Protein AF-A0A518D8Y3-F1 (afdb_monomer)

Mean predicted aligned error: 17.32 Å

Secondary structure (DSSP, 8-state):
-PPPPTHHHHHHHHHHTTT---STTT-TT-PPEEEEEEEES--TTSS--HHHHHHT--GGGTTTS---HHHHHHHHTEEEEEEEE--EESSS-HHHHHHHHHHHT--TTTSTTSSS--S---GGGSHHHHHHHTT-EEEEEEETTSS-HHHHTTSSEEEEE---STTHHHHHHHHHHHHHHHHHHHT--S-EEEEEEEEEESSS----HHHHGGGT--SSPPPTT--SBTB----TTB-SS-SS--S-TTSHHHH-STTTTT--SHHHHHHHHHHHHHHHHHHHHHHHHHHHHHHHHTT--BTTB-GGG-SSEEEEEEES----TTBTT--SS-S-SHHHHEEEEEEEEEETTEEPP-EEE---EEGGGHHHHHHHHHTPPPPTT--S---HHHH-S-HHHHHH----S-EEEEE-SBTTB--EEEEEEEETTEEEEEEEEGGGTEEEEEETTT-TT--S--TT-GGGHHHHHHHHHHHHHHHHHHT-TTTT----BS-BTTTT-EEEES---SSSS---GGGGGS---------SS----SSSEE--SBSS-EEEEEEEEEEEE-EEEEE----SS-TTSSSSEEEEEE-TTS-EEEE---B---SSS-EEEEE-GGG-EEEEEEEEEE--TTB--EESEEEEE-S-BPPPPP--TTB---EEPPPEE--SGGGG---TTS-------S-SS-EEETTEEE------TT------TT---S-TTTTTS-----B-SS-EEEEEEES--TT-EEEEEEEEE---GGGTT-EEEEE-TTS-EEEEE---SSSPPTT--EEEEEEEEE-SSSEEEEEEEEES-S-BEEEEEEEE---TTTHHHHH-----TT----HHHHHHHHHHHS-STT----HHHHHTT--SSSSS--SHHHHHHHHHHHHTSTT--HHHHHHHH-S-----TT-HHHHHHHGGG----

Organism: NCBI:txid2528009

Sequence (941 aa):
MFAPTRLFQRAVAAVGLLTLGVWVGLAAGQKPNILYIIADDMSADAVSFAALQASLGNGASQAGSINTPTIDALANQGTTFVNAYNQGGWSGAVCVTSRTAIMTGRSMWNAPGSNQAGSAVDNANTLPGLFNAAGYDTARFGKSGNDYNNATNTFTTHSESDQRGETASQWFADQGIAYLNGKVQANDSDPYLLYLGLSSPHDPRNAPQSFLDLHGAKNGSPAPSAPLSGYDPLPSAYLGAAPFDNGHLNVRDENSVDGAGQNRDERTIRNEISKNHAVIEYMDSQIKRVIDTALEYEGLTPGVNDISDLQNTLIVFTSDHGMSIGRHGLVGKQNIYEHTLRVPYIVAGAVGGVPVNTGVSDKNIYLHDSLPTLLDLAGVATDPSVQAESFAAALSTDQATRDAFAGHEVVYGAYSPSPSNHIQRSVKMVDGAEAWKVIHYPQINRTQLFNLTSDPDETDDLSHDPQYTAVLNELAETMDEQQAQWNDPARGQLGRIGINMAYGKTATQSSGASAGMAVNGAGAVQSTLPGGIGGGTTLVRTDAAQTGVEDNPWWMVDLGSSQTIGEIALHNTLDNDAALRLSDIRVEILDPAMNPVYASGLLTINGSDDWLTIDLNNNAKVGQYVRVTRESAASVLALDEVQVFTPGWVAPPDPQAGEVNIQWRSAQNTAGLGDLTLAKSGNIVAAYTGGPSDVVVDGVSFVVNNLPNGSASEALQGASSGDAPYDGLLDSFTYGGGTQTSLEFTGLTAGKLYAVQAWFTDLREAVDGRTMTFASALGNSVDVVGNPAGPNPPDYLGQYAVGMFVATEETARVLLETNGFGNAHYNAALAFEPRLGDLSDVTGVTGRPDGAIDANDWRILRDNMFSDAAVGLSPIEAYLLGDLTLDGVIDIDDFSAFKAAYLSQAGATPEGFAALTSVPEPAGLAAIVVGCLAALVGYRR

InterPro domains:
  IPR000917 Sulfatase, N-terminal [PF00884] (32-380)
  IPR006585 Fucolectin tachylectin-4 pentraxin-1 [SM00607] (498-652)
  IPR008979 Galactose-binding-like domain superfamily [SSF49785] (499-648)
  IPR017850 Alkaline-phosphatase-like, core domain superfamily [G3DSA:3.40.720.10] (32-489)
  IPR017850 Alkaline-phosphatase-like, core domain superfamily [SSF53649] (30-488)
  IPR051849 Glycosaminoglycan-degrading sulfatase [PTHR46615] (24-481)

pLDDT: mean 71.2, std 23.92, range [25.08, 98.75]

Radius of gyration: 33.32 Å; Cα contacts (8 Å, |Δi|>4): 1938; chains: 1; bounding box: 64×81×107 Å

Nearest PDB structures (foldseek):
  4miv-assembly3_F  TM=6.285E-01  e=1.070E-20  Homo sapiens
  4gwj-assembly1_A  TM=8.974E-01  e=3.320E-12  Streptococcus mitis
  3lek-assembly1_A  TM=8.957E-01  e=5.767E-12  Streptococcus mitis
  1k12-assembly1_A  TM=7.841E-01  e=2.083E-07  Anguilla anguilla
  2eic-assembly1_A  TM=6.932E-01  e=1.111E-05  Fusarium graminearum

Foldseek 3Di:
DDDDDPVVVVVVVVVVVPPPCVVVPDQPDFFFAEAEAAEAAAFQCLEQQVVLVVLLPPPVLCNPVFDQPLVNQLQQFFEWESFEFAQADQALLLLAQLQQLLFQLAHSCCGAPHQRHDHDDDLCQTLLNLVVVVFAQEEEEAAPPSYDVSVQVSHPYYDYDNDDAACQLVVLLVVLLVVLVVCVVVVNPGHYHYHRYGHPPDPPLHHPPVLLQQQVAHRAFDDPPDDPPRFRFDGPQFDFAALAPLQPCPDCQCQVHGQCNPGSDRRSLSNVVSSRSSRSNVSSVSVLSSQQSVCVSVVHHPPVDDQNPAQRYKYKYKYSWHACSRRSRGGGLQDDASRTTGMIIGIFHYHRRHTFDHDYDNAHAYSSLNSVQSCVSSVGDRDPSNPHHHPVLCRHPDPVSNVPDRHDQKRKHFHNNHLVRGAKIKIWHDDDPWIKMKIAGLLVRDIFIDTCVVCSSSNDGCLQPPVCQVVQQVRVVVRLVVCVVNVPSCAQSRADRFHFLLAPFAKDKPAAAPPDEARGLNLQRHPSHGPPPDPDDDDRDNRKGKHAFFAWIKMKTFSVAWAWWFKKKFWDADDPPPQPAQWQKKKFFAAPVRDGPDIAGTAGDDDGGDMDMDGCLVPITIHGMIMIIRRDGRHMHITNYMTTGHNHHDRQHDCPDAAWAWQKDAKDWDPAPVVVDQDDPDDDPFDDDDDQDWDADPRDTFDFPDDDPDDDDDQDDPDDPPDVVCVVQSPWDFDDDFDKGKGKDAQDDALAKKKKKWFKFDLDPVQAAHWKWWAWSRGNIYIFGRDNDDDDDPGTGGIMMMIMTGTRDRMHMTMTTIDDDRGITTGDMDIDRDDPVSCCVVQVDDDDDPPDDDPVVVVSVCCRVPVDPSDDDAVVNVLVSDPPVPPSDSDPVRVVVVVVVQVVDDPRDPVNVCVRVVDDDDDDPDCVVPVVVVVVPDDDD

Solvent-accessible surface area (backbone atoms only — not comparable to full-atom values): 52010 Å² total; per-residue (Å²): 136,83,79,82,64,74,70,61,57,57,59,53,56,69,64,55,80,79,73,78,70,76,72,69,76,82,47,81,83,54,61,34,26,36,42,41,38,32,31,26,50,32,27,37,76,77,47,51,39,62,68,46,36,58,75,49,40,81,50,67,58,54,65,82,72,45,70,29,71,49,58,35,48,41,36,70,48,1,31,23,32,65,35,24,28,34,51,45,18,51,32,87,57,34,45,34,38,26,40,27,11,27,38,35,8,19,54,70,41,67,19,74,86,23,79,68,34,73,87,74,70,62,51,60,67,14,49,36,24,45,40,45,76,69,63,30,54,28,34,37,41,30,44,57,90,41,52,44,64,66,43,55,72,48,24,78,39,66,54,69,40,82,59,66,30,57,58,27,45,52,56,50,29,51,52,54,36,52,52,50,50,49,32,55,75,67,69,54,84,72,32,34,38,40,40,39,34,38,46,44,44,34,83,63,45,29,40,45,67,81,41,17,61,75,23,59,26,60,76,64,61,74,59,100,78,61,74,72,80,54,38,40,64,66,61,89,36,52,33,69,49,41,66,42,70,70,79,61,73,89,38,63,61,35,49,64,40,73,40,49,25,79,40,42,48,73,65,35,32,17,34,50,53,13,20,40,43,19,26,43,37,53,34,28,60,26,51,42,55,36,52,38,45,54,36,43,66,75,73,42,51,69,90,81,46,59,62,76,69,41,37,38,38,34,39,36,44,36,32,39,23,10,41,34,67,26,34,61,21,34,44,31,56,87,58,81,52,62,54,21,25,28,13,45,37,30,40,22,22,8,42,52,64,46,54,43,25,68,44,79,38,80,44,33,45,51,49,21,21,50,34,44,19,52,28,58,72,43,73,43,86,80,57,91,80,45,72,40,58,59,56,51,44,61,39,40,71,49,63,70,51,28,72,66,48,73,53,49,76,64,48,62,32,36,37,25,59,43,82,89,40,61,33,39,40,32,34,35,40,68,59,94,90,40,34,40,34,42,39,38,25,36,82,76,62,42,64,40,26,30,47,43,67,86,34,50,67,68,71,63,69,47,32,48,43,72,91,43,46,67,62,52,29,53,47,46,53,50,39,52,54,48,27,61,76,56,62,42,90,56,51,59,55,53,64,68,53,52,29,31,47,29,58,77,32,59,30,42,54,76,47,52,42,84,81,92,52,35,74,43,37,34,21,17,26,51,63,40,52,67,80,70,87,68,86,78,83,80,91,76,71,69,39,38,19,39,34,31,78,30,67,51,29,35,38,36,38,43,56,85,48,77,39,60,36,10,32,40,37,39,34,43,70,62,74,94,80,51,100,82,46,50,58,42,29,32,46,31,31,15,35,94,86,69,46,72,76,42,68,55,53,67,40,67,66,93,61,71,66,49,76,51,72,48,82,23,57,88,64,56,44,72,23,21,31,45,35,43,32,31,75,40,78,72,30,49,38,64,36,37,32,44,45,33,22,35,64,52,47,71,64,66,58,56,83,56,90,34,67,43,58,41,55,54,40,74,48,40,76,40,82,37,82,68,76,78,58,89,50,100,87,63,87,86,70,78,65,88,78,99,65,102,65,77,47,71,58,99,88,32,68,42,75,93,76,80,77,78,93,77,77,80,88,74,78,76,89,80,79,76,88,83,47,84,84,53,62,77,67,66,85,70,60,76,45,55,69,63,62,72,44,66,50,68,47,55,77,46,56,54,80,39,60,30,38,37,41,41,39,41,40,79,56,52,87,94,34,54,79,34,57,29,40,38,31,28,60,74,60,41,56,29,59,44,67,22,62,83,69,77,86,74,62,98,50,59,63,34,37,33,34,45,27,37,35,61,31,84,34,45,38,36,31,38,41,42,34,46,51,59,46,73,66,42,31,77,68,42,67,43,82,43,74,80,54,81,84,46,46,31,82,77,68,74,48,88,77,76,94,77,88,70,93,50,80,65,61,54,49,53,53,53,58,69,77,61,67,60,99,81,68,94,70,54,77,65,62,65,49,74,74,41,53,73,76,73,79,85,62,76,52,72,65,30,54,49,52,54,51,54,57,54,60,69,42,94,86,51,44,74,67,58,50,41,66,73,66,75,55,84,84,85,83,71,99,80,50,76,85,62,50,68,70,60,67,78,78,70,79,94,124

Structure (mmCIF, N/CA/C/O backbone):
data_AF-A0A518D8Y3-F1
#
_entry.id   AF-A0A518D8Y3-F1
#
loop_
_atom_site.group_PDB
_atom_site.id
_atom_site.type_symbol
_atom_site.label_atom_id
_atom_site.label_alt_id
_atom_site.label_comp_id
_atom_site.label_asym_id
_atom_site.label_entity_id
_atom_site.label_seq_id
_atom_site.pdbx_PDB_ins_code
_atom_site.Cartn_x
_atom_site.Cartn_y
_atom_site.Cartn_z
_atom_site.occupancy
_atom_site.B_iso_or_equiv
_atom_site.auth_seq_id
_atom_site.auth_comp_id
_atom_site.auth_asym_id
_atom_site.auth_atom_id
_atom_site.pdbx_PDB_model_num
ATOM 1 N N . MET A 1 1 ? 10.004 -30.744 -7.423 1.00 25.88 1 MET A N 1
ATOM 2 C CA . MET A 1 1 ? 8.875 -31.278 -6.633 1.00 25.88 1 MET A CA 1
ATOM 3 C C . MET A 1 1 ? 7.746 -30.310 -6.927 1.00 25.88 1 MET A C 1
ATOM 5 O O . MET A 1 1 ? 7.751 -29.223 -6.381 1.00 25.88 1 MET A O 1
ATOM 9 N N . PHE A 1 2 ? 6.967 -30.592 -7.970 1.00 25.08 2 PHE A N 1
ATOM 10 C CA . PHE A 1 2 ? 6.069 -29.601 -8.566 1.00 25.08 2 PHE A CA 1
ATOM 11 C C . PHE A 1 2 ? 4.774 -29.521 -7.755 1.00 25.08 2 PHE A C 1
ATOM 13 O O . PHE A 1 2 ? 4.167 -30.552 -7.460 1.00 25.08 2 PHE A O 1
ATOM 20 N N . ALA A 1 3 ? 4.422 -28.304 -7.343 1.00 29.12 3 ALA A N 1
ATOM 21 C CA . ALA A 1 3 ? 3.201 -27.980 -6.620 1.00 29.12 3 ALA A CA 1
ATOM 22 C C . ALA A 1 3 ? 1.959 -28.217 -7.510 1.00 29.12 3 ALA A C 1
ATOM 24 O O . ALA A 1 3 ? 2.055 -28.105 -8.734 1.00 29.12 3 ALA A O 1
ATOM 25 N N . PRO A 1 4 ? 0.801 -28.585 -6.933 1.00 27.94 4 PRO A N 1
ATOM 26 C CA . PRO A 1 4 ? -0.422 -28.808 -7.697 1.00 27.94 4 PRO A CA 1
ATOM 27 C C . PRO A 1 4 ? -0.954 -27.497 -8.303 1.00 27.94 4 PRO A C 1
ATOM 29 O O . PRO A 1 4 ? -0.844 -26.431 -7.709 1.00 27.94 4 PRO A O 1
ATOM 32 N N . THR A 1 5 ? -1.557 -27.593 -9.487 1.00 37.66 5 THR A N 1
ATOM 33 C CA . THR A 1 5 ? -2.106 -26.474 -10.272 1.00 37.66 5 THR A CA 1
ATOM 34 C C . THR A 1 5 ? -3.227 -25.710 -9.549 1.00 37.66 5 THR A C 1
ATOM 36 O O . THR A 1 5 ? -4.158 -26.324 -9.019 1.00 37.66 5 THR A O 1
ATOM 39 N N . ARG A 1 6 ? -3.170 -24.367 -9.625 1.00 40.09 6 ARG A N 1
ATOM 40 C CA . ARG A 1 6 ? -4.019 -23.338 -8.969 1.00 40.09 6 ARG A CA 1
ATOM 41 C C . ARG A 1 6 ? -5.550 -23.545 -9.083 1.00 40.09 6 ARG A C 1
ATOM 43 O O . ARG A 1 6 ? -6.310 -23.098 -8.226 1.00 40.09 6 ARG A O 1
ATOM 50 N N . LEU A 1 7 ? -6.026 -24.308 -10.072 1.00 31.91 7 LEU A N 1
ATOM 51 C CA . LEU A 1 7 ? -7.439 -24.712 -10.214 1.00 31.91 7 LEU A CA 1
ATOM 52 C C . LEU A 1 7 ? -7.931 -25.659 -9.099 1.00 31.91 7 LEU A C 1
ATOM 54 O O . LEU A 1 7 ? -9.107 -25.632 -8.734 1.00 31.91 7 LEU A O 1
ATOM 58 N N . PHE A 1 8 ? -7.037 -26.459 -8.509 1.00 30.86 8 PHE A N 1
ATOM 59 C CA . PHE A 1 8 ? -7.377 -27.423 -7.456 1.00 30.86 8 PHE A CA 1
ATOM 60 C C . PHE A 1 8 ? -7.621 -26.745 -6.094 1.00 30.86 8 PHE A C 1
ATOM 62 O O . PHE A 1 8 ? -8.423 -27.228 -5.300 1.00 30.86 8 PHE A O 1
ATOM 69 N N . GLN A 1 9 ? -6.996 -25.589 -5.837 1.00 33.56 9 GLN A N 1
ATOM 70 C CA . GLN A 1 9 ? -7.208 -24.805 -4.611 1.00 33.56 9 GLN A CA 1
ATOM 71 C C . GLN A 1 9 ? -8.549 -24.051 -4.632 1.00 33.56 9 GLN A C 1
ATOM 73 O O . GLN A 1 9 ? -9.250 -24.019 -3.619 1.00 33.56 9 GLN A O 1
ATOM 78 N N . ARG A 1 10 ? -8.977 -23.548 -5.800 1.00 33.09 10 ARG A N 1
ATOM 79 C CA . ARG A 1 10 ? -10.275 -22.863 -5.963 1.00 33.09 10 ARG A CA 1
ATOM 80 C C . ARG A 1 10 ? -11.480 -23.798 -5.773 1.00 33.09 10 ARG A C 1
ATOM 82 O O . ARG A 1 10 ? -12.485 -23.393 -5.193 1.00 33.09 10 ARG A O 1
ATOM 89 N N . ALA A 1 11 ? -11.370 -25.067 -6.173 1.00 30.56 11 ALA A N 1
ATOM 90 C CA . ALA A 1 11 ? -12.434 -26.057 -5.967 1.00 30.56 11 ALA A CA 1
ATOM 91 C C . ALA A 1 11 ? -12.564 -26.520 -4.499 1.00 30.56 11 ALA A C 1
ATOM 93 O O . ALA A 1 11 ? -13.660 -26.856 -4.053 1.00 30.56 11 ALA A O 1
ATOM 94 N N . VAL A 1 12 ? -11.470 -26.500 -3.727 1.00 31.62 12 VAL A N 1
ATOM 95 C CA . VAL A 1 12 ? -11.482 -26.842 -2.292 1.00 31.62 12 VAL A CA 1
ATOM 96 C C . VAL A 1 12 ? -12.016 -25.678 -1.444 1.00 31.62 12 VAL A C 1
ATOM 98 O O . VAL A 1 12 ? -12.740 -25.920 -0.478 1.00 31.62 12 VAL A O 1
ATOM 101 N N . ALA A 1 13 ? -11.781 -24.425 -1.852 1.00 31.81 13 ALA A N 1
ATOM 102 C CA . ALA A 1 13 ? -12.375 -23.243 -1.218 1.00 31.81 13 ALA A CA 1
ATOM 103 C C . ALA A 1 13 ? -13.912 -23.191 -1.370 1.00 31.81 13 ALA A C 1
ATOM 105 O O . ALA A 1 13 ? -14.622 -22.870 -0.417 1.00 31.81 13 ALA A O 1
ATOM 106 N N . ALA A 1 14 ? -14.449 -23.610 -2.523 1.00 29.88 14 ALA A N 1
ATOM 107 C CA . ALA A 1 14 ? -15.893 -23.608 -2.785 1.00 29.88 14 ALA A CA 1
ATOM 108 C C . ALA A 1 14 ? -16.691 -24.643 -1.960 1.00 29.88 14 ALA A C 1
ATOM 110 O O . ALA A 1 14 ? -17.895 -24.483 -1.765 1.00 29.88 14 ALA A O 1
ATOM 111 N N . VAL A 1 15 ? -16.040 -25.688 -1.434 1.00 31.17 15 VAL A N 1
ATOM 112 C CA . VAL A 1 15 ? -16.688 -26.725 -0.602 1.00 31.17 15 VAL A CA 1
ATOM 113 C C . VAL A 1 15 ? -16.508 -26.456 0.904 1.00 31.17 15 VAL A C 1
ATOM 115 O O . VAL A 1 15 ? -17.268 -26.981 1.718 1.00 31.17 15 VAL A O 1
ATOM 118 N N . GLY A 1 16 ? -15.591 -25.561 1.295 1.00 29.28 16 GLY A N 1
ATOM 119 C CA . GLY A 1 16 ? -15.443 -25.076 2.678 1.00 29.28 16 GLY A CA 1
ATOM 120 C C . GLY A 1 16 ? -16.566 -24.139 3.152 1.00 29.28 16 GLY A C 1
ATOM 121 O O . GLY A 1 16 ? -16.748 -23.951 4.355 1.00 29.28 16 GLY A O 1
ATOM 122 N N . LEU A 1 17 ? -17.372 -23.616 2.223 1.00 34.34 17 LEU A N 1
ATOM 123 C CA . LEU A 1 17 ? -18.447 -22.642 2.463 1.00 34.34 17 LEU A CA 1
ATOM 124 C C . LEU A 1 17 ? -19.719 -23.208 3.126 1.00 34.34 17 LEU A C 1
ATOM 126 O O . LEU A 1 17 ? -20.692 -22.479 3.294 1.00 34.34 17 LEU A O 1
ATOM 130 N N . LEU A 1 18 ? -19.738 -24.480 3.543 1.00 34.75 18 LEU A N 1
ATOM 131 C CA . LEU A 1 18 ? -20.933 -25.104 4.135 1.00 34.75 18 LEU A CA 1
ATOM 132 C C . LEU A 1 18 ? -20.765 -25.699 5.544 1.00 34.75 18 LEU A C 1
ATOM 134 O O . LEU A 1 18 ? -21.746 -26.217 6.075 1.00 34.75 18 LEU A O 1
ATOM 138 N N . THR A 1 19 ? -19.602 -25.590 6.207 1.00 38.75 19 THR A N 1
ATOM 139 C CA . THR A 1 19 ? -19.442 -26.140 7.580 1.00 38.75 19 THR A CA 1
ATOM 140 C C . THR A 1 19 ? -18.590 -25.341 8.579 1.00 38.75 19 THR A C 1
ATOM 142 O O . THR A 1 19 ? -18.313 -25.858 9.658 1.00 38.75 19 THR A O 1
ATOM 145 N N . LEU A 1 20 ? -18.236 -24.075 8.337 1.00 40.72 20 LEU A N 1
ATOM 146 C CA . LEU A 1 20 ? -17.576 -23.225 9.352 1.00 40.72 20 LEU A CA 1
ATOM 147 C C . LEU A 1 20 ? -18.579 -22.435 10.212 1.00 40.72 20 LEU A C 1
ATOM 149 O O . LEU A 1 20 ? -18.423 -21.257 10.504 1.00 40.72 20 LEU A O 1
ATOM 153 N N . GLY A 1 21 ? -19.610 -23.132 10.694 1.00 37.72 21 GLY A N 1
ATOM 154 C CA . GLY A 1 21 ? -20.503 -22.665 11.758 1.00 37.72 21 GLY A CA 1
ATOM 155 C C . GLY A 1 21 ? -19.882 -22.773 13.157 1.00 37.72 21 GLY A C 1
ATOM 156 O O . GLY A 1 21 ? -20.568 -23.193 14.086 1.00 37.72 21 GLY A O 1
ATOM 157 N N . VAL A 1 22 ? -18.597 -22.442 13.328 1.00 42.50 22 VAL A N 1
ATOM 158 C CA . VAL A 1 22 ? -17.876 -22.616 14.611 1.00 42.50 22 VAL A CA 1
ATOM 159 C C . VAL A 1 22 ? -17.824 -21.335 15.463 1.00 42.50 22 VAL A C 1
ATOM 161 O O . VAL A 1 22 ? -17.404 -21.391 16.611 1.00 42.50 22 VAL A O 1
ATOM 164 N N . TRP A 1 23 ? -18.406 -20.217 15.013 1.00 43.69 23 TRP A N 1
ATOM 165 C CA . TRP A 1 23 ? -18.770 -19.108 15.921 1.00 43.69 23 TRP A CA 1
ATOM 166 C C . TRP A 1 23 ? -20.179 -19.234 16.527 1.00 43.69 23 TRP A C 1
ATOM 168 O O . TRP A 1 23 ? -20.491 -18.586 17.523 1.00 43.69 23 TRP A O 1
ATOM 178 N N . VAL A 1 24 ? -21.030 -20.129 16.009 1.00 40.47 24 VAL A N 1
ATOM 179 C CA . VAL A 1 24 ? -22.441 -20.249 16.444 1.00 40.47 24 VAL A CA 1
ATOM 180 C C . VAL A 1 24 ? -22.592 -20.957 17.807 1.00 40.47 24 VAL A C 1
ATOM 182 O O . VAL A 1 24 ? -23.690 -21.073 18.344 1.00 40.47 24 VAL A O 1
ATOM 185 N N . GLY A 1 25 ? -21.503 -21.422 18.421 1.00 40.56 25 GLY A N 1
ATOM 186 C CA . GLY A 1 25 ? -21.586 -22.338 19.559 1.00 40.56 25 GLY A CA 1
ATOM 187 C C . GLY A 1 25 ? -21.712 -21.731 20.958 1.00 40.56 25 GLY A C 1
ATOM 188 O O . GLY A 1 25 ? -22.328 -22.374 21.807 1.00 40.56 25 GLY A O 1
ATOM 189 N N . LEU A 1 26 ? -21.108 -20.569 21.255 1.00 40.69 26 LEU A N 1
ATOM 190 C CA . LEU A 1 26 ? -20.890 -20.174 22.665 1.00 40.69 26 LEU A CA 1
ATOM 191 C C . LEU A 1 26 ? -21.082 -18.683 23.020 1.00 40.69 26 LEU A C 1
ATOM 193 O O . LEU A 1 26 ? -21.192 -18.395 24.207 1.00 40.69 26 LEU A O 1
ATOM 197 N N . ALA A 1 27 ? -21.222 -17.765 22.052 1.00 45.53 27 ALA A N 1
ATOM 198 C CA . ALA A 1 27 ? -21.491 -16.331 22.298 1.00 45.53 27 ALA A CA 1
ATOM 199 C C . ALA A 1 27 ? -22.775 -15.812 21.611 1.00 45.53 27 ALA A C 1
ATOM 201 O O . ALA A 1 27 ? -22.955 -14.610 21.421 1.00 45.53 27 ALA A O 1
ATOM 202 N N . ALA A 1 28 ? -23.676 -16.711 21.201 1.00 38.94 28 ALA A N 1
ATOM 203 C CA . ALA A 1 28 ? -24.886 -16.351 20.466 1.00 38.94 28 ALA A CA 1
ATOM 204 C C . ALA A 1 28 ? -25.841 -15.494 21.325 1.00 38.94 28 ALA A C 1
ATOM 206 O O . ALA A 1 28 ? -26.662 -16.024 22.074 1.00 38.94 28 ALA A O 1
ATOM 207 N N . GLY A 1 29 ? -25.746 -14.165 21.199 1.00 57.50 29 GLY A N 1
ATOM 208 C CA . GLY A 1 29 ? -26.777 -13.236 21.669 1.00 57.50 29 GLY A CA 1
ATOM 209 C C . GLY A 1 29 ? -26.338 -11.807 21.996 1.00 57.50 29 GLY A C 1
ATOM 210 O O . GLY A 1 29 ? -27.199 -10.929 21.980 1.00 57.50 29 GLY A O 1
ATOM 211 N N . GLN A 1 30 ? -25.058 -11.543 22.282 1.00 74.94 30 GLN A N 1
ATOM 212 C CA . GLN A 1 30 ? -24.618 -10.214 22.727 1.00 74.94 30 GLN A CA 1
ATOM 213 C C . GLN A 1 30 ? -23.773 -9.510 21.661 1.00 74.94 30 GLN A C 1
ATOM 215 O O . GLN A 1 30 ? -22.728 -10.004 21.254 1.00 74.94 30 GLN A O 1
ATOM 220 N N . LYS A 1 31 ? -24.249 -8.343 21.217 1.00 91.38 31 LYS A N 1
ATOM 221 C CA . LYS A 1 31 ? -23.529 -7.445 20.309 1.00 91.38 31 LYS A CA 1
ATOM 222 C C . LYS A 1 31 ? -22.350 -6.807 21.062 1.00 91.38 31 LYS A C 1
ATOM 224 O O . LYS A 1 31 ? -22.595 -6.223 22.124 1.00 91.38 31 LYS A O 1
ATOM 229 N N . PRO A 1 32 ? -21.101 -6.916 20.575 1.00 95.94 32 PRO A N 1
ATOM 230 C CA . PRO A 1 32 ? -19.961 -6.262 21.204 1.00 95.94 32 PRO A CA 1
ATOM 231 C C . PRO A 1 32 ? -20.029 -4.753 20.993 1.00 95.94 32 PRO A C 1
ATOM 233 O O . PRO A 1 32 ? -20.513 -4.292 19.960 1.00 95.94 32 PRO A O 1
ATOM 236 N N . ASN A 1 33 ? -19.482 -3.998 21.936 1.00 98.19 33 ASN A N 1
ATOM 237 C CA . ASN A 1 33 ? -19.076 -2.623 21.700 1.00 98.19 33 ASN A CA 1
ATOM 238 C C . ASN A 1 33 ? -17.800 -2.606 20.858 1.00 98.19 33 ASN A C 1
ATOM 240 O O . ASN A 1 33 ? -16.952 -3.489 20.988 1.00 98.19 33 ASN A O 1
ATOM 244 N N . ILE A 1 34 ? -17.637 -1.588 20.021 1.00 98.62 34 ILE A N 1
ATOM 245 C CA . ILE A 1 34 ? -16.478 -1.450 19.143 1.00 98.62 34 ILE A CA 1
ATOM 246 C C . ILE A 1 34 ? -15.874 -0.065 19.349 1.00 98.62 34 ILE A C 1
ATOM 248 O O . ILE A 1 34 ? -16.510 0.953 19.081 1.00 98.62 34 ILE A O 1
ATOM 252 N N . LEU A 1 35 ? -14.624 -0.031 19.800 1.00 98.75 35 LEU A N 1
ATOM 253 C CA . LEU A 1 35 ? -13.774 1.153 19.826 1.00 98.75 35 LEU A CA 1
ATOM 254 C C . LEU A 1 35 ? -12.750 1.037 18.692 1.00 98.75 35 LEU A C 1
ATOM 256 O O . LEU A 1 35 ? -11.785 0.284 18.793 1.00 98.75 35 LEU A O 1
ATOM 260 N N . TYR A 1 36 ? -12.970 1.775 17.607 1.00 98.69 36 TYR A N 1
ATOM 261 C CA . TYR A 1 36 ? -12.110 1.779 16.426 1.00 98.69 36 TYR A CA 1
ATOM 262 C C . TYR A 1 36 ? -11.237 3.035 16.417 1.00 98.69 36 TYR A C 1
ATOM 264 O O . TYR A 1 36 ? -11.728 4.133 16.159 1.00 98.69 36 TYR A O 1
ATOM 272 N N . ILE A 1 37 ? -9.949 2.890 16.710 1.00 98.62 37 ILE A N 1
ATOM 273 C CA . ILE A 1 37 ? -8.977 3.983 16.803 1.00 98.62 37 ILE A CA 1
ATOM 274 C C . ILE A 1 37 ? -8.083 3.954 15.565 1.00 98.62 37 ILE A C 1
ATOM 276 O O . ILE A 1 37 ? -7.435 2.947 15.284 1.00 98.62 37 ILE A O 1
ATOM 280 N N . ILE A 1 38 ? -8.018 5.072 14.842 1.00 97.62 38 ILE A N 1
ATOM 281 C CA . ILE A 1 38 ? -7.200 5.189 13.632 1.00 97.62 38 ILE A CA 1
ATOM 282 C C . ILE A 1 38 ? -6.359 6.468 13.633 1.00 97.62 38 ILE A C 1
ATOM 284 O O . ILE A 1 38 ? -6.896 7.574 13.740 1.00 97.62 38 ILE A O 1
ATOM 288 N N . ALA A 1 39 ? -5.043 6.306 13.493 1.00 96.38 39 ALA A N 1
ATOM 289 C CA . ALA A 1 39 ? -4.064 7.385 13.340 1.00 96.38 39 ALA A CA 1
ATOM 290 C C . ALA A 1 39 ? -3.897 7.819 11.868 1.00 96.38 39 ALA A C 1
ATOM 292 O O . ALA A 1 39 ? -4.158 7.031 10.958 1.00 96.38 39 ALA A O 1
ATOM 293 N N . ASP A 1 40 ? -3.453 9.057 11.636 1.00 94.44 40 ASP A N 1
ATOM 294 C CA . ASP A 1 40 ? -3.188 9.644 10.305 1.00 94.44 40 ASP A CA 1
ATOM 295 C C . ASP A 1 40 ? -1.672 9.824 10.102 1.00 94.44 40 ASP A C 1
ATOM 297 O O . ASP A 1 40 ? -1.046 10.515 10.903 1.00 94.44 40 ASP A O 1
ATOM 301 N N . ASP A 1 41 ? -1.091 9.240 9.048 1.00 92.94 41 ASP A N 1
ATOM 302 C CA . ASP A 1 41 ? 0.358 9.261 8.724 1.00 92.94 41 ASP A CA 1
ATOM 303 C C . ASP A 1 41 ? 1.263 8.465 9.701 1.00 92.94 41 ASP A C 1
ATOM 305 O O . ASP A 1 41 ? 2.375 8.902 10.022 1.00 92.94 41 ASP A O 1
ATOM 309 N N . MET A 1 42 ? 0.828 7.301 10.198 1.00 92.62 42 MET A N 1
ATOM 310 C CA . MET A 1 42 ? 1.609 6.491 11.143 1.00 92.62 42 MET A CA 1
ATOM 311 C C . MET A 1 42 ? 2.123 5.187 10.517 1.00 92.62 42 MET A C 1
ATOM 313 O O . MET A 1 42 ? 1.379 4.230 10.305 1.00 92.62 42 MET A O 1
ATOM 317 N N . SER A 1 43 ? 3.434 5.143 10.268 1.00 88.94 43 SER A N 1
ATOM 318 C CA . SER A 1 43 ? 4.140 3.958 9.765 1.00 88.94 43 SER A CA 1
ATOM 319 C C . SER A 1 43 ? 4.136 2.800 10.767 1.00 88.94 43 SER A C 1
ATOM 321 O O . SER A 1 43 ? 4.108 3.010 11.981 1.00 88.94 43 SER A O 1
ATOM 323 N N . ALA A 1 44 ? 4.232 1.566 10.262 1.00 86.94 44 ALA A N 1
ATOM 324 C CA . ALA A 1 44 ? 4.326 0.356 11.087 1.00 86.94 44 ALA A CA 1
ATOM 325 C C . ALA A 1 44 ? 5.541 0.331 12.036 1.00 86.94 44 ALA A C 1
ATOM 327 O O . ALA A 1 44 ? 5.464 -0.269 13.105 1.00 86.94 44 ALA A O 1
ATOM 328 N N . ASP A 1 45 ? 6.643 0.999 11.692 1.00 81.62 45 ASP A N 1
ATOM 329 C CA . ASP A 1 45 ? 7.846 1.075 12.530 1.00 81.62 45 ASP A CA 1
ATOM 330 C C . ASP A 1 45 ? 7.779 2.159 13.617 1.00 81.62 45 ASP A C 1
ATOM 332 O O . ASP A 1 45 ? 8.678 2.247 14.452 1.00 81.62 45 ASP A O 1
ATOM 336 N N . ALA A 1 46 ? 6.707 2.948 13.671 1.00 83.62 46 ALA A N 1
ATOM 337 C CA . ALA A 1 46 ? 6.527 4.000 14.664 1.00 83.62 46 ALA A CA 1
ATOM 338 C C . ALA A 1 46 ? 5.772 3.508 15.922 1.00 83.62 46 ALA A C 1
ATOM 340 O O . ALA A 1 46 ? 4.951 4.224 16.489 1.00 83.62 46 ALA A O 1
ATOM 341 N N . VAL A 1 47 ? 6.028 2.266 16.351 1.00 83.50 47 VAL A N 1
ATOM 342 C CA . VAL A 1 47 ? 5.446 1.613 17.546 1.00 83.50 47 VAL A CA 1
ATOM 343 C C . VAL A 1 47 ? 6.542 0.834 18.274 1.00 83.50 47 VAL A C 1
ATOM 345 O O . VAL A 1 47 ? 7.308 0.126 17.625 1.00 83.50 47 VAL A O 1
ATOM 348 N N . SER A 1 48 ? 6.622 0.892 19.607 1.00 84.12 48 SER A N 1
ATOM 349 C CA . SER A 1 48 ? 7.693 0.215 20.364 1.00 84.12 48 SER A CA 1
ATOM 350 C C . SER A 1 48 ? 7.550 -1.309 20.479 1.00 84.12 48 SER A C 1
ATOM 352 O O . SER A 1 48 ? 8.492 -1.988 20.899 1.00 84.12 48 SER A O 1
ATOM 354 N N . PHE A 1 49 ? 6.415 -1.873 20.061 1.00 84.19 49 PHE A N 1
ATOM 355 C CA . PHE A 1 49 ? 6.140 -3.304 20.116 1.00 84.19 49 PHE A CA 1
ATOM 356 C C . PHE A 1 49 ? 7.170 -4.147 19.344 1.00 84.19 49 PHE A C 1
ATOM 358 O O . PHE A 1 49 ? 7.271 -4.112 18.115 1.00 84.19 49 PHE A O 1
ATOM 365 N N . ALA A 1 50 ? 7.902 -4.979 20.089 1.00 80.62 50 ALA A N 1
ATOM 366 C CA . ALA A 1 50 ? 9.087 -5.681 19.603 1.00 80.62 50 ALA A CA 1
ATOM 367 C C . ALA A 1 50 ? 8.839 -6.607 18.403 1.00 80.62 50 ALA A C 1
ATOM 369 O O . ALA A 1 50 ? 9.711 -6.725 17.547 1.00 80.62 50 ALA A O 1
ATOM 370 N N . ALA A 1 51 ? 7.684 -7.276 18.318 1.00 77.50 51 ALA A N 1
ATOM 371 C CA . ALA A 1 51 ? 7.427 -8.178 17.196 1.00 77.50 51 ALA A CA 1
ATOM 372 C C . ALA A 1 51 ? 7.127 -7.421 15.895 1.00 77.50 51 ALA A C 1
ATOM 374 O O . ALA A 1 51 ? 7.550 -7.866 14.830 1.00 77.50 51 ALA A O 1
ATOM 375 N N . LEU A 1 52 ? 6.464 -6.260 15.979 1.00 81.81 52 LEU A N 1
ATOM 376 C CA . LEU A 1 52 ? 6.262 -5.395 14.818 1.00 81.81 52 LEU A CA 1
ATOM 377 C C . LEU A 1 52 ? 7.605 -4.826 14.346 1.00 81.81 52 LEU A C 1
ATOM 379 O O . LEU A 1 52 ? 7.935 -4.974 13.173 1.00 81.81 52 LEU A O 1
ATOM 383 N N . GLN A 1 53 ? 8.434 -4.336 15.274 1.00 81.31 53 GLN A N 1
ATOM 384 C CA . GLN A 1 53 ? 9.811 -3.912 14.988 1.00 81.31 53 GLN A CA 1
ATOM 385 C C . GLN A 1 53 ? 10.637 -5.024 14.322 1.00 81.31 53 GLN A C 1
ATOM 387 O O . GLN A 1 53 ? 11.240 -4.810 13.278 1.00 81.31 53 GLN A O 1
ATOM 392 N N . ALA A 1 54 ? 10.618 -6.243 14.872 1.00 80.19 54 ALA A N 1
ATOM 393 C CA . ALA A 1 54 ? 11.361 -7.373 14.314 1.00 80.19 54 ALA A CA 1
ATOM 394 C C . ALA A 1 54 ? 10.881 -7.768 12.907 1.00 80.19 54 ALA A C 1
ATOM 396 O O . ALA A 1 54 ? 11.688 -8.151 12.063 1.00 80.19 54 ALA A O 1
ATOM 397 N N . SER A 1 55 ? 9.577 -7.666 12.643 1.00 77.31 55 SER A N 1
ATOM 398 C CA . SER A 1 55 ? 8.982 -8.005 11.344 1.00 77.31 55 SER A CA 1
ATOM 399 C C . SER A 1 55 ? 9.273 -6.995 10.227 1.00 77.31 55 SER A C 1
ATOM 401 O O . SER A 1 55 ? 8.952 -7.258 9.069 1.00 77.31 55 SER A O 1
ATOM 403 N N . LEU A 1 56 ? 9.822 -5.832 10.573 1.00 70.88 56 LEU A N 1
ATOM 404 C CA . LEU A 1 56 ? 10.231 -4.773 9.647 1.00 70.88 56 LEU A CA 1
ATOM 405 C C . LEU A 1 56 ? 11.748 -4.809 9.396 1.00 70.88 56 LEU A C 1
ATOM 407 O O . LEU A 1 56 ? 12.285 -3.927 8.743 1.00 70.88 56 LEU A O 1
ATOM 411 N N . GLY A 1 57 ? 12.451 -5.828 9.906 1.00 62.72 57 GLY A N 1
ATOM 412 C CA . GLY A 1 57 ? 13.894 -5.945 9.743 1.00 62.72 57 GLY A CA 1
ATOM 413 C C . GLY A 1 57 ? 14.692 -4.970 10.601 1.00 62.72 57 GLY A C 1
ATOM 414 O O . GLY A 1 57 ? 14.226 -4.508 11.637 1.00 62.72 57 GLY A O 1
ATOM 415 N N . ASN A 1 58 ? 15.935 -4.679 10.202 1.00 45.56 58 ASN A N 1
ATOM 416 C CA . ASN A 1 58 ? 16.840 -3.785 10.931 1.00 45.56 58 ASN A CA 1
ATOM 417 C C . ASN A 1 58 ? 16.435 -2.294 10.825 1.00 45.56 58 ASN A C 1
ATOM 419 O O . ASN A 1 58 ? 17.292 -1.431 10.643 1.00 45.56 58 ASN A O 1
ATOM 423 N N . GLY A 1 59 ? 15.212 -1.966 11.246 1.00 45.66 59 GLY A N 1
ATOM 424 C CA . GLY A 1 59 ? 14.908 -0.729 11.972 1.00 45.66 59 GLY A CA 1
ATOM 425 C C . GLY A 1 59 ? 15.690 -0.600 13.294 1.00 45.66 59 GLY A C 1
ATOM 426 O O . GLY A 1 59 ? 15.327 0.180 14.165 1.00 45.66 59 GLY A O 1
ATOM 427 N N . ALA A 1 60 ? 16.798 -1.333 13.465 1.00 39.78 60 ALA A N 1
ATOM 428 C CA . ALA A 1 60 ? 17.724 -1.265 14.585 1.00 39.78 60 ALA A CA 1
ATOM 429 C C . ALA A 1 60 ? 18.346 0.129 14.765 1.00 39.78 60 ALA A C 1
ATOM 431 O O . ALA A 1 60 ? 18.917 0.389 15.823 1.00 39.78 60 ALA A O 1
ATOM 432 N N . SER A 1 61 ? 18.240 1.031 13.777 1.00 46.47 61 SER A N 1
ATOM 433 C CA . SER A 1 61 ? 18.540 2.438 14.031 1.00 46.47 61 SER A CA 1
ATOM 434 C C . SER A 1 61 ? 17.469 3.094 14.911 1.00 46.47 61 SER A C 1
ATOM 436 O O . SER A 1 61 ? 17.854 3.793 15.831 1.00 46.47 61 SER A O 1
ATOM 438 N N . GLN A 1 62 ? 16.171 2.816 14.744 1.00 55.72 62 GLN A N 1
ATOM 439 C CA . GLN A 1 62 ? 15.085 3.404 15.557 1.00 55.72 62 GLN A CA 1
ATOM 440 C C . GLN A 1 62 ? 14.615 2.531 16.730 1.00 55.72 62 GLN A C 1
ATOM 442 O O . GLN A 1 62 ? 13.856 2.991 17.584 1.00 55.72 62 GLN A O 1
ATOM 447 N N . ALA A 1 63 ? 15.032 1.266 16.795 1.00 53.59 63 ALA A N 1
ATOM 448 C CA . ALA A 1 63 ? 14.630 0.362 17.865 1.00 53.59 63 ALA A CA 1
ATOM 449 C C . ALA A 1 63 ? 15.032 0.930 19.241 1.00 53.59 63 ALA A C 1
ATOM 451 O O . ALA A 1 63 ? 16.214 1.050 19.568 1.00 53.59 63 ALA A O 1
ATOM 452 N N . GLY A 1 64 ? 14.030 1.268 20.058 1.00 64.75 64 GLY A N 1
ATOM 453 C CA . GLY A 1 64 ? 14.209 1.879 21.380 1.00 64.75 64 GLY A CA 1
ATOM 454 C C . GLY A 1 64 ? 14.223 3.412 21.404 1.00 64.75 64 GLY A C 1
ATOM 455 O O . GLY A 1 64 ? 14.375 3.974 22.487 1.00 64.75 64 GLY A O 1
ATOM 456 N N . SER A 1 65 ? 14.043 4.080 20.259 1.00 78.38 65 SER A N 1
ATOM 457 C CA . SER A 1 65 ? 13.886 5.541 20.169 1.00 78.38 65 SER A CA 1
ATOM 458 C C . SER A 1 65 ? 12.469 6.029 20.468 1.00 78.38 65 SER A C 1
ATOM 460 O O . SER A 1 65 ? 12.301 7.209 20.735 1.00 78.38 65 SER A O 1
ATOM 462 N N . ILE A 1 66 ? 11.464 5.150 20.440 1.00 88.44 66 ILE A N 1
ATOM 463 C CA . ILE A 1 66 ? 10.060 5.471 20.730 1.00 88.44 66 ILE A CA 1
ATOM 464 C C . ILE A 1 66 ? 9.525 4.571 21.850 1.00 88.44 66 ILE A C 1
ATOM 466 O O . ILE A 1 66 ? 9.956 3.423 21.989 1.00 88.44 66 ILE A O 1
ATOM 470 N N . ASN A 1 67 ? 8.580 5.080 22.638 1.00 92.06 67 ASN A N 1
ATOM 471 C CA . ASN A 1 67 ? 7.922 4.381 23.735 1.00 92.06 67 ASN A CA 1
ATOM 472 C C . ASN A 1 67 ? 6.390 4.563 23.699 1.00 92.06 67 ASN A C 1
ATOM 474 O O . ASN A 1 67 ? 5.860 5.599 24.103 1.00 92.06 67 ASN A O 1
ATOM 478 N N . THR A 1 68 ? 5.668 3.521 23.282 1.00 95.19 68 THR A N 1
ATOM 479 C CA . THR A 1 68 ? 4.200 3.489 23.152 1.00 95.19 68 THR A CA 1
ATOM 480 C C . THR A 1 68 ? 3.571 2.447 24.085 1.00 95.19 68 THR A C 1
ATOM 482 O O . THR A 1 68 ? 3.052 1.431 23.622 1.00 95.19 68 THR A O 1
ATOM 485 N N . PRO A 1 69 ? 3.622 2.635 25.417 1.00 95.88 69 PRO A N 1
ATOM 486 C CA . PRO A 1 69 ? 3.230 1.600 26.374 1.00 95.88 69 PRO A CA 1
ATOM 487 C C . PRO A 1 69 ? 1.756 1.187 26.271 1.00 95.88 69 PRO A C 1
ATOM 489 O O . PRO A 1 69 ? 1.417 0.057 26.623 1.00 95.88 69 PRO A O 1
ATOM 492 N N . THR A 1 70 ? 0.869 2.071 25.809 1.00 97.44 70 THR A N 1
ATOM 493 C CA . THR A 1 70 ? -0.560 1.764 25.673 1.00 97.44 70 THR A CA 1
ATOM 494 C C . THR A 1 70 ? -0.827 0.915 24.433 1.00 97.44 70 THR A C 1
ATOM 496 O O . THR A 1 70 ? -1.521 -0.098 24.520 1.00 97.44 70 THR A O 1
ATOM 499 N N . ILE A 1 71 ? -0.250 1.285 23.288 1.00 97.06 71 ILE A N 1
ATOM 500 C CA . ILE A 1 71 ? -0.317 0.496 22.051 1.00 97.06 71 ILE A CA 1
ATOM 501 C C . ILE A 1 71 ? 0.384 -0.855 22.248 1.00 97.06 71 ILE A C 1
ATOM 503 O O . ILE A 1 71 ? -0.141 -1.886 21.832 1.00 97.06 71 ILE A O 1
ATOM 507 N N . ASP A 1 72 ? 1.506 -0.890 22.968 1.00 95.56 72 ASP A N 1
ATOM 508 C CA . ASP A 1 72 ? 2.194 -2.134 23.317 1.00 95.56 72 ASP A CA 1
ATOM 509 C C . ASP A 1 72 ? 1.334 -3.019 24.230 1.00 95.56 72 ASP A C 1
ATOM 511 O O . ASP A 1 72 ? 1.347 -4.242 24.091 1.00 95.56 72 ASP A O 1
ATOM 515 N N . ALA A 1 73 ? 0.563 -2.439 25.156 1.00 96.12 73 ALA A N 1
ATOM 516 C CA . ALA A 1 73 ? -0.385 -3.199 25.968 1.00 96.12 73 ALA A CA 1
ATOM 517 C C . ALA A 1 73 ? -1.503 -3.810 25.106 1.00 96.12 73 ALA A C 1
ATOM 519 O O . ALA A 1 73 ? -1.803 -4.990 25.276 1.00 96.12 73 ALA A O 1
ATOM 520 N N . LEU A 1 74 ? -2.055 -3.061 24.141 1.00 97.12 74 LEU A N 1
ATOM 521 C CA . LEU A 1 74 ? -3.008 -3.600 23.160 1.00 97.12 74 LEU A CA 1
ATOM 522 C C . LEU A 1 74 ? -2.398 -4.763 22.368 1.00 97.12 74 LEU A C 1
ATOM 524 O O . LEU A 1 74 ? -3.026 -5.810 22.244 1.00 97.12 74 LEU A O 1
ATOM 528 N N . ALA A 1 75 ? -1.168 -4.604 21.873 1.00 95.62 75 ALA A N 1
ATOM 529 C CA . ALA A 1 75 ? -0.475 -5.630 21.097 1.00 95.62 75 ALA A CA 1
ATOM 530 C C . ALA A 1 75 ? -0.195 -6.902 21.916 1.00 95.62 75 ALA A C 1
ATOM 532 O O . ALA A 1 75 ? -0.375 -8.012 21.423 1.00 95.62 75 ALA A O 1
ATOM 533 N N . ASN A 1 76 ? 0.219 -6.751 23.179 1.00 95.31 76 ASN A N 1
ATOM 534 C CA . ASN A 1 76 ? 0.511 -7.872 24.078 1.00 95.31 76 ASN A CA 1
ATOM 535 C C . ASN A 1 76 ? -0.751 -8.601 24.570 1.00 95.31 76 ASN A C 1
ATOM 537 O O . ASN A 1 76 ? -0.680 -9.782 24.911 1.00 95.31 76 ASN A O 1
ATOM 541 N N . GLN A 1 77 ? -1.885 -7.903 24.645 1.00 95.94 77 GLN A N 1
ATOM 542 C CA . GLN A 1 77 ? -3.163 -8.436 25.134 1.00 95.94 77 GLN A CA 1
ATOM 543 C C . GLN A 1 77 ? -4.159 -8.726 23.999 1.00 95.94 77 GLN A C 1
ATOM 545 O O . GLN A 1 77 ? -5.327 -9.009 24.260 1.00 95.94 77 GLN A O 1
ATOM 550 N N . GLY A 1 78 ? -3.703 -8.685 22.747 1.00 96.31 78 GLY A N 1
ATOM 551 C CA . GLY A 1 78 ? -4.522 -8.900 21.561 1.00 96.31 78 GLY A CA 1
ATOM 552 C C . GLY A 1 78 ? -3.759 -9.576 20.427 1.00 96.31 78 GLY A C 1
ATOM 553 O O . GLY A 1 78 ? -2.648 -10.085 20.597 1.00 96.31 78 GLY A O 1
ATOM 554 N N . THR A 1 79 ? -4.375 -9.594 19.251 1.00 96.75 79 THR A N 1
ATOM 555 C CA . THR A 1 79 ? -3.765 -10.066 18.008 1.00 96.75 79 THR A CA 1
ATOM 556 C C . THR A 1 79 ? -3.159 -8.882 17.259 1.00 96.75 79 THR A C 1
ATOM 558 O O . THR A 1 79 ? -3.861 -7.919 16.949 1.00 96.75 79 THR A O 1
ATOM 561 N N . THR A 1 80 ? -1.872 -8.964 16.921 1.00 96.75 80 THR A N 1
ATOM 562 C CA . THR A 1 80 ? -1.184 -7.992 16.057 1.00 96.75 80 THR A CA 1
ATOM 563 C C . THR A 1 80 ? -0.951 -8.597 14.680 1.00 96.75 80 THR A C 1
ATOM 565 O O . THR A 1 80 ? -0.259 -9.608 14.562 1.00 96.75 80 THR A O 1
ATOM 568 N N . PHE A 1 81 ? -1.477 -7.969 13.632 1.00 96.56 81 PHE A N 1
ATOM 569 C CA . PHE A 1 81 ? -1.142 -8.318 12.254 1.00 96.56 81 PHE A CA 1
ATOM 570 C C . PHE A 1 81 ? 0.078 -7.515 11.851 1.00 96.56 81 PHE A C 1
ATOM 572 O O . PHE A 1 81 ? 0.028 -6.287 11.774 1.00 96.56 81 PHE A O 1
ATOM 579 N N . VAL A 1 82 ? 1.187 -8.207 11.605 1.00 93.00 82 VAL A N 1
ATOM 580 C CA . VAL A 1 82 ? 2.400 -7.522 11.166 1.00 93.00 82 VAL A CA 1
ATOM 581 C C . VAL A 1 82 ? 2.315 -7.148 9.693 1.00 93.00 82 VAL A C 1
ATOM 583 O O . VAL A 1 82 ? 2.951 -6.182 9.312 1.00 93.00 82 VAL A O 1
ATOM 586 N N . ASN A 1 83 ? 1.500 -7.827 8.885 1.00 93.81 83 ASN A N 1
ATOM 587 C CA . ASN A 1 83 ? 1.352 -7.596 7.447 1.00 93.81 83 ASN A CA 1
ATOM 588 C C . ASN A 1 83 ? -0.015 -6.968 7.102 1.00 93.81 83 ASN A C 1
ATOM 590 O O . ASN A 1 83 ? -0.831 -7.579 6.417 1.00 93.81 83 ASN A O 1
ATOM 594 N N . ALA A 1 84 ? -0.280 -5.753 7.590 1.00 96.69 84 ALA A N 1
ATOM 595 C CA . ALA A 1 84 ? -1.503 -5.007 7.280 1.00 96.69 84 ALA A CA 1
ATOM 596 C C . ALA A 1 84 ? -1.228 -3.839 6.323 1.00 96.69 84 ALA A C 1
ATOM 598 O O . ALA A 1 84 ? -0.312 -3.051 6.560 1.00 96.69 84 ALA A O 1
ATOM 599 N N . TYR A 1 85 ? -2.028 -3.723 5.260 1.00 97.19 85 TYR A N 1
ATOM 600 C CA . TYR A 1 85 ? -1.744 -2.830 4.134 1.00 97.19 85 TYR A CA 1
ATOM 601 C C . TYR A 1 85 ? -2.921 -1.929 3.750 1.00 97.19 85 TYR A C 1
ATOM 603 O O . TYR A 1 85 ? -4.069 -2.372 3.657 1.00 97.19 85 TYR A O 1
ATOM 611 N N . ASN A 1 86 ? -2.631 -0.666 3.428 1.00 95.12 86 ASN A N 1
ATOM 612 C CA . ASN A 1 86 ? -3.507 0.107 2.545 1.00 95.12 86 ASN A CA 1
ATOM 613 C C . ASN A 1 86 ? -3.176 -0.222 1.077 1.00 95.12 86 ASN A C 1
ATOM 615 O O . ASN A 1 86 ? -2.045 -0.580 0.764 1.00 95.12 86 ASN A O 1
ATOM 619 N N . GLN A 1 87 ? -4.148 -0.104 0.169 1.00 93.38 87 GLN A N 1
ATOM 620 C CA . GLN A 1 87 ? -3.941 -0.386 -1.265 1.00 93.38 87 GLN A CA 1
ATOM 621 C C . GLN A 1 87 ? -3.301 0.785 -2.039 1.00 93.38 87 GLN A C 1
ATOM 623 O O . GLN A 1 87 ? -3.180 0.724 -3.258 1.00 93.38 87 GLN A O 1
ATOM 628 N N . GLY A 1 88 ? -2.880 1.855 -1.361 1.00 94.19 88 GLY A N 1
ATOM 629 C CA . GLY A 1 88 ? -2.386 3.083 -1.975 1.00 94.19 88 GLY A CA 1
ATOM 630 C C . GLY A 1 88 ? -3.484 4.137 -2.141 1.00 94.19 88 GLY A C 1
ATOM 631 O O . GLY A 1 88 ? -4.320 4.310 -1.255 1.00 94.19 88 GLY A O 1
ATOM 632 N N . GLY A 1 89 ? -3.467 4.903 -3.237 1.00 92.69 89 GLY A N 1
ATOM 633 C CA . GLY A 1 89 ? -4.275 6.123 -3.362 1.00 92.69 89 GLY A CA 1
ATOM 634 C C . GLY A 1 89 ? -4.689 6.495 -4.785 1.00 92.69 89 GLY A C 1
ATOM 635 O O . GLY A 1 89 ? -3.885 6.452 -5.713 1.00 92.69 89 GLY A O 1
ATOM 636 N N . TRP A 1 90 ? -5.935 6.949 -4.950 1.00 90.31 90 TRP A N 1
ATOM 637 C CA . TRP A 1 90 ? -6.434 7.547 -6.205 1.00 90.31 90 TRP A CA 1
ATOM 638 C C . TRP A 1 90 ? -6.337 9.086 -6.229 1.00 90.31 90 TRP A C 1
ATOM 640 O O . TRP A 1 90 ? -6.837 9.751 -7.135 1.00 90.31 90 TRP A O 1
ATOM 650 N N . SER A 1 91 ? -5.742 9.673 -5.191 1.00 88.44 91 SER A N 1
ATOM 651 C CA . SER A 1 91 ? -5.478 11.106 -5.060 1.00 88.44 91 SER A CA 1
ATOM 652 C C . SER A 1 91 ? -4.241 11.314 -4.187 1.00 88.44 91 SER A C 1
ATOM 654 O O . SER A 1 91 ? -3.841 10.406 -3.457 1.00 88.44 91 SER A O 1
ATOM 656 N N . GLY A 1 92 ? -3.670 12.523 -4.190 1.00 88.31 92 GLY A N 1
ATOM 657 C CA . GLY A 1 92 ? -2.595 12.870 -3.253 1.00 88.31 92 GLY A CA 1
ATOM 658 C C . GLY A 1 92 ? -2.996 12.720 -1.779 1.00 88.31 92 GLY A C 1
ATOM 659 O O . GLY A 1 92 ? -2.139 12.478 -0.935 1.00 88.31 92 GLY A O 1
ATOM 660 N N . ALA A 1 93 ? -4.289 12.789 -1.456 1.00 89.31 93 ALA A N 1
ATOM 661 C CA . ALA A 1 93 ? -4.805 12.504 -0.122 1.00 89.31 93 ALA A CA 1
ATOM 662 C C . ALA A 1 93 ? -5.051 10.993 0.055 1.00 89.31 93 ALA A C 1
ATOM 664 O O . ALA A 1 93 ? -6.193 10.539 0.075 1.00 89.31 93 ALA A O 1
ATOM 665 N N . VAL A 1 94 ? -3.971 10.215 0.195 1.00 92.81 94 VAL A N 1
ATOM 666 C CA . VAL A 1 94 ? -4.022 8.747 0.386 1.00 92.81 94 VAL A CA 1
ATOM 667 C C . VAL A 1 94 ? -4.922 8.351 1.572 1.00 92.81 94 VAL A C 1
ATOM 669 O O . VAL A 1 94 ? -5.617 7.339 1.503 1.00 92.81 94 VAL A O 1
ATOM 672 N N . CYS A 1 95 ? -5.000 9.185 2.618 1.00 93.81 95 CYS A N 1
ATOM 673 C CA . CYS A 1 95 ? -5.894 8.981 3.763 1.00 93.81 95 CYS A CA 1
ATOM 674 C C . CYS A 1 95 ? -7.359 8.825 3.340 1.00 93.81 95 CYS A C 1
ATOM 676 O O . CYS A 1 95 ? -8.022 7.892 3.788 1.00 93.81 95 CYS A O 1
ATOM 678 N N . VAL A 1 96 ? -7.841 9.672 2.421 1.00 93.19 96 VAL A N 1
ATOM 679 C CA . VAL A 1 96 ? -9.220 9.615 1.913 1.00 93.19 96 VAL A CA 1
ATOM 680 C C . VAL A 1 96 ? -9.477 8.277 1.239 1.00 93.19 96 VAL A C 1
ATOM 682 O O . VAL A 1 96 ? -10.524 7.675 1.469 1.00 93.19 96 VAL A O 1
ATOM 685 N N . THR A 1 97 ? -8.519 7.777 0.455 1.00 93.56 97 THR A N 1
ATOM 686 C CA . THR A 1 97 ? -8.622 6.462 -0.182 1.00 93.56 97 THR A CA 1
ATOM 687 C C . THR A 1 97 ? -8.752 5.348 0.849 1.00 93.56 97 THR A C 1
ATOM 689 O O . THR A 1 97 ? -9.749 4.624 0.853 1.00 93.56 97 THR A O 1
ATOM 692 N N . SER A 1 98 ? -7.780 5.249 1.753 1.00 95.25 98 SER A N 1
ATOM 693 C CA . SER A 1 98 ? -7.707 4.194 2.763 1.00 95.25 98 SER A CA 1
ATOM 694 C C . SER A 1 98 ? -8.934 4.181 3.682 1.00 95.25 98 SER A C 1
ATOM 696 O O . SER A 1 98 ? -9.598 3.158 3.853 1.00 95.25 98 SER A O 1
ATOM 698 N N . ARG A 1 99 ? -9.326 5.347 4.198 1.00 95.94 99 ARG A N 1
ATOM 699 C CA . ARG A 1 99 ? -10.467 5.478 5.107 1.00 95.94 99 ARG A CA 1
ATOM 700 C C . ARG A 1 99 ? -11.814 5.243 4.434 1.00 95.94 99 ARG A C 1
ATOM 702 O O . ARG A 1 99 ? -12.722 4.677 5.044 1.00 95.94 99 ARG A O 1
ATOM 709 N N . THR A 1 100 ? -11.954 5.629 3.167 1.00 94.62 100 THR A N 1
ATOM 710 C CA . THR A 1 100 ? -13.140 5.280 2.374 1.00 94.62 100 THR A CA 1
ATOM 711 C C . THR A 1 100 ? -13.223 3.768 2.169 1.00 94.62 100 THR A C 1
ATOM 713 O O . THR A 1 100 ? -14.302 3.191 2.317 1.00 94.62 100 THR A O 1
ATOM 716 N N . ALA A 1 101 ? -12.096 3.116 1.878 1.00 94.50 101 ALA A N 1
ATOM 717 C CA . ALA A 1 101 ? -12.017 1.668 1.716 1.00 94.50 101 ALA A CA 1
ATOM 718 C C . ALA A 1 101 ? -12.407 0.937 3.017 1.00 94.50 101 ALA A C 1
ATOM 720 O O . ALA A 1 101 ? -13.250 0.044 2.972 1.00 94.50 101 ALA A O 1
ATOM 721 N N . ILE A 1 102 ? -11.920 1.394 4.180 1.00 96.69 102 ILE A N 1
ATOM 722 C CA . ILE A 1 102 ? -12.338 0.904 5.511 1.00 96.69 102 ILE A CA 1
ATOM 723 C C . ILE A 1 102 ? -13.854 1.040 5.702 1.00 96.69 102 ILE A C 1
ATOM 725 O O . ILE A 1 102 ? -14.523 0.086 6.081 1.00 96.69 102 ILE A O 1
ATOM 729 N N . MET A 1 103 ? -14.422 2.220 5.437 1.00 95.69 103 MET A N 1
ATOM 730 C CA . MET A 1 103 ? -15.845 2.482 5.691 1.00 95.69 103 MET A CA 1
ATOM 731 C C . MET A 1 103 ? -16.800 1.811 4.707 1.00 95.69 103 MET A C 1
ATOM 733 O O . MET A 1 103 ? -17.997 1.768 4.974 1.00 95.69 103 MET A O 1
ATOM 737 N N . THR A 1 104 ? -16.313 1.325 3.571 1.00 94.31 104 THR A N 1
ATOM 738 C CA . THR A 1 104 ? -17.153 0.697 2.539 1.00 94.31 104 THR A CA 1
ATOM 739 C C . THR A 1 104 ? -16.854 -0.784 2.348 1.00 94.31 104 THR A C 1
ATOM 741 O O . THR A 1 104 ? -17.658 -1.478 1.736 1.00 94.31 104 THR A O 1
ATOM 744 N N . GLY A 1 105 ? -15.721 -1.274 2.864 1.00 94.19 105 GLY A N 1
ATOM 745 C CA . GLY A 1 105 ? -15.238 -2.630 2.621 1.00 94.19 105 GLY A CA 1
ATOM 746 C C . GLY A 1 105 ? -15.017 -2.905 1.134 1.00 94.19 105 GLY A C 1
ATOM 747 O O . GLY A 1 105 ? -15.348 -3.981 0.639 1.00 94.19 105 GLY A O 1
ATOM 748 N N . ARG A 1 106 ? -14.530 -1.903 0.395 1.00 91.25 106 ARG A N 1
ATOM 749 C CA . ARG A 1 106 ? -14.282 -1.974 -1.051 1.00 91.25 106 ARG A CA 1
ATOM 750 C C . ARG A 1 106 ? -12.828 -1.687 -1.365 1.00 91.25 106 ARG A C 1
ATOM 752 O O . ARG A 1 106 ? -12.183 -0.908 -0.665 1.00 91.25 106 ARG A O 1
ATOM 759 N N . SER A 1 107 ? -12.349 -2.277 -2.456 1.00 89.88 107 SER A N 1
ATOM 760 C CA . SER A 1 107 ? -11.019 -1.989 -2.987 1.00 89.88 107 SER A CA 1
ATOM 761 C C . SER A 1 107 ? -10.894 -0.533 -3.427 1.00 89.88 107 SER A C 1
ATOM 763 O O . SER A 1 107 ? -11.892 0.166 -3.638 1.00 89.88 107 SER A O 1
ATOM 765 N N . MET A 1 108 ? -9.658 -0.079 -3.630 1.00 88.94 108 MET A N 1
ATOM 766 C CA . MET A 1 108 ? -9.411 1.311 -4.000 1.00 88.94 108 MET A CA 1
ATOM 767 C C . MET A 1 108 ? -10.112 1.742 -5.302 1.00 88.94 108 MET A C 1
ATOM 769 O O . MET A 1 108 ? -10.512 2.894 -5.441 1.00 88.94 108 MET A O 1
ATOM 773 N N . TRP A 1 109 ? -10.298 0.829 -6.256 1.00 86.69 109 TRP A N 1
ATOM 774 C CA . TRP A 1 109 ? -10.901 1.151 -7.552 1.00 86.69 109 TRP A CA 1
ATOM 775 C C . TRP A 1 109 ? -12.428 1.155 -7.506 1.00 86.69 109 TRP A C 1
ATOM 777 O O . TRP A 1 109 ? -13.063 1.924 -8.225 1.00 86.69 109 TRP A O 1
ATOM 787 N N . ASN A 1 110 ? -13.022 0.391 -6.590 1.00 85.69 110 ASN A N 1
ATOM 788 C CA . ASN A 1 110 ? -14.474 0.252 -6.460 1.00 85.69 110 ASN A CA 1
ATOM 789 C C . ASN A 1 110 ? -15.082 1.129 -5.351 1.00 85.69 110 ASN A C 1
ATOM 791 O O . ASN A 1 110 ? -16.310 1.204 -5.214 1.00 85.69 110 ASN A O 1
ATOM 795 N N . ALA A 1 111 ? -14.239 1.766 -4.539 1.00 87.50 111 ALA A N 1
ATOM 796 C CA . ALA A 1 111 ? -14.639 2.693 -3.493 1.00 87.50 111 ALA A CA 1
ATOM 797 C C . ALA A 1 111 ? -15.170 4.027 -4.072 1.00 87.50 111 ALA A C 1
ATOM 799 O O . ALA A 1 111 ? -14.700 4.501 -5.108 1.00 87.50 111 ALA A O 1
ATOM 800 N N . PRO A 1 112 ? -16.152 4.675 -3.418 1.00 86.50 112 PRO A N 1
ATOM 801 C CA . PRO A 1 112 ? -16.739 5.917 -3.907 1.00 86.50 112 PRO A CA 1
ATOM 802 C C . PRO A 1 112 ? -15.717 7.056 -3.891 1.00 86.50 112 PRO A C 1
ATOM 804 O O . PRO A 1 112 ? -14.993 7.251 -2.920 1.00 86.50 112 PRO A O 1
ATOM 807 N N . GLY A 1 113 ? -15.700 7.851 -4.960 1.00 77.19 113 GLY A N 1
ATOM 808 C CA . GLY A 1 113 ? -14.702 8.906 -5.139 1.00 77.19 113 GLY A CA 1
ATOM 809 C C . GLY A 1 113 ? -13.410 8.425 -5.801 1.00 77.19 113 GLY A C 1
ATOM 810 O O . GLY A 1 113 ? -12.553 9.266 -6.069 1.00 77.19 113 GLY A O 1
ATOM 811 N N . SER A 1 114 ? -13.285 7.126 -6.106 1.00 71.56 114 SER A N 1
ATOM 812 C CA . SER A 1 114 ? -12.281 6.637 -7.046 1.00 71.56 114 SER A CA 1
ATOM 813 C C . SER A 1 114 ? -12.555 7.175 -8.456 1.00 71.56 114 SER A C 1
ATOM 815 O O . SER A 1 114 ? -13.681 7.525 -8.816 1.00 71.56 114 SER A O 1
ATOM 817 N N . ASN A 1 115 ? -11.509 7.205 -9.279 1.00 63.38 115 ASN A N 1
ATOM 818 C CA . ASN A 1 115 ? -11.572 7.664 -10.667 1.00 63.38 115 ASN A CA 1
ATOM 819 C C . ASN A 1 115 ? -12.362 6.718 -11.601 1.00 63.38 115 ASN A C 1
ATOM 821 O O . ASN A 1 115 ? -12.583 7.069 -12.758 1.00 63.38 115 ASN A O 1
ATOM 825 N N . GLN A 1 116 ? -12.775 5.540 -11.112 1.00 55.31 116 GLN A N 1
ATOM 826 C CA . GLN A 1 116 ? -13.503 4.515 -11.868 1.00 55.31 116 GLN A CA 1
ATOM 827 C C . GLN A 1 116 ? -14.934 4.266 -11.379 1.00 55.31 116 GLN A C 1
ATOM 829 O O . GLN A 1 116 ? -15.799 3.893 -12.173 1.00 55.31 116 GLN A O 1
ATOM 834 N N . ALA A 1 117 ? -15.214 4.453 -10.088 1.00 55.69 117 ALA A N 1
ATOM 835 C CA . ALA A 1 117 ? -16.536 4.184 -9.553 1.00 55.69 117 ALA A CA 1
ATOM 836 C C . ALA A 1 117 ? -17.540 5.208 -10.107 1.00 55.69 117 ALA A C 1
ATOM 838 O O . ALA A 1 117 ? -17.530 6.388 -9.742 1.00 55.69 117 ALA A O 1
ATOM 839 N N . GLY A 1 118 ? -18.458 4.739 -10.960 1.00 48.47 118 GLY A N 1
ATOM 840 C CA . GLY A 1 118 ? -19.719 5.433 -11.202 1.00 48.47 118 GLY A CA 1
ATOM 841 C C . GLY A 1 118 ? -20.355 5.803 -9.858 1.00 48.47 118 GLY A C 1
ATOM 842 O O . GLY A 1 118 ? -20.280 5.054 -8.886 1.00 48.47 118 GLY A O 1
ATOM 843 N N . SER A 1 119 ? -20.899 7.010 -9.765 1.00 48.50 119 SER A N 1
ATOM 844 C CA . SER A 1 119 ? -21.311 7.605 -8.494 1.00 48.50 119 SER A CA 1
ATOM 845 C C . SER A 1 119 ? -22.293 6.726 -7.697 1.00 48.50 119 SER A C 1
ATOM 847 O O . SER A 1 119 ? -23.251 6.210 -8.265 1.00 48.50 119 SER A O 1
ATOM 849 N N . ALA A 1 120 ? -22.097 6.726 -6.369 1.00 56.50 120 ALA A N 1
ATOM 850 C CA . ALA A 1 120 ? -22.964 6.248 -5.279 1.00 56.50 120 ALA A CA 1
ATOM 851 C C . ALA A 1 120 ? -22.801 4.779 -4.832 1.00 56.50 120 ALA A C 1
ATOM 853 O O . ALA A 1 120 ? -23.446 3.863 -5.334 1.00 56.50 120 ALA A O 1
ATOM 854 N N . VAL A 1 121 ? -22.012 4.588 -3.767 1.00 69.75 121 VAL A N 1
ATOM 855 C CA . VAL A 1 121 ? -22.291 3.524 -2.789 1.00 69.75 121 VAL A CA 1
ATOM 856 C C . VAL A 1 121 ? -23.538 3.942 -2.016 1.00 69.75 121 VAL A C 1
ATOM 858 O O . VAL A 1 121 ? -23.654 5.109 -1.636 1.00 69.75 121 VAL A O 1
ATOM 861 N N . ASP A 1 122 ? -24.479 3.020 -1.808 1.00 84.06 122 ASP A N 1
ATOM 862 C CA . ASP A 1 122 ? -25.589 3.276 -0.893 1.00 84.06 122 ASP A CA 1
ATOM 863 C C . ASP A 1 122 ? -25.009 3.500 0.505 1.00 84.06 122 ASP A C 1
ATOM 865 O O . ASP A 1 122 ? -24.322 2.635 1.047 1.00 84.06 122 ASP A O 1
ATOM 869 N N . ASN A 1 123 ? -25.268 4.666 1.092 1.00 87.31 123 ASN A N 1
ATOM 870 C CA . ASN A 1 123 ? -24.769 4.999 2.423 1.00 87.31 123 ASN A CA 1
ATOM 871 C C . ASN A 1 123 ? -25.251 3.991 3.480 1.00 87.31 123 ASN A C 1
ATOM 873 O O . ASN A 1 123 ? -24.562 3.793 4.482 1.00 87.31 123 ASN A O 1
ATOM 877 N N . ALA A 1 124 ? -26.386 3.320 3.245 1.00 89.25 124 ALA A N 1
ATOM 878 C CA . ALA A 1 124 ? -26.867 2.222 4.082 1.00 89.25 124 ALA A CA 1
ATOM 879 C C . ALA A 1 124 ? -25.888 1.035 4.137 1.00 89.25 124 ALA A C 1
ATOM 881 O O . ALA A 1 124 ? -25.844 0.341 5.148 1.00 89.25 124 ALA A O 1
ATOM 882 N N . ASN A 1 125 ? -25.054 0.863 3.108 1.00 91.38 125 ASN A N 1
ATOM 883 C CA . ASN A 1 125 ? -24.076 -0.220 2.978 1.00 91.38 125 ASN A CA 1
ATOM 884 C C . ASN A 1 125 ? -22.661 0.198 3.415 1.00 91.38 125 ASN A C 1
ATOM 886 O O . ASN A 1 125 ? -21.680 -0.471 3.103 1.00 91.38 125 ASN A O 1
ATOM 890 N N . THR A 1 126 ? -22.539 1.320 4.123 1.00 94.81 126 THR A N 1
ATOM 891 C CA . THR A 1 126 ? -21.282 1.754 4.749 1.00 94.81 126 THR A CA 1
ATOM 892 C C . THR A 1 126 ? -21.209 1.265 6.195 1.00 94.81 126 THR A C 1
ATOM 894 O O . THR A 1 126 ? -22.234 0.925 6.781 1.00 94.81 126 THR A O 1
ATOM 897 N N . LEU A 1 127 ? -20.019 1.279 6.801 1.00 96.88 127 LEU A N 1
ATOM 898 C CA . LEU A 1 127 ? -19.773 0.945 8.207 1.00 96.88 127 LEU A CA 1
ATOM 899 C C . LEU A 1 127 ? -20.843 1.540 9.150 1.00 96.88 127 LEU A C 1
ATOM 901 O O . LEU A 1 127 ? -21.546 0.767 9.798 1.00 96.88 127 LEU A O 1
ATOM 905 N N . PRO A 1 128 ? -21.062 2.867 9.215 1.00 97.06 128 PRO A N 1
ATOM 906 C CA . PRO A 1 128 ? -22.116 3.415 10.068 1.00 97.06 128 PRO A CA 1
ATOM 907 C C . PRO A 1 128 ? -23.526 2.993 9.638 1.00 97.06 128 PRO A C 1
ATOM 909 O O . PRO A 1 128 ? -24.364 2.755 10.500 1.00 97.06 128 PRO A O 1
ATOM 912 N N . GLY A 1 129 ? -23.805 2.867 8.336 1.00 96.31 129 GLY A N 1
ATOM 913 C CA . GLY A 1 129 ? -25.119 2.449 7.833 1.00 96.31 129 GLY A CA 1
ATOM 914 C C . GLY A 1 129 ? -25.515 1.043 8.292 1.00 96.31 129 GLY A C 1
ATOM 915 O O . GLY A 1 129 ? -26.594 0.857 8.860 1.00 96.31 129 GLY A O 1
ATOM 916 N N . LEU A 1 130 ? -24.606 0.081 8.129 1.00 96.56 130 LEU A N 1
ATOM 917 C CA . LEU A 1 130 ? -24.807 -1.320 8.499 1.00 96.56 130 LEU A CA 1
ATOM 918 C C . LEU A 1 130 ? -24.919 -1.489 10.019 1.00 96.56 130 LEU A C 1
ATOM 920 O O . LEU A 1 130 ? -25.816 -2.184 10.501 1.00 96.56 130 LEU A O 1
ATOM 924 N N . PHE A 1 131 ? -24.076 -0.799 10.794 1.00 97.62 131 PHE A N 1
ATOM 925 C CA . PHE A 1 131 ? -24.144 -0.845 12.256 1.00 97.62 131 PHE A CA 1
ATOM 926 C C . PHE A 1 131 ? -25.394 -0.137 12.811 1.00 97.62 131 PHE A C 1
ATOM 928 O O . PHE A 1 131 ? -26.052 -0.680 13.702 1.00 97.62 131 PHE A O 1
ATOM 935 N N . ASN A 1 132 ? -25.813 0.999 12.241 1.00 97.06 132 ASN A N 1
ATOM 936 C CA . ASN A 1 132 ? -27.086 1.643 12.594 1.00 97.06 132 ASN A CA 1
ATOM 937 C C . ASN A 1 132 ? -28.282 0.723 12.324 1.00 97.06 132 ASN A C 1
ATOM 939 O O . ASN A 1 132 ? -29.166 0.591 13.171 1.00 97.06 132 ASN A O 1
ATOM 943 N N . ALA A 1 133 ? -28.313 0.059 11.164 1.00 95.44 133 ALA A N 1
ATOM 944 C CA . ALA A 1 133 ? -29.360 -0.906 10.828 1.00 95.44 133 ALA A CA 1
ATOM 945 C C . ALA A 1 133 ? -29.366 -2.104 11.794 1.00 95.44 133 ALA A C 1
ATOM 947 O O . ALA A 1 133 ? -30.426 -2.642 12.121 1.00 95.44 133 ALA A O 1
ATOM 948 N N . ALA A 1 134 ? -28.193 -2.476 12.309 1.00 94.94 134 ALA A N 1
ATOM 949 C CA . ALA A 1 134 ? -28.036 -3.460 13.367 1.00 94.94 134 ALA A CA 1
ATOM 950 C C . ALA A 1 134 ? -28.362 -2.920 14.773 1.00 94.94 134 ALA A C 1
ATOM 952 O O . ALA A 1 134 ? -28.227 -3.668 15.736 1.00 94.94 134 ALA A O 1
ATOM 953 N N . GLY A 1 135 ? -28.823 -1.679 14.934 1.00 95.25 135 GLY A N 1
ATOM 954 C CA . GLY A 1 135 ? -29.217 -1.115 16.228 1.00 95.25 135 GLY A CA 1
ATOM 955 C C . GLY A 1 135 ? -28.045 -0.750 17.137 1.00 95.25 135 GLY A C 1
ATOM 956 O O . GLY A 1 135 ? -28.177 -0.868 18.351 1.00 95.25 135 GLY A O 1
ATOM 957 N N . TYR A 1 136 ? -26.907 -0.372 16.557 1.00 97.69 136 TYR A N 1
ATOM 958 C CA . TYR A 1 136 ? -25.804 0.238 17.290 1.00 97.69 136 TYR A CA 1
ATOM 959 C C . TYR A 1 136 ? -25.978 1.750 17.399 1.00 97.69 136 TYR A C 1
ATOM 961 O O . TYR A 1 136 ? -26.387 2.406 16.438 1.00 97.69 136 TYR A O 1
ATOM 969 N N . ASP A 1 137 ? -25.527 2.315 18.514 1.00 97.19 137 ASP A N 1
ATOM 970 C CA . ASP A 1 137 ? -25.206 3.733 18.573 1.00 97.19 137 ASP A CA 1
ATOM 971 C C . ASP A 1 137 ? -23.860 3.977 17.896 1.00 97.19 137 ASP A C 1
ATOM 973 O O . ASP A 1 137 ? -22.799 3.616 18.410 1.00 97.19 137 ASP A O 1
ATOM 977 N N . THR A 1 138 ? -23.887 4.600 16.724 1.00 98.38 138 THR A N 1
ATOM 978 C CA . THR A 1 138 ? -22.664 4.913 15.987 1.00 98.38 138 THR A CA 1
ATOM 979 C C . THR A 1 138 ? -22.198 6.337 16.291 1.00 98.38 138 THR A C 1
ATOM 981 O O . THR A 1 138 ? -22.961 7.305 16.223 1.00 98.38 138 THR A O 1
ATOM 984 N N . ALA A 1 139 ? -20.917 6.478 16.620 1.00 98.31 139 ALA A N 1
ATOM 985 C CA . ALA A 1 139 ? -20.270 7.756 16.853 1.00 98.31 139 ALA A CA 1
ATOM 986 C C . ALA A 1 139 ? -18.964 7.880 16.064 1.00 98.31 139 ALA A C 1
ATOM 988 O O . ALA A 1 139 ? -18.163 6.946 16.041 1.00 98.31 139 ALA A O 1
ATOM 989 N N . ARG A 1 140 ? -18.721 9.046 15.457 1.00 97.19 140 ARG A N 1
ATOM 990 C CA . ARG A 1 140 ? -17.444 9.386 14.815 1.00 97.19 140 ARG A CA 1
ATOM 991 C C . ARG A 1 140 ? -16.902 10.720 15.312 1.00 97.19 140 ARG A C 1
ATOM 993 O O . ARG A 1 140 ? -17.556 11.750 15.182 1.00 97.19 140 ARG A O 1
ATOM 1000 N N . PHE A 1 141 ? -15.655 10.731 15.765 1.00 96.19 141 PHE A N 1
ATOM 1001 C CA . PHE A 1 141 ? -14.928 11.968 16.047 1.00 96.19 141 PHE A CA 1
ATOM 1002 C C . PHE A 1 141 ? -13.608 11.943 15.300 1.00 96.19 141 PHE A C 1
ATOM 1004 O O . PHE A 1 141 ? -12.794 11.051 15.534 1.00 96.19 141 PHE A O 1
ATOM 1011 N N . GLY A 1 142 ? -13.391 12.894 14.393 1.00 92.38 142 GLY A N 1
ATOM 1012 C CA . GLY A 1 142 ? -12.174 12.860 13.595 1.00 92.38 142 GLY A CA 1
ATOM 1013 C C . GLY A 1 142 ? -11.851 14.111 12.799 1.00 92.38 142 GLY A C 1
ATOM 1014 O O . GLY A 1 142 ? -12.537 15.132 12.878 1.00 92.38 142 GLY A O 1
ATOM 1015 N N . LYS A 1 143 ? -10.731 14.044 12.084 1.00 87.75 143 LYS A N 1
ATOM 1016 C CA . LYS A 1 143 ? -10.239 15.139 11.248 1.00 87.75 143 LYS A CA 1
ATOM 1017 C C . LYS A 1 143 ? -11.219 15.440 10.109 1.00 87.75 143 LYS A C 1
ATOM 1019 O O . LYS A 1 143 ? -11.784 14.528 9.512 1.00 87.75 143 LYS A O 1
ATOM 1024 N N . SER A 1 144 ? -11.423 16.720 9.806 1.00 87.38 144 SER A N 1
ATOM 1025 C CA . SER A 1 144 ? -12.268 17.118 8.676 1.00 87.38 144 SER A CA 1
ATOM 1026 C C . SER A 1 144 ? -11.598 16.761 7.344 1.00 87.38 144 SER A C 1
ATOM 1028 O O . SER A 1 144 ? -10.396 16.968 7.160 1.00 87.38 144 SER A O 1
ATOM 1030 N N . GLY A 1 145 ? -12.375 16.222 6.402 1.00 84.25 145 GLY A N 1
ATOM 1031 C CA . GLY A 1 145 ? -11.945 16.021 5.014 1.00 84.25 145 GLY A CA 1
ATOM 1032 C C . GLY A 1 145 ? -10.923 14.904 4.765 1.00 84.25 145 GLY A C 1
ATOM 1033 O O . GLY A 1 145 ? -10.315 14.894 3.697 1.00 84.25 145 GLY A O 1
ATOM 1034 N N . ASN A 1 146 ? -10.717 13.974 5.705 1.00 87.31 146 ASN A N 1
ATOM 1035 C CA . ASN A 1 146 ? -9.847 12.803 5.511 1.00 87.31 146 ASN A CA 1
ATOM 1036 C C . ASN A 1 146 ? -10.612 11.492 5.246 1.00 87.31 146 ASN A C 1
ATOM 1038 O O . ASN A 1 146 ? -9.986 10.463 5.034 1.00 87.31 146 ASN A O 1
ATOM 1042 N N . ASP A 1 147 ? -11.941 11.531 5.271 1.00 87.31 147 ASP A N 1
ATOM 1043 C CA . ASP A 1 147 ? -12.836 10.374 5.312 1.00 87.31 147 ASP A CA 1
ATOM 1044 C C . ASP A 1 147 ? -13.923 10.488 4.215 1.00 87.31 147 ASP A C 1
ATOM 1046 O O . ASP A 1 147 ? -14.081 11.527 3.565 1.00 87.31 147 ASP A O 1
ATOM 1050 N N . TYR A 1 148 ? -14.721 9.431 4.014 1.00 90.25 148 TYR A N 1
ATOM 1051 C CA . TYR A 1 148 ? -15.866 9.474 3.099 1.00 90.25 148 TYR A CA 1
ATOM 1052 C C . TYR A 1 148 ? -17.037 10.257 3.711 1.00 90.25 148 TYR A C 1
ATOM 1054 O O . TYR A 1 148 ? -17.805 9.721 4.510 1.00 90.25 148 TYR A O 1
ATOM 1062 N N . ASN A 1 149 ? -17.217 11.515 3.293 1.00 89.69 149 ASN A N 1
ATOM 1063 C CA . ASN A 1 149 ? -18.220 12.434 3.857 1.00 89.69 149 ASN A CA 1
ATOM 1064 C C . ASN A 1 149 ? -19.639 11.850 3.964 1.00 89.69 149 ASN A C 1
ATOM 1066 O O . ASN A 1 149 ? -20.345 12.116 4.936 1.00 89.69 149 ASN A O 1
ATOM 1070 N N . ASN A 1 150 ? -20.085 11.053 2.990 1.00 90.56 150 ASN A N 1
ATOM 1071 C CA . ASN A 1 150 ? -21.428 10.480 3.054 1.00 90.56 150 ASN A CA 1
ATOM 1072 C C . ASN A 1 150 ? -21.558 9.399 4.142 1.00 90.56 150 ASN A C 1
ATOM 1074 O O . ASN A 1 150 ? -22.577 9.361 4.833 1.00 90.56 150 ASN A O 1
ATOM 1078 N N . ALA A 1 151 ? -20.529 8.565 4.337 1.00 91.94 151 ALA A N 1
ATOM 1079 C CA . ALA A 1 151 ? -20.481 7.644 5.471 1.00 91.94 151 ALA A CA 1
ATOM 1080 C C . ALA A 1 151 ? -20.392 8.425 6.788 1.00 91.94 151 ALA A C 1
ATOM 1082 O O . ALA A 1 151 ? -21.180 8.170 7.692 1.00 91.94 151 ALA A O 1
ATOM 1083 N N . THR A 1 152 ? -19.535 9.449 6.872 1.00 93.19 152 THR A N 1
ATOM 1084 C CA . THR A 1 152 ? -19.449 10.338 8.045 1.00 93.19 152 THR A CA 1
ATOM 1085 C C . THR A 1 152 ? -20.820 10.867 8.472 1.00 93.19 152 THR A C 1
ATOM 1087 O O . THR A 1 152 ? -21.193 10.745 9.636 1.00 93.19 152 THR A O 1
ATOM 1090 N N . ASN A 1 153 ? -21.607 11.384 7.525 1.00 93.81 153 ASN A N 1
ATOM 1091 C CA . ASN A 1 153 ? -22.940 11.933 7.793 1.00 93.81 153 ASN A CA 1
ATOM 1092 C C . ASN A 1 153 ? -23.982 10.875 8.199 1.00 93.81 153 ASN A C 1
ATOM 1094 O O . ASN A 1 153 ? -25.082 11.233 8.615 1.00 93.81 153 ASN A O 1
ATOM 1098 N N . THR A 1 154 ? -23.656 9.590 8.058 1.00 96.12 154 THR A N 1
ATOM 1099 C CA . THR A 1 154 ? -24.518 8.468 8.444 1.00 96.12 154 THR A CA 1
ATOM 1100 C C . THR A 1 154 ? -24.310 8.067 9.909 1.00 96.12 154 THR A C 1
ATOM 1102 O O . THR A 1 154 ? -25.197 7.449 10.488 1.00 96.12 154 THR A O 1
ATOM 1105 N N . PHE A 1 155 ? -23.196 8.441 10.552 1.00 97.31 155 PHE A N 1
ATOM 1106 C CA . PHE A 1 155 ? -23.018 8.217 11.993 1.00 97.31 155 PHE A CA 1
ATOM 1107 C C . PHE A 1 155 ? -24.073 8.983 12.807 1.00 97.31 155 PHE A C 1
ATOM 1109 O O . PHE A 1 155 ? -24.287 10.178 12.578 1.00 97.31 155 PHE A O 1
ATOM 1116 N N . THR A 1 156 ? -24.676 8.322 13.802 1.00 96.81 156 THR A N 1
ATOM 1117 C CA . THR A 1 156 ? -25.719 8.898 14.673 1.00 96.81 156 THR A CA 1
ATOM 1118 C C . THR A 1 156 ? -25.219 10.136 15.411 1.00 96.81 156 THR A C 1
ATOM 1120 O O . THR A 1 156 ? -25.923 11.140 15.507 1.00 96.81 156 THR A O 1
ATOM 1123 N N . THR A 1 157 ? -23.986 10.083 15.912 1.00 96.88 157 THR A N 1
ATOM 1124 C CA . THR A 1 157 ? -23.278 11.232 16.481 1.00 96.88 157 THR A CA 1
ATOM 1125 C C . THR A 1 157 ? -21.981 11.439 1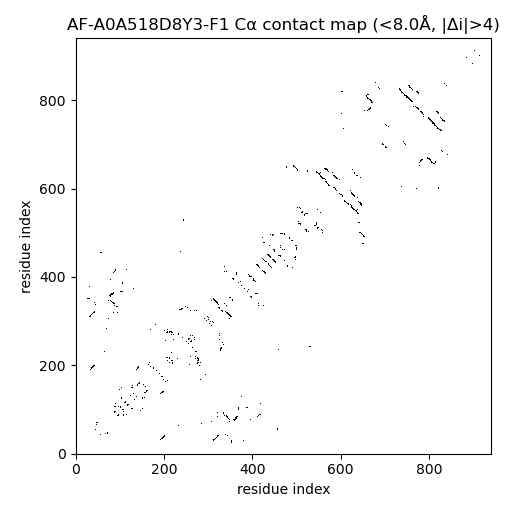5.719 1.00 96.88 157 THR A C 1
ATOM 1127 O O . THR A 1 157 ? -21.181 10.518 15.608 1.00 96.88 157 THR A O 1
ATOM 1130 N N . HIS A 1 158 ? -21.712 12.641 15.221 1.00 95.56 158 HIS A N 1
ATOM 1131 C CA . HIS A 1 158 ? -20.391 12.926 14.674 1.00 95.56 158 HIS A CA 1
ATOM 1132 C C . HIS A 1 158 ? -19.954 14.366 14.906 1.00 95.56 158 HIS A C 1
ATOM 1134 O O . HIS A 1 158 ? -20.774 15.278 15.007 1.00 95.56 158 HIS A O 1
ATOM 1140 N N . SER A 1 159 ? -18.642 14.560 15.005 1.00 92.56 159 SER A N 1
ATOM 1141 C CA . SER A 1 159 ? -18.012 15.877 15.031 1.00 92.56 159 SER A CA 1
ATOM 1142 C C . SER A 1 159 ? -16.687 15.824 14.289 1.00 92.56 159 SER A C 1
ATOM 1144 O O . SER A 1 159 ? -15.909 14.879 14.444 1.00 92.56 159 SER A O 1
ATOM 1146 N N . GLU A 1 160 ? -16.436 16.857 13.495 1.00 90.44 160 GLU A N 1
ATOM 1147 C CA . GLU A 1 160 ? -15.224 16.990 12.701 1.00 90.44 160 GLU A CA 1
ATOM 1148 C C . GLU A 1 160 ? -14.452 18.232 13.112 1.00 90.44 160 GLU A C 1
ATOM 1150 O O . GLU A 1 160 ? -15.033 19.274 13.430 1.00 90.44 160 GLU A O 1
ATOM 1155 N N . SER A 1 161 ? -13.126 18.136 13.104 1.00 89.94 161 SER A N 1
ATOM 1156 C CA . SER A 1 161 ? -12.282 19.289 13.381 1.00 89.94 161 SER A CA 1
ATOM 1157 C C . SER A 1 161 ? -10.957 19.233 12.646 1.00 89.94 161 SER A C 1
ATOM 1159 O O . SER A 1 161 ? -10.352 18.177 12.519 1.00 89.94 161 SER A O 1
ATOM 1161 N N . ASP A 1 162 ? -10.458 20.391 12.232 1.00 85.62 162 ASP A N 1
ATOM 1162 C CA . ASP A 1 162 ? -9.106 20.545 11.687 1.00 85.62 162 ASP A CA 1
ATOM 1163 C C . ASP A 1 162 ? -8.055 20.762 12.788 1.00 85.62 162 ASP A C 1
ATOM 1165 O O . ASP A 1 162 ? -7.014 21.373 12.539 1.00 85.62 162 ASP A O 1
ATOM 1169 N N . GLN A 1 163 ? -8.315 20.302 14.021 1.00 86.31 163 GLN A N 1
ATOM 1170 C CA . GLN A 1 163 ? -7.325 20.375 15.097 1.00 86.31 163 GLN A CA 1
ATOM 1171 C C . GLN A 1 163 ? -6.048 19.656 14.665 1.00 86.31 163 GLN A C 1
ATOM 1173 O O . GLN A 1 163 ? -6.070 18.478 14.317 1.00 86.31 163 GLN A O 1
ATOM 1178 N N . ARG A 1 164 ? -4.934 20.387 14.696 1.00 83.50 164 ARG A N 1
ATOM 1179 C CA . ARG A 1 164 ? -3.584 19.893 14.420 1.00 83.50 164 ARG A CA 1
ATOM 1180 C C . ARG A 1 164 ? -2.611 20.522 15.410 1.00 83.50 164 ARG A C 1
ATOM 1182 O O . ARG A 1 164 ? -2.863 21.606 15.937 1.00 83.50 164 ARG A O 1
ATOM 1189 N N . GLY A 1 165 ? -1.484 19.854 15.628 1.00 81.56 165 GLY A N 1
ATOM 1190 C CA . GLY A 1 165 ? -0.430 20.310 16.527 1.00 81.56 165 GLY A CA 1
ATOM 1191 C C . GLY A 1 165 ? -0.604 19.862 17.981 1.00 81.56 165 GLY A C 1
ATOM 1192 O O . GLY A 1 165 ? -1.227 18.839 18.250 1.00 81.56 165 GLY A O 1
ATOM 1193 N N . GLU A 1 166 ? -0.035 20.631 18.916 1.00 87.62 166 GLU A N 1
ATOM 1194 C CA . GLU A 1 166 ? 0.373 20.145 20.248 1.00 87.62 166 GLU A CA 1
ATOM 1195 C C . GLU A 1 166 ? -0.747 19.537 21.101 1.00 87.62 166 GLU A C 1
ATOM 1197 O O . GLU A 1 166 ? -0.473 18.697 21.949 1.00 87.62 166 GLU A O 1
ATOM 1202 N N . THR A 1 167 ? -2.003 19.938 20.897 1.00 89.00 167 THR A N 1
ATOM 1203 C CA . THR A 1 167 ? -3.157 19.465 21.681 1.00 89.00 167 THR A CA 1
ATOM 1204 C C . THR A 1 167 ? -4.158 18.652 20.859 1.00 89.00 167 THR A C 1
ATOM 1206 O O . THR A 1 167 ? -5.228 18.310 21.367 1.00 89.00 167 THR A O 1
ATOM 1209 N N . ALA A 1 168 ? -3.842 18.325 19.601 1.00 91.56 168 ALA A N 1
ATOM 1210 C CA . ALA A 1 168 ? -4.782 17.672 18.692 1.00 91.56 168 ALA A CA 1
ATOM 1211 C C . ALA A 1 168 ? -5.235 16.302 19.218 1.00 91.56 168 ALA A C 1
ATOM 1213 O O . ALA A 1 168 ? -6.435 16.076 19.374 1.00 91.56 168 ALA A O 1
ATOM 1214 N N . SER A 1 169 ? -4.291 15.430 19.597 1.00 94.06 169 SER A N 1
ATOM 1215 C CA . SER A 1 169 ? -4.600 14.108 20.166 1.00 94.06 169 SER A CA 1
ATOM 1216 C C . SER A 1 169 ? -5.506 14.198 21.398 1.00 94.06 169 SER A C 1
ATOM 1218 O O . SER A 1 169 ? -6.425 13.395 21.548 1.00 94.06 169 SER A O 1
ATOM 1220 N N . GLN A 1 170 ? -5.286 15.195 22.265 1.00 95.50 170 GLN A N 1
ATOM 1221 C CA . GLN A 1 170 ? -6.110 15.396 23.457 1.00 95.50 170 GLN A CA 1
ATOM 1222 C C . GLN A 1 170 ? -7.535 15.797 23.088 1.00 95.50 170 GLN A C 1
ATOM 1224 O O . GLN A 1 170 ? -8.470 15.253 23.665 1.00 95.50 170 GLN A O 1
ATOM 1229 N N . TRP A 1 171 ? -7.717 16.705 22.127 1.00 95.12 171 TRP A N 1
ATOM 1230 C CA . TRP A 1 171 ? -9.052 17.137 21.718 1.00 95.12 171 TRP A CA 1
ATOM 1231 C C . TRP A 1 171 ? -9.901 15.964 21.215 1.00 95.12 171 TRP A C 1
ATOM 1233 O O . TRP A 1 171 ? -11.045 15.819 21.646 1.00 95.12 171 TRP A O 1
ATOM 1243 N N . PHE A 1 172 ? -9.340 15.106 20.353 1.00 95.75 172 PHE A N 1
ATOM 1244 C CA . PHE A 1 172 ? -10.051 13.929 19.842 1.00 95.75 172 PHE A CA 1
ATOM 1245 C C . PHE A 1 172 ? -10.359 12.925 20.956 1.00 95.75 172 PHE A C 1
ATOM 1247 O O . PHE A 1 172 ? -11.498 12.469 21.064 1.00 95.75 172 PHE A O 1
ATOM 1254 N N . ALA A 1 173 ? -9.387 12.632 21.828 1.00 97.31 173 ALA A N 1
ATOM 1255 C CA . ALA A 1 173 ? -9.613 11.770 22.986 1.00 97.31 173 ALA A CA 1
ATOM 1256 C C . ALA A 1 173 ? -10.720 12.318 23.900 1.00 97.31 173 ALA A C 1
ATOM 1258 O O . ALA A 1 173 ? -11.591 11.562 24.323 1.00 97.31 173 ALA A O 1
ATOM 1259 N N . ASP A 1 174 ? -10.751 13.632 24.141 1.00 97.75 174 ASP A N 1
ATOM 1260 C CA . ASP A 1 174 ? -11.784 14.286 24.946 1.00 97.75 174 ASP A CA 1
ATOM 1261 C C . ASP A 1 174 ? -13.188 14.109 24.338 1.00 97.75 174 ASP A C 1
ATOM 1263 O O . ASP A 1 174 ? -14.148 13.951 25.092 1.00 97.75 174 ASP A O 1
ATOM 1267 N N . GLN A 1 175 ? -13.329 14.068 23.003 1.00 97.56 175 GLN A N 1
ATOM 1268 C CA . GLN A 1 175 ? -14.619 13.770 22.357 1.00 97.56 175 GLN A CA 1
ATOM 1269 C C . GLN A 1 175 ? -15.069 12.325 22.615 1.00 97.56 175 GLN A C 1
ATOM 1271 O O . GLN A 1 175 ? -16.208 12.098 23.024 1.00 97.56 175 GLN A O 1
ATOM 1276 N N . GLY A 1 176 ? -14.171 11.351 22.424 1.00 97.88 176 GLY A N 1
ATOM 1277 C CA . GLY A 1 176 ? -14.463 9.939 22.694 1.00 97.88 176 GLY A CA 1
ATOM 1278 C C . GLY A 1 176 ? -14.812 9.689 24.165 1.00 97.88 176 GLY A C 1
ATOM 1279 O O . GLY A 1 176 ? -15.808 9.037 24.471 1.00 97.88 176 GLY A O 1
ATOM 1280 N N . ILE A 1 177 ? -14.052 10.294 25.081 1.00 98.50 177 ILE A N 1
ATOM 1281 C CA . ILE A 1 177 ? -14.295 10.240 26.529 1.00 98.50 177 ILE A CA 1
ATOM 1282 C C . ILE A 1 177 ? -15.641 10.877 26.886 1.00 98.50 177 ILE A C 1
ATOM 1284 O O . ILE A 1 177 ? -16.382 10.327 27.698 1.00 98.50 177 ILE A O 1
ATOM 1288 N N . ALA A 1 178 ? -15.980 12.031 26.303 1.00 98.31 178 ALA A N 1
ATOM 1289 C CA . ALA A 1 178 ? -17.262 12.686 26.552 1.00 98.31 178 ALA A CA 1
ATOM 1290 C C . ALA A 1 178 ? -18.444 11.821 26.088 1.00 98.31 178 ALA A C 1
ATOM 1292 O O . ALA A 1 178 ? -19.438 11.725 26.807 1.00 98.31 178 ALA A O 1
ATOM 1293 N N . TYR A 1 179 ? -18.321 11.159 24.934 1.00 98.19 179 TYR A N 1
ATOM 1294 C CA . TYR A 1 179 ? -19.329 10.228 24.428 1.00 98.19 179 TYR A CA 1
ATOM 1295 C C . TYR A 1 179 ? -19.528 9.026 25.362 1.00 98.19 179 TYR A C 1
ATOM 1297 O O . TYR A 1 179 ? -20.651 8.778 25.805 1.00 98.19 179 TYR A O 1
ATOM 1305 N N . LEU A 1 180 ? -18.445 8.334 25.735 1.00 97.50 180 LEU A N 1
ATOM 1306 C CA . LEU A 1 180 ? -18.513 7.174 26.631 1.00 97.50 180 LEU A CA 1
ATOM 1307 C C . LEU A 1 180 ? -19.055 7.556 28.017 1.00 97.50 180 LEU A C 1
ATOM 1309 O O . LEU A 1 180 ? -19.961 6.901 28.527 1.00 97.50 180 LEU A O 1
ATOM 1313 N N . ASN A 1 181 ? -18.588 8.669 28.591 1.00 97.12 181 ASN A N 1
ATOM 1314 C CA . ASN A 1 181 ? -19.124 9.191 29.851 1.00 97.12 181 ASN A CA 1
ATOM 1315 C C . ASN A 1 181 ? -20.611 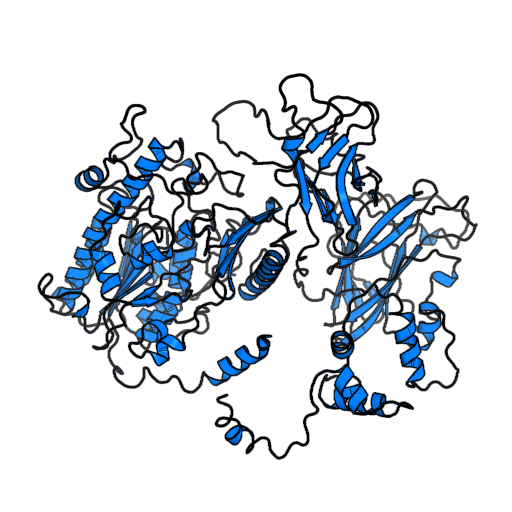9.538 29.758 1.00 97.12 181 ASN A C 1
ATOM 1317 O O . ASN A 1 181 ? -21.343 9.334 30.723 1.00 97.12 181 ASN A O 1
ATOM 1321 N N . GLY A 1 182 ? -21.068 10.056 28.615 1.00 96.50 182 GLY A N 1
ATOM 1322 C CA . GLY A 1 182 ? -22.484 10.291 28.354 1.00 96.50 182 GLY A CA 1
ATOM 1323 C C . GLY A 1 182 ? -23.301 9.003 28.457 1.00 96.50 182 GLY A C 1
ATOM 1324 O O . GLY A 1 182 ? -24.321 8.994 29.147 1.00 96.50 182 GLY A O 1
ATOM 1325 N N . LYS A 1 183 ? -22.817 7.903 27.863 1.00 94.25 183 LYS A N 1
ATOM 1326 C CA . LYS A 1 183 ? -23.467 6.587 27.971 1.00 94.25 183 LYS A CA 1
ATOM 1327 C C . LYS A 1 183 ? -23.459 6.054 29.408 1.00 94.25 183 LYS A C 1
ATOM 1329 O O . LYS A 1 183 ? -24.502 5.619 29.893 1.00 94.25 183 LYS A O 1
ATOM 1334 N N . VAL A 1 184 ? -22.341 6.179 30.135 1.00 91.56 184 VAL A N 1
ATOM 1335 C CA . VAL A 1 184 ? -22.267 5.819 31.570 1.00 91.56 184 VAL A CA 1
ATOM 1336 C C . VAL A 1 184 ? -23.290 6.612 32.389 1.00 91.56 184 VAL A C 1
ATOM 1338 O O . VAL A 1 184 ? -24.054 6.039 33.164 1.00 91.56 184 VAL A O 1
ATOM 1341 N N . GLN A 1 185 ? -23.350 7.934 32.204 1.00 93.12 185 GLN A N 1
ATOM 1342 C CA . GLN A 1 185 ? -24.265 8.818 32.936 1.00 93.12 185 GLN A CA 1
ATOM 1343 C C . GLN A 1 185 ? -25.736 8.542 32.616 1.00 93.12 185 GLN A C 1
ATOM 1345 O O . GLN A 1 185 ? -26.586 8.648 33.501 1.00 93.12 185 GLN A O 1
ATOM 1350 N N . ALA A 1 186 ? -26.037 8.186 31.367 1.00 93.44 186 ALA A N 1
ATOM 1351 C CA . ALA A 1 186 ? -27.373 7.805 30.930 1.00 93.44 186 ALA A CA 1
ATOM 1352 C C . ALA A 1 186 ? -27.769 6.381 31.364 1.00 93.44 186 ALA A C 1
ATOM 1354 O O . ALA A 1 186 ? -28.936 6.019 31.218 1.00 93.44 186 ALA A O 1
ATOM 1355 N N . ASN A 1 187 ? -26.832 5.596 31.918 1.00 88.81 187 ASN A N 1
ATOM 1356 C CA . ASN A 1 187 ? -26.984 4.159 32.153 1.00 88.81 187 ASN A CA 1
ATOM 1357 C C . ASN A 1 187 ? -27.457 3.433 30.879 1.00 88.81 187 ASN A C 1
ATOM 1359 O O . ASN A 1 187 ? -28.404 2.643 30.894 1.00 88.81 187 ASN A O 1
ATOM 1363 N N . ASP A 1 188 ? -26.815 3.782 29.771 1.00 91.00 188 ASP A N 1
ATOM 1364 C CA . ASP A 1 188 ? -27.132 3.317 28.434 1.00 91.00 188 ASP A CA 1
ATOM 1365 C C . ASP A 1 188 ? -26.260 2.106 28.079 1.00 91.00 188 ASP A C 1
ATOM 1367 O O . ASP A 1 188 ? -25.035 2.202 27.951 1.00 91.00 188 ASP A O 1
ATOM 1371 N N . SER A 1 189 ? -26.923 0.958 27.952 1.00 87.88 189 SER A N 1
ATOM 1372 C CA . SER A 1 189 ? -26.323 -0.341 27.649 1.00 87.88 189 SER A CA 1
ATOM 1373 C C . SER A 1 189 ? -26.439 -0.744 26.177 1.00 87.88 189 SER A C 1
ATOM 1375 O O . SER A 1 189 ? -26.139 -1.895 25.854 1.00 87.88 189 SER A O 1
ATOM 1377 N N . ASP A 1 190 ? -26.939 0.137 25.305 1.00 91.94 190 ASP A N 1
ATOM 1378 C CA . ASP A 1 190 ? -27.040 -0.164 23.879 1.00 91.94 190 ASP A CA 1
ATOM 1379 C C . ASP A 1 190 ? -25.628 -0.268 23.272 1.00 91.94 190 ASP A C 1
ATOM 1381 O O . ASP A 1 190 ? -24.743 0.522 23.632 1.00 91.94 190 ASP A O 1
ATOM 1385 N N . PRO A 1 191 ? -25.385 -1.250 22.378 1.00 95.88 191 PRO A N 1
ATOM 1386 C CA . PRO A 1 191 ? -24.058 -1.485 21.826 1.00 95.88 191 PRO A CA 1
ATOM 1387 C C . PRO A 1 191 ? -23.609 -0.281 20.997 1.00 95.88 191 PRO A C 1
ATOM 1389 O O . PRO A 1 191 ? -24.394 0.279 20.230 1.00 95.88 191 PRO A O 1
ATOM 1392 N N . TYR A 1 192 ? -22.340 0.104 21.116 1.00 97.88 192 TYR A N 1
ATOM 1393 C CA . TYR A 1 192 ? -21.805 1.254 20.386 1.00 97.88 192 TYR A CA 1
ATOM 1394 C C . TYR A 1 192 ? -20.719 0.880 19.377 1.00 97.88 192 TYR A C 1
ATOM 1396 O O . TYR A 1 192 ? -19.971 -0.080 19.560 1.00 97.88 192 TYR A O 1
ATOM 1404 N N . LEU A 1 193 ? -20.610 1.685 18.321 1.00 98.62 193 LEU A N 1
ATOM 1405 C CA . LEU A 1 193 ? -19.445 1.758 17.441 1.00 98.62 193 LEU A CA 1
ATOM 1406 C C . LEU A 1 193 ? -18.879 3.174 17.543 1.00 98.62 193 LEU A C 1
ATOM 1408 O O . LEU A 1 193 ? -19.470 4.117 17.020 1.00 98.62 193 LEU A O 1
ATOM 1412 N N . LEU A 1 194 ? -17.731 3.318 18.195 1.00 98.62 194 LEU A N 1
ATOM 1413 C CA . LEU A 1 194 ? -17.009 4.576 18.325 1.00 98.62 194 LEU A CA 1
ATOM 1414 C C . LEU A 1 194 ? -15.801 4.571 17.385 1.00 98.62 194 LEU A C 1
ATOM 1416 O O . LEU A 1 194 ? -14.791 3.933 17.672 1.00 98.62 194 LEU A O 1
ATOM 1420 N N . TYR A 1 195 ? -15.903 5.303 16.277 1.00 98.44 195 TYR A N 1
ATOM 1421 C CA . TYR A 1 195 ? -14.818 5.541 15.328 1.00 98.44 195 TYR A CA 1
ATOM 1422 C C . TYR A 1 195 ? -14.058 6.821 15.702 1.00 98.44 195 TYR A C 1
ATOM 1424 O O . TYR A 1 195 ? -14.542 7.942 15.516 1.00 98.44 195 TYR A O 1
ATOM 1432 N N . LEU A 1 196 ? -12.854 6.662 16.243 1.00 97.56 196 LEU A N 1
ATOM 1433 C CA . LEU A 1 196 ? -11.984 7.741 16.693 1.00 97.56 196 LEU A CA 1
ATOM 1434 C C . LEU A 1 196 ? -10.855 7.971 15.677 1.00 97.56 196 LEU A C 1
ATOM 1436 O O . LEU A 1 196 ? -9.824 7.298 15.700 1.00 97.56 196 LEU A O 1
ATOM 1440 N N . GLY A 1 197 ? -11.065 8.930 14.775 1.00 95.62 197 GLY A N 1
ATOM 1441 C CA . GLY A 1 197 ? -10.139 9.287 13.701 1.00 95.62 197 GLY A CA 1
ATOM 1442 C C . GLY A 1 197 ? -9.167 10.389 14.102 1.00 95.62 197 GLY A C 1
ATOM 1443 O O . GLY A 1 197 ? -9.417 11.564 13.842 1.00 95.62 197 GLY A O 1
ATOM 1444 N N . LEU A 1 198 ? -8.044 10.016 14.707 1.00 94.62 198 LEU A N 1
ATOM 1445 C CA . LEU A 1 198 ? -7.027 10.956 15.169 1.00 94.62 198 LEU A CA 1
ATOM 1446 C C . LEU A 1 198 ? -6.355 11.649 13.975 1.00 94.62 198 LEU A C 1
ATOM 1448 O O . LEU A 1 198 ? -6.042 11.014 12.972 1.00 94.62 198 LEU A O 1
ATOM 1452 N N . SER A 1 199 ? -6.104 12.955 14.092 1.00 93.19 199 SER A N 1
ATOM 1453 C CA . SER A 1 199 ? -5.308 13.697 13.104 1.00 93.19 199 SER A CA 1
ATOM 1454 C C . SER A 1 199 ? -3.805 13.468 13.256 1.00 93.19 199 SER A C 1
ATOM 1456 O O . SER A 1 199 ? -3.038 13.947 12.437 1.00 93.19 199 SER A O 1
ATOM 1458 N N . SER A 1 200 ? -3.366 12.878 14.361 1.00 93.38 200 SER A N 1
ATOM 1459 C CA . SER A 1 200 ? -1.953 12.684 14.675 1.00 93.38 200 SER A CA 1
ATOM 1460 C C . SER A 1 200 ? -1.463 11.355 14.086 1.00 93.38 200 SER A C 1
ATOM 1462 O O . SER A 1 200 ? -2.251 10.405 14.073 1.00 93.38 200 SER A O 1
ATOM 1464 N N . PRO A 1 201 ? -0.186 11.246 13.674 1.00 92.69 201 PRO A N 1
ATOM 1465 C CA . PRO A 1 201 ? 0.865 12.274 13.655 1.00 92.69 201 PRO A CA 1
ATOM 1466 C C . PRO A 1 201 ? 0.976 13.125 12.362 1.00 92.69 201 PRO A C 1
ATOM 1468 O O . PRO A 1 201 ? 2.083 13.555 12.026 1.00 92.69 201 PRO A O 1
ATOM 1471 N N . HIS A 1 202 ? -0.115 13.403 11.638 1.00 90.12 202 HIS A N 1
ATOM 1472 C CA . HIS A 1 202 ? -0.097 14.237 10.421 1.00 90.12 202 HIS A CA 1
ATOM 1473 C C . HIS A 1 202 ? 0.514 15.638 10.634 1.00 90.12 202 HIS A C 1
ATOM 1475 O O . HIS A 1 202 ? 0.431 16.231 11.714 1.00 90.12 202 HIS A O 1
ATOM 1481 N N . ASP A 1 203 ? 1.079 16.227 9.573 1.00 85.38 203 ASP A N 1
ATOM 1482 C CA . ASP A 1 203 ? 1.687 17.561 9.612 1.00 85.38 203 ASP A CA 1
ATOM 1483 C C . ASP A 1 203 ? 0.679 18.712 9.900 1.00 85.38 203 ASP A C 1
ATOM 1485 O O . ASP A 1 203 ? -0.475 18.675 9.445 1.00 85.38 203 ASP A O 1
ATOM 1489 N N . PRO A 1 204 ? 1.090 19.780 10.620 1.00 87.75 204 PRO A N 1
ATOM 1490 C CA . PRO A 1 204 ? 2.386 19.959 11.282 1.00 87.75 204 PRO A CA 1
ATOM 1491 C C . PRO A 1 204 ? 2.540 19.073 12.532 1.00 87.75 204 PRO A C 1
ATOM 1493 O O . PRO A 1 204 ? 1.679 19.073 13.413 1.00 87.75 204 PRO A O 1
ATOM 1496 N N . ARG A 1 205 ? 3.682 18.375 12.634 1.00 90.25 205 ARG A N 1
ATOM 1497 C CA . ARG A 1 205 ? 4.002 17.412 13.707 1.00 90.25 205 ARG A CA 1
ATOM 1498 C C . ARG A 1 205 ? 4.455 18.097 14.993 1.00 90.25 205 ARG A C 1
ATOM 1500 O O . ARG A 1 205 ? 5.593 17.942 15.423 1.00 90.25 205 ARG A O 1
ATOM 1507 N N . ASN A 1 206 ? 3.580 18.905 15.576 1.00 91.00 206 ASN A N 1
ATOM 1508 C CA . ASN A 1 206 ? 3.888 19.603 16.818 1.00 91.00 206 ASN A CA 1
ATOM 1509 C C . ASN A 1 206 ? 3.416 18.787 18.023 1.00 91.00 206 ASN A C 1
ATOM 1511 O O . ASN A 1 206 ? 2.248 18.408 18.083 1.00 91.00 206 ASN A O 1
ATOM 1515 N N . ALA A 1 207 ? 4.303 18.574 18.992 1.00 92.00 207 ALA A N 1
ATOM 1516 C CA . ALA A 1 207 ? 4.004 17.901 20.257 1.00 92.00 207 ALA A CA 1
ATOM 1517 C C . ALA A 1 207 ? 4.156 18.871 21.442 1.00 92.00 207 ALA A C 1
ATOM 1519 O O . ALA A 1 207 ? 4.855 19.885 21.312 1.00 92.00 207 ALA A O 1
ATOM 1520 N N . PRO A 1 208 ? 3.547 18.580 22.608 1.00 95.00 208 PRO A N 1
ATOM 1521 C CA . PRO A 1 208 ? 3.839 19.311 23.834 1.00 95.00 208 PRO A CA 1
ATOM 1522 C C . PRO A 1 208 ? 5.332 19.259 24.176 1.00 95.00 208 PRO A C 1
ATOM 1524 O O . PRO A 1 208 ? 5.983 18.227 23.995 1.00 95.00 208 PRO A O 1
ATOM 1527 N N . GLN A 1 209 ? 5.864 20.343 24.750 1.00 95.12 209 GLN A N 1
ATOM 1528 C CA . GLN A 1 209 ? 7.297 20.468 25.050 1.00 95.12 209 GLN A CA 1
ATOM 1529 C C . GLN A 1 209 ? 7.860 19.292 25.862 1.00 95.12 209 GLN A C 1
ATOM 1531 O O . GLN A 1 209 ? 8.959 18.832 25.580 1.00 95.12 209 GLN A O 1
ATOM 1536 N N . SER A 1 210 ? 7.094 18.757 26.818 1.00 95.19 210 SER A N 1
ATOM 1537 C CA . SER A 1 210 ? 7.537 17.632 27.650 1.00 95.19 210 SER A CA 1
ATOM 1538 C C . SER A 1 210 ? 7.817 16.350 26.867 1.00 95.19 210 SER A C 1
ATOM 1540 O O . SER A 1 210 ? 8.621 15.551 27.326 1.00 95.19 210 SER A O 1
ATOM 1542 N N . PHE A 1 211 ? 7.155 16.145 25.725 1.00 95.19 211 PHE A N 1
ATOM 1543 C CA . PHE A 1 211 ? 7.410 15.006 24.839 1.00 95.19 211 PHE A CA 1
ATOM 1544 C C . PHE A 1 211 ? 8.541 15.316 23.858 1.00 95.19 211 PHE A C 1
ATOM 1546 O O . PHE A 1 211 ? 9.392 14.470 23.624 1.00 95.19 211 PHE A O 1
ATOM 1553 N N . LEU A 1 212 ? 8.626 16.551 23.350 1.00 94.38 212 LEU A N 1
ATOM 1554 C CA . LEU A 1 212 ? 9.758 16.977 22.514 1.00 94.38 212 LEU A CA 1
ATOM 1555 C C . LEU A 1 212 ? 11.101 16.828 23.242 1.00 94.38 212 LEU A C 1
ATOM 1557 O O . LEU A 1 212 ? 12.079 16.381 22.645 1.00 94.38 212 LEU A O 1
ATOM 1561 N N . ASP A 1 213 ? 11.132 17.164 24.535 1.00 94.19 213 ASP A N 1
ATOM 1562 C CA . ASP A 1 213 ? 12.324 17.069 25.382 1.00 94.19 213 ASP A CA 1
ATOM 1563 C C . ASP A 1 213 ? 12.862 15.627 25.492 1.00 94.19 213 ASP A C 1
ATOM 1565 O O . ASP A 1 213 ? 14.067 15.455 25.684 1.00 94.19 213 ASP A O 1
ATOM 1569 N N . LEU A 1 214 ? 12.011 14.599 25.330 1.00 92.69 214 LEU A N 1
ATOM 1570 C CA . LEU A 1 214 ? 12.417 13.184 25.355 1.00 92.69 214 LEU A CA 1
ATOM 1571 C C . LEU A 1 214 ? 13.301 12.811 24.157 1.00 92.69 214 LEU A C 1
ATOM 1573 O O . LEU A 1 214 ? 14.217 12.007 24.311 1.00 92.69 214 LEU A O 1
ATOM 1577 N N . HIS A 1 215 ? 13.079 13.454 23.006 1.00 92.00 215 HIS A N 1
ATOM 1578 C CA . HIS A 1 215 ? 13.790 13.191 21.747 1.00 92.00 215 HIS A CA 1
ATOM 1579 C C . HIS A 1 215 ? 14.707 14.353 21.325 1.00 92.00 215 HIS A C 1
ATOM 1581 O O . HIS A 1 215 ? 15.080 14.478 20.158 1.00 92.00 215 HIS A O 1
ATOM 1587 N N . GLY A 1 216 ? 14.988 15.299 22.235 1.00 91.62 216 GLY A N 1
ATOM 1588 C CA . GLY A 1 216 ? 15.746 16.519 21.927 1.00 91.62 216 GLY A CA 1
ATOM 1589 C C . GLY A 1 216 ? 15.146 17.369 20.795 1.00 91.62 216 GLY A C 1
ATOM 1590 O O . GLY A 1 216 ? 15.839 18.223 20.235 1.00 91.62 216 GLY A O 1
ATOM 1591 N N . ALA A 1 217 ? 13.883 17.121 20.441 1.00 92.56 217 ALA A N 1
ATOM 1592 C CA . ALA A 1 217 ? 13.185 17.684 19.299 1.00 92.56 217 ALA A CA 1
ATOM 1593 C C . ALA A 1 217 ? 12.743 19.123 19.569 1.00 92.56 217 ALA A C 1
ATOM 1595 O O . ALA A 1 217 ? 12.729 19.614 20.700 1.00 92.56 217 ALA A O 1
ATOM 1596 N N . LYS A 1 218 ? 12.315 19.815 18.515 1.00 90.88 218 LYS A N 1
ATOM 1597 C CA . LYS A 1 218 ? 11.566 21.062 18.669 1.00 90.88 218 LYS A CA 1
ATOM 1598 C C . LYS A 1 218 ? 10.556 21.253 17.555 1.00 90.88 218 LYS A C 1
ATOM 1600 O O . LYS A 1 218 ? 10.813 20.862 16.418 1.00 90.88 218 LYS A O 1
ATOM 1605 N N . ASN A 1 219 ? 9.465 21.942 17.875 1.00 91.19 219 ASN A N 1
ATOM 1606 C CA . ASN A 1 219 ? 8.486 22.376 16.885 1.00 91.19 219 ASN A CA 1
ATOM 1607 C C . ASN A 1 219 ? 9.147 23.341 15.880 1.00 91.19 219 ASN A C 1
ATOM 1609 O O . ASN A 1 219 ? 9.922 24.229 16.253 1.00 91.19 219 ASN A O 1
ATOM 1613 N N . GLY A 1 220 ? 8.859 23.129 14.595 1.00 86.06 220 GLY A N 1
ATOM 1614 C CA . GLY A 1 220 ? 9.492 23.818 13.467 1.00 86.06 220 GLY A CA 1
ATOM 1615 C C . GLY A 1 220 ? 10.901 23.327 13.104 1.00 86.06 220 GLY A C 1
ATOM 1616 O O . GLY A 1 220 ? 11.304 22.211 13.438 1.00 86.06 220 GLY A O 1
ATOM 1617 N N . SER A 1 221 ? 11.650 24.161 12.377 1.00 84.56 221 SER A N 1
ATOM 1618 C CA . SER A 1 221 ? 12.958 23.802 11.800 1.00 84.56 221 SER A CA 1
ATOM 1619 C C . SER A 1 221 ? 14.139 23.894 12.788 1.00 84.56 221 SER A C 1
ATOM 1621 O O . SER A 1 221 ? 14.245 24.883 13.531 1.00 84.56 221 SER A O 1
ATOM 1623 N N . PRO A 1 222 ? 15.094 22.935 12.788 1.00 88.00 222 PRO A N 1
ATOM 1624 C CA . PRO A 1 222 ? 16.340 23.007 13.556 1.00 88.00 222 PRO A CA 1
ATOM 1625 C C . PRO A 1 222 ? 17.203 24.221 13.202 1.00 88.00 222 PRO A C 1
ATOM 1627 O O . PRO A 1 222 ? 17.213 24.699 12.076 1.00 88.00 222 PRO A O 1
ATOM 1630 N N . ALA A 1 223 ? 17.936 24.753 14.188 1.00 85.81 223 ALA A N 1
ATOM 1631 C CA . ALA A 1 223 ? 18.926 25.785 13.887 1.00 85.81 223 ALA A CA 1
ATOM 1632 C C . ALA A 1 223 ? 20.106 25.143 13.126 1.00 85.81 223 ALA A C 1
ATOM 1634 O O . ALA A 1 223 ? 20.530 24.042 13.506 1.00 85.81 223 ALA A O 1
ATOM 1635 N N . PRO A 1 224 ? 20.730 25.832 12.150 1.00 84.25 224 PRO A N 1
ATOM 1636 C CA . PRO A 1 224 ? 21.909 25.319 11.443 1.00 84.25 224 PRO A CA 1
ATOM 1637 C C . PRO A 1 224 ? 23.121 25.023 12.341 1.00 84.25 224 PRO A C 1
ATOM 1639 O O . PRO A 1 224 ? 24.064 24.366 11.910 1.00 84.25 224 PRO A O 1
ATOM 1642 N N . SER A 1 225 ? 23.100 25.425 13.617 1.00 86.94 225 SER A N 1
ATOM 1643 C CA . SER A 1 225 ? 24.118 25.112 14.633 1.00 86.94 225 SER A CA 1
ATOM 1644 C C . SER A 1 225 ? 23.688 24.111 15.723 1.00 86.94 225 SER A C 1
ATOM 1646 O O . SER A 1 225 ? 24.516 23.777 16.568 1.00 86.94 225 SER A O 1
ATOM 1648 N N . ALA A 1 226 ? 22.435 23.637 15.741 1.00 86.12 226 ALA A N 1
ATOM 1649 C CA . ALA A 1 226 ? 21.953 22.679 16.743 1.00 86.12 226 ALA A CA 1
ATOM 1650 C C . ALA A 1 226 ? 22.755 21.354 16.724 1.00 86.12 226 ALA A C 1
ATOM 1652 O O . ALA A 1 226 ? 23.059 20.839 15.652 1.00 86.12 226 ALA A O 1
ATOM 1653 N N . PRO A 1 227 ? 23.132 20.775 17.872 1.00 86.00 227 PRO A N 1
ATOM 1654 C CA . PRO A 1 227 ? 23.844 19.501 17.879 1.00 86.00 227 PRO A CA 1
ATOM 1655 C C . PRO A 1 227 ? 22.956 18.368 17.340 1.00 86.00 227 PRO A C 1
ATOM 1657 O O . PRO A 1 227 ? 21.746 18.389 17.531 1.00 86.00 227 PRO A O 1
ATOM 1660 N N . LEU A 1 228 ? 23.560 17.367 16.688 1.00 87.62 228 LEU A N 1
ATOM 1661 C CA . LEU A 1 228 ? 22.845 16.147 16.277 1.00 87.62 228 LEU A CA 1
ATOM 1662 C C . LEU A 1 228 ? 22.587 15.195 17.457 1.00 87.62 228 LEU A C 1
ATOM 1664 O O . LEU A 1 228 ? 21.719 14.334 17.376 1.00 87.62 228 LEU A O 1
ATOM 1668 N N . SER A 1 229 ? 23.360 15.326 18.542 1.00 84.06 229 SER A N 1
ATOM 1669 C CA . SER A 1 229 ? 23.198 14.512 19.747 1.00 84.06 229 SER A CA 1
ATOM 1670 C C . SER A 1 229 ? 21.866 14.819 20.426 1.00 84.06 229 SER A C 1
ATOM 1672 O O . SER A 1 229 ? 21.633 15.972 20.792 1.00 84.06 229 SER A O 1
ATOM 1674 N N . GLY A 1 230 ? 21.057 13.788 20.651 1.00 84.88 230 GLY A N 1
ATOM 1675 C CA . GLY A 1 230 ? 19.754 13.893 21.305 1.00 84.88 230 GLY A CA 1
ATOM 1676 C C . GLY A 1 230 ? 18.583 13.656 20.359 1.00 84.88 230 GLY A C 1
ATOM 1677 O O . GLY A 1 230 ? 17.560 13.201 20.843 1.00 84.88 230 GLY A O 1
ATOM 1678 N N . TYR A 1 231 ? 18.753 13.888 19.051 1.00 91.19 231 TYR A N 1
ATOM 1679 C CA . TYR A 1 231 ? 17.758 13.478 18.063 1.00 91.19 231 TYR A CA 1
ATOM 1680 C C . TYR A 1 231 ? 17.784 11.974 17.833 1.00 91.19 231 TYR A C 1
ATOM 1682 O O . TYR A 1 231 ? 18.848 11.342 17.885 1.00 91.19 231 TYR A O 1
ATOM 1690 N N . ASP A 1 232 ? 16.627 11.460 17.441 1.00 90.75 232 ASP A N 1
ATOM 1691 C CA . ASP A 1 232 ? 16.503 10.129 16.883 1.00 90.75 232 ASP A CA 1
ATOM 1692 C C . ASP A 1 232 ? 17.369 9.981 15.620 1.00 90.75 232 ASP A C 1
ATOM 1694 O O . ASP A 1 232 ? 17.644 10.960 14.908 1.00 90.75 232 ASP A O 1
ATOM 1698 N N . PRO A 1 233 ? 17.913 8.780 15.375 1.00 88.81 233 PRO A N 1
ATOM 1699 C CA . PRO A 1 233 ? 18.826 8.544 14.267 1.00 88.81 233 PRO A CA 1
ATOM 1700 C C . PRO A 1 233 ? 18.116 8.594 12.914 1.00 88.81 233 PRO A C 1
ATOM 1702 O O . PRO A 1 233 ? 16.915 8.812 12.814 1.00 88.81 233 PRO A O 1
ATOM 1705 N N . LEU A 1 234 ? 18.884 8.440 11.838 1.00 89.75 234 LEU A N 1
ATOM 1706 C CA . LEU A 1 234 ? 18.316 8.295 10.502 1.00 89.75 234 LEU A CA 1
ATOM 1707 C C . LEU A 1 234 ? 17.906 6.832 10.253 1.00 89.75 234 LEU A C 1
ATOM 1709 O O . LEU A 1 234 ? 18.563 5.920 10.774 1.00 89.75 234 LEU A O 1
ATOM 1713 N N . PRO A 1 235 ? 16.853 6.582 9.457 1.00 87.31 235 PRO A N 1
ATOM 1714 C CA . PRO A 1 235 ? 16.579 5.249 8.935 1.00 87.31 235 PRO A CA 1
ATOM 1715 C C . PRO A 1 235 ? 17.703 4.807 7.984 1.00 87.31 235 PRO A C 1
ATOM 1717 O O . PRO A 1 235 ? 18.388 5.639 7.386 1.00 87.31 235 PRO A O 1
ATOM 1720 N N . SER A 1 236 ? 17.884 3.497 7.836 1.00 86.88 236 SER A N 1
ATOM 1721 C CA . SER A 1 236 ? 18.800 2.863 6.869 1.00 86.88 236 SER A CA 1
ATOM 1722 C C . SER A 1 236 ? 18.545 3.333 5.432 1.00 86.88 236 SER A C 1
ATOM 1724 O O . SER A 1 236 ? 19.493 3.664 4.725 1.00 86.88 236 SER A O 1
ATOM 1726 N N . ALA A 1 237 ? 17.274 3.464 5.043 1.00 89.88 237 ALA A N 1
ATOM 1727 C CA . ALA A 1 237 ? 16.840 3.951 3.733 1.00 89.88 237 ALA A CA 1
ATOM 1728 C C . ALA A 1 237 ? 16.940 5.480 3.544 1.00 89.88 237 ALA A C 1
ATOM 1730 O O . ALA A 1 237 ? 16.394 6.016 2.579 1.00 89.88 237 ALA A O 1
ATOM 1731 N N . TYR A 1 238 ? 17.573 6.227 4.456 1.00 92.25 238 TYR A N 1
ATOM 1732 C CA . TYR A 1 238 ? 17.681 7.681 4.321 1.00 92.25 238 TYR A CA 1
ATOM 1733 C C . TYR A 1 238 ? 18.494 8.093 3.086 1.00 92.25 238 TYR A C 1
ATOM 1735 O O . TYR A 1 238 ? 19.652 7.704 2.930 1.00 92.25 238 TYR A O 1
ATOM 1743 N N . LEU A 1 239 ? 17.921 8.994 2.283 1.00 90.12 239 LEU A N 1
ATOM 1744 C CA . LEU A 1 239 ? 18.629 9.746 1.247 1.00 90.12 239 LEU A CA 1
ATOM 1745 C C . LEU A 1 239 ? 18.328 11.243 1.407 1.00 90.12 239 LEU A C 1
ATOM 1747 O O . LEU A 1 239 ? 17.251 11.633 1.847 1.00 90.12 239 LEU A O 1
ATOM 1751 N N . GLY A 1 240 ? 19.271 12.105 1.021 1.00 86.06 240 GLY A N 1
ATOM 1752 C CA . GLY A 1 240 ? 19.067 13.562 1.066 1.00 86.06 240 GLY A CA 1
ATOM 1753 C C . GLY A 1 240 ? 18.155 14.104 -0.045 1.00 86.06 240 GLY A C 1
ATOM 1754 O O . GLY A 1 240 ? 17.764 15.267 -0.003 1.00 86.06 240 GLY A O 1
ATOM 1755 N N . ALA A 1 241 ? 17.842 13.291 -1.054 1.00 83.94 241 ALA A N 1
ATOM 1756 C CA . ALA A 1 241 ? 16.943 13.610 -2.160 1.00 83.94 241 ALA A CA 1
ATOM 1757 C C . ALA A 1 241 ? 16.446 12.312 -2.808 1.00 83.94 241 ALA A C 1
ATOM 1759 O O . ALA A 1 241 ? 17.124 11.285 -2.715 1.00 83.94 241 ALA A O 1
ATOM 1760 N N . ALA A 1 242 ? 15.274 12.365 -3.447 1.00 84.25 242 ALA A N 1
ATOM 1761 C CA . ALA A 1 242 ? 14.745 11.230 -4.194 1.00 84.25 242 ALA A CA 1
ATOM 1762 C C . ALA A 1 242 ? 15.714 10.845 -5.332 1.00 84.25 242 ALA A C 1
ATOM 1764 O O . ALA A 1 242 ? 16.207 11.742 -6.022 1.00 84.25 242 ALA A O 1
ATOM 1765 N N . PRO A 1 243 ? 16.005 9.546 -5.536 1.00 78.94 243 PRO A N 1
ATOM 1766 C CA . PRO A 1 243 ? 16.978 9.100 -6.536 1.00 78.94 243 PRO A CA 1
ATOM 1767 C C . PRO A 1 243 ? 16.483 9.232 -7.986 1.00 78.94 243 PRO A C 1
ATOM 1769 O O . PRO A 1 243 ? 17.276 9.084 -8.913 1.00 78.94 243 PRO A O 1
ATOM 1772 N N . PHE A 1 244 ? 15.188 9.473 -8.188 1.00 79.31 244 PHE A N 1
ATOM 1773 C CA . PHE A 1 244 ? 14.549 9.723 -9.479 1.00 79.31 244 PHE A CA 1
ATOM 1774 C C . PHE A 1 244 ? 13.188 10.407 -9.263 1.00 79.31 244 PHE A C 1
ATOM 1776 O O . PHE A 1 244 ? 12.661 10.409 -8.144 1.00 79.31 244 PHE A O 1
ATOM 1783 N N . ASP A 1 245 ? 12.605 10.971 -10.324 1.00 80.00 245 ASP A N 1
ATOM 1784 C CA . ASP A 1 245 ? 11.225 11.461 -10.295 1.00 80.00 245 ASP A CA 1
ATOM 1785 C C . ASP A 1 245 ? 10.240 10.293 -10.238 1.00 80.00 245 ASP A C 1
ATOM 1787 O O . ASP A 1 245 ? 10.096 9.548 -11.197 1.00 80.00 245 ASP A O 1
ATOM 1791 N N . ASN A 1 246 ? 9.543 10.136 -9.115 1.00 82.50 246 ASN A N 1
ATOM 1792 C CA . ASN A 1 246 ? 8.556 9.076 -8.922 1.00 82.50 246 ASN A CA 1
ATOM 1793 C C . ASN A 1 246 ? 7.164 9.415 -9.492 1.00 82.50 246 ASN A C 1
ATOM 1795 O O . ASN A 1 246 ? 6.202 8.723 -9.156 1.00 82.50 246 ASN A O 1
ATOM 1799 N N . GLY A 1 247 ? 7.053 10.509 -10.258 1.00 81.44 247 GLY A N 1
ATOM 1800 C CA . GLY A 1 247 ? 5.869 11.018 -10.951 1.00 81.44 247 GLY A CA 1
ATOM 1801 C C . GLY A 1 247 ? 4.994 11.989 -10.149 1.00 81.44 247 GLY A C 1
ATOM 1802 O O . GLY A 1 247 ? 4.063 12.573 -10.705 1.00 81.44 247 GLY A O 1
ATOM 1803 N N . HIS A 1 248 ? 5.249 12.206 -8.849 1.00 84.56 248 HIS A N 1
ATOM 1804 C CA . HIS A 1 248 ? 4.471 13.172 -8.054 1.00 84.56 248 HIS A CA 1
ATOM 1805 C C . HIS A 1 248 ? 5.267 13.875 -6.939 1.00 84.56 248 HIS A C 1
ATOM 1807 O O . HIS A 1 248 ? 4.735 14.154 -5.862 1.00 84.56 248 HIS A O 1
ATOM 1813 N N . LEU A 1 249 ? 6.522 14.246 -7.205 1.00 84.25 249 LEU A N 1
ATOM 1814 C CA . LEU A 1 249 ? 7.383 14.932 -6.228 1.00 84.25 249 LEU A CA 1
ATOM 1815 C C . LEU A 1 249 ? 6.923 16.357 -5.853 1.00 84.25 249 LEU A C 1
ATOM 1817 O O . LEU A 1 249 ? 7.318 16.879 -4.815 1.00 84.25 249 LEU A O 1
ATOM 1821 N N . ASN A 1 250 ? 6.060 16.992 -6.655 1.00 82.56 250 ASN A N 1
ATOM 1822 C CA . ASN A 1 250 ? 5.608 18.380 -6.454 1.00 82.56 250 ASN A CA 1
ATOM 1823 C C . ASN A 1 250 ? 4.360 18.528 -5.548 1.00 82.56 250 ASN A C 1
ATOM 1825 O O . ASN A 1 250 ? 3.749 19.597 -5.485 1.00 82.56 250 ASN A O 1
ATOM 1829 N N . VAL A 1 251 ? 3.960 17.474 -4.830 1.00 86.38 251 VAL A N 1
ATOM 1830 C CA . VAL A 1 251 ? 2.774 17.477 -3.955 1.00 86.38 251 VAL A CA 1
ATOM 1831 C C . VAL A 1 251 ? 3.008 18.228 -2.633 1.00 86.38 251 VAL A C 1
ATOM 1833 O O . VAL A 1 251 ? 4.137 18.427 -2.182 1.00 86.38 251 VAL A O 1
ATOM 1836 N N . ARG A 1 252 ? 1.920 18.655 -1.979 1.00 89.44 252 ARG A N 1
ATOM 1837 C CA . ARG A 1 252 ? 1.942 19.387 -0.699 1.00 89.44 252 ARG A CA 1
ATOM 1838 C C . ARG A 1 252 ? 2.677 18.625 0.407 1.00 89.44 252 ARG A C 1
ATOM 1840 O O . ARG A 1 252 ? 3.479 19.239 1.103 1.00 89.44 252 ARG A O 1
ATOM 1847 N N . ASP A 1 253 ? 2.442 17.319 0.542 1.00 85.69 253 ASP A N 1
ATOM 1848 C CA . ASP A 1 253 ? 3.114 16.470 1.543 1.00 85.69 253 ASP A CA 1
ATOM 1849 C C . ASP A 1 253 ? 4.636 16.367 1.324 1.00 85.69 253 ASP A C 1
ATOM 1851 O O . ASP A 1 253 ? 5.376 16.124 2.270 1.00 85.69 253 ASP A O 1
ATOM 1855 N N . GLU A 1 254 ? 5.122 16.593 0.100 1.00 88.25 254 GLU A N 1
ATOM 1856 C CA . GLU A 1 254 ? 6.556 16.559 -0.217 1.00 88.25 254 GLU A CA 1
ATOM 1857 C C . GLU A 1 254 ? 7.252 17.906 0.018 1.00 88.25 254 GLU A C 1
ATOM 1859 O O . GLU A 1 254 ? 8.419 17.937 0.411 1.00 88.25 254 GLU A O 1
ATOM 1864 N N . ASN A 1 255 ? 6.545 19.021 -0.203 1.00 86.50 255 ASN A N 1
ATOM 1865 C CA . ASN A 1 255 ? 7.169 20.349 -0.334 1.00 86.50 255 ASN A CA 1
ATOM 1866 C C . ASN A 1 255 ? 6.756 21.358 0.739 1.00 86.50 255 ASN A C 1
ATOM 1868 O O . ASN A 1 255 ? 7.434 22.361 0.965 1.00 86.50 255 ASN A O 1
ATOM 1872 N N . SER A 1 256 ? 5.615 21.132 1.390 1.00 86.81 256 SER A N 1
ATOM 1873 C CA . SER A 1 256 ? 5.022 22.095 2.329 1.00 86.81 256 SER A CA 1
ATOM 1874 C C . SER A 1 256 ? 5.176 21.698 3.795 1.00 86.81 256 SER A C 1
ATOM 1876 O O . SER A 1 256 ? 4.736 22.448 4.663 1.00 86.81 256 SER A O 1
ATOM 1878 N N . VAL A 1 257 ? 5.810 20.559 4.090 1.00 85.38 257 VAL A N 1
ATOM 1879 C CA . VAL A 1 257 ? 6.150 20.180 5.468 1.00 85.38 257 VAL A CA 1
ATOM 1880 C C . VAL A 1 257 ? 7.205 21.152 5.996 1.00 85.38 257 VAL A C 1
ATOM 1882 O O . VAL A 1 257 ? 8.248 21.345 5.371 1.00 85.38 257 VAL A O 1
ATOM 1885 N N . ASP A 1 258 ? 6.925 21.800 7.126 1.00 82.75 258 ASP A N 1
ATOM 1886 C CA . ASP A 1 258 ? 7.825 22.793 7.723 1.00 82.75 258 ASP A CA 1
ATOM 1887 C C . ASP A 1 258 ? 9.183 22.165 8.089 1.00 82.75 258 ASP A C 1
ATOM 1889 O O . ASP A 1 258 ? 9.262 21.212 8.869 1.00 82.75 258 ASP A O 1
ATOM 1893 N N . GLY A 1 259 ? 10.257 22.695 7.506 1.00 84.12 259 GLY A N 1
ATOM 1894 C CA . GLY A 1 259 ? 11.606 22.146 7.563 1.00 84.12 259 GLY A CA 1
ATOM 1895 C C . GLY A 1 259 ? 11.851 21.112 6.473 1.00 84.12 259 GLY A C 1
ATOM 1896 O O . GLY A 1 259 ? 12.517 21.410 5.480 1.00 84.12 259 GLY A O 1
ATOM 1897 N N . ALA A 1 260 ? 11.321 19.899 6.654 1.00 85.06 260 ALA A N 1
ATOM 1898 C CA . ALA A 1 260 ? 11.652 18.747 5.808 1.00 85.06 260 ALA A CA 1
ATOM 1899 C C . ALA A 1 260 ? 11.250 18.925 4.331 1.00 85.06 260 ALA A C 1
ATOM 1901 O O . ALA A 1 260 ? 11.907 18.384 3.444 1.00 85.06 260 ALA A O 1
ATOM 1902 N N . GLY A 1 261 ? 10.213 19.720 4.049 1.00 81.50 261 GLY A N 1
ATOM 1903 C CA . GLY A 1 261 ? 9.793 20.037 2.683 1.00 81.50 261 GLY A CA 1
ATOM 1904 C C . GLY A 1 261 ? 10.711 21.025 1.956 1.00 81.50 261 GLY A C 1
ATOM 1905 O O . GLY A 1 261 ? 10.666 21.097 0.734 1.00 81.50 261 GLY A O 1
ATOM 1906 N N . GLN A 1 262 ? 11.551 21.779 2.678 1.00 82.25 262 GLN A N 1
ATOM 1907 C CA . GLN A 1 262 ? 12.490 22.748 2.089 1.00 82.25 262 GLN A CA 1
ATOM 1908 C C . GLN A 1 262 ? 13.948 22.281 2.146 1.00 82.25 262 GLN A C 1
ATOM 1910 O O . GLN A 1 262 ? 14.759 22.694 1.319 1.00 82.25 262 GLN A O 1
ATOM 1915 N N . ASN A 1 263 ? 14.301 21.462 3.138 1.00 83.69 263 ASN A N 1
ATOM 1916 C CA . ASN A 1 263 ? 15.644 20.935 3.329 1.00 83.69 263 ASN A CA 1
ATOM 1917 C C . ASN A 1 263 ? 15.569 19.510 3.884 1.00 83.69 263 ASN A C 1
ATOM 1919 O O . ASN A 1 263 ? 14.974 19.275 4.932 1.00 83.69 263 ASN A O 1
ATOM 1923 N N . ARG A 1 264 ? 16.213 18.566 3.199 1.00 89.69 264 ARG A N 1
ATOM 1924 C CA . ARG A 1 264 ? 16.233 17.141 3.562 1.00 89.69 264 ARG A CA 1
ATOM 1925 C C . ARG A 1 264 ? 17.599 16.703 4.093 1.00 89.69 264 ARG A C 1
ATOM 1927 O O . ARG A 1 264 ? 17.955 15.537 3.993 1.00 89.69 264 ARG A O 1
ATOM 1934 N N . ASP A 1 265 ? 18.381 17.637 4.641 1.00 90.06 265 ASP A N 1
ATOM 1935 C CA . ASP A 1 265 ? 19.633 17.297 5.313 1.00 90.06 265 ASP A CA 1
ATOM 1936 C C . ASP A 1 265 ? 19.415 16.437 6.569 1.00 90.06 265 ASP A C 1
ATOM 1938 O O . ASP A 1 265 ? 18.329 16.383 7.157 1.00 90.06 265 ASP A O 1
ATOM 1942 N N . GLU A 1 266 ? 20.494 15.788 7.011 1.00 92.38 266 GLU A N 1
ATOM 1943 C CA . GLU A 1 266 ? 20.476 14.863 8.146 1.00 92.38 266 GLU A CA 1
ATOM 1944 C C . GLU A 1 266 ? 19.843 15.493 9.389 1.00 92.38 266 GLU A C 1
ATOM 1946 O O . GLU A 1 266 ? 19.090 14.847 10.112 1.00 92.38 266 GLU A O 1
ATOM 1951 N N . ARG A 1 267 ? 20.126 16.769 9.655 1.00 93.06 267 ARG A N 1
ATOM 1952 C CA . ARG A 1 267 ? 19.621 17.435 10.853 1.00 93.06 267 ARG A CA 1
ATOM 1953 C C . ARG A 1 267 ? 18.120 17.658 10.788 1.00 93.06 267 ARG A C 1
ATOM 1955 O O . ARG A 1 267 ? 17.434 17.481 11.793 1.00 93.06 267 ARG A O 1
ATOM 1962 N N . THR A 1 268 ? 17.636 18.101 9.637 1.00 92.88 268 THR A N 1
ATOM 1963 C CA . THR A 1 268 ? 16.228 18.415 9.426 1.00 92.88 268 THR A CA 1
ATOM 1964 C C . THR A 1 268 ? 15.396 17.146 9.501 1.00 92.88 268 THR A C 1
ATOM 1966 O O . THR A 1 268 ? 14.405 17.126 10.229 1.00 92.88 268 THR A O 1
ATOM 1969 N N . ILE A 1 269 ? 15.855 16.065 8.867 1.00 93.62 269 ILE A N 1
ATOM 1970 C CA . ILE A 1 269 ? 15.171 14.770 8.912 1.00 93.62 269 ILE A CA 1
ATOM 1971 C C . ILE A 1 269 ? 15.212 14.144 10.308 1.00 93.62 269 ILE A C 1
ATOM 1973 O O . ILE A 1 269 ? 14.167 13.736 10.804 1.00 93.62 269 ILE A O 1
ATOM 1977 N N . ARG A 1 270 ? 16.357 14.145 11.004 1.00 93.75 270 ARG A N 1
ATOM 1978 C CA . ARG A 1 270 ? 16.423 13.654 12.394 1.00 93.75 270 ARG A CA 1
ATOM 1979 C C . ARG A 1 270 ? 15.469 14.407 13.327 1.00 93.75 270 ARG A C 1
ATOM 1981 O O . ARG A 1 270 ? 14.793 13.784 14.141 1.00 93.75 270 ARG A O 1
ATOM 1988 N N . ASN A 1 271 ? 15.361 15.733 13.195 1.00 94.25 271 ASN A N 1
ATOM 1989 C CA . ASN A 1 271 ? 14.385 16.514 13.964 1.00 94.25 271 ASN A CA 1
ATOM 1990 C C . ASN A 1 271 ? 12.935 16.171 13.573 1.00 94.25 271 ASN A C 1
ATOM 1992 O O . ASN A 1 271 ? 12.070 16.161 14.442 1.00 94.25 271 ASN A O 1
ATOM 1996 N N . GLU A 1 272 ? 12.650 15.894 12.297 1.00 93.88 272 GLU A N 1
ATOM 1997 C CA . GLU A 1 272 ? 11.311 15.494 11.842 1.00 93.88 272 GLU A CA 1
ATOM 1998 C C . GLU A 1 272 ? 10.894 14.118 12.381 1.00 93.88 272 GLU A C 1
ATOM 2000 O O . GLU A 1 272 ? 9.770 13.978 12.861 1.00 93.88 272 GLU A O 1
ATOM 2005 N N . ILE A 1 273 ? 11.805 13.140 12.389 1.00 93.00 273 ILE A N 1
ATOM 2006 C CA . ILE A 1 273 ? 11.601 11.819 13.012 1.00 93.00 273 ILE A CA 1
ATOM 2007 C C . ILE A 1 273 ? 11.353 11.983 14.515 1.00 93.00 273 ILE A C 1
ATOM 2009 O O . ILE A 1 273 ? 10.350 11.506 15.036 1.00 93.00 273 ILE A O 1
ATOM 2013 N N . SER A 1 274 ? 12.204 12.758 15.193 1.00 93.62 274 SER A N 1
ATOM 2014 C CA . SER A 1 274 ? 12.089 13.007 16.637 1.00 93.62 274 SER A CA 1
ATOM 2015 C C . SER A 1 274 ? 10.762 13.690 17.010 1.00 93.62 274 SER A C 1
ATOM 2017 O O . SER A 1 274 ? 10.147 13.376 18.028 1.00 93.62 274 SER A O 1
ATOM 2019 N N . LYS A 1 275 ? 10.276 14.620 16.172 1.00 93.19 275 LYS A N 1
ATOM 2020 C CA . LYS A 1 275 ? 8.937 15.219 16.317 1.00 93.19 275 LYS A CA 1
ATOM 2021 C C . LYS A 1 275 ? 7.831 14.186 16.115 1.00 93.19 275 LYS A C 1
ATOM 2023 O O . LYS A 1 275 ? 6.864 14.188 16.870 1.00 93.19 275 LYS A O 1
ATOM 2028 N N . ASN A 1 276 ? 7.951 13.337 15.094 1.00 94.00 276 ASN A N 1
ATOM 2029 C CA . ASN A 1 276 ? 6.975 12.290 14.811 1.00 94.00 276 ASN A CA 1
ATOM 2030 C C . ASN A 1 276 ? 6.826 11.340 16.010 1.00 94.00 276 ASN A C 1
ATOM 2032 O O . ASN A 1 276 ? 5.703 11.156 16.477 1.00 94.00 276 ASN A O 1
ATOM 2036 N N . HIS A 1 277 ? 7.933 10.856 16.581 1.00 94.06 277 HIS A N 1
ATOM 2037 C CA . HIS A 1 277 ? 7.907 10.034 17.793 1.00 94.06 277 HIS A CA 1
ATOM 2038 C C . HIS A 1 277 ? 7.270 10.773 18.975 1.00 94.06 277 HIS A C 1
ATOM 2040 O O . HIS A 1 277 ? 6.321 10.260 19.561 1.00 94.06 277 HIS A O 1
ATOM 2046 N N . ALA A 1 278 ? 7.666 12.021 19.251 1.00 94.75 278 ALA A N 1
ATOM 2047 C CA . ALA A 1 278 ? 7.071 12.815 20.331 1.00 94.75 278 ALA A CA 1
ATOM 2048 C C . ALA A 1 278 ? 5.542 12.988 20.190 1.00 94.75 278 ALA A C 1
ATOM 2050 O O . ALA A 1 278 ? 4.808 12.947 21.182 1.00 94.75 278 ALA A O 1
ATOM 2051 N N . VAL A 1 279 ? 5.040 13.182 18.963 1.00 95.50 279 VAL A N 1
ATOM 2052 C CA . VAL A 1 279 ? 3.595 13.273 18.689 1.00 95.50 279 VAL A CA 1
ATOM 2053 C C . VAL A 1 279 ? 2.903 11.930 18.923 1.00 95.50 279 VAL A C 1
ATOM 2055 O O . VAL A 1 279 ? 1.805 11.910 19.484 1.00 95.50 279 VAL A O 1
ATOM 2058 N N . ILE A 1 280 ? 3.527 10.821 18.521 1.00 95.88 280 ILE A N 1
ATOM 2059 C CA . ILE A 1 280 ? 2.985 9.471 18.710 1.00 95.88 280 ILE A CA 1
ATOM 2060 C C . ILE A 1 280 ? 2.974 9.083 20.192 1.00 95.88 280 ILE A C 1
ATOM 2062 O O . ILE A 1 280 ? 1.957 8.591 20.666 1.00 95.88 280 ILE A O 1
ATOM 2066 N N . GLU A 1 281 ? 4.025 9.367 20.961 1.00 96.25 281 GLU A N 1
ATOM 2067 C CA . GLU A 1 281 ? 4.044 9.105 22.408 1.00 96.25 281 GLU A CA 1
ATOM 2068 C C . GLU A 1 281 ? 2.988 9.936 23.151 1.00 96.25 281 GLU A C 1
ATOM 2070 O O . GLU A 1 281 ? 2.292 9.447 24.048 1.00 96.25 281 GLU A O 1
ATOM 2075 N N . TYR A 1 282 ? 2.795 11.196 22.745 1.00 96.75 282 TYR A N 1
ATOM 2076 C CA . TYR A 1 282 ? 1.696 11.993 23.276 1.00 96.75 282 TYR A CA 1
ATOM 2077 C C . TYR A 1 282 ? 0.344 11.390 22.888 1.00 96.75 282 TYR A C 1
ATOM 2079 O O . TYR A 1 282 ? -0.530 11.263 23.744 1.00 96.75 282 TYR A O 1
ATOM 2087 N N . MET A 1 283 ? 0.166 10.974 21.633 1.00 97.38 283 MET A N 1
ATOM 2088 C CA . MET A 1 283 ? -1.040 10.291 21.166 1.00 97.38 283 MET A CA 1
ATOM 2089 C C . MET A 1 283 ? -1.329 9.011 21.961 1.00 97.38 283 MET A C 1
ATOM 2091 O O . MET A 1 283 ? -2.463 8.843 22.405 1.00 97.38 283 MET A O 1
ATOM 2095 N N . ASP A 1 284 ? -0.325 8.172 22.218 1.00 97.94 284 ASP A N 1
ATOM 2096 C CA . ASP A 1 284 ? -0.421 6.963 23.047 1.00 97.94 284 ASP A CA 1
ATOM 2097 C C . ASP A 1 284 ? -0.983 7.291 24.440 1.00 97.94 284 ASP A C 1
ATOM 2099 O O . ASP A 1 284 ? -1.961 6.685 24.887 1.00 97.94 284 ASP A O 1
ATOM 2103 N N . SER A 1 285 ? -0.473 8.353 25.078 1.00 97.56 285 SER A N 1
ATOM 2104 C CA . SER A 1 285 ? -0.981 8.811 26.379 1.00 97.56 285 SER A CA 1
ATOM 2105 C C . SER A 1 285 ? -2.449 9.264 26.344 1.00 97.56 285 SER A C 1
ATOM 2107 O O . SER A 1 285 ? -3.154 9.159 27.350 1.00 97.56 285 SER A O 1
ATOM 2109 N N . GLN A 1 286 ? -2.929 9.765 25.200 1.00 98.12 286 GLN A N 1
ATOM 2110 C CA . GLN A 1 286 ? -4.326 10.166 25.024 1.00 98.12 286 GLN A CA 1
ATOM 2111 C C . GLN A 1 286 ? -5.226 8.968 24.709 1.00 98.12 286 GLN A C 1
ATOM 2113 O O . GLN A 1 286 ? -6.332 8.895 25.244 1.00 98.12 286 GLN A O 1
ATOM 2118 N N . ILE A 1 287 ? -4.741 7.997 23.929 1.00 98.44 287 ILE A N 1
ATOM 2119 C CA . ILE A 1 287 ? -5.416 6.712 23.689 1.00 98.44 287 ILE A CA 1
ATOM 2120 C C . ILE A 1 287 ? -5.661 5.994 25.015 1.00 98.44 287 ILE A C 1
ATOM 2122 O O . ILE A 1 287 ? -6.770 5.514 25.250 1.00 98.44 287 ILE A O 1
ATOM 2126 N N . LYS A 1 288 ? -4.682 6.017 25.930 1.00 98.31 288 LYS A N 1
ATOM 2127 C CA . LYS A 1 288 ? -4.837 5.444 27.271 1.00 98.31 288 LYS A CA 1
ATOM 2128 C C . LYS A 1 288 ? -6.074 5.975 27.989 1.00 98.31 288 LYS A C 1
ATOM 2130 O O . LYS A 1 288 ? -6.826 5.201 28.566 1.00 98.31 288 LYS A O 1
ATOM 2135 N N . ARG A 1 289 ? -6.312 7.288 27.927 1.00 98.50 289 ARG A N 1
ATOM 2136 C CA . ARG A 1 289 ? -7.460 7.924 28.590 1.00 98.50 289 ARG A CA 1
ATOM 2137 C C . ARG A 1 289 ? -8.789 7.416 28.027 1.00 98.50 289 ARG A C 1
ATOM 2139 O O . ARG A 1 289 ? -9.726 7.226 28.790 1.00 98.50 289 ARG A O 1
ATOM 2146 N N . VAL A 1 290 ? -8.865 7.183 26.715 1.00 98.50 290 VAL A N 1
ATOM 2147 C CA . VAL A 1 290 ? -10.066 6.635 26.061 1.00 98.50 290 VAL A CA 1
ATOM 2148 C C . VAL A 1 290 ? -10.292 5.179 26.475 1.00 98.50 290 VAL A C 1
ATOM 2150 O O . VAL A 1 290 ? -11.415 4.814 26.813 1.00 98.50 290 VAL A O 1
ATOM 2153 N N . ILE A 1 291 ? -9.233 4.364 26.496 1.00 98.38 291 ILE A N 1
ATOM 2154 C CA . ILE A 1 291 ? -9.301 2.957 26.923 1.00 98.38 291 ILE A CA 1
ATOM 2155 C C . ILE A 1 291 ? -9.695 2.852 28.399 1.00 98.38 291 ILE A C 1
ATOM 2157 O O . ILE A 1 291 ? -10.560 2.052 28.736 1.00 98.38 291 ILE A O 1
ATOM 2161 N N . ASP A 1 292 ? -9.129 3.694 29.267 1.00 98.12 292 ASP A N 1
ATOM 2162 C CA . ASP A 1 292 ? -9.506 3.761 30.681 1.00 98.12 292 ASP A CA 1
ATOM 2163 C C . ASP A 1 292 ? -11.014 4.052 30.833 1.00 98.12 292 ASP A C 1
ATOM 2165 O O . ASP A 1 292 ? -11.693 3.394 31.616 1.00 98.12 292 ASP A O 1
ATOM 2169 N N . THR A 1 293 ? -11.578 4.969 30.039 1.00 97.56 293 THR A N 1
ATOM 2170 C CA . THR A 1 293 ? -13.029 5.232 30.049 1.00 97.56 293 THR A CA 1
ATOM 2171 C C . THR A 1 293 ? -13.849 4.063 29.485 1.00 97.56 293 THR A C 1
ATOM 2173 O O . THR A 1 293 ? -14.960 3.821 29.952 1.00 97.56 293 THR A O 1
ATOM 2176 N N . ALA A 1 294 ? -13.326 3.305 28.517 1.00 96.94 294 ALA A N 1
ATOM 2177 C CA . ALA A 1 294 ? -13.981 2.086 28.034 1.00 96.94 294 ALA A CA 1
ATOM 2178 C C . ALA A 1 294 ? -13.998 0.973 29.103 1.00 96.94 294 ALA A C 1
ATOM 2180 O O . ALA A 1 294 ? -15.008 0.291 29.257 1.00 96.94 294 ALA A O 1
ATOM 2181 N N . LEU A 1 295 ? -12.928 0.837 29.897 1.00 96.81 295 LEU A N 1
ATOM 2182 C CA . LEU A 1 295 ? -12.902 -0.047 31.071 1.00 96.81 295 LEU A CA 1
ATOM 2183 C C . LEU A 1 295 ? -13.965 0.378 32.096 1.00 96.81 295 LEU A C 1
ATOM 2185 O O . LEU A 1 295 ? -14.753 -0.449 32.553 1.00 96.81 295 LEU A O 1
ATOM 2189 N N . GLU A 1 296 ? -14.037 1.672 32.417 1.00 95.12 296 GLU A N 1
ATOM 2190 C CA . GLU A 1 296 ? -15.052 2.215 33.332 1.00 95.12 296 GLU A CA 1
ATOM 2191 C C . GLU A 1 296 ? -16.483 1.990 32.826 1.00 95.12 296 GLU A C 1
ATOM 2193 O O . GLU A 1 296 ? -17.374 1.714 33.631 1.00 95.12 296 GLU A O 1
ATOM 2198 N N . TYR A 1 297 ? -16.707 2.054 31.508 1.00 95.31 297 TYR A N 1
ATOM 2199 C CA . TYR A 1 297 ? -18.002 1.747 30.895 1.00 95.31 297 TYR A CA 1
ATOM 2200 C C . TYR A 1 297 ? -18.450 0.303 31.174 1.00 95.31 297 TYR A C 1
ATOM 2202 O O . TYR A 1 297 ? -19.626 0.071 31.453 1.00 95.31 297 TYR A O 1
ATOM 2210 N N . GLU A 1 298 ? -17.523 -0.659 31.201 1.00 94.00 298 GLU A N 1
ATOM 2211 C CA . GLU A 1 298 ? -17.802 -2.043 31.618 1.00 94.00 298 GLU A CA 1
ATOM 2212 C C . GLU A 1 298 ? -17.789 -2.247 33.147 1.00 94.00 298 GLU A C 1
ATOM 2214 O O . GLU A 1 298 ? -17.895 -3.372 33.639 1.00 94.00 298 GLU A O 1
ATOM 2219 N N . GLY A 1 299 ? -17.694 -1.167 33.928 1.00 94.44 299 GLY A N 1
ATOM 2220 C CA . GLY A 1 299 ? -17.660 -1.217 35.390 1.00 94.44 299 GLY A CA 1
ATOM 2221 C C . GLY A 1 299 ? -16.321 -1.689 35.966 1.00 94.44 299 GLY A C 1
ATOM 2222 O O . GLY A 1 299 ? -16.257 -2.057 37.143 1.00 94.44 299 GLY A O 1
ATOM 2223 N N . LEU A 1 300 ? -15.259 -1.681 35.159 1.00 96.56 300 LEU A N 1
ATOM 2224 C CA . LEU A 1 300 ? -13.896 -2.020 35.557 1.00 96.56 300 LEU A CA 1
ATOM 2225 C C . LEU A 1 300 ? -13.173 -0.778 36.102 1.00 96.56 300 LEU A C 1
ATOM 2227 O O . LEU A 1 300 ? -13.538 0.358 35.812 1.00 96.56 300 LEU A O 1
ATOM 2231 N N . THR A 1 301 ? -12.149 -0.977 36.935 1.00 97.06 301 THR A N 1
ATOM 2232 C CA . THR A 1 301 ? -11.380 0.123 37.545 1.00 97.06 301 THR A CA 1
ATOM 2233 C C . THR A 1 301 ? -10.014 0.260 36.866 1.00 97.06 301 THR A C 1
ATOM 2235 O O . THR A 1 301 ? -9.158 -0.602 37.087 1.00 97.06 301 THR A O 1
ATOM 2238 N N . PRO A 1 302 ? -9.746 1.334 36.095 1.00 95.31 302 PRO A N 1
ATOM 2239 C CA . PRO A 1 302 ? -8.441 1.550 35.474 1.00 95.31 302 PRO A CA 1
ATOM 2240 C C . PRO A 1 302 ? -7.290 1.516 36.485 1.00 95.31 302 PRO A C 1
ATOM 2242 O O . PRO A 1 302 ? -7.366 2.090 37.573 1.00 95.31 302 PRO A O 1
ATOM 2245 N N . GLY A 1 303 ? -6.210 0.816 36.132 1.00 91.94 303 GLY A N 1
ATOM 2246 C CA . GLY A 1 303 ? -5.050 0.600 37.006 1.00 91.94 303 GLY A CA 1
ATOM 2247 C C . GLY A 1 303 ? -5.211 -0.540 38.021 1.00 91.94 303 GLY A C 1
ATOM 2248 O O . GLY A 1 303 ? -4.224 -0.928 38.645 1.00 91.94 303 GLY A O 1
ATOM 2249 N N . VAL A 1 304 ? -6.418 -1.094 38.166 1.00 96.12 304 VAL A N 1
ATOM 2250 C CA . VAL A 1 304 ? -6.665 -2.408 38.788 1.00 96.12 304 VAL A CA 1
ATOM 2251 C C . VAL A 1 304 ? -6.943 -3.447 37.705 1.00 96.12 304 VAL A C 1
ATOM 2253 O O . VAL A 1 304 ? -6.387 -4.539 37.767 1.00 96.12 304 VAL A O 1
ATOM 2256 N N . ASN A 1 305 ? -7.778 -3.078 36.733 1.00 97.44 305 ASN A N 1
ATOM 2257 C CA . ASN A 1 305 ? -8.110 -3.855 35.549 1.00 97.44 305 ASN A CA 1
ATOM 2258 C C . ASN A 1 305 ? -7.329 -3.381 34.321 1.00 97.44 305 ASN A C 1
ATOM 2260 O O . ASN A 1 305 ? -6.902 -2.220 34.262 1.00 97.44 305 ASN A O 1
ATOM 2264 N N . ASP A 1 306 ? -7.192 -4.267 33.339 1.00 95.12 306 ASP A N 1
ATOM 2265 C CA . ASP A 1 306 ? -6.594 -3.979 32.035 1.00 95.12 306 ASP A CA 1
ATOM 2266 C C . ASP A 1 306 ? -7.461 -4.473 30.860 1.00 95.12 306 ASP A C 1
ATOM 2268 O O . ASP A 1 306 ? -8.613 -4.866 31.038 1.00 95.12 306 ASP A O 1
ATOM 2272 N N . ILE A 1 307 ? -6.935 -4.387 29.634 1.00 95.94 307 ILE A N 1
ATOM 2273 C CA . ILE A 1 307 ? -7.673 -4.710 28.401 1.00 95.94 307 ILE A CA 1
ATOM 2274 C C . ILE A 1 307 ? -8.131 -6.178 28.392 1.00 95.94 307 ILE A C 1
ATOM 2276 O O . ILE A 1 307 ? -9.182 -6.481 27.828 1.00 95.94 307 ILE A O 1
ATOM 2280 N N . SER A 1 308 ? -7.394 -7.081 29.047 1.00 94.94 308 SER A N 1
ATOM 2281 C CA . SER A 1 308 ? -7.737 -8.503 29.140 1.00 94.94 308 SER A CA 1
ATOM 2282 C C . SER A 1 308 ? -8.958 -8.791 30.022 1.00 94.94 308 SER A C 1
ATOM 2284 O O . SER A 1 308 ? -9.551 -9.864 29.906 1.00 94.94 308 SER A O 1
ATOM 2286 N N . ASP A 1 309 ? -9.367 -7.833 30.861 1.00 96.75 309 ASP A N 1
ATOM 2287 C CA . ASP A 1 309 ? -10.570 -7.937 31.690 1.00 96.75 309 ASP A CA 1
ATOM 2288 C C . ASP A 1 309 ? -11.857 -7.542 30.947 1.00 96.75 309 ASP A C 1
ATOM 2290 O O . ASP A 1 309 ? -12.951 -7.850 31.433 1.00 96.75 309 ASP A O 1
ATOM 2294 N N . LEU A 1 310 ? -11.759 -6.884 29.782 1.00 96.50 310 LEU A N 1
ATOM 2295 C CA . LEU A 1 310 ? -12.925 -6.526 28.969 1.00 96.50 310 LEU A CA 1
ATOM 2296 C C . LEU A 1 310 ? -13.715 -7.780 28.592 1.00 96.50 310 LEU A C 1
ATOM 2298 O O . LEU A 1 310 ? -13.156 -8.785 28.157 1.00 96.50 310 LEU A O 1
ATOM 2302 N N . GLN A 1 311 ? -15.033 -7.708 28.737 1.00 95.50 311 GLN A N 1
ATOM 2303 C CA . GLN A 1 311 ? -15.942 -8.809 28.447 1.00 95.50 311 GLN A CA 1
ATOM 2304 C C . GLN A 1 311 ? -16.715 -8.585 27.151 1.00 95.50 311 GLN A C 1
ATOM 2306 O O . GLN A 1 311 ? -17.055 -9.557 26.486 1.00 95.50 311 GLN A O 1
ATOM 2311 N N . ASN A 1 312 ? -17.020 -7.350 26.759 1.00 95.81 312 ASN A N 1
ATOM 2312 C CA . ASN A 1 312 ? -17.871 -7.114 25.592 1.00 95.81 312 ASN A CA 1
ATOM 2313 C C . ASN A 1 312 ? -17.463 -5.886 24.774 1.00 95.81 312 ASN A C 1
ATOM 2315 O O . ASN A 1 312 ? -18.308 -5.285 24.112 1.00 95.81 312 ASN A O 1
ATOM 2319 N N . THR A 1 313 ? -16.187 -5.513 24.808 1.00 97.38 313 THR A N 1
ATOM 2320 C CA . THR A 1 313 ? -15.647 -4.406 24.022 1.00 97.38 313 THR A CA 1
ATOM 2321 C C . THR A 1 313 ? -14.461 -4.891 23.208 1.00 97.38 313 THR A C 1
ATOM 2323 O O . THR A 1 313 ? -13.479 -5.392 23.755 1.00 97.38 313 THR A O 1
ATOM 2326 N N . LEU A 1 314 ? -14.557 -4.710 21.894 1.00 98.00 314 LEU A N 1
ATOM 2327 C CA . LEU A 1 314 ? -13.463 -4.857 20.949 1.00 98.00 314 LEU A CA 1
ATOM 2328 C C . LEU A 1 314 ? -12.763 -3.513 20.775 1.00 98.00 314 LEU A C 1
ATOM 2330 O O . LEU A 1 314 ? -13.411 -2.494 20.527 1.00 98.00 314 LEU A O 1
ATOM 2334 N N . ILE A 1 315 ? -11.437 -3.522 20.860 1.00 98.75 315 ILE A N 1
ATOM 2335 C CA . ILE A 1 315 ? -10.594 -2.366 20.570 1.00 98.75 315 ILE A CA 1
ATOM 2336 C C . ILE A 1 315 ? -9.779 -2.681 19.322 1.00 98.75 315 ILE A C 1
ATOM 2338 O O . ILE A 1 315 ? -9.030 -3.657 19.299 1.00 98.75 315 ILE A O 1
ATOM 2342 N N . VAL A 1 316 ? -9.914 -1.842 18.298 1.00 98.75 316 VAL A N 1
ATOM 2343 C CA . VAL A 1 316 ? -9.081 -1.879 17.093 1.00 98.75 316 VAL A CA 1
ATOM 2344 C C . VAL A 1 316 ? -8.184 -0.649 17.090 1.00 98.75 316 VAL A C 1
ATOM 2346 O O . VAL A 1 316 ? -8.676 0.465 17.262 1.00 98.75 316 VAL A O 1
ATOM 2349 N N . PHE A 1 317 ? -6.884 -0.841 16.882 1.00 98.62 317 PHE A N 1
ATOM 2350 C CA . PHE A 1 317 ? -5.931 0.240 16.640 1.00 98.62 317 PHE A CA 1
ATOM 2351 C C . PHE A 1 317 ? -5.235 0.037 15.296 1.00 98.62 317 PHE A C 1
ATOM 2353 O O . PHE A 1 317 ? -4.673 -1.031 15.043 1.00 98.62 317 PHE A O 1
ATOM 2360 N N . THR A 1 318 ? -5.252 1.063 14.444 1.00 98.12 318 THR A N 1
ATOM 2361 C CA . THR A 1 318 ? -4.540 1.050 13.161 1.00 98.12 318 THR A CA 1
ATOM 2362 C C . THR A 1 318 ? -4.155 2.455 12.673 1.00 98.12 318 THR A C 1
ATOM 2364 O O . THR A 1 318 ? -4.361 3.449 13.373 1.00 98.12 318 THR A O 1
ATOM 2367 N N . SER A 1 319 ? -3.594 2.553 11.469 1.00 96.94 319 SER A N 1
ATOM 2368 C CA . SER A 1 319 ? -3.366 3.800 10.738 1.00 96.94 319 SER A CA 1
ATOM 2369 C C . SER A 1 319 ? -3.903 3.691 9.312 1.00 96.94 319 SER A C 1
ATOM 2371 O O . SER A 1 319 ? -4.071 2.595 8.789 1.00 96.94 319 SER A O 1
ATOM 2373 N N . ASP A 1 320 ? -4.195 4.825 8.681 1.00 96.06 320 ASP A N 1
ATOM 2374 C CA . ASP A 1 320 ? -4.629 4.881 7.285 1.00 96.06 320 ASP A CA 1
ATOM 2375 C C . ASP A 1 320 ? -3.498 4.603 6.283 1.00 96.06 320 ASP A C 1
ATOM 2377 O O . ASP A 1 320 ? -3.752 3.985 5.248 1.00 96.06 320 ASP A O 1
ATOM 2381 N N . HIS A 1 321 ? -2.279 5.047 6.581 1.00 94.94 321 HIS A N 1
ATOM 2382 C CA . HIS A 1 321 ? -1.045 4.804 5.829 1.00 94.94 321 HIS A CA 1
ATOM 2383 C C . HIS A 1 321 ? 0.178 5.259 6.643 1.00 94.94 321 HIS A C 1
ATOM 2385 O O . HIS A 1 321 ? 0.069 6.066 7.569 1.00 94.94 321 HIS A O 1
ATOM 2391 N N . GLY A 1 322 ? 1.362 4.816 6.232 1.00 93.06 322 GLY A N 1
ATOM 2392 C CA . GLY A 1 322 ? 2.633 5.275 6.777 1.00 93.06 322 GLY A CA 1
ATOM 2393 C C . GLY A 1 322 ? 3.174 6.559 6.147 1.00 93.06 322 GLY A C 1
ATOM 2394 O O . GLY A 1 322 ? 2.495 7.259 5.390 1.00 93.06 322 GLY A O 1
ATOM 2395 N N . MET A 1 323 ? 4.429 6.866 6.478 1.00 92.06 323 MET A N 1
ATOM 2396 C CA . MET A 1 323 ? 5.141 8.058 6.038 1.00 92.06 323 MET A CA 1
ATOM 2397 C C . MET A 1 323 ? 6.638 7.8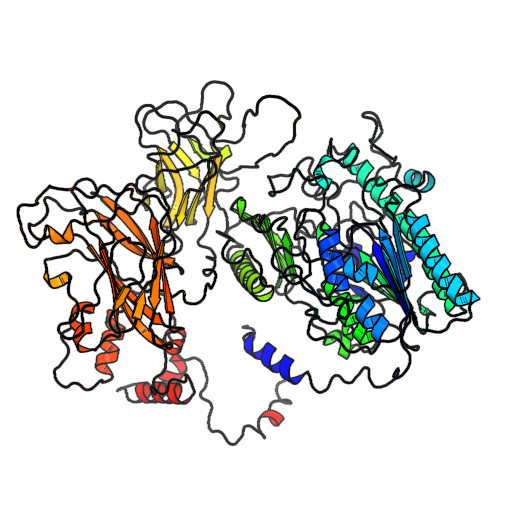56 5.778 1.00 92.06 323 MET A C 1
ATOM 2399 O O . MET A 1 323 ? 7.323 7.141 6.508 1.00 92.06 323 MET A O 1
ATOM 2403 N N . SER A 1 324 ? 7.165 8.554 4.762 1.00 92.25 324 SER A N 1
ATOM 2404 C CA . SER A 1 324 ? 8.566 8.434 4.336 1.00 92.25 324 SER A CA 1
ATOM 2405 C C . SER A 1 324 ? 9.560 9.084 5.294 1.00 92.25 324 SER A C 1
ATOM 2407 O O . SER A 1 324 ? 10.498 8.419 5.721 1.00 92.25 324 SER A O 1
ATOM 2409 N N . ILE A 1 325 ? 9.373 10.365 5.644 1.00 92.38 325 ILE A N 1
ATOM 2410 C CA . ILE A 1 325 ? 10.275 11.153 6.518 1.00 92.38 325 ILE A CA 1
ATOM 2411 C C . ILE A 1 325 ? 11.773 10.892 6.230 1.00 92.38 325 ILE A C 1
ATOM 2413 O O . ILE A 1 325 ? 12.536 10.445 7.084 1.00 92.38 325 ILE A O 1
ATOM 2417 N N . GLY A 1 326 ? 12.204 11.154 4.996 1.00 91.12 326 GLY A N 1
ATOM 2418 C CA . GLY A 1 326 ? 13.588 11.013 4.533 1.00 91.12 326 GLY A CA 1
ATOM 2419 C C . GLY A 1 326 ? 13.949 9.642 3.950 1.00 91.12 326 GLY A C 1
ATOM 2420 O O . GLY A 1 326 ? 14.983 9.540 3.285 1.00 91.12 326 GLY A O 1
ATOM 2421 N N . ARG A 1 327 ? 13.122 8.601 4.140 1.00 92.06 327 ARG A N 1
ATOM 2422 C CA . ARG A 1 327 ? 13.301 7.298 3.470 1.00 92.06 327 ARG A CA 1
ATOM 2423 C C . ARG A 1 327 ? 13.164 7.451 1.954 1.00 92.06 327 ARG A C 1
ATOM 2425 O O . ARG A 1 327 ? 12.287 8.171 1.478 1.00 92.06 327 ARG A O 1
ATOM 2432 N N . HIS A 1 328 ? 14.090 6.844 1.214 1.00 92.44 328 HIS A N 1
ATOM 2433 C CA . HIS A 1 328 ? 14.267 6.977 -0.239 1.00 92.44 328 HIS A CA 1
ATOM 2434 C C . HIS A 1 328 ? 14.318 8.437 -0.715 1.00 92.44 328 HIS A C 1
ATOM 2436 O O . HIS A 1 328 ? 14.001 8.747 -1.861 1.00 92.44 328 HIS A O 1
ATOM 2442 N N . GLY A 1 329 ? 14.696 9.358 0.179 1.00 90.75 329 GLY A N 1
ATOM 2443 C CA . GLY A 1 329 ? 14.758 10.786 -0.097 1.00 90.75 329 GLY A CA 1
ATOM 2444 C C . GLY A 1 329 ? 13.410 11.472 -0.252 1.00 90.75 329 GLY A C 1
ATOM 2445 O O . GLY A 1 329 ? 13.392 12.620 -0.691 1.00 90.75 329 GLY A O 1
ATOM 2446 N N . LEU A 1 330 ? 12.312 10.809 0.119 1.00 92.44 330 LEU A N 1
ATOM 2447 C CA . LEU A 1 330 ? 10.936 11.309 0.098 1.00 92.44 330 LEU A CA 1
ATOM 2448 C C . LEU A 1 330 ? 10.515 11.824 1.479 1.00 92.44 330 LEU A C 1
ATOM 2450 O O . LEU A 1 330 ? 11.042 11.393 2.505 1.00 92.44 330 LEU A O 1
ATOM 2454 N N . VAL A 1 331 ? 9.538 12.728 1.532 1.00 91.06 331 VAL A N 1
ATOM 2455 C CA . VAL A 1 331 ? 8.952 13.205 2.799 1.00 91.06 331 VAL A CA 1
ATOM 2456 C C . VAL A 1 331 ? 7.515 12.726 2.966 1.00 91.06 331 VAL A C 1
ATOM 2458 O O . VAL A 1 331 ? 7.176 12.277 4.058 1.00 91.06 331 VAL A O 1
ATOM 2461 N N . GLY A 1 332 ? 6.712 12.795 1.903 1.00 91.62 332 GLY A N 1
ATOM 2462 C CA . GLY A 1 332 ? 5.282 12.500 1.858 1.00 91.62 332 GLY A CA 1
ATOM 2463 C C . GLY A 1 332 ? 4.951 11.019 1.653 1.00 91.62 332 GLY A C 1
ATOM 2464 O O . GLY A 1 332 ? 5.803 10.144 1.807 1.00 91.62 332 GLY A O 1
ATOM 2465 N N . LYS A 1 333 ? 3.673 10.729 1.369 1.00 92.38 333 LYS A N 1
ATOM 2466 C CA . LYS A 1 333 ? 3.056 9.374 1.324 1.00 92.38 333 LYS A CA 1
ATOM 2467 C C . LYS A 1 333 ? 2.731 8.905 -0.085 1.00 92.38 333 LYS A C 1
ATOM 2469 O O . LYS A 1 333 ? 2.112 7.868 -0.278 1.00 92.38 333 LYS A O 1
ATOM 2474 N N . GLN A 1 334 ? 3.088 9.693 -1.090 1.00 93.50 334 GLN A N 1
ATOM 2475 C CA . GLN A 1 334 ? 2.740 9.447 -2.486 1.00 93.50 334 GLN A CA 1
ATOM 2476 C C . GLN A 1 334 ? 3.710 8.432 -3.115 1.00 93.50 334 GLN A C 1
ATOM 2478 O O . GLN A 1 334 ? 4.320 8.683 -4.154 1.00 93.50 334 GLN A O 1
ATOM 2483 N N . ASN A 1 335 ? 3.895 7.300 -2.432 1.00 94.25 335 ASN A N 1
ATOM 2484 C CA . ASN A 1 335 ? 4.739 6.184 -2.834 1.00 94.25 335 ASN A CA 1
ATOM 2485 C C . ASN A 1 335 ? 4.202 4.851 -2.292 1.00 94.25 335 ASN A C 1
ATOM 2487 O O . ASN A 1 335 ? 3.355 4.835 -1.401 1.00 94.25 335 ASN A O 1
ATOM 2491 N N . ILE A 1 336 ? 4.706 3.742 -2.833 1.00 95.50 336 ILE A N 1
ATOM 2492 C CA . ILE A 1 336 ? 4.238 2.386 -2.511 1.00 95.50 336 ILE A CA 1
ATOM 2493 C C . ILE A 1 336 ? 5.303 1.488 -1.853 1.00 95.50 336 ILE A C 1
ATOM 2495 O O . ILE A 1 336 ? 5.202 0.259 -1.900 1.00 95.50 336 ILE A O 1
ATOM 2499 N N . TYR A 1 337 ? 6.297 2.099 -1.200 1.00 95.75 337 TYR A N 1
ATOM 2500 C CA . TYR A 1 337 ? 7.257 1.414 -0.323 1.00 95.75 337 TYR A CA 1
ATOM 2501 C C . TYR A 1 337 ? 6.565 0.862 0.942 1.00 95.75 337 TYR A C 1
ATOM 2503 O O . TYR A 1 337 ? 5.496 1.339 1.344 1.00 95.75 337 TYR A O 1
ATOM 2511 N N . GLU A 1 338 ? 7.149 -0.154 1.579 1.00 93.50 338 GLU A N 1
ATOM 2512 C CA . GLU A 1 338 ? 6.635 -0.828 2.778 1.00 93.50 338 GLU A CA 1
ATOM 2513 C C . GLU A 1 338 ? 6.375 0.168 3.902 1.00 93.50 338 GLU A C 1
ATOM 2515 O O . GLU A 1 338 ? 5.299 0.146 4.490 1.00 93.50 338 GLU A O 1
ATOM 2520 N N . HIS A 1 339 ? 7.288 1.111 4.148 1.00 90.94 339 HIS A N 1
ATOM 2521 C CA . HIS A 1 339 ? 7.120 2.108 5.211 1.00 90.94 339 HIS A CA 1
ATOM 2522 C C . HIS A 1 339 ? 5.920 3.058 4.995 1.00 90.94 339 HIS A C 1
ATOM 2524 O O . HIS A 1 339 ? 5.579 3.821 5.899 1.00 90.94 339 HIS A O 1
ATOM 2530 N N . THR A 1 340 ? 5.305 3.057 3.807 1.00 92.94 340 THR A N 1
ATOM 2531 C CA . THR A 1 340 ? 4.119 3.859 3.465 1.00 92.94 340 THR A CA 1
ATOM 2532 C C . THR A 1 340 ? 2.861 2.997 3.339 1.00 92.94 340 THR A C 1
ATOM 2534 O O . THR A 1 340 ? 1.795 3.395 3.813 1.00 92.94 340 THR A O 1
ATOM 2537 N N . LEU A 1 341 ? 2.947 1.816 2.716 1.00 94.19 341 LEU A N 1
ATOM 2538 C CA . LEU A 1 341 ? 1.781 0.940 2.545 1.00 94.19 341 LEU A CA 1
ATOM 2539 C C . LEU A 1 341 ? 1.433 0.146 3.805 1.00 94.19 341 LEU A C 1
ATOM 2541 O O . LEU A 1 341 ? 0.250 -0.060 4.093 1.00 94.19 341 LEU A O 1
ATOM 2545 N N . ARG A 1 342 ? 2.451 -0.300 4.542 1.00 94.38 342 ARG A N 1
ATOM 2546 C CA . ARG A 1 342 ? 2.313 -1.165 5.711 1.00 94.38 342 ARG A CA 1
ATOM 2547 C C . ARG A 1 342 ? 2.050 -0.333 6.963 1.00 94.38 342 ARG A C 1
ATOM 2549 O O . ARG A 1 342 ? 2.778 0.613 7.266 1.00 94.38 342 ARG A O 1
ATOM 2556 N N . VAL A 1 343 ? 1.024 -0.707 7.717 1.00 95.38 343 VAL A N 1
ATOM 2557 C CA . VAL A 1 343 ? 0.561 0.015 8.914 1.00 95.38 343 VAL A CA 1
ATOM 2558 C C . VAL A 1 343 ? 0.449 -0.928 10.113 1.00 95.38 343 VAL A C 1
ATOM 2560 O O . VAL A 1 343 ? 0.335 -2.142 9.925 1.00 95.38 343 VAL A O 1
ATOM 2563 N N . PRO A 1 344 ? 0.464 -0.419 11.360 1.00 94.50 344 PRO A N 1
ATOM 2564 C CA . PRO A 1 344 ? 0.116 -1.255 12.503 1.00 94.50 344 PRO A CA 1
ATOM 2565 C C . PRO A 1 344 ? -1.365 -1.656 12.422 1.00 94.50 344 PRO A C 1
ATOM 2567 O O . PRO A 1 344 ? -2.212 -0.834 12.069 1.00 94.50 344 PRO A O 1
ATOM 2570 N N . TYR A 1 345 ? -1.699 -2.896 12.781 1.00 97.94 345 TYR A N 1
ATOM 2571 C CA . TYR A 1 345 ? -3.090 -3.330 12.934 1.00 97.94 345 TYR A CA 1
ATOM 2572 C C . TYR A 1 345 ? -3.223 -4.283 14.121 1.00 97.94 345 TYR A C 1
ATOM 2574 O O . TYR A 1 345 ? -2.695 -5.398 14.109 1.00 97.94 345 TYR A O 1
ATOM 2582 N N . ILE A 1 346 ? -3.912 -3.830 15.166 1.00 98.44 346 ILE A N 1
ATOM 2583 C CA . ILE A 1 346 ? -4.044 -4.537 16.442 1.00 98.44 346 ILE A CA 1
ATOM 2584 C C . ILE A 1 346 ? -5.524 -4.666 16.790 1.00 98.44 346 ILE A C 1
ATOM 2586 O O . ILE A 1 346 ? -6.267 -3.686 16.713 1.00 98.44 346 ILE A O 1
ATOM 2590 N N . VAL A 1 347 ? -5.937 -5.861 17.214 1.00 98.50 347 VAL A N 1
ATOM 2591 C CA . VAL A 1 347 ? -7.278 -6.127 17.750 1.00 98.50 347 VAL A CA 1
ATOM 2592 C C . VAL A 1 347 ? -7.153 -6.735 19.141 1.00 98.50 347 VAL A C 1
ATOM 2594 O O . VAL A 1 347 ? -6.473 -7.743 19.309 1.00 98.50 347 VAL A O 1
ATOM 2597 N N . ALA A 1 348 ? -7.821 -6.151 20.132 1.00 98.19 348 ALA A N 1
ATOM 2598 C CA . ALA A 1 348 ? -7.821 -6.610 21.521 1.00 98.19 348 ALA A CA 1
ATOM 2599 C C . ALA A 1 348 ? -9.236 -6.579 22.129 1.00 98.19 348 ALA A C 1
ATOM 2601 O O . ALA A 1 348 ? -10.156 -5.984 21.561 1.00 98.19 348 ALA A O 1
ATOM 2602 N N . GLY A 1 349 ? -9.404 -7.199 23.299 1.00 96.88 349 GLY A N 1
ATOM 2603 C CA . GLY A 1 349 ? -10.671 -7.240 24.036 1.00 96.88 349 GLY A CA 1
ATOM 2604 C C . GLY A 1 349 ? -11.480 -8.518 23.796 1.00 96.88 349 GLY A C 1
ATOM 2605 O O . GLY A 1 349 ? -10.912 -9.586 23.556 1.00 96.88 349 GLY A O 1
ATOM 2606 N N . ALA A 1 350 ? -12.809 -8.429 23.892 1.00 95.69 350 ALA A N 1
ATOM 2607 C CA . ALA A 1 350 ? -13.687 -9.601 23.890 1.00 95.69 350 ALA A CA 1
ATOM 2608 C C . ALA A 1 350 ? -15.073 -9.341 23.278 1.00 95.69 350 ALA A C 1
ATOM 2610 O O . ALA A 1 350 ? -15.567 -8.214 23.250 1.00 95.69 350 ALA A O 1
ATOM 2611 N N . VAL A 1 351 ? -15.723 -10.423 22.840 1.00 93.94 351 VAL A N 1
ATOM 2612 C CA . VAL A 1 351 ? -17.118 -10.459 22.375 1.00 93.94 351 VAL A CA 1
ATOM 2613 C C . VAL A 1 351 ? -17.914 -11.386 23.289 1.00 93.94 351 VAL A C 1
ATOM 2615 O O . VAL A 1 351 ? -17.673 -12.594 23.303 1.00 93.94 351 VAL A O 1
ATOM 2618 N N . GLY A 1 352 ? -18.860 -10.852 24.066 1.00 89.56 352 GLY A N 1
ATOM 2619 C CA . GLY A 1 352 ? -19.729 -11.661 24.931 1.00 89.56 352 GLY A CA 1
ATOM 2620 C C . GLY A 1 352 ? -18.985 -12.582 25.915 1.00 89.56 352 GLY A C 1
ATOM 2621 O O . GLY A 1 352 ? -19.420 -13.706 26.156 1.00 89.56 352 GLY A O 1
ATOM 2622 N N . GLY A 1 353 ? -17.847 -12.135 26.445 1.00 90.44 353 GLY A N 1
ATOM 2623 C CA . GLY A 1 353 ? -16.960 -12.856 27.364 1.00 90.44 353 GLY A CA 1
ATOM 2624 C C . GLY A 1 353 ? -15.936 -13.763 26.677 1.00 90.44 353 GLY A C 1
ATOM 2625 O O . GLY A 1 353 ? -15.132 -14.404 27.352 1.00 90.44 353 GLY A O 1
ATOM 2626 N N . VAL A 1 354 ? -15.949 -13.840 25.343 1.00 91.44 354 VAL A N 1
ATOM 2627 C CA . VAL A 1 354 ? -14.966 -14.596 24.562 1.00 91.44 354 VAL A CA 1
ATOM 2628 C C . VAL A 1 354 ? -13.854 -13.642 24.119 1.00 91.44 354 VAL A C 1
ATOM 2630 O O . VAL A 1 354 ? -14.119 -12.771 23.287 1.00 91.44 354 VAL A O 1
ATOM 2633 N N . PRO A 1 355 ? -12.623 -13.771 24.647 1.00 94.44 355 PRO A N 1
ATOM 2634 C CA . PRO A 1 355 ? -11.523 -12.901 24.252 1.00 94.44 355 PRO A CA 1
ATOM 2635 C C . PRO A 1 355 ? -11.099 -13.178 22.808 1.00 94.44 355 PRO A C 1
ATOM 2637 O O . PRO A 1 355 ? -11.209 -14.310 22.328 1.00 94.44 355 PRO A O 1
ATOM 2640 N N . VAL A 1 356 ? -10.561 -12.164 22.130 1.00 94.94 356 VAL A N 1
ATOM 2641 C CA . VAL A 1 356 ? -9.748 -12.397 20.927 1.00 94.94 356 VAL A CA 1
ATOM 2642 C C . VAL A 1 356 ? -8.467 -13.138 21.318 1.00 94.94 356 VAL A C 1
ATOM 2644 O O . VAL A 1 356 ? -8.023 -13.070 22.467 1.00 94.94 356 VAL A O 1
ATOM 2647 N N . ASN A 1 357 ? -7.861 -13.885 20.394 1.00 95.19 357 ASN A N 1
ATOM 2648 C CA . ASN A 1 357 ? -6.576 -14.508 20.705 1.00 95.19 357 ASN A CA 1
ATOM 2649 C C . ASN A 1 357 ? -5.474 -13.466 20.936 1.00 95.19 357 ASN A C 1
ATOM 2651 O O . ASN A 1 357 ? -5.570 -12.310 20.518 1.00 95.19 357 ASN A O 1
ATOM 2655 N N . THR A 1 358 ? -4.401 -13.918 21.577 1.00 94.75 358 THR A N 1
ATOM 2656 C CA . THR A 1 358 ? -3.199 -13.121 21.782 1.00 94.75 358 THR A CA 1
ATOM 2657 C C . THR A 1 358 ? -2.053 -13.650 20.929 1.00 94.75 358 THR A C 1
ATOM 2659 O O . THR A 1 358 ? -1.836 -14.862 20.842 1.00 94.75 358 THR A O 1
ATOM 2662 N N . GLY A 1 359 ? -1.298 -12.745 20.307 1.00 93.06 359 GLY A N 1
ATOM 2663 C CA . GLY A 1 359 ? -0.118 -13.104 19.527 1.00 93.06 359 GLY A CA 1
ATOM 2664 C C . GLY A 1 359 ? 0.079 -12.274 18.266 1.00 93.06 359 GLY A C 1
ATOM 2665 O O . GLY A 1 359 ? -0.500 -11.205 18.084 1.00 93.06 359 GLY A O 1
ATOM 2666 N N . VAL A 1 360 ? 0.944 -12.788 17.395 1.00 94.12 360 VAL A N 1
ATOM 2667 C CA . VAL A 1 360 ? 1.348 -12.143 16.145 1.00 94.12 360 VAL A CA 1
ATOM 2668 C C . VAL A 1 360 ? 0.876 -12.990 14.973 1.00 94.12 360 VAL A C 1
ATOM 2670 O O . VAL A 1 360 ? 1.135 -14.191 14.939 1.00 94.12 360 VAL A O 1
ATOM 2673 N N . SER A 1 361 ? 0.206 -12.349 14.020 1.00 93.69 361 SER A N 1
ATOM 2674 C CA . SER A 1 361 ? -0.200 -12.931 12.745 1.00 93.69 361 SER A CA 1
ATOM 2675 C C . SER A 1 361 ? 0.662 -12.360 11.623 1.00 93.69 361 SER A C 1
ATOM 2677 O O . SER A 1 361 ? 0.751 -11.142 11.455 1.00 93.69 361 SER A O 1
ATOM 2679 N N . ASP A 1 362 ? 1.283 -13.244 10.848 1.00 91.19 362 ASP A N 1
ATOM 2680 C CA . ASP A 1 362 ? 2.059 -12.928 9.646 1.00 91.19 362 ASP A CA 1
ATOM 2681 C C . ASP A 1 362 ? 1.209 -12.935 8.365 1.00 91.19 362 ASP A C 1
ATOM 2683 O O . ASP A 1 362 ? 1.724 -12.696 7.273 1.00 91.19 362 ASP A O 1
ATOM 2687 N N . LYS A 1 363 ? -0.098 -13.175 8.483 1.00 92.88 363 LYS A N 1
ATOM 2688 C CA . LYS A 1 363 ? -1.024 -13.189 7.350 1.00 92.88 363 LYS A CA 1
ATOM 2689 C C . LYS A 1 363 ? -1.206 -11.785 6.785 1.00 92.88 363 LYS A C 1
ATOM 2691 O O . LYS A 1 363 ? -1.383 -10.838 7.553 1.00 92.88 363 LYS A O 1
ATOM 2696 N N . ASN A 1 364 ? -1.186 -11.659 5.456 1.00 95.50 364 ASN A N 1
ATOM 2697 C CA . ASN A 1 364 ? -1.465 -10.380 4.812 1.00 95.50 364 ASN A CA 1
ATOM 2698 C C . ASN A 1 364 ? -2.963 -10.055 4.929 1.00 95.50 364 ASN A C 1
ATOM 2700 O O . ASN A 1 364 ? -3.803 -10.899 4.603 1.00 95.50 364 ASN A O 1
ATOM 2704 N N . ILE A 1 365 ? -3.278 -8.834 5.357 1.00 97.50 365 ILE A N 1
ATOM 2705 C CA . ILE A 1 365 ? -4.632 -8.262 5.379 1.00 97.50 365 ILE A CA 1
ATOM 2706 C C . ILE A 1 365 ? -4.623 -6.867 4.749 1.00 97.50 365 ILE A C 1
ATOM 2708 O O . ILE A 1 365 ? -3.614 -6.156 4.819 1.00 97.50 365 ILE A O 1
ATOM 2712 N N . TYR A 1 366 ? -5.749 -6.446 4.181 1.00 97.81 366 TYR A N 1
ATOM 2713 C CA . TYR A 1 366 ? -5.960 -5.056 3.789 1.00 97.81 366 TYR A CA 1
ATOM 2714 C C . TYR A 1 366 ? -6.821 -4.312 4.803 1.00 97.81 366 TYR A C 1
ATOM 2716 O O . TYR A 1 366 ? -7.666 -4.883 5.484 1.00 97.81 366 TYR A O 1
ATOM 2724 N N . LEU A 1 367 ? -6.689 -2.989 4.851 1.00 97.81 367 LEU A N 1
ATOM 2725 C CA . LEU A 1 367 ? -7.520 -2.163 5.731 1.00 97.81 367 LEU A CA 1
ATOM 2726 C C . LEU A 1 367 ? -9.017 -2.193 5.384 1.00 97.81 367 LEU A C 1
ATOM 2728 O O . LEU A 1 367 ? -9.854 -2.012 6.262 1.00 97.81 367 LEU A O 1
ATOM 2732 N N . HIS A 1 368 ? -9.397 -2.458 4.131 1.00 96.12 368 HIS A N 1
ATOM 2733 C CA . HIS A 1 368 ? -10.816 -2.622 3.796 1.00 96.12 368 HIS A CA 1
ATOM 2734 C C . HIS A 1 368 ? -11.431 -3.907 4.376 1.00 96.12 368 HIS A C 1
ATOM 2736 O O . HIS A 1 368 ? -12.653 -3.972 4.513 1.00 96.12 368 HIS A O 1
ATOM 2742 N N . ASP A 1 369 ? -10.614 -4.878 4.799 1.00 98.06 369 ASP A N 1
ATOM 2743 C CA . ASP A 1 369 ? -11.059 -6.102 5.482 1.00 98.06 369 ASP A CA 1
ATOM 2744 C C . ASP A 1 369 ? -11.613 -5.823 6.891 1.00 98.06 369 ASP A C 1
ATOM 2746 O O . ASP A 1 369 ? -12.289 -6.666 7.490 1.00 98.06 369 ASP A O 1
ATOM 2750 N N . SER A 1 370 ? -11.393 -4.617 7.431 1.00 98.19 370 SER A N 1
ATOM 2751 C CA . SER A 1 370 ? -11.933 -4.200 8.726 1.00 98.19 370 SER A CA 1
ATOM 2752 C C . SER A 1 370 ? -13.460 -4.245 8.769 1.00 98.19 370 SER A C 1
ATOM 2754 O O . SER A 1 370 ? -14.014 -4.747 9.744 1.00 98.19 370 SER A O 1
ATOM 2756 N N . LEU A 1 371 ? -14.157 -3.756 7.734 1.00 97.69 371 LEU A N 1
ATOM 2757 C CA . LEU A 1 371 ? -15.624 -3.732 7.726 1.00 97.69 371 LEU A CA 1
ATOM 2758 C C . LEU A 1 371 ? -16.239 -5.138 7.844 1.00 97.69 371 LEU A C 1
ATOM 2760 O O . LEU A 1 371 ? -16.957 -5.364 8.822 1.00 97.69 371 LEU A O 1
ATOM 2764 N N . PRO A 1 372 ? -15.984 -6.088 6.920 1.00 97.50 372 PRO A N 1
ATOM 2765 C CA . PRO A 1 372 ? -16.570 -7.424 7.022 1.00 97.50 372 PRO A CA 1
ATOM 2766 C C . PRO A 1 372 ? -16.137 -8.148 8.302 1.00 97.50 372 PRO A C 1
ATOM 2768 O O . PRO A 1 372 ? -16.954 -8.831 8.911 1.00 97.50 372 PRO A O 1
ATOM 2771 N N . THR A 1 373 ? -14.907 -7.932 8.783 1.00 97.88 373 THR A N 1
ATOM 2772 C CA . THR A 1 373 ? -14.446 -8.527 10.047 1.00 97.88 373 THR A CA 1
ATOM 2773 C C . THR A 1 373 ? -15.246 -8.039 11.253 1.00 97.88 373 THR A C 1
ATOM 2775 O O . THR A 1 373 ? -15.645 -8.837 12.101 1.00 97.88 373 THR A O 1
ATOM 2778 N N . LEU A 1 374 ? -15.502 -6.732 11.351 1.00 97.81 374 LEU A N 1
ATOM 2779 C CA . LEU A 1 374 ? -16.290 -6.170 12.449 1.00 97.81 374 LEU A CA 1
ATOM 2780 C C . LEU A 1 374 ? -17.751 -6.626 12.391 1.00 97.81 374 LEU A C 1
ATOM 2782 O O . LEU A 1 374 ? -18.341 -6.883 13.439 1.00 97.81 374 LEU A O 1
ATOM 2786 N N . LEU A 1 375 ? -18.327 -6.746 11.190 1.00 96.38 375 LEU A N 1
ATOM 2787 C CA . LEU A 1 375 ? -19.683 -7.268 10.998 1.00 96.38 375 LEU A CA 1
ATOM 2788 C C . LEU A 1 375 ? -19.780 -8.730 11.455 1.00 96.38 375 LEU A C 1
ATOM 2790 O O . LEU A 1 375 ? -20.674 -9.057 12.236 1.00 96.38 375 LEU A O 1
ATOM 2794 N N . ASP A 1 376 ? -18.821 -9.572 11.062 1.00 94.75 376 ASP A N 1
ATOM 2795 C CA . ASP A 1 376 ? -18.752 -10.979 11.468 1.00 94.75 376 ASP A CA 1
ATOM 2796 C C . ASP A 1 376 ? -18.648 -11.136 12.988 1.00 94.75 376 ASP A C 1
ATOM 2798 O O . ASP A 1 376 ? -19.417 -11.886 13.593 1.00 94.75 376 ASP A O 1
ATOM 2802 N N . LEU A 1 377 ? -17.739 -10.390 13.627 1.00 94.19 377 LEU A N 1
ATOM 2803 C CA . LEU A 1 377 ? -17.570 -10.407 15.085 1.00 94.19 377 LEU A CA 1
ATOM 2804 C C . LEU A 1 377 ? -18.811 -9.890 15.823 1.00 94.19 377 LEU A C 1
ATOM 2806 O O . LEU A 1 377 ? -19.100 -10.333 16.933 1.00 94.19 377 LEU A O 1
ATOM 2810 N N . ALA A 1 378 ? -19.554 -8.964 15.216 1.00 94.50 378 ALA A N 1
ATOM 2811 C CA . ALA A 1 378 ? -20.794 -8.431 15.766 1.00 94.50 378 ALA A CA 1
ATOM 2812 C C . ALA A 1 378 ? -22.030 -9.301 15.473 1.00 94.50 378 ALA A C 1
ATOM 2814 O O . ALA A 1 378 ? -23.116 -9.018 15.989 1.00 94.50 378 ALA A O 1
ATOM 2815 N N . GLY A 1 379 ? -21.897 -10.344 14.645 1.00 92.44 379 GLY A N 1
ATOM 2816 C CA . GLY A 1 379 ? -23.024 -11.141 14.162 1.00 92.44 379 GLY A CA 1
ATOM 2817 C C . GLY A 1 379 ? -23.997 -10.340 13.287 1.00 92.44 379 GLY A C 1
ATOM 2818 O O . GLY A 1 379 ? -25.200 -10.615 13.289 1.00 92.44 379 GLY A O 1
ATOM 2819 N N . VAL A 1 380 ? -23.500 -9.326 12.576 1.00 91.69 380 VAL A N 1
ATOM 2820 C CA . VAL A 1 380 ? -24.258 -8.505 11.626 1.00 91.69 380 VAL A CA 1
ATOM 2821 C C . VAL A 1 380 ? -24.059 -9.069 10.223 1.00 91.69 380 VAL A C 1
ATOM 2823 O O . VAL A 1 380 ? -22.942 -9.372 9.823 1.00 91.69 380 VAL A O 1
ATOM 2826 N N . ALA A 1 381 ? -25.146 -9.220 9.466 1.00 87.12 381 ALA A N 1
ATOM 2827 C CA . ALA A 1 381 ? -25.059 -9.711 8.096 1.00 87.12 381 ALA A CA 1
ATOM 2828 C C . ALA A 1 381 ? -24.273 -8.731 7.210 1.00 87.12 381 ALA A C 1
ATOM 2830 O O . ALA A 1 381 ? -24.517 -7.523 7.244 1.00 87.12 381 ALA A O 1
ATOM 2831 N N . THR A 1 382 ? -23.362 -9.266 6.401 1.00 85.31 382 THR A N 1
ATOM 2832 C CA . THR A 1 382 ? -22.650 -8.502 5.377 1.00 85.31 382 THR A CA 1
ATOM 2833 C C . THR A 1 382 ? -23.570 -8.203 4.191 1.00 85.31 382 THR A C 1
ATOM 2835 O O . THR A 1 382 ? -24.495 -8.961 3.885 1.00 85.31 382 THR A O 1
ATOM 2838 N N . ASP A 1 383 ? -23.333 -7.075 3.523 1.00 86.19 383 ASP A N 1
ATOM 2839 C CA . ASP A 1 383 ? -24.025 -6.716 2.284 1.00 86.19 383 ASP A CA 1
ATOM 2840 C C . ASP A 1 383 ? -23.200 -7.189 1.069 1.00 86.19 383 ASP A C 1
ATOM 2842 O O . ASP A 1 383 ? -21.978 -7.039 1.095 1.00 86.19 383 ASP A O 1
ATOM 2846 N N . PRO A 1 384 ? -23.815 -7.707 -0.018 1.00 83.00 384 PRO A N 1
ATOM 2847 C CA . PRO A 1 384 ? -23.085 -8.185 -1.201 1.00 83.00 384 PRO A CA 1
ATOM 2848 C C . PRO A 1 384 ? -22.196 -7.141 -1.888 1.00 83.00 384 PRO A C 1
ATOM 2850 O O . PRO A 1 384 ? -21.390 -7.482 -2.750 1.00 83.00 384 PRO A O 1
ATOM 2853 N N . SER A 1 385 ? -22.382 -5.861 -1.572 1.00 82.12 385 SER A N 1
ATOM 2854 C CA . SER A 1 385 ? -21.591 -4.765 -2.115 1.00 82.12 385 SER A CA 1
ATOM 2855 C C . SER A 1 385 ? -20.291 -4.494 -1.339 1.00 82.12 385 SER A C 1
ATOM 2857 O O . SER A 1 385 ? -19.470 -3.697 -1.805 1.00 82.12 385 SER A O 1
ATOM 2859 N N . VAL A 1 386 ? -20.092 -5.165 -0.198 1.00 86.00 386 VAL A N 1
ATOM 2860 C CA . VAL A 1 386 ? -18.805 -5.303 0.497 1.00 86.00 386 VAL A CA 1
ATOM 2861 C C . VAL A 1 386 ? -17.991 -6.369 -0.239 1.00 86.00 386 VAL A C 1
ATOM 2863 O O . VAL A 1 386 ? -18.415 -7.514 -0.347 1.00 86.00 386 VAL A O 1
ATOM 2866 N N . GLN A 1 387 ? -16.841 -5.976 -0.784 1.00 85.38 387 GLN A N 1
ATOM 2867 C CA . GLN A 1 387 ? -15.974 -6.835 -1.607 1.00 85.38 387 GLN A CA 1
ATOM 2868 C C . GLN A 1 387 ? -14.802 -7.425 -0.818 1.00 85.38 387 GLN A C 1
ATOM 2870 O O . GLN A 1 387 ? -14.187 -8.391 -1.255 1.00 85.38 387 GLN A O 1
ATOM 2875 N N . ALA A 1 388 ? -14.479 -6.788 0.304 1.00 91.94 388 ALA A N 1
ATOM 2876 C CA . ALA A 1 388 ? -13.442 -7.179 1.236 1.00 91.94 388 ALA A CA 1
ATOM 2877 C C . ALA A 1 388 ? -13.731 -8.531 1.903 1.00 91.94 388 ALA A C 1
ATOM 2879 O O . ALA A 1 388 ? -14.890 -8.936 2.033 1.00 91.94 388 ALA A O 1
ATOM 2880 N N . GLU A 1 389 ? -12.686 -9.186 2.407 1.00 90.62 389 GLU A N 1
ATOM 2881 C CA . GLU A 1 389 ? -12.803 -10.475 3.089 1.00 90.62 389 GLU A CA 1
ATOM 2882 C C . GLU A 1 389 ? -12.639 -10.313 4.602 1.00 90.62 389 GLU A C 1
ATOM 2884 O O . GLU A 1 389 ? -11.886 -9.477 5.086 1.00 90.62 389 GLU A O 1
ATOM 2889 N N . SER A 1 390 ? -13.363 -11.110 5.382 1.00 95.88 390 SER A N 1
ATOM 2890 C CA . SER A 1 390 ? -13.239 -11.089 6.840 1.00 95.88 390 SER A CA 1
ATOM 2891 C C . SER A 1 390 ? -12.029 -11.897 7.304 1.00 95.88 390 SER A C 1
ATOM 2893 O O . SER A 1 390 ? -11.855 -13.056 6.924 1.00 95.88 390 SER A O 1
ATOM 2895 N N . PHE A 1 391 ? -11.240 -11.330 8.217 1.00 97.25 391 PHE A N 1
ATOM 2896 C CA . PHE A 1 391 ? -10.175 -12.035 8.933 1.00 97.25 391 PHE A CA 1
ATOM 2897 C C . PHE A 1 391 ? -10.583 -12.434 10.360 1.00 97.25 391 PHE A C 1
ATOM 2899 O O . PHE A 1 391 ? -9.725 -12.777 11.173 1.00 97.25 391 PHE A O 1
ATOM 2906 N N . ALA A 1 392 ? -11.880 -12.462 10.695 1.00 95.81 392 ALA A N 1
ATOM 2907 C CA . ALA A 1 392 ? -12.353 -12.860 12.029 1.00 95.81 392 ALA A CA 1
ATOM 2908 C C . ALA A 1 392 ? -11.838 -14.251 12.463 1.00 95.81 392 ALA A C 1
ATOM 2910 O O . ALA A 1 392 ? -11.581 -14.488 13.645 1.00 95.81 392 ALA A O 1
ATOM 2911 N N . ALA A 1 393 ? -11.612 -15.162 11.509 1.00 94.56 393 ALA A N 1
ATOM 2912 C CA . ALA A 1 393 ? -10.998 -16.467 11.760 1.00 94.56 393 ALA A CA 1
ATOM 2913 C C . ALA A 1 393 ? -9.594 -16.357 12.389 1.00 94.56 393 ALA A C 1
ATOM 2915 O O . ALA A 1 393 ? -9.274 -17.108 13.313 1.00 94.56 393 ALA A O 1
ATOM 2916 N N . ALA A 1 394 ? -8.794 -15.375 11.965 1.00 95.56 394 ALA A N 1
ATOM 2917 C CA . ALA A 1 394 ? -7.466 -15.105 12.511 1.00 95.56 394 ALA A CA 1
ATOM 2918 C C . ALA A 1 394 ? -7.495 -14.584 13.954 1.00 95.56 394 ALA A C 1
ATOM 2920 O O . ALA A 1 394 ? -6.472 -14.634 14.628 1.00 95.56 394 ALA A O 1
ATOM 2921 N N . LEU A 1 395 ? -8.651 -14.111 14.434 1.00 96.25 395 LEU A N 1
ATOM 2922 C CA . LEU A 1 395 ? -8.869 -13.610 15.795 1.00 96.25 395 LEU A CA 1
ATOM 2923 C C . LEU A 1 395 ? -9.405 -14.688 16.752 1.00 96.25 395 LEU A C 1
ATOM 2925 O O . LEU A 1 395 ? -9.425 -14.486 17.966 1.00 96.25 395 LEU A O 1
ATOM 2929 N N . SER A 1 396 ? -9.786 -15.860 16.235 1.00 93.56 396 SER A N 1
ATOM 2930 C CA . SER A 1 396 ? -10.332 -16.967 17.028 1.00 93.56 396 SER A CA 1
ATOM 2931 C C . SER A 1 396 ? -9.340 -17.475 18.072 1.00 93.56 396 SER A C 1
ATOM 2933 O O . SER A 1 396 ? -8.148 -17.583 17.792 1.00 93.56 396 SER A O 1
ATOM 2935 N N . THR A 1 397 ? -9.817 -17.862 19.258 1.00 92.44 397 THR A N 1
ATOM 2936 C CA . THR A 1 397 ? -9.004 -18.569 20.268 1.00 92.44 397 THR A CA 1
ATOM 2937 C C . THR A 1 397 ? -8.743 -20.030 19.899 1.00 92.44 397 THR A C 1
ATOM 2939 O O . THR A 1 397 ? -7.774 -20.618 20.389 1.00 92.44 397 THR A O 1
ATOM 2942 N N . ASP A 1 398 ? -9.507 -20.591 18.961 1.00 92.44 398 ASP A N 1
ATOM 2943 C CA . ASP A 1 398 ? -9.262 -21.915 18.396 1.00 92.44 398 ASP A CA 1
ATOM 2944 C C . ASP A 1 398 ? -8.113 -21.887 17.374 1.00 92.44 398 ASP A C 1
ATOM 2946 O O . ASP A 1 398 ? -8.195 -21.231 16.336 1.00 92.44 398 ASP A O 1
ATOM 2950 N N . GLN A 1 399 ? -7.039 -22.628 17.665 1.00 91.50 399 GLN A N 1
ATOM 2951 C CA . GLN A 1 399 ? -5.844 -22.689 16.814 1.00 91.50 399 GLN A CA 1
ATOM 2952 C C . GLN A 1 399 ? -6.156 -23.248 15.422 1.00 91.50 399 GLN A C 1
ATOM 2954 O O . GLN A 1 399 ? -5.632 -22.727 14.447 1.00 91.50 399 GLN A O 1
ATOM 2959 N N . ALA A 1 400 ? -7.022 -24.260 15.310 1.00 92.19 400 ALA A N 1
ATOM 2960 C CA . ALA A 1 400 ? -7.335 -24.862 14.014 1.00 92.19 400 ALA A CA 1
ATOM 2961 C C . ALA A 1 400 ? -8.043 -23.867 13.079 1.00 92.19 400 ALA A C 1
ATOM 2963 O O . ALA A 1 400 ? -7.739 -23.811 11.890 1.00 92.19 400 ALA A O 1
ATOM 2964 N N . THR A 1 401 ? -8.941 -23.044 13.627 1.00 92.50 401 THR A N 1
ATOM 2965 C CA . THR A 1 401 ? -9.588 -21.943 12.900 1.00 92.50 401 THR A CA 1
ATOM 2966 C C . THR A 1 401 ? -8.569 -20.900 12.434 1.00 92.50 401 THR A C 1
ATOM 2968 O O . THR A 1 401 ? -8.649 -20.450 11.293 1.00 92.50 401 THR A O 1
ATOM 2971 N N . ARG A 1 402 ? -7.585 -20.546 13.275 1.00 92.69 402 ARG A N 1
ATOM 2972 C CA . ARG A 1 402 ? -6.511 -19.613 12.889 1.00 92.69 402 ARG A CA 1
ATOM 2973 C C . ARG A 1 402 ? -5.614 -20.177 11.795 1.00 92.69 402 ARG A C 1
ATOM 2975 O O . ARG A 1 402 ? -5.334 -19.482 10.828 1.00 92.69 402 ARG A O 1
ATOM 2982 N N . ASP A 1 403 ? -5.196 -21.432 11.931 1.00 89.06 403 ASP A N 1
ATOM 2983 C CA . ASP A 1 403 ? -4.312 -22.099 10.969 1.00 89.06 403 ASP A CA 1
ATOM 2984 C C . ASP A 1 403 ? -4.973 -22.249 9.590 1.00 89.06 403 ASP A C 1
ATOM 2986 O O . ASP A 1 403 ? -4.285 -22.276 8.571 1.00 89.06 403 ASP A O 1
ATOM 2990 N N . ALA A 1 404 ? -6.307 -22.329 9.551 1.00 89.69 404 ALA A N 1
ATOM 2991 C CA . ALA A 1 404 ? -7.084 -22.388 8.318 1.00 89.69 404 ALA A CA 1
ATOM 2992 C C . ALA A 1 404 ? -7.221 -21.030 7.606 1.00 89.69 404 ALA A C 1
ATOM 2994 O O . ALA A 1 404 ? -7.564 -21.004 6.424 1.00 89.69 404 ALA A O 1
ATOM 2995 N N . PHE A 1 405 ? -6.966 -19.907 8.287 1.00 92.38 405 PHE A N 1
ATOM 2996 C CA . PHE A 1 405 ? -7.009 -18.589 7.662 1.00 92.38 405 PHE A CA 1
ATOM 2997 C C . PHE A 1 405 ? -5.754 -18.360 6.808 1.00 92.38 405 PHE A C 1
ATOM 2999 O O . PHE A 1 405 ? -4.632 -18.286 7.315 1.00 92.38 405 PHE A O 1
ATOM 3006 N N . ALA A 1 406 ? -5.946 -18.246 5.494 1.00 89.69 406 ALA A N 1
ATOM 3007 C CA . ALA A 1 406 ? -4.847 -18.083 4.546 1.00 89.69 406 ALA A CA 1
ATOM 3008 C C . ALA A 1 406 ? -4.302 -16.644 4.497 1.00 89.69 406 ALA A C 1
ATOM 3010 O O . ALA A 1 406 ? -3.100 -16.472 4.295 1.00 89.69 406 ALA A O 1
ATOM 3011 N N . GLY A 1 407 ? -5.154 -15.639 4.737 1.00 93.38 407 GLY A N 1
ATOM 3012 C CA . GLY A 1 407 ? -4.865 -14.246 4.387 1.00 93.38 407 GLY A CA 1
ATOM 3013 C C . GLY A 1 407 ? -4.795 -14.036 2.872 1.00 93.38 407 GLY A C 1
ATOM 3014 O O . GLY A 1 407 ? -5.034 -14.962 2.095 1.00 93.38 407 GLY A O 1
ATOM 3015 N N . HIS A 1 408 ? -4.438 -12.823 2.453 1.00 93.44 408 HIS A N 1
ATOM 3016 C CA . HIS A 1 408 ? -4.185 -12.537 1.040 1.00 93.44 408 HIS A CA 1
ATOM 3017 C C . HIS A 1 408 ? -2.826 -13.108 0.626 1.00 93.44 408 HIS A C 1
ATOM 3019 O O . HIS A 1 408 ? -1.797 -12.797 1.227 1.00 93.44 408 HIS A O 1
ATOM 3025 N N . GLU A 1 409 ? -2.806 -13.939 -0.411 1.00 91.38 409 GLU A N 1
ATOM 3026 C CA . GLU A 1 409 ? -1.560 -14.486 -0.968 1.00 91.38 409 GLU A CA 1
ATOM 3027 C C . GLU A 1 409 ? -0.694 -13.376 -1.580 1.00 91.38 409 GLU A C 1
ATOM 3029 O O . GLU A 1 409 ? 0.525 -13.356 -1.405 1.00 91.38 409 GLU A O 1
ATOM 3034 N N . VAL A 1 410 ? -1.356 -12.405 -2.215 1.00 94.69 410 VAL A N 1
ATOM 3035 C CA . VAL A 1 410 ? -0.741 -11.295 -2.940 1.00 94.69 410 VAL A CA 1
ATOM 3036 C C . VAL A 1 410 ? -1.139 -9.967 -2.310 1.00 94.69 410 VAL A C 1
ATOM 3038 O O . VAL A 1 410 ? -2.322 -9.703 -2.083 1.00 94.69 410 VAL A O 1
ATOM 3041 N N . VAL A 1 411 ? -0.155 -9.102 -2.069 1.00 96.94 411 VAL A N 1
ATOM 3042 C CA . VAL A 1 411 ? -0.399 -7.704 -1.704 1.00 96.94 411 VAL A CA 1
ATOM 3043 C C . VAL A 1 411 ? -0.140 -6.830 -2.923 1.00 96.94 411 VAL A C 1
ATOM 3045 O O . VAL A 1 411 ? 0.976 -6.767 -3.423 1.00 96.94 411 VAL A O 1
ATOM 3048 N N . TYR A 1 412 ? -1.174 -6.147 -3.385 1.00 97.06 412 TYR A N 1
ATOM 3049 C CA . TYR A 1 412 ? -1.181 -5.248 -4.521 1.00 97.06 412 TYR A CA 1
ATOM 3050 C C . TYR A 1 412 ? -1.375 -3.809 -4.035 1.00 97.06 412 TYR A C 1
ATOM 3052 O O . TYR A 1 412 ? -2.270 -3.518 -3.235 1.00 97.06 412 TYR A O 1
ATOM 3060 N N . GLY A 1 413 ? -0.527 -2.908 -4.523 1.00 96.75 413 GLY A N 1
ATOM 3061 C CA . GLY A 1 413 ? -0.568 -1.485 -4.209 1.00 96.75 413 GLY A CA 1
ATOM 3062 C C . GLY A 1 413 ? -0.572 -0.634 -5.472 1.00 96.75 413 GLY A C 1
ATOM 3063 O O . GLY A 1 413 ? 0.078 -0.964 -6.465 1.00 96.75 413 GLY A O 1
ATOM 3064 N N . ALA A 1 414 ? -1.282 0.492 -5.442 1.00 95.19 414 ALA A N 1
ATOM 3065 C CA . ALA A 1 414 ? -1.318 1.407 -6.570 1.00 95.19 414 ALA A CA 1
ATOM 3066 C C . ALA A 1 414 ? -1.451 2.876 -6.165 1.00 95.19 414 ALA A C 1
ATOM 3068 O O . ALA A 1 414 ? -2.169 3.246 -5.238 1.00 95.19 414 ALA A O 1
ATOM 3069 N N . TYR A 1 415 ? -0.798 3.748 -6.933 1.00 94.75 415 TYR A N 1
ATOM 3070 C CA . TYR A 1 415 ? -0.942 5.194 -6.807 1.00 94.75 415 TYR A CA 1
ATOM 3071 C C . TYR A 1 415 ? -1.307 5.821 -8.156 1.00 94.75 415 TYR A C 1
ATOM 3073 O O . TYR A 1 415 ? -0.554 5.728 -9.129 1.00 94.75 415 TYR A O 1
ATOM 3081 N N . SER A 1 416 ? -2.501 6.419 -8.234 1.00 91.19 416 SER A N 1
ATOM 3082 C CA . SER A 1 416 ? -3.026 7.089 -9.436 1.00 91.19 416 SER A CA 1
ATOM 3083 C C . SER A 1 416 ? -3.808 8.352 -9.080 1.00 91.19 416 SER A C 1
ATOM 3085 O O . SER A 1 416 ? -5.026 8.284 -8.917 1.00 91.19 416 SER A O 1
ATOM 3087 N N . PRO A 1 417 ? -3.149 9.513 -8.933 1.00 86.12 417 PRO A N 1
ATOM 3088 C CA . PRO A 1 417 ? -3.782 10.722 -8.412 1.00 86.12 417 PRO A CA 1
ATOM 3089 C C . PRO A 1 417 ? -4.857 11.339 -9.321 1.00 86.12 417 PRO A C 1
ATOM 3091 O O . PRO A 1 417 ? -5.544 12.263 -8.888 1.00 86.12 417 PRO A O 1
ATOM 3094 N N . SER A 1 418 ? -4.994 10.879 -10.569 1.00 79.69 418 SER A N 1
ATOM 3095 C CA . SER A 1 418 ? -6.088 11.259 -11.469 1.00 79.69 418 SER A CA 1
ATOM 3096 C C . SER A 1 418 ? -6.443 10.108 -12.430 1.00 79.69 418 SER A C 1
ATOM 3098 O O . SER A 1 418 ? -5.662 9.160 -12.550 1.00 79.69 418 SER A O 1
ATOM 3100 N N . PRO A 1 419 ? -7.594 10.172 -13.134 1.00 70.00 419 PRO A N 1
ATOM 3101 C CA . PRO A 1 419 ? -8.015 9.124 -14.069 1.00 70.00 419 PRO A CA 1
ATOM 3102 C C . PRO A 1 419 ? -7.045 8.883 -15.229 1.00 70.00 419 PRO A C 1
ATOM 3104 O O . PRO A 1 419 ? -7.068 7.812 -15.810 1.00 70.00 419 PRO A O 1
ATOM 3107 N N . SER A 1 420 ? -6.225 9.877 -15.573 1.00 69.06 420 SER A N 1
ATOM 3108 C CA . SER A 1 420 ? -5.256 9.818 -16.672 1.00 69.06 420 SER A CA 1
ATOM 3109 C C . SER A 1 420 ? -3.808 9.774 -16.178 1.00 69.06 420 SER A C 1
ATOM 3111 O O . SER A 1 420 ? -2.888 9.996 -16.958 1.00 69.06 420 SER A O 1
ATOM 3113 N N . ASN A 1 421 ? -3.596 9.610 -14.870 1.00 76.94 421 ASN A N 1
ATOM 3114 C CA . ASN A 1 421 ? -2.284 9.713 -14.248 1.00 76.94 421 ASN A CA 1
ATOM 3115 C C . ASN A 1 421 ? -2.032 8.475 -13.378 1.00 76.94 421 ASN A C 1
ATOM 3117 O O . ASN A 1 421 ? -2.349 8.467 -12.187 1.00 76.94 421 ASN A O 1
ATOM 3121 N N . HIS A 1 422 ? -1.508 7.418 -14.003 1.00 84.50 422 HIS A N 1
ATOM 3122 C CA . HIS A 1 422 ? -1.181 6.138 -13.376 1.00 84.50 422 HIS A CA 1
ATOM 3123 C C . HIS A 1 422 ? 0.315 6.053 -13.105 1.00 84.50 422 HIS A C 1
ATOM 3125 O O . HIS A 1 422 ? 1.108 5.800 -14.006 1.00 84.50 422 HIS A O 1
ATOM 3131 N N . ILE A 1 423 ? 0.701 6.303 -11.856 1.00 86.31 423 ILE A N 1
ATOM 3132 C CA . ILE A 1 423 ? 2.096 6.616 -11.554 1.00 86.31 423 ILE A CA 1
ATOM 3133 C C . ILE A 1 423 ? 2.860 5.398 -11.049 1.00 86.31 423 ILE A C 1
ATOM 3135 O O . ILE A 1 423 ? 4.015 5.223 -11.417 1.00 86.31 423 ILE A O 1
ATOM 3139 N N . GLN A 1 424 ? 2.252 4.580 -10.182 1.00 94.31 424 GLN A N 1
ATOM 3140 C CA . GLN A 1 424 ? 2.977 3.505 -9.489 1.00 94.31 424 GLN A CA 1
ATOM 3141 C C . GLN A 1 424 ? 2.096 2.276 -9.282 1.00 94.31 424 GLN A C 1
ATOM 3143 O O . GLN A 1 424 ? 0.925 2.430 -8.912 1.00 94.31 424 GLN A O 1
ATOM 3148 N N . ARG A 1 425 ? 2.653 1.077 -9.472 1.00 94.56 425 ARG A N 1
ATOM 3149 C CA . ARG A 1 425 ? 2.039 -0.227 -9.175 1.00 94.56 425 ARG A CA 1
ATOM 3150 C C . ARG A 1 425 ? 3.021 -1.132 -8.460 1.00 94.56 425 ARG A C 1
ATOM 3152 O O . ARG A 1 425 ? 4.200 -1.131 -8.792 1.00 94.56 425 ARG A O 1
ATOM 3159 N N . SER A 1 426 ? 2.552 -1.893 -7.483 1.00 97.56 426 SER A N 1
ATOM 3160 C CA . SER A 1 426 ? 3.379 -2.874 -6.798 1.00 97.56 426 SER A CA 1
ATOM 3161 C C . SER A 1 426 ? 2.639 -4.169 -6.561 1.00 97.56 426 SER A C 1
ATOM 3163 O O . SER A 1 426 ? 1.422 -4.196 -6.381 1.00 97.56 426 SER A O 1
ATOM 3165 N N . VAL A 1 427 ? 3.421 -5.240 -6.537 1.00 97.25 427 VAL A N 1
ATOM 3166 C CA . VAL A 1 427 ? 3.008 -6.547 -6.049 1.00 97.25 427 VAL A CA 1
ATOM 3167 C C . VAL A 1 427 ? 4.061 -7.036 -5.074 1.00 97.25 427 VAL A C 1
ATOM 3169 O O . VAL A 1 427 ? 5.250 -6.996 -5.384 1.00 97.25 427 VAL A O 1
ATOM 3172 N N . LYS A 1 428 ? 3.611 -7.515 -3.916 1.00 96.88 428 LYS A N 1
ATOM 3173 C CA . LYS A 1 428 ? 4.386 -8.290 -2.952 1.00 96.88 428 LYS A CA 1
ATOM 3174 C C . LYS A 1 428 ? 3.808 -9.702 -2.876 1.00 96.88 428 LYS A C 1
ATOM 3176 O O . LYS A 1 428 ? 2.603 -9.870 -2.685 1.00 96.88 428 LYS A O 1
ATOM 3181 N N . MET A 1 429 ? 4.688 -10.693 -2.952 1.00 92.56 429 MET A N 1
ATOM 3182 C CA . MET A 1 429 ? 4.382 -12.120 -2.838 1.00 92.56 429 MET A CA 1
ATOM 3183 C C . MET A 1 429 ? 5.378 -12.812 -1.909 1.00 92.56 429 MET A C 1
ATOM 3185 O O . MET A 1 429 ? 6.464 -12.293 -1.649 1.00 92.56 429 MET A O 1
ATOM 3189 N N . VAL A 1 430 ? 5.010 -13.989 -1.404 1.00 87.56 430 VAL A N 1
ATOM 3190 C CA . VAL A 1 430 ? 5.917 -14.868 -0.656 1.00 87.56 430 VAL A CA 1
ATOM 3191 C C . VAL A 1 430 ? 6.111 -16.153 -1.451 1.00 87.56 430 VAL A C 1
ATOM 3193 O O . VAL A 1 430 ? 5.152 -16.894 -1.647 1.00 87.56 430 VAL A O 1
ATOM 3196 N N . ASP A 1 431 ? 7.347 -16.429 -1.865 1.00 79.56 431 ASP A N 1
ATOM 3197 C CA . ASP A 1 431 ? 7.746 -17.708 -2.456 1.00 79.56 431 ASP A CA 1
ATOM 3198 C C . ASP A 1 431 ? 8.671 -18.456 -1.486 1.00 79.56 431 ASP A C 1
ATOM 3200 O O . ASP A 1 431 ? 9.778 -18.024 -1.148 1.00 79.56 431 ASP A O 1
ATOM 3204 N N . GLY A 1 432 ? 8.190 -19.588 -0.971 1.00 82.94 432 GLY A N 1
ATOM 3205 C CA . GLY A 1 432 ? 8.898 -20.365 0.040 1.00 82.94 432 GLY A CA 1
ATOM 3206 C C . GLY A 1 432 ? 9.163 -19.567 1.323 1.00 82.94 432 GLY A C 1
ATOM 3207 O O . GLY A 1 432 ? 8.258 -19.354 2.126 1.00 82.94 432 GLY A O 1
ATOM 3208 N N . ALA A 1 433 ? 10.426 -19.200 1.554 1.00 84.62 433 ALA A N 1
ATOM 3209 C CA . ALA A 1 433 ? 10.866 -18.422 2.719 1.00 84.62 433 ALA A CA 1
ATOM 3210 C C . ALA A 1 433 ? 11.210 -16.960 2.374 1.00 84.62 433 ALA A C 1
ATOM 3212 O O . ALA A 1 433 ? 11.638 -16.204 3.251 1.00 84.62 433 ALA A O 1
ATOM 3213 N N . GLU A 1 434 ? 11.063 -16.567 1.110 1.00 90.56 434 GLU A N 1
ATOM 3214 C CA . GLU A 1 434 ? 11.445 -15.252 0.613 1.00 90.56 434 GLU A CA 1
ATOM 3215 C C . GLU A 1 434 ? 10.207 -14.426 0.274 1.00 90.56 434 GLU A C 1
ATOM 3217 O O . GLU A 1 434 ? 9.293 -14.890 -0.405 1.00 90.56 434 GLU A O 1
ATOM 3222 N N . ALA A 1 435 ? 10.173 -13.192 0.766 1.00 93.19 435 ALA A N 1
ATOM 3223 C CA . ALA A 1 435 ? 9.179 -12.209 0.378 1.00 93.19 435 ALA A CA 1
ATOM 3224 C C . ALA A 1 435 ? 9.772 -11.322 -0.717 1.00 93.19 435 ALA A C 1
ATOM 3226 O O . ALA A 1 435 ? 10.795 -10.674 -0.506 1.00 93.19 435 ALA A O 1
ATOM 3227 N N . TRP A 1 436 ? 9.119 -11.274 -1.869 1.00 96.94 436 TRP A N 1
ATOM 3228 C CA . TRP A 1 436 ? 9.559 -10.508 -3.027 1.00 96.94 436 TRP A CA 1
ATOM 3229 C C . TRP A 1 436 ? 8.571 -9.397 -3.338 1.00 96.94 436 TRP A C 1
ATOM 3231 O O . TRP A 1 436 ? 7.361 -9.583 -3.192 1.00 96.94 436 TRP A O 1
ATOM 3241 N N . LYS A 1 437 ? 9.079 -8.245 -3.775 1.00 97.81 437 LYS A N 1
ATOM 3242 C CA . LYS A 1 437 ? 8.256 -7.103 -4.163 1.00 97.81 437 LYS A CA 1
ATOM 3243 C C . LYS A 1 437 ? 8.789 -6.428 -5.414 1.00 97.81 437 LYS A C 1
ATOM 3245 O O . LYS A 1 437 ? 9.967 -6.091 -5.484 1.00 97.81 437 LYS A O 1
ATOM 3250 N N . VAL A 1 438 ? 7.900 -6.188 -6.371 1.00 97.31 438 VAL A N 1
ATOM 3251 C CA . VAL A 1 438 ? 8.159 -5.338 -7.536 1.00 97.31 438 VAL A CA 1
ATOM 3252 C C . VAL A 1 438 ? 7.418 -4.018 -7.367 1.00 97.31 438 VAL A C 1
ATOM 3254 O O . VAL A 1 438 ? 6.277 -3.993 -6.901 1.00 97.31 438 VAL A O 1
ATOM 3257 N N . ILE A 1 439 ? 8.060 -2.922 -7.758 1.00 96.94 439 ILE A N 1
ATOM 3258 C CA . ILE A 1 439 ? 7.448 -1.605 -7.920 1.00 96.94 439 ILE A CA 1
ATOM 3259 C C . ILE A 1 439 ? 7.687 -1.178 -9.365 1.00 96.94 439 ILE A C 1
ATOM 3261 O O . ILE A 1 439 ? 8.824 -1.153 -9.822 1.00 96.94 439 ILE A O 1
ATOM 3265 N N . HIS A 1 440 ? 6.630 -0.833 -10.085 1.00 92.94 440 HIS A N 1
ATOM 3266 C CA . HIS A 1 440 ? 6.707 -0.362 -11.456 1.00 92.94 440 HIS A CA 1
ATOM 3267 C C . HIS A 1 440 ? 6.100 1.039 -11.594 1.00 92.94 440 HIS A C 1
ATOM 3269 O O . HIS A 1 440 ? 5.050 1.338 -11.015 1.00 92.94 440 HIS A O 1
ATOM 3275 N N . TYR A 1 441 ? 6.775 1.887 -12.368 1.00 89.06 441 TYR A N 1
ATOM 3276 C CA . TYR A 1 441 ? 6.445 3.280 -12.643 1.00 89.06 441 TYR A CA 1
ATOM 3277 C C . TYR A 1 441 ? 6.193 3.457 -14.151 1.00 89.06 441 TYR A C 1
ATOM 3279 O O . TYR A 1 441 ? 7.136 3.777 -14.883 1.00 89.06 441 TYR A O 1
ATOM 3287 N N . PRO A 1 442 ? 4.943 3.280 -14.629 1.00 78.88 442 PRO A N 1
ATOM 3288 C CA . PRO A 1 442 ? 4.644 3.221 -16.062 1.00 78.88 442 PRO A CA 1
ATOM 3289 C C . PRO A 1 442 ? 5.087 4.455 -16.851 1.00 78.88 442 PRO A C 1
ATOM 3291 O O . PRO A 1 442 ? 5.629 4.344 -17.943 1.00 78.88 442 PRO A O 1
ATOM 3294 N N . GLN A 1 443 ? 4.911 5.648 -16.279 1.00 76.00 443 GLN A N 1
ATOM 3295 C CA . GLN A 1 443 ? 5.172 6.912 -16.982 1.00 76.00 443 GLN A CA 1
ATOM 3296 C C . GLN A 1 443 ? 6.644 7.161 -17.303 1.00 76.00 443 GLN A C 1
ATOM 3298 O O . GLN A 1 443 ? 6.954 7.857 -18.263 1.00 76.00 443 GLN A O 1
ATOM 3303 N N . ILE A 1 444 ? 7.541 6.609 -16.489 1.00 74.25 444 ILE A N 1
ATOM 3304 C CA . ILE A 1 444 ? 8.992 6.738 -16.665 1.00 74.25 444 ILE A CA 1
ATOM 3305 C C . ILE A 1 444 ? 9.625 5.406 -17.083 1.00 74.25 444 ILE A C 1
ATOM 3307 O O . ILE A 1 444 ? 10.846 5.294 -17.091 1.00 74.25 444 ILE A O 1
ATOM 3311 N N . ASN A 1 445 ? 8.800 4.387 -17.361 1.00 75.44 445 ASN A N 1
ATOM 3312 C CA . ASN A 1 445 ? 9.213 3.024 -17.683 1.00 75.44 445 ASN A CA 1
ATOM 3313 C C . ASN A 1 445 ? 10.313 2.492 -16.743 1.00 75.44 445 ASN A C 1
ATOM 3315 O O . ASN A 1 445 ? 11.352 1.986 -17.174 1.00 75.44 445 ASN A O 1
ATOM 3319 N N . ARG A 1 446 ? 10.112 2.662 -15.430 1.00 82.56 446 ARG A N 1
ATOM 3320 C CA . ARG A 1 446 ? 11.076 2.241 -14.404 1.00 82.56 446 ARG A CA 1
ATOM 3321 C C . ARG A 1 446 ? 10.498 1.127 -13.556 1.00 82.56 446 ARG A C 1
ATOM 3323 O O . ARG A 1 446 ? 9.354 1.193 -13.123 1.00 82.56 446 ARG A O 1
ATOM 3330 N N . THR A 1 447 ? 11.330 0.145 -13.255 1.00 89.38 447 THR A N 1
ATOM 3331 C CA . THR A 1 447 ? 11.007 -0.961 -12.356 1.00 89.38 447 THR A CA 1
ATOM 3332 C C . THR A 1 447 ? 12.017 -0.978 -11.220 1.00 89.38 447 THR A C 1
ATOM 3334 O O . THR A 1 447 ? 13.173 -0.631 -11.437 1.00 89.38 447 THR A O 1
ATOM 3337 N N . GLN A 1 448 ? 11.576 -1.369 -10.029 1.00 94.06 448 GLN A N 1
ATOM 3338 C CA . GLN A 1 448 ? 12.420 -1.724 -8.897 1.00 94.06 448 GLN A CA 1
ATOM 3339 C C . GLN A 1 448 ? 12.014 -3.109 -8.392 1.00 94.06 448 GLN A C 1
ATOM 3341 O O . GLN A 1 448 ? 10.825 -3.441 -8.396 1.00 94.06 448 GLN A O 1
ATOM 3346 N N . LEU A 1 449 ? 12.983 -3.916 -7.967 1.00 96.12 449 LEU A N 1
ATOM 3347 C CA . LEU A 1 449 ? 12.755 -5.267 -7.446 1.00 96.12 449 LEU A CA 1
ATOM 3348 C C . LEU A 1 449 ? 13.484 -5.438 -6.115 1.00 96.12 449 LEU A C 1
ATOM 3350 O O . LEU A 1 449 ? 14.686 -5.211 -6.049 1.00 96.12 449 LEU A O 1
ATOM 3354 N N . PHE A 1 450 ? 12.779 -5.903 -5.087 1.00 97.25 450 PHE A N 1
ATOM 3355 C CA . PHE A 1 450 ? 13.321 -6.084 -3.742 1.00 97.25 450 PHE A CA 1
ATOM 3356 C C . PHE A 1 450 ? 13.036 -7.487 -3.209 1.00 97.25 450 PHE A C 1
ATOM 3358 O O . PHE A 1 450 ? 11.930 -8.015 -3.365 1.00 97.25 450 PHE A O 1
ATOM 3365 N N . ASN A 1 451 ? 14.018 -8.066 -2.518 1.00 96.56 451 ASN A N 1
ATOM 3366 C CA . ASN A 1 451 ? 13.808 -9.212 -1.638 1.00 96.56 451 ASN A CA 1
ATOM 3367 C C . ASN A 1 451 ? 13.633 -8.688 -0.210 1.00 96.56 451 ASN A C 1
ATOM 3369 O O . ASN A 1 451 ? 14.614 -8.416 0.477 1.00 96.56 451 ASN A O 1
ATOM 3373 N N . LEU A 1 452 ? 12.389 -8.570 0.248 1.00 93.69 452 LEU A N 1
ATOM 3374 C CA . LEU A 1 452 ? 12.038 -8.017 1.558 1.00 93.69 452 LEU A CA 1
ATOM 3375 C C . LEU A 1 452 ? 12.528 -8.875 2.734 1.00 93.69 452 LEU A C 1
ATOM 3377 O O . LEU A 1 452 ? 12.593 -8.386 3.861 1.00 93.69 452 LEU A O 1
ATOM 3381 N N . THR A 1 453 ? 12.877 -10.147 2.510 1.00 92.12 453 THR A N 1
ATOM 3382 C CA . THR A 1 453 ? 13.463 -10.994 3.560 1.00 92.12 453 THR A CA 1
ATOM 3383 C C . THR A 1 453 ? 14.901 -10.569 3.875 1.00 92.12 453 THR A C 1
ATOM 3385 O O . THR A 1 453 ? 15.293 -10.567 5.043 1.00 92.12 453 THR A O 1
ATOM 3388 N N . SER A 1 454 ? 15.695 -10.205 2.862 1.00 91.88 454 SER A N 1
ATOM 3389 C CA . SER A 1 454 ? 17.084 -9.744 3.035 1.00 91.88 454 SER A CA 1
ATOM 3390 C C . SER A 1 454 ? 17.245 -8.221 3.057 1.00 91.88 454 SER A C 1
ATOM 3392 O O . SER A 1 454 ? 18.188 -7.729 3.672 1.00 91.88 454 SER A O 1
ATOM 3394 N N . ASP A 1 455 ? 16.333 -7.496 2.412 1.00 93.25 455 ASP A N 1
ATOM 3395 C CA . ASP A 1 455 ? 16.295 -6.038 2.260 1.00 93.25 455 ASP A CA 1
ATOM 3396 C C . ASP A 1 455 ? 14.896 -5.491 2.625 1.00 93.25 455 ASP A C 1
ATOM 3398 O O . ASP A 1 455 ? 14.112 -5.083 1.768 1.00 93.25 455 ASP A O 1
ATOM 3402 N N . PRO A 1 456 ? 14.541 -5.514 3.919 1.00 89.56 456 PRO A N 1
ATOM 3403 C CA . PRO A 1 456 ? 13.227 -5.083 4.402 1.00 89.56 456 PRO A CA 1
ATOM 3404 C C . PRO A 1 456 ? 13.002 -3.566 4.297 1.00 89.56 456 PRO A C 1
ATOM 3406 O O . PRO A 1 456 ? 11.863 -3.115 4.394 1.00 89.56 456 PRO A O 1
ATOM 3409 N N . ASP A 1 457 ? 14.076 -2.797 4.097 1.00 89.25 457 ASP A N 1
ATOM 3410 C CA . ASP A 1 457 ? 14.055 -1.343 3.929 1.00 89.25 457 ASP A CA 1
ATOM 3411 C C . ASP A 1 457 ? 14.042 -0.912 2.448 1.00 89.25 457 ASP A C 1
ATOM 3413 O O . ASP A 1 457 ? 14.122 0.283 2.175 1.00 89.25 457 ASP A O 1
ATOM 3417 N N . GLU A 1 458 ? 13.962 -1.858 1.500 1.00 94.19 458 GLU A N 1
ATOM 3418 C CA . GLU A 1 458 ? 13.857 -1.609 0.050 1.00 94.19 458 GLU A CA 1
ATOM 3419 C C . GLU A 1 458 ? 14.989 -0.707 -0.500 1.00 94.19 458 GLU A C 1
ATOM 3421 O O . GLU A 1 458 ? 14.772 0.235 -1.271 1.00 94.19 458 GLU A O 1
ATOM 3426 N N . THR A 1 459 ? 16.224 -0.959 -0.059 1.00 92.25 459 THR A N 1
ATOM 3427 C CA . THR A 1 459 ? 17.415 -0.161 -0.392 1.00 92.25 459 THR A CA 1
ATOM 3428 C C . THR A 1 459 ? 18.290 -0.745 -1.501 1.00 92.25 459 THR A C 1
ATOM 3430 O O . THR A 1 459 ? 19.085 -0.000 -2.081 1.00 92.25 459 THR A O 1
ATOM 3433 N N . ASP A 1 460 ? 18.151 -2.034 -1.811 1.00 92.56 460 ASP A N 1
ATOM 3434 C CA . ASP A 1 460 ? 18.934 -2.749 -2.821 1.00 92.56 460 ASP A CA 1
ATOM 3435 C C . ASP A 1 460 ? 18.042 -3.139 -4.007 1.00 92.56 460 ASP A C 1
ATOM 3437 O O . ASP A 1 460 ? 17.340 -4.147 -3.984 1.00 92.56 460 ASP A O 1
ATOM 3441 N N . ASP A 1 461 ? 18.036 -2.301 -5.047 1.00 92.81 461 ASP A N 1
ATOM 3442 C CA . ASP A 1 461 ? 17.228 -2.523 -6.247 1.00 92.81 461 ASP A CA 1
ATOM 3443 C C . ASP A 1 461 ? 17.847 -3.600 -7.156 1.00 92.81 461 ASP A C 1
ATOM 3445 O O . ASP A 1 461 ? 18.841 -3.382 -7.857 1.00 92.81 461 ASP A O 1
ATOM 3449 N N . LEU A 1 462 ? 17.215 -4.772 -7.174 1.00 93.12 462 LEU A N 1
ATOM 3450 C CA . LEU A 1 462 ? 17.633 -5.960 -7.917 1.00 93.12 462 LEU A CA 1
ATOM 3451 C C . LEU A 1 462 ? 17.125 -5.984 -9.369 1.00 93.12 462 LEU A C 1
ATOM 3453 O O . LEU A 1 462 ? 17.426 -6.925 -10.107 1.00 93.12 462 LEU A O 1
ATOM 3457 N N . SER A 1 463 ? 16.382 -4.965 -9.821 1.00 88.44 463 SER A N 1
ATOM 3458 C CA . SER A 1 463 ? 15.780 -4.911 -11.169 1.00 88.44 463 SER A CA 1
ATOM 3459 C C . SER A 1 463 ? 16.796 -4.758 -12.309 1.00 88.44 463 SER A C 1
ATOM 3461 O O . SER A 1 463 ? 16.437 -4.739 -13.487 1.00 88.44 463 SER A O 1
ATOM 3463 N N . HIS A 1 464 ? 18.081 -4.658 -11.979 1.00 85.31 464 HIS A N 1
ATOM 3464 C CA . HIS A 1 464 ? 19.186 -4.522 -12.927 1.00 85.31 464 HIS A CA 1
ATOM 3465 C C . HIS A 1 464 ? 20.017 -5.805 -13.056 1.00 85.31 464 HIS A C 1
ATOM 3467 O O . HIS A 1 464 ? 20.929 -5.866 -13.883 1.00 85.31 464 HIS A O 1
ATOM 3473 N N . ASP A 1 465 ? 19.731 -6.824 -12.240 1.00 86.06 465 ASP A N 1
ATOM 3474 C CA . ASP A 1 465 ? 20.513 -8.053 -12.187 1.00 86.06 465 ASP A CA 1
ATOM 3475 C C . ASP A 1 465 ? 19.812 -9.199 -12.944 1.00 86.06 465 ASP A C 1
ATOM 3477 O O . ASP A 1 465 ? 18.767 -9.696 -12.508 1.00 86.06 465 ASP A O 1
ATOM 3481 N N . PRO A 1 466 ? 20.386 -9.667 -14.075 1.00 82.06 466 PRO A N 1
ATOM 3482 C CA . PRO A 1 466 ? 19.787 -10.714 -14.898 1.00 82.06 466 PRO A CA 1
ATOM 3483 C C . PRO A 1 466 ? 19.494 -12.019 -14.153 1.00 82.06 466 PRO A C 1
ATOM 3485 O O . PRO A 1 466 ? 18.639 -12.783 -14.612 1.00 82.06 466 PRO A O 1
ATOM 3488 N N . GLN A 1 467 ? 20.152 -12.285 -13.015 1.00 86.19 467 GLN A N 1
ATOM 3489 C CA . GLN A 1 467 ? 19.894 -13.490 -12.224 1.00 86.19 467 GLN A CA 1
ATOM 3490 C C . GLN A 1 467 ? 18.450 -13.564 -11.698 1.00 86.19 467 GLN A C 1
ATOM 3492 O O . GLN A 1 467 ? 17.943 -14.664 -11.492 1.00 86.19 467 GLN A O 1
ATOM 3497 N N . TYR A 1 468 ? 17.769 -12.420 -11.549 1.00 89.75 468 TYR A N 1
ATOM 3498 C CA . TYR A 1 468 ? 16.395 -12.341 -11.041 1.00 89.75 468 TYR A CA 1
ATOM 3499 C C . TYR A 1 468 ? 15.334 -12.194 -12.138 1.00 89.75 468 TYR A C 1
ATOM 3501 O O . TYR A 1 468 ? 14.172 -11.941 -11.832 1.00 89.75 468 TYR A O 1
ATOM 3509 N N . THR A 1 469 ? 15.686 -12.401 -13.414 1.00 83.69 469 THR A N 1
ATOM 3510 C CA . THR A 1 469 ? 14.735 -12.284 -14.541 1.00 83.69 469 THR A CA 1
ATOM 3511 C C . THR A 1 469 ? 13.481 -13.147 -14.341 1.00 83.69 469 THR A C 1
ATOM 3513 O O . THR A 1 469 ? 12.376 -12.692 -14.614 1.00 83.69 469 THR A O 1
ATOM 3516 N N . ALA A 1 470 ? 13.631 -14.379 -13.838 1.00 83.62 470 ALA A N 1
ATOM 3517 C CA . ALA A 1 470 ? 12.495 -15.275 -13.606 1.00 83.62 470 ALA A CA 1
ATOM 3518 C C . ALA A 1 470 ? 11.542 -14.744 -12.521 1.00 83.62 470 ALA A C 1
ATOM 3520 O O . ALA A 1 470 ? 10.335 -14.716 -12.740 1.00 83.62 470 ALA A O 1
ATOM 3521 N N . VAL A 1 471 ? 12.096 -14.264 -11.402 1.00 89.94 471 VAL A N 1
ATOM 3522 C CA . VAL A 1 471 ? 11.327 -13.672 -10.294 1.00 89.94 471 VAL A CA 1
ATOM 3523 C C . VAL A 1 471 ? 10.600 -12.411 -10.759 1.00 89.94 471 VAL A C 1
ATOM 3525 O O . VAL A 1 471 ? 9.422 -12.226 -10.463 1.00 89.94 471 VAL A O 1
ATOM 3528 N N . LEU A 1 472 ? 11.278 -11.554 -11.529 1.00 89.69 472 LEU A N 1
ATOM 3529 C CA . LEU A 1 472 ? 10.663 -10.340 -12.054 1.00 89.69 472 LEU A CA 1
ATOM 3530 C C . LEU A 1 472 ? 9.507 -10.650 -13.014 1.00 89.69 472 LEU A C 1
ATOM 3532 O O . LEU A 1 472 ? 8.465 -10.009 -12.921 1.00 89.69 472 LEU A O 1
ATOM 3536 N N . ASN A 1 473 ? 9.670 -11.634 -13.903 1.00 85.25 473 ASN A N 1
ATOM 3537 C CA . ASN A 1 473 ? 8.613 -12.036 -14.833 1.00 85.25 473 ASN A CA 1
ATOM 3538 C C . ASN A 1 473 ? 7.392 -12.609 -14.099 1.00 85.25 473 ASN A C 1
ATOM 3540 O O . ASN A 1 473 ? 6.268 -12.263 -14.449 1.00 85.25 473 ASN A O 1
ATOM 3544 N N . GLU A 1 474 ? 7.598 -13.431 -13.066 1.00 87.56 474 GLU A N 1
ATOM 3545 C CA . GLU A 1 474 ? 6.502 -13.959 -12.242 1.00 87.56 474 GLU A CA 1
ATOM 3546 C C . GLU A 1 474 ? 5.746 -12.838 -11.516 1.00 87.56 474 GLU A C 1
ATOM 3548 O O . GLU A 1 474 ? 4.514 -12.812 -11.496 1.00 87.56 474 GLU A O 1
ATOM 3553 N N . LEU A 1 475 ? 6.468 -11.871 -10.948 1.00 91.19 475 LEU A N 1
ATOM 3554 C CA . LEU A 1 475 ? 5.852 -10.721 -10.291 1.00 91.19 475 LEU A CA 1
ATOM 3555 C C . LEU A 1 475 ? 5.146 -9.779 -11.275 1.00 91.19 475 LEU A C 1
ATOM 3557 O O . LEU A 1 475 ? 4.130 -9.189 -10.913 1.00 91.19 475 LEU A O 1
ATOM 3561 N N . ALA A 1 476 ? 5.651 -9.643 -12.502 1.00 87.38 476 ALA A N 1
ATOM 3562 C CA . ALA A 1 476 ? 5.007 -8.878 -13.567 1.00 87.38 476 ALA A CA 1
ATOM 3563 C C . ALA A 1 476 ? 3.693 -9.535 -14.021 1.00 87.38 476 ALA A C 1
ATOM 3565 O O . ALA A 1 476 ? 2.667 -8.863 -14.097 1.00 87.38 476 ALA A O 1
ATOM 3566 N N . GLU A 1 477 ? 3.695 -10.856 -14.223 1.00 84.56 477 GLU A N 1
ATOM 3567 C CA . GLU A 1 477 ? 2.483 -11.631 -14.515 1.00 84.56 477 GLU A CA 1
ATOM 3568 C C . GLU A 1 477 ? 1.465 -11.503 -13.378 1.00 84.56 477 GLU A C 1
ATOM 3570 O O . GLU A 1 477 ? 0.301 -11.178 -13.607 1.00 84.56 477 GLU A O 1
ATOM 3575 N N . THR A 1 478 ? 1.927 -11.643 -12.134 1.00 88.25 478 THR A N 1
ATOM 3576 C CA . THR A 1 478 ? 1.083 -11.452 -10.949 1.00 88.25 478 THR A CA 1
ATOM 3577 C C . THR A 1 478 ? 0.524 -10.029 -10.882 1.00 88.25 478 THR A C 1
ATOM 3579 O O . THR A 1 478 ? -0.617 -9.832 -10.466 1.00 88.25 478 THR A O 1
ATOM 3582 N N . MET A 1 479 ? 1.292 -9.016 -11.295 1.00 91.88 479 MET A N 1
ATOM 3583 C CA . MET A 1 479 ? 0.806 -7.640 -11.363 1.00 91.88 479 MET A CA 1
ATOM 3584 C C . MET A 1 479 ? -0.373 -7.518 -12.322 1.00 91.88 479 MET A C 1
ATOM 3586 O O . MET A 1 479 ? -1.388 -6.967 -11.903 1.00 91.88 479 MET A O 1
ATOM 3590 N N . ASP A 1 480 ? -0.306 -8.071 -13.536 1.00 83.94 480 ASP A N 1
ATOM 3591 C CA . ASP A 1 480 ? -1.461 -8.063 -14.449 1.00 83.94 480 ASP A CA 1
ATOM 3592 C C . ASP A 1 480 ? -2.659 -8.837 -13.886 1.00 83.94 480 ASP A C 1
ATOM 3594 O O . ASP A 1 480 ? -3.786 -8.339 -13.936 1.00 83.94 480 ASP A O 1
ATOM 3598 N N . GLU A 1 481 ? -2.433 -10.003 -13.269 1.00 84.06 481 GLU A N 1
ATOM 3599 C CA . GLU A 1 481 ? -3.498 -10.767 -12.605 1.00 84.06 481 GLU A CA 1
ATOM 3600 C C . GLU A 1 481 ? -4.198 -9.928 -11.521 1.00 84.06 481 GLU A C 1
ATOM 3602 O O . GLU A 1 481 ? -5.429 -9.920 -11.430 1.00 84.06 481 GLU A O 1
ATOM 3607 N N . GLN A 1 482 ? -3.433 -9.183 -10.715 1.00 90.56 482 GLN A N 1
ATOM 3608 C CA . GLN A 1 482 ? -3.977 -8.295 -9.686 1.00 90.56 482 GLN A CA 1
ATOM 3609 C C . GLN A 1 482 ? -4.673 -7.070 -10.287 1.00 90.56 482 GLN A C 1
ATOM 3611 O O . GLN A 1 482 ? -5.748 -6.689 -9.821 1.00 90.56 482 GLN A O 1
ATOM 3616 N N . GLN A 1 483 ? -4.124 -6.471 -11.345 1.00 87.25 483 GLN A N 1
ATOM 3617 C CA . GLN A 1 483 ? -4.797 -5.394 -12.071 1.00 87.25 483 GLN A CA 1
ATOM 3618 C C . GLN A 1 483 ? -6.160 -5.853 -12.602 1.00 87.25 483 GLN A C 1
ATOM 3620 O O . GLN A 1 483 ? -7.147 -5.128 -12.467 1.00 87.25 483 GLN A O 1
ATOM 3625 N N . ALA A 1 484 ? -6.240 -7.076 -13.133 1.00 81.75 484 ALA A N 1
ATOM 3626 C CA . ALA A 1 484 ? -7.487 -7.691 -13.568 1.00 81.75 484 ALA A CA 1
ATOM 3627 C C . ALA A 1 484 ? -8.449 -7.928 -12.395 1.00 81.75 484 ALA A C 1
ATOM 3629 O O . ALA A 1 484 ? -9.610 -7.528 -12.461 1.00 81.75 484 ALA A O 1
ATOM 3630 N N . GLN A 1 485 ? -7.968 -8.542 -11.307 1.00 82.25 485 GLN A N 1
ATOM 3631 C CA . GLN A 1 485 ? -8.769 -8.847 -10.117 1.00 82.25 485 GLN A CA 1
ATOM 3632 C C . GLN A 1 485 ? -9.411 -7.592 -9.516 1.00 82.25 485 GLN A C 1
ATOM 3634 O O . GLN A 1 485 ? -10.561 -7.632 -9.074 1.00 82.25 485 GLN A O 1
ATOM 3639 N N . TRP A 1 486 ? -8.671 -6.483 -9.483 1.00 84.50 486 TRP A N 1
ATOM 3640 C CA . TRP A 1 486 ? -9.103 -5.261 -8.814 1.00 84.50 486 TRP A CA 1
ATOM 3641 C C . TRP A 1 486 ? -9.755 -4.232 -9.744 1.00 84.50 486 TRP A C 1
ATOM 3643 O O . TRP A 1 486 ? -10.178 -3.191 -9.243 1.00 84.50 486 TRP A O 1
ATOM 3653 N N . ASN A 1 487 ? -9.898 -4.521 -11.043 1.00 80.75 487 ASN A N 1
ATOM 3654 C CA . ASN A 1 487 ? -10.355 -3.579 -12.075 1.00 80.75 487 ASN A CA 1
ATOM 3655 C C . ASN A 1 487 ? -9.482 -2.310 -12.145 1.00 80.75 487 ASN A C 1
ATOM 3657 O O . ASN A 1 487 ? -9.983 -1.188 -12.143 1.00 80.75 487 ASN A O 1
ATOM 3661 N N . ASP A 1 488 ? -8.160 -2.463 -12.157 1.00 86.19 488 ASP A N 1
ATOM 3662 C CA . ASP A 1 488 ? -7.247 -1.323 -12.240 1.00 86.19 488 ASP A CA 1
ATOM 3663 C C . ASP A 1 488 ? -7.352 -0.603 -13.605 1.00 86.19 488 ASP A C 1
ATOM 3665 O O . ASP A 1 488 ? -7.159 -1.244 -14.640 1.00 86.19 488 ASP A O 1
ATOM 3669 N N . PRO A 1 489 ? -7.580 0.730 -13.648 1.00 78.31 489 PRO A N 1
ATOM 3670 C CA . PRO A 1 489 ? -7.598 1.510 -14.895 1.00 78.31 489 PRO A CA 1
ATOM 3671 C C . PRO A 1 489 ? -6.295 1.481 -15.697 1.00 78.31 489 PRO A C 1
ATOM 3673 O O . PRO A 1 489 ? -6.322 1.786 -16.884 1.00 78.31 489 PRO A O 1
ATOM 3676 N N . ALA A 1 490 ? -5.168 1.165 -15.059 1.00 78.56 490 ALA A N 1
ATOM 3677 C CA . ALA A 1 490 ? -3.863 1.116 -15.710 1.00 78.56 490 ALA A CA 1
ATOM 3678 C C . ALA A 1 490 ? -3.520 -0.262 -16.291 1.00 78.56 490 ALA A C 1
ATOM 3680 O O . ALA A 1 490 ? -2.379 -0.474 -16.711 1.00 78.56 490 ALA A O 1
ATOM 3681 N N . ARG A 1 491 ? -4.451 -1.224 -16.271 1.00 79.88 491 ARG A N 1
ATOM 3682 C CA . ARG A 1 491 ? -4.211 -2.530 -16.886 1.00 79.88 491 ARG A CA 1
ATOM 3683 C C . ARG A 1 491 ? -3.911 -2.365 -18.378 1.00 79.88 491 ARG A C 1
ATOM 3685 O O . ARG A 1 491 ? -4.516 -1.531 -19.042 1.00 79.88 491 ARG A O 1
ATOM 3692 N N . GLY A 1 492 ? -2.920 -3.103 -18.876 1.00 68.12 492 GLY A N 1
ATOM 3693 C CA . GLY A 1 492 ? -2.426 -2.981 -20.254 1.00 68.12 492 GLY A CA 1
ATOM 3694 C C . GLY A 1 492 ? -1.640 -1.694 -20.549 1.00 68.12 492 GLY A C 1
ATOM 3695 O O . GLY A 1 492 ? -1.137 -1.530 -21.653 1.00 68.12 492 GLY A O 1
ATOM 3696 N N . GLN A 1 493 ? -1.481 -0.796 -19.570 1.00 69.88 493 GLN A N 1
ATOM 3697 C CA . GLN A 1 493 ? -0.703 0.445 -19.691 1.00 69.88 493 GLN A CA 1
ATOM 3698 C C . GLN A 1 493 ? 0.613 0.386 -18.903 1.00 69.88 493 GLN A C 1
ATOM 3700 O O . GLN A 1 493 ? 1.223 1.418 -18.638 1.00 69.88 493 GLN A O 1
ATOM 3705 N N . LEU A 1 494 ? 1.045 -0.811 -18.492 1.00 66.75 494 LEU A N 1
ATOM 3706 C CA . LEU A 1 494 ? 2.270 -0.997 -17.712 1.00 66.75 494 LEU A CA 1
ATOM 3707 C C . LEU A 1 494 ? 3.551 -0.835 -18.537 1.00 66.75 494 LEU A C 1
ATOM 3709 O O . LEU A 1 494 ? 4.622 -0.795 -17.957 1.00 66.75 494 LEU A O 1
ATOM 3713 N N . GLY A 1 495 ? 3.490 -0.762 -19.867 1.00 67.88 495 GLY A N 1
ATOM 3714 C CA . GLY A 1 495 ? 4.715 -0.791 -20.668 1.00 67.88 495 GLY A CA 1
ATOM 3715 C C . GLY A 1 495 ? 5.543 -2.047 -20.367 1.00 67.88 495 GLY A C 1
ATOM 3716 O O . GLY A 1 495 ? 4.988 -3.135 -20.187 1.00 67.88 495 GLY A O 1
ATOM 3717 N N . ARG A 1 496 ? 6.873 -1.910 -20.309 1.00 72.19 496 ARG A N 1
ATOM 3718 C CA . ARG A 1 496 ? 7.771 -3.047 -20.096 1.00 72.19 496 ARG A CA 1
ATOM 3719 C C . ARG A 1 496 ? 8.180 -3.202 -18.639 1.00 72.19 496 ARG A C 1
ATOM 3721 O O . ARG A 1 496 ? 8.801 -2.325 -18.042 1.00 72.19 496 ARG A O 1
ATOM 3728 N N . ILE A 1 497 ? 7.986 -4.414 -18.124 1.00 78.06 497 ILE A N 1
ATOM 3729 C CA . ILE A 1 497 ? 8.584 -4.866 -16.869 1.00 78.06 497 ILE A CA 1
ATOM 3730 C C . ILE A 1 497 ? 9.659 -5.904 -17.207 1.00 78.06 497 ILE A C 1
ATOM 3732 O O . ILE A 1 497 ? 9.363 -7.035 -17.579 1.00 78.06 497 ILE A O 1
ATOM 3736 N N . GLY A 1 498 ? 10.930 -5.510 -17.116 1.00 78.06 498 GLY A N 1
ATOM 3737 C CA . GLY A 1 498 ? 12.068 -6.380 -17.418 1.00 78.06 498 GLY A CA 1
ATOM 3738 C C . GLY A 1 498 ? 13.366 -5.888 -16.782 1.00 78.06 498 GLY A C 1
ATOM 3739 O O . GLY A 1 498 ? 13.422 -4.779 -16.250 1.00 78.06 498 GLY A O 1
ATOM 3740 N N . ILE A 1 499 ? 14.422 -6.705 -16.850 1.00 85.25 499 ILE A N 1
ATOM 3741 C CA . ILE A 1 499 ? 15.723 -6.354 -16.264 1.00 85.25 499 ILE A CA 1
ATOM 3742 C C . ILE A 1 499 ? 16.454 -5.357 -17.164 1.00 85.25 499 ILE A C 1
ATOM 3744 O O . ILE A 1 499 ? 16.854 -5.724 -18.272 1.00 85.25 499 ILE A O 1
ATOM 3748 N N . ASN A 1 500 ? 16.673 -4.125 -16.691 1.00 87.06 500 ASN A N 1
ATOM 3749 C CA . ASN A 1 500 ? 17.465 -3.123 -17.414 1.00 87.06 500 ASN A CA 1
ATOM 3750 C C . ASN A 1 500 ? 18.966 -3.370 -17.200 1.00 87.06 500 ASN A C 1
ATOM 3752 O O . ASN A 1 500 ? 19.552 -2.957 -16.201 1.00 87.06 500 ASN A O 1
ATOM 3756 N N . MET A 1 501 ? 19.604 -4.012 -18.174 1.00 89.06 501 MET A N 1
ATOM 3757 C CA . MET A 1 501 ? 21.016 -4.390 -18.133 1.00 89.06 501 MET A CA 1
ATOM 3758 C C . MET A 1 501 ? 21.972 -3.231 -18.395 1.00 89.06 501 MET A C 1
ATOM 3760 O O . MET A 1 501 ? 23.167 -3.371 -18.134 1.00 89.06 501 MET A O 1
ATOM 3764 N N . ALA A 1 502 ? 21.484 -2.121 -18.954 1.00 88.06 502 ALA A N 1
ATOM 3765 C CA . ALA A 1 502 ? 22.312 -0.950 -19.216 1.00 88.06 502 ALA A CA 1
ATOM 3766 C C . ALA A 1 502 ? 22.557 -0.123 -17.947 1.00 88.06 502 ALA A C 1
ATOM 3768 O O . ALA A 1 502 ? 23.564 0.581 -17.878 1.00 88.06 502 ALA A O 1
ATOM 3769 N N . TYR A 1 503 ? 21.689 -0.239 -16.935 1.00 83.81 503 TYR A N 1
ATOM 3770 C CA . TYR A 1 503 ? 21.765 0.567 -15.721 1.00 83.81 503 TYR A CA 1
ATOM 3771 C C . TYR A 1 503 ? 23.139 0.463 -15.040 1.00 83.81 503 TYR A C 1
ATOM 3773 O O . TYR A 1 503 ? 23.652 -0.627 -14.773 1.00 83.81 503 TYR A O 1
ATOM 3781 N N . GLY A 1 504 ? 23.775 1.613 -14.797 1.00 77.19 504 GLY A N 1
ATOM 3782 C CA . GLY A 1 504 ? 25.084 1.690 -14.136 1.00 77.19 504 GLY A CA 1
ATOM 3783 C C . GLY A 1 504 ? 26.273 1.184 -14.966 1.00 77.19 504 GLY A C 1
ATOM 3784 O O . GLY A 1 504 ? 27.405 1.187 -14.473 1.00 77.19 504 GLY A O 1
ATOM 3785 N N . LYS A 1 505 ? 26.063 0.763 -16.220 1.00 85.00 505 LYS A N 1
ATOM 3786 C CA . LYS A 1 505 ? 27.130 0.269 -17.099 1.00 85.00 505 LYS A CA 1
ATOM 3787 C C . LYS A 1 505 ? 28.009 1.393 -17.640 1.00 85.00 505 LYS A C 1
ATOM 3789 O O . LYS A 1 505 ? 27.702 2.580 -17.555 1.00 85.00 505 LYS A O 1
ATOM 3794 N N . THR A 1 506 ? 29.150 0.998 -18.205 1.00 85.00 506 THR A N 1
ATOM 3795 C CA . THR A 1 506 ? 30.056 1.947 -18.856 1.00 85.00 506 THR A CA 1
ATOM 3796 C C . THR A 1 506 ? 29.511 2.297 -20.232 1.00 85.00 506 THR A C 1
ATOM 3798 O O . THR A 1 506 ? 29.307 1.412 -21.060 1.00 85.00 506 THR A O 1
ATOM 3801 N N . ALA A 1 507 ? 29.334 3.590 -20.489 1.00 87.06 507 ALA A N 1
ATOM 3802 C CA . ALA A 1 507 ? 28.979 4.092 -21.804 1.00 87.06 507 ALA A CA 1
ATOM 3803 C C . ALA A 1 507 ? 29.990 5.127 -22.307 1.00 87.06 507 ALA A C 1
ATOM 3805 O O . ALA A 1 507 ? 30.603 5.877 -21.543 1.00 87.06 507 ALA A O 1
ATOM 3806 N N . THR A 1 508 ? 30.184 5.132 -23.619 1.00 86.88 508 THR A N 1
ATOM 3807 C CA . THR A 1 508 ? 31.155 5.951 -24.347 1.00 86.88 508 THR A CA 1
ATOM 3808 C C . THR A 1 508 ? 30.479 6.625 -25.532 1.00 86.88 508 THR A C 1
ATOM 3810 O O . THR A 1 508 ? 29.402 6.220 -25.957 1.00 86.88 508 THR A O 1
ATOM 3813 N N . GLN A 1 509 ? 31.103 7.667 -26.067 1.00 86.75 509 GLN A N 1
ATOM 3814 C CA . GLN A 1 509 ? 30.583 8.411 -27.210 1.00 86.75 509 GLN A CA 1
ATOM 3815 C C . GLN A 1 509 ? 31.729 8.904 -28.094 1.00 86.75 509 GLN A C 1
ATOM 3817 O O . GLN A 1 509 ? 32.875 8.981 -27.642 1.00 86.75 509 GLN A O 1
ATOM 3822 N N . SER A 1 510 ? 31.418 9.245 -29.342 1.00 87.31 510 SER A N 1
ATOM 3823 C CA . SER A 1 510 ? 32.380 9.669 -30.367 1.00 87.31 510 SER A CA 1
ATOM 3824 C C . SER A 1 510 ? 33.158 10.936 -30.009 1.00 87.31 510 SER A C 1
ATOM 3826 O O . SER A 1 510 ? 34.358 11.022 -30.271 1.00 87.31 510 SER A O 1
ATOM 3828 N N . SER A 1 511 ? 32.497 11.908 -29.380 1.00 80.06 511 SER A N 1
ATOM 3829 C CA . SER A 1 511 ? 33.084 13.187 -28.966 1.00 80.06 511 SER A CA 1
ATOM 3830 C C . SER A 1 511 ? 32.333 13.785 -27.771 1.00 80.06 511 SER A C 1
ATOM 3832 O O . SER A 1 511 ? 31.233 13.350 -27.454 1.00 80.06 511 SER A O 1
ATOM 3834 N N . GLY A 1 512 ? 32.906 14.776 -27.078 1.00 64.88 512 GLY A N 1
ATOM 3835 C CA . GLY A 1 512 ? 32.249 15.500 -25.976 1.00 64.88 512 GLY A CA 1
ATOM 3836 C C . GLY A 1 512 ? 31.854 16.927 -26.365 1.00 64.88 512 GLY A C 1
ATOM 3837 O O . GLY A 1 512 ? 32.562 17.570 -27.142 1.00 64.88 512 GLY A O 1
ATOM 3838 N N . ALA A 1 513 ? 30.755 17.446 -25.811 1.00 58.56 513 ALA A N 1
ATOM 3839 C CA . ALA A 1 513 ? 30.340 18.832 -26.030 1.00 58.56 513 ALA A CA 1
ATOM 3840 C C . ALA A 1 513 ? 31.371 19.839 -25.470 1.00 58.56 513 ALA A C 1
ATOM 3842 O O . ALA A 1 513 ? 31.878 19.700 -24.355 1.00 58.56 513 ALA A O 1
ATOM 3843 N N . SER A 1 514 ? 31.682 20.894 -26.228 1.00 49.56 514 SER A N 1
ATOM 3844 C CA . SER A 1 514 ? 32.493 22.009 -25.730 1.00 49.56 514 SER A CA 1
ATOM 3845 C C . SER A 1 514 ? 31.646 22.963 -24.878 1.00 49.56 514 SER A C 1
ATOM 3847 O O . SER A 1 514 ? 30.625 23.445 -25.356 1.00 49.56 514 SER A O 1
ATOM 3849 N N . ALA A 1 515 ? 32.154 23.304 -23.687 1.00 42.47 515 ALA A N 1
ATOM 3850 C CA . ALA A 1 515 ? 31.639 24.286 -22.718 1.00 42.47 515 ALA A CA 1
ATOM 3851 C C . ALA A 1 515 ? 30.446 23.844 -21.836 1.00 42.47 515 ALA A C 1
ATOM 3853 O O . ALA A 1 515 ? 29.298 24.183 -22.090 1.00 42.47 515 ALA A O 1
ATOM 3854 N N . GLY A 1 516 ? 30.759 23.203 -20.702 1.00 42.75 516 GLY A N 1
ATOM 3855 C CA . GLY A 1 516 ? 29.918 23.245 -19.494 1.00 42.75 516 GLY A CA 1
ATOM 3856 C C . GLY A 1 516 ? 28.793 22.211 -19.358 1.00 42.75 516 GLY A C 1
ATOM 3857 O O . GLY A 1 516 ? 28.111 22.245 -18.341 1.00 42.75 516 GLY A O 1
ATOM 3858 N N . MET A 1 517 ? 28.623 21.293 -20.314 1.00 46.16 517 MET A N 1
ATOM 3859 C CA . MET A 1 517 ? 27.683 20.158 -20.240 1.00 46.16 517 MET A CA 1
ATOM 3860 C C . MET A 1 517 ? 28.436 18.842 -19.975 1.00 46.16 517 MET A C 1
ATOM 3862 O O . MET A 1 517 ? 29.631 18.746 -20.267 1.00 46.16 517 MET A O 1
ATOM 3866 N N . ALA A 1 518 ? 27.775 17.857 -19.358 1.00 44.62 518 ALA A N 1
ATOM 3867 C CA . ALA A 1 518 ? 28.413 16.639 -18.859 1.00 44.62 518 ALA A CA 1
ATOM 3868 C C . ALA A 1 518 ? 29.101 15.835 -19.978 1.00 44.62 518 ALA A C 1
ATOM 3870 O O . ALA A 1 518 ? 28.502 15.442 -20.970 1.00 44.62 518 ALA A O 1
ATOM 3871 N N . VAL A 1 519 ? 30.401 15.591 -19.803 1.00 49.03 519 VAL A N 1
ATOM 3872 C CA . VAL A 1 519 ? 31.300 14.962 -20.792 1.00 49.03 519 VAL A CA 1
ATOM 3873 C C . VAL A 1 519 ? 31.308 13.428 -20.664 1.00 49.03 519 VAL A C 1
ATOM 3875 O O . VAL A 1 519 ? 32.270 12.772 -21.058 1.00 49.03 519 VAL A O 1
ATOM 3878 N N . ASN A 1 520 ? 30.290 12.845 -20.029 1.00 59.22 520 ASN A N 1
ATOM 3879 C CA . ASN A 1 520 ? 30.292 11.440 -19.641 1.00 59.22 520 ASN A CA 1
ATOM 3880 C C . ASN A 1 520 ? 29.163 10.691 -20.351 1.00 59.22 520 ASN A C 1
ATOM 3882 O O . ASN A 1 520 ? 27.996 10.886 -20.022 1.00 59.22 520 ASN A O 1
ATOM 3886 N N . GLY A 1 521 ? 29.521 9.798 -21.281 1.00 56.56 521 GLY A N 1
ATOM 3887 C CA . GLY A 1 521 ? 28.565 8.915 -21.955 1.00 56.56 521 GLY A CA 1
ATOM 3888 C C . GLY A 1 521 ? 27.724 8.084 -20.978 1.00 56.56 521 GLY A C 1
ATOM 3889 O O . GLY A 1 521 ? 26.633 7.663 -21.336 1.00 56.56 521 GLY A O 1
ATOM 3890 N N . ALA A 1 522 ? 28.170 7.905 -19.729 1.00 64.31 522 ALA A N 1
ATOM 3891 C CA . ALA A 1 522 ? 27.412 7.215 -18.688 1.00 64.31 522 ALA A CA 1
ATOM 3892 C C . ALA A 1 522 ? 26.087 7.895 -18.290 1.00 64.31 522 ALA A C 1
ATOM 3894 O O . ALA A 1 522 ? 25.231 7.211 -17.743 1.00 64.31 522 ALA A O 1
ATOM 3895 N N . GLY A 1 523 ? 25.894 9.193 -18.564 1.00 65.50 523 GLY A N 1
ATOM 3896 C CA . GLY A 1 523 ? 24.686 9.924 -18.157 1.00 65.50 523 GLY A CA 1
ATOM 3897 C C . GLY A 1 523 ? 23.382 9.270 -18.634 1.00 65.50 523 GLY A C 1
ATOM 3898 O O . GLY A 1 523 ? 22.491 9.002 -17.832 1.00 65.50 523 GLY A O 1
ATOM 3899 N N . ALA A 1 524 ? 23.347 8.856 -19.905 1.00 71.25 524 ALA A N 1
ATOM 3900 C CA . ALA A 1 524 ? 22.171 8.241 -20.520 1.00 71.25 524 ALA A CA 1
ATOM 3901 C C . ALA A 1 524 ? 21.843 6.819 -20.016 1.00 71.25 524 ALA A C 1
ATOM 3903 O O . ALA A 1 524 ? 20.772 6.309 -20.306 1.00 71.25 524 ALA A O 1
ATOM 3904 N N . VAL A 1 525 ? 22.736 6.158 -19.270 1.00 71.88 525 VAL A N 1
ATOM 3905 C CA . VAL A 1 525 ? 22.485 4.826 -18.664 1.00 71.88 525 VAL A CA 1
ATOM 3906 C C . VAL A 1 525 ? 22.422 4.870 -17.141 1.00 71.88 525 VAL A C 1
ATOM 3908 O O . VAL A 1 525 ? 22.357 3.838 -16.472 1.00 71.88 525 VAL A O 1
ATOM 3911 N N . GLN A 1 526 ? 22.490 6.072 -16.578 1.00 60.69 526 GLN A N 1
ATOM 3912 C CA . GLN A 1 526 ? 22.481 6.320 -15.143 1.00 60.69 526 GLN A CA 1
ATOM 3913 C C . GLN A 1 526 ? 21.388 7.307 -14.742 1.00 60.69 526 GLN A C 1
ATOM 3915 O O . GLN A 1 526 ? 21.406 7.712 -13.584 1.00 60.69 526 GLN A O 1
ATOM 3920 N N . SER A 1 527 ? 20.487 7.711 -15.655 1.00 54.16 527 SER A N 1
ATOM 3921 C CA . SER A 1 527 ? 19.554 8.822 -15.438 1.00 54.16 527 SER A CA 1
ATOM 3922 C C . SER A 1 527 ? 18.857 8.688 -14.077 1.00 54.16 527 SER A C 1
ATOM 3924 O O . SER A 1 527 ? 18.013 7.834 -13.802 1.00 54.16 527 SER A O 1
ATOM 3926 N N . THR A 1 528 ? 19.295 9.541 -13.157 1.00 47.72 528 THR A N 1
ATOM 3927 C CA . THR A 1 528 ? 18.754 9.676 -11.810 1.00 47.72 528 THR A CA 1
ATOM 3928 C C . THR A 1 528 ? 17.845 10.889 -11.783 1.00 47.72 528 THR A C 1
ATOM 3930 O O . THR A 1 528 ? 18.034 11.674 -10.863 1.00 47.72 528 THR A O 1
ATOM 3933 N N . LEU A 1 529 ? 16.995 11.111 -12.812 1.00 41.53 529 LEU A N 1
ATOM 3934 C CA . LEU A 1 529 ? 16.221 12.352 -13.054 1.00 41.53 529 LEU A CA 1
ATOM 3935 C C . LEU A 1 529 ? 16.034 13.144 -11.750 1.00 41.53 529 LEU A C 1
ATOM 3937 O O . LEU A 1 529 ? 15.100 12.852 -10.994 1.00 41.53 529 LEU A O 1
ATOM 3941 N N . PRO A 1 530 ? 16.950 14.072 -11.399 1.00 36.78 530 PRO A N 1
ATOM 3942 C CA . PRO A 1 530 ? 16.893 14.680 -10.092 1.00 36.78 530 PRO A CA 1
ATOM 3943 C C . PRO A 1 530 ? 15.929 15.839 -10.244 1.00 36.78 530 PRO A C 1
ATOM 3945 O O . PRO A 1 530 ? 16.309 16.938 -10.646 1.00 36.78 530 PRO A O 1
ATOM 3948 N N . GLY A 1 531 ? 14.670 15.611 -9.880 1.00 30.88 531 GLY A N 1
ATOM 3949 C CA . GLY A 1 531 ? 13.724 16.671 -9.547 1.00 30.88 531 GLY A CA 1
ATOM 3950 C C . GLY A 1 531 ? 14.139 17.380 -8.255 1.00 30.88 531 GLY A C 1
ATOM 3951 O O . GLY A 1 531 ? 13.372 17.456 -7.301 1.00 30.88 531 GLY A O 1
ATOM 3952 N N . GLY A 1 532 ? 15.379 17.867 -8.177 1.00 30.25 532 GLY A N 1
ATOM 3953 C CA . GLY A 1 532 ? 15.811 18.770 -7.127 1.00 30.25 532 GLY A CA 1
ATOM 3954 C C . GLY A 1 532 ? 15.132 20.113 -7.348 1.00 30.25 532 GLY A C 1
ATOM 3955 O O . GLY A 1 532 ? 15.530 20.874 -8.229 1.00 30.25 532 GLY A O 1
ATOM 3956 N N . ILE A 1 533 ? 14.117 20.422 -6.541 1.00 30.91 533 ILE A N 1
ATOM 3957 C CA . ILE A 1 533 ? 13.503 21.752 -6.484 1.00 30.91 533 ILE A CA 1
ATOM 3958 C C . ILE A 1 533 ? 14.511 22.712 -5.838 1.00 30.91 533 ILE A C 1
ATOM 3960 O O . ILE A 1 533 ? 14.475 23.009 -4.646 1.00 30.91 533 ILE A O 1
ATOM 3964 N N . GLY A 1 534 ? 15.455 23.191 -6.642 1.00 25.28 534 GLY A N 1
ATOM 3965 C CA . GLY A 1 534 ? 16.265 24.362 -6.348 1.00 25.28 534 GLY A CA 1
ATOM 3966 C C . GLY A 1 534 ? 15.535 25.595 -6.858 1.00 25.28 534 GLY A C 1
ATOM 3967 O O . GLY A 1 534 ? 15.348 25.762 -8.061 1.00 25.28 534 GLY A O 1
ATOM 3968 N N . GLY A 1 535 ? 15.090 26.460 -5.949 1.00 27.02 535 GLY A N 1
ATOM 3969 C CA . GLY A 1 535 ? 14.422 27.704 -6.312 1.00 27.02 535 GLY A CA 1
ATOM 3970 C C . GLY A 1 535 ? 15.263 28.564 -7.262 1.00 27.02 535 GLY A C 1
ATOM 3971 O O . GLY A 1 535 ? 16.334 29.029 -6.894 1.00 27.02 535 GLY A O 1
ATOM 3972 N N . GLY A 1 536 ? 14.713 28.848 -8.444 1.00 29.28 536 GLY A N 1
ATOM 3973 C CA . GLY A 1 536 ? 15.104 29.974 -9.291 1.00 29.28 536 GLY A CA 1
ATOM 3974 C C . GLY A 1 536 ? 16.338 29.775 -10.183 1.00 29.28 536 GLY A C 1
ATOM 3975 O O . GLY A 1 536 ? 17.460 29.643 -9.717 1.00 29.28 536 GLY A O 1
ATOM 3976 N N . THR A 1 537 ? 16.102 29.964 -11.486 1.00 26.80 537 THR A N 1
ATOM 3977 C CA . THR A 1 537 ? 17.057 30.243 -12.581 1.00 26.80 537 THR A CA 1
ATOM 3978 C C . THR A 1 537 ? 17.859 29.063 -13.163 1.00 26.80 537 THR A C 1
ATOM 3980 O O . THR A 1 537 ? 18.782 28.551 -12.551 1.00 26.80 537 THR A O 1
ATOM 3983 N N . THR A 1 538 ? 17.506 28.730 -14.414 1.00 25.58 538 THR A N 1
ATOM 3984 C CA . THR A 1 538 ? 18.271 27.992 -15.441 1.00 25.58 538 THR A CA 1
ATOM 3985 C C . THR A 1 538 ? 18.769 26.592 -15.058 1.00 25.58 538 THR A C 1
ATOM 3987 O O . THR A 1 538 ? 19.860 26.430 -14.518 1.00 25.58 538 THR A O 1
ATOM 3990 N N . LEU A 1 539 ? 17.989 25.572 -15.437 1.00 31.34 539 LEU A N 1
ATOM 3991 C CA . LEU A 1 539 ? 18.389 24.163 -15.418 1.00 31.34 539 LEU A CA 1
ATOM 3992 C C . LEU A 1 539 ? 19.594 23.955 -16.350 1.00 31.34 539 LEU A C 1
ATOM 3994 O O . LEU A 1 539 ? 19.491 24.110 -17.564 1.00 31.34 539 LEU A O 1
ATOM 3998 N N . VAL A 1 540 ? 20.748 23.616 -15.781 1.00 31.30 540 VAL A N 1
ATOM 3999 C CA . VAL A 1 540 ? 21.847 22.982 -16.517 1.00 31.30 540 VAL A CA 1
ATOM 4000 C C . VAL A 1 540 ? 21.721 21.493 -16.224 1.00 31.30 540 VAL A C 1
ATOM 4002 O O . VAL A 1 540 ? 22.022 21.071 -15.110 1.00 31.30 540 VAL A O 1
ATOM 4005 N N . ARG A 1 541 ? 21.230 20.710 -17.191 1.00 49.22 541 ARG A N 1
ATOM 4006 C CA . ARG A 1 541 ? 21.146 19.248 -17.073 1.00 49.22 541 ARG A CA 1
ATOM 4007 C C . ARG A 1 541 ? 22.556 18.655 -17.122 1.00 49.22 541 ARG A C 1
ATOM 4009 O O . ARG A 1 541 ? 23.289 18.862 -18.089 1.00 49.22 541 ARG A O 1
ATOM 4016 N N . THR A 1 542 ? 22.975 17.993 -16.047 1.00 43.12 542 THR A N 1
ATOM 4017 C CA . THR A 1 542 ? 24.312 17.381 -15.908 1.00 43.12 542 THR A CA 1
ATOM 4018 C C . THR A 1 542 ? 24.308 15.867 -16.141 1.00 43.12 542 THR A C 1
ATOM 4020 O O . THR A 1 542 ? 25.309 15.209 -15.871 1.00 43.12 542 THR A O 1
ATOM 4023 N N . ASP A 1 543 ? 23.193 15.315 -16.608 1.00 53.97 543 ASP A N 1
ATOM 4024 C CA . ASP A 1 543 ? 22.883 13.885 -16.683 1.00 53.97 543 ASP A CA 1
ATOM 4025 C C . ASP A 1 543 ? 22.615 13.367 -18.107 1.00 53.97 543 ASP A C 1
ATOM 4027 O O . ASP A 1 543 ? 22.714 12.168 -18.325 1.00 53.97 543 ASP A O 1
ATOM 4031 N N . ALA A 1 544 ? 22.379 14.230 -19.099 1.00 64.31 544 ALA A N 1
ATOM 4032 C CA . ALA A 1 544 ? 22.245 13.812 -20.499 1.00 64.31 544 ALA A CA 1
ATOM 4033 C C . ALA A 1 544 ? 23.606 13.530 -21.171 1.00 64.31 544 ALA A C 1
ATOM 4035 O O . ALA A 1 544 ? 24.599 14.228 -20.927 1.00 64.31 544 ALA A O 1
ATOM 4036 N N . ALA A 1 545 ? 23.654 12.545 -22.075 1.00 72.50 545 ALA A N 1
ATOM 4037 C CA . ALA A 1 545 ? 24.802 12.313 -22.950 1.00 72.50 545 ALA A CA 1
ATOM 4038 C C . ALA A 1 545 ? 24.700 13.201 -24.198 1.00 72.50 545 ALA A C 1
ATOM 4040 O O . ALA A 1 545 ? 23.695 13.165 -24.908 1.00 72.50 545 ALA A O 1
ATOM 4041 N N . GLN A 1 546 ? 25.743 13.983 -24.495 1.00 77.94 546 GLN A N 1
ATOM 4042 C CA . GLN A 1 546 ? 25.760 14.870 -25.661 1.00 77.94 546 GLN A CA 1
ATOM 4043 C C . GLN A 1 546 ? 27.122 14.896 -26.362 1.00 77.94 546 GLN A C 1
ATOM 4045 O O . GLN A 1 546 ? 28.163 15.125 -25.734 1.00 77.94 546 GLN A O 1
ATOM 4050 N N . THR A 1 547 ? 27.110 14.728 -27.685 1.00 78.69 547 THR A N 1
ATOM 4051 C CA . THR A 1 547 ? 28.311 14.817 -28.527 1.00 78.69 547 THR A CA 1
ATOM 4052 C C . THR A 1 547 ? 28.631 16.255 -28.946 1.00 78.69 547 THR A C 1
ATOM 4054 O O . THR A 1 547 ? 27.828 17.181 -28.803 1.00 78.69 547 THR A O 1
ATOM 4057 N N . GLY A 1 548 ? 29.826 16.461 -29.500 1.00 77.88 548 GLY A N 1
ATOM 4058 C CA . GLY A 1 548 ? 30.118 17.641 -30.311 1.00 77.88 548 GLY A CA 1
ATOM 4059 C C . GLY A 1 548 ? 29.391 17.604 -31.662 1.00 77.88 548 GLY A C 1
ATOM 4060 O O . GLY A 1 548 ? 28.692 16.643 -31.984 1.00 77.88 548 GLY A O 1
ATOM 4061 N N . VAL A 1 549 ? 29.565 18.669 -32.451 1.00 83.00 549 VAL A N 1
ATOM 4062 C CA . VAL A 1 549 ? 29.107 18.712 -33.849 1.00 83.00 549 VAL A CA 1
ATOM 4063 C C . VAL A 1 549 ? 30.106 17.946 -34.713 1.00 83.00 549 VAL A C 1
ATOM 4065 O O . VAL A 1 549 ? 31.248 18.385 -34.859 1.00 83.00 549 VAL A O 1
ATOM 4068 N N . GLU A 1 550 ? 29.683 16.830 -35.298 1.00 85.56 550 GLU A N 1
ATOM 4069 C CA . GLU A 1 550 ? 30.519 15.984 -36.155 1.00 85.56 550 GLU A CA 1
ATOM 4070 C C . GLU A 1 550 ? 29.688 15.189 -37.169 1.00 85.56 550 GLU A C 1
ATOM 4072 O O . GLU A 1 550 ? 28.457 15.226 -37.159 1.00 85.56 550 GLU A O 1
ATOM 4077 N N . ASP A 1 551 ? 30.366 14.497 -38.081 1.00 89.12 551 ASP A N 1
ATOM 4078 C CA . ASP A 1 551 ? 29.710 13.576 -39.005 1.00 89.12 551 ASP A CA 1
ATOM 4079 C C . ASP A 1 551 ? 29.460 12.241 -38.298 1.00 89.12 551 ASP A C 1
ATOM 4081 O O . ASP A 1 551 ? 30.385 11.644 -37.749 1.00 89.12 551 ASP A O 1
ATOM 4085 N N . ASN A 1 552 ? 28.219 11.760 -38.355 1.00 88.62 552 ASN A N 1
ATOM 4086 C CA . ASN A 1 552 ? 27.788 10.494 -37.759 1.00 88.62 552 ASN A CA 1
ATOM 4087 C C . ASN A 1 552 ? 28.141 10.327 -36.263 1.00 88.62 552 ASN A C 1
ATOM 4089 O O . ASN A 1 552 ? 28.809 9.350 -35.900 1.00 88.62 552 ASN A O 1
ATOM 4093 N N . PRO A 1 553 ? 27.725 11.260 -35.383 1.00 89.00 553 PRO A N 1
ATOM 4094 C CA . PRO A 1 553 ? 27.974 11.129 -33.953 1.00 89.00 553 PRO A CA 1
ATOM 4095 C C . PRO A 1 553 ? 27.313 9.860 -33.402 1.00 89.00 553 PRO A C 1
ATOM 4097 O O . PRO A 1 553 ? 26.194 9.506 -33.792 1.00 89.00 553 PRO A O 1
ATOM 4100 N N . TRP A 1 554 ? 27.999 9.192 -32.474 1.00 90.94 554 TRP A N 1
ATOM 4101 C CA . TRP A 1 554 ? 27.522 7.952 -31.868 1.00 90.94 554 TRP A CA 1
ATOM 4102 C C . TRP A 1 554 ? 27.724 7.919 -30.357 1.00 90.94 554 TRP A C 1
ATOM 4104 O O . TRP A 1 554 ? 28.635 8.533 -29.798 1.00 90.94 554 TRP A O 1
ATOM 4114 N N . TRP A 1 555 ? 26.873 7.134 -29.712 1.00 91.88 555 TRP A N 1
ATOM 4115 C CA . TRP A 1 555 ? 26.915 6.779 -28.302 1.00 91.88 555 TRP A CA 1
ATOM 4116 C C . TRP A 1 555 ? 26.790 5.257 -28.168 1.00 91.88 555 TRP A C 1
ATOM 4118 O O . TRP A 1 555 ? 26.119 4.623 -28.981 1.00 91.88 555 TRP A O 1
ATOM 4128 N N . MET A 1 556 ? 27.455 4.642 -27.191 1.00 93.25 556 MET A N 1
ATOM 4129 C CA . MET A 1 556 ? 27.450 3.190 -27.016 1.00 93.25 556 MET A CA 1
ATOM 4130 C C . MET A 1 556 ? 27.619 2.770 -25.558 1.00 93.25 556 MET A C 1
ATOM 4132 O O . MET A 1 556 ? 28.532 3.250 -24.883 1.00 93.25 556 MET A O 1
ATOM 4136 N N . VAL A 1 557 ? 26.822 1.797 -25.116 1.00 93.56 557 VAL A N 1
ATOM 4137 C CA . VAL A 1 557 ? 26.958 1.129 -23.812 1.00 93.56 557 VAL A CA 1
ATOM 4138 C C . VAL A 1 557 ? 27.588 -0.256 -23.955 1.00 93.56 557 VAL A C 1
ATOM 4140 O O . VAL A 1 557 ? 27.267 -0.996 -24.884 1.00 93.56 557 VAL A O 1
ATOM 4143 N N . ASP A 1 558 ? 28.482 -0.601 -23.025 1.00 92.75 558 ASP A N 1
ATOM 4144 C CA . ASP A 1 558 ? 29.030 -1.948 -22.828 1.00 92.75 558 ASP A CA 1
ATOM 4145 C C . ASP A 1 558 ? 28.289 -2.651 -21.684 1.00 92.75 558 ASP A C 1
ATOM 4147 O O . ASP A 1 558 ? 28.425 -2.273 -20.518 1.00 92.75 558 ASP A O 1
ATOM 4151 N N . LEU A 1 559 ? 27.535 -3.707 -21.994 1.00 91.00 559 LEU A N 1
ATOM 4152 C CA . LEU A 1 559 ? 26.791 -4.494 -21.002 1.00 91.00 559 LEU A CA 1
ATOM 4153 C C . LEU A 1 559 ? 27.720 -5.336 -20.093 1.00 91.00 559 LEU A C 1
ATOM 4155 O O . LEU A 1 559 ? 27.290 -5.894 -19.077 1.00 91.00 559 LEU A O 1
ATOM 4159 N N . GLY A 1 560 ? 29.014 -5.404 -20.422 1.00 90.31 560 GLY A N 1
ATOM 4160 C CA . GLY A 1 560 ? 30.087 -6.094 -19.701 1.00 90.31 560 GLY A CA 1
ATOM 4161 C C . GLY A 1 560 ? 30.292 -7.549 -20.131 1.00 90.31 560 GLY A C 1
ATOM 4162 O O . GLY A 1 560 ? 31.338 -8.135 -19.858 1.00 90.31 560 GLY A O 1
ATOM 4163 N N . SER A 1 561 ? 29.303 -8.145 -20.795 1.00 91.06 561 SER A N 1
ATOM 4164 C CA . SER A 1 561 ? 29.357 -9.476 -21.413 1.00 91.06 561 SER A CA 1
ATOM 4165 C C . SER A 1 561 ? 28.244 -9.602 -22.454 1.00 91.06 561 SER A C 1
ATOM 4167 O O . SER A 1 561 ? 27.355 -8.755 -22.503 1.00 91.06 561 SER A O 1
ATOM 4169 N N . SER A 1 562 ? 28.279 -10.642 -23.290 1.00 92.81 562 SER A N 1
ATOM 4170 C C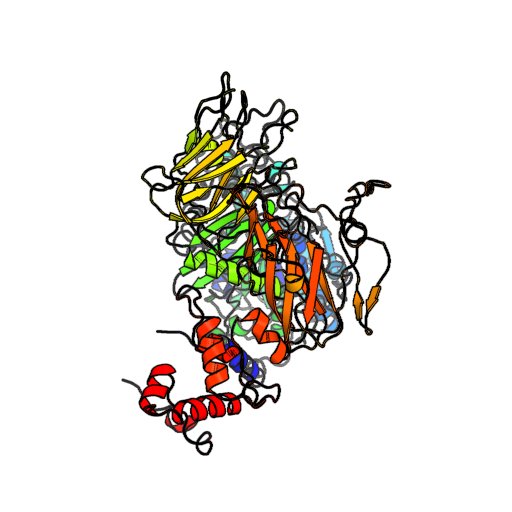A . SER A 1 562 ? 27.171 -10.922 -24.205 1.00 92.81 562 SER A CA 1
ATOM 4171 C C . SER A 1 562 ? 25.906 -11.284 -23.430 1.00 92.81 562 SER A C 1
ATOM 4173 O O . SER A 1 562 ? 25.909 -12.222 -22.635 1.00 92.81 562 SER A O 1
ATOM 4175 N N . GLN A 1 563 ? 24.839 -10.543 -23.694 1.00 90.56 563 GLN A N 1
ATOM 4176 C CA . GLN A 1 563 ? 23.523 -10.690 -23.094 1.00 90.56 563 GLN A CA 1
ATOM 4177 C C . GLN A 1 563 ? 22.483 -10.940 -24.184 1.00 90.56 563 GLN A C 1
ATOM 4179 O O . GLN A 1 563 ? 22.648 -10.499 -25.323 1.00 90.56 563 GLN A O 1
ATOM 4184 N N . THR A 1 564 ? 21.399 -11.622 -23.828 1.00 88.81 564 THR A N 1
ATOM 4185 C CA . THR A 1 564 ? 20.211 -11.704 -24.680 1.00 88.81 564 THR A CA 1
ATOM 4186 C C . THR A 1 564 ? 19.392 -10.429 -24.487 1.00 88.81 564 THR A C 1
ATOM 4188 O O . THR A 1 564 ? 19.005 -10.116 -23.365 1.00 88.81 564 THR A O 1
ATOM 4191 N N . ILE A 1 565 ? 19.138 -9.693 -25.566 1.00 86.38 565 ILE A N 1
ATOM 4192 C CA . ILE A 1 565 ? 18.471 -8.387 -25.581 1.00 86.38 565 ILE A CA 1
ATOM 4193 C C . ILE A 1 565 ? 17.085 -8.546 -26.206 1.00 86.38 565 ILE A C 1
ATOM 4195 O O . ILE A 1 565 ? 16.964 -9.064 -27.320 1.00 86.38 565 ILE A O 1
ATOM 4199 N N . GLY A 1 566 ? 16.064 -8.107 -25.468 1.00 81.75 566 GLY A N 1
ATOM 4200 C CA . GLY A 1 566 ? 14.651 -8.203 -25.830 1.00 81.75 566 GLY A CA 1
ATOM 4201 C C . GLY A 1 566 ? 13.967 -6.859 -26.091 1.00 81.75 566 GLY A C 1
ATOM 4202 O O . GLY A 1 566 ? 12.953 -6.852 -26.766 1.00 81.75 566 GLY A O 1
ATOM 4203 N N . GLU A 1 567 ? 14.479 -5.725 -25.610 1.00 86.00 567 GLU A N 1
ATOM 4204 C CA . GLU A 1 567 ? 14.245 -4.423 -26.262 1.00 86.00 567 GLU A CA 1
ATOM 4205 C C . GLU A 1 567 ? 15.317 -3.407 -25.907 1.00 86.00 567 GLU A C 1
ATOM 4207 O O . GLU A 1 567 ? 16.106 -3.579 -24.972 1.00 86.00 567 GLU A O 1
ATOM 4212 N N . ILE A 1 568 ? 15.300 -2.328 -26.681 1.00 87.06 568 ILE A N 1
ATOM 4213 C CA . ILE A 1 568 ? 16.058 -1.112 -26.438 1.00 87.06 568 ILE A CA 1
ATOM 4214 C C . ILE A 1 568 ? 15.067 0.051 -26.450 1.00 87.06 568 ILE A C 1
ATOM 4216 O O . ILE A 1 568 ? 14.341 0.211 -27.431 1.00 87.06 568 ILE A O 1
ATOM 4220 N N . ALA A 1 569 ? 15.058 0.855 -25.390 1.00 82.88 569 ALA A N 1
ATOM 4221 C CA . ALA A 1 569 ? 14.201 2.029 -25.266 1.00 82.88 569 ALA A CA 1
ATOM 4222 C C . ALA A 1 569 ? 15.066 3.291 -25.140 1.00 82.88 569 ALA A C 1
ATOM 4224 O O . ALA A 1 569 ? 16.012 3.328 -24.350 1.00 82.88 569 ALA A O 1
ATOM 4225 N N . LEU A 1 570 ? 14.776 4.305 -25.954 1.00 81.00 570 LEU A N 1
ATOM 4226 C CA . LEU A 1 570 ? 15.492 5.580 -26.002 1.00 81.00 570 LEU A CA 1
ATOM 4227 C C . LEU A 1 570 ? 14.537 6.717 -25.643 1.00 81.00 570 LEU A C 1
ATOM 4229 O O . LEU A 1 570 ? 13.435 6.774 -26.183 1.00 81.00 570 LEU A O 1
ATOM 4233 N N . HIS A 1 571 ? 14.980 7.652 -24.809 1.00 75.25 571 HIS A N 1
ATOM 4234 C CA . HIS A 1 571 ? 14.183 8.805 -24.400 1.00 75.25 571 HIS A CA 1
ATOM 4235 C C . HIS A 1 571 ? 14.995 10.104 -24.406 1.00 75.25 571 HIS A C 1
ATOM 4237 O O . HIS A 1 571 ? 16.213 10.120 -24.175 1.00 75.25 571 HIS A O 1
ATOM 4243 N N . ASN A 1 572 ? 14.309 11.204 -24.727 1.00 72.06 572 ASN A N 1
ATOM 4244 C CA . ASN A 1 572 ? 14.865 12.552 -24.746 1.00 72.06 572 ASN A CA 1
ATOM 4245 C C . ASN A 1 572 ? 13.768 13.597 -24.495 1.00 72.06 572 ASN A C 1
ATOM 4247 O O . ASN A 1 572 ? 12.750 13.630 -25.188 1.00 72.06 572 ASN A O 1
ATOM 4251 N N . THR A 1 573 ? 14.013 14.473 -23.529 1.00 57.97 573 THR A N 1
ATOM 4252 C CA . THR A 1 573 ? 13.111 15.537 -23.101 1.00 57.97 573 THR A CA 1
ATOM 4253 C C . THR A 1 573 ? 13.518 16.872 -23.729 1.00 57.97 573 THR A C 1
ATOM 4255 O O . THR A 1 573 ? 14.646 17.357 -23.603 1.00 57.97 573 THR A O 1
ATOM 4258 N N . LEU A 1 574 ? 12.604 17.497 -24.468 1.00 53.31 574 LEU A N 1
ATOM 4259 C CA . LEU A 1 574 ? 12.922 18.697 -25.247 1.00 53.31 574 LEU A CA 1
ATOM 4260 C C . LEU A 1 574 ? 12.932 19.957 -24.364 1.00 53.31 574 LEU A C 1
ATOM 4262 O O . LEU A 1 574 ? 11.911 20.626 -24.224 1.00 53.31 574 LEU A O 1
ATOM 4266 N N . ASP A 1 575 ? 14.093 20.382 -23.861 1.00 50.94 575 ASP A N 1
ATOM 4267 C CA . ASP A 1 575 ? 14.233 21.746 -23.325 1.00 50.94 575 ASP A CA 1
ATOM 4268 C C . ASP A 1 575 ? 14.358 22.764 -24.478 1.00 50.94 575 ASP A C 1
ATOM 4270 O O . ASP A 1 575 ? 15.434 22.965 -25.039 1.00 50.94 575 ASP A O 1
ATOM 4274 N N . ASN A 1 576 ? 13.218 23.373 -24.835 1.00 42.34 576 ASN A N 1
ATOM 4275 C CA . ASN A 1 576 ? 12.946 24.640 -25.551 1.00 42.34 576 ASN A CA 1
ATOM 4276 C C . ASN A 1 576 ? 13.796 25.114 -26.763 1.00 42.34 576 ASN A C 1
ATOM 4278 O O . ASN A 1 576 ? 13.462 26.156 -27.316 1.00 42.34 576 ASN A O 1
ATOM 4282 N N . ASP A 1 577 ? 14.801 24.380 -27.252 1.00 47.41 577 ASP A N 1
ATOM 4283 C CA . ASP A 1 577 ? 15.596 24.744 -28.447 1.00 47.41 577 ASP A CA 1
ATOM 4284 C C . ASP A 1 577 ? 16.070 23.521 -29.284 1.00 47.41 577 ASP A C 1
ATOM 4286 O O . ASP A 1 577 ? 17.037 23.601 -30.049 1.00 47.41 577 ASP A O 1
ATOM 4290 N N . ALA A 1 578 ? 15.418 22.353 -29.167 1.00 46.69 578 ALA A N 1
ATOM 4291 C CA . ALA A 1 578 ? 15.974 21.077 -29.654 1.00 46.69 578 ALA A CA 1
ATOM 4292 C C . ALA A 1 578 ? 15.063 20.183 -30.521 1.00 46.69 578 ALA A C 1
ATOM 4294 O O . ALA A 1 578 ? 15.350 18.996 -30.651 1.00 46.69 578 ALA A O 1
ATOM 4295 N N . ALA A 1 579 ? 14.057 20.719 -31.217 1.00 39.44 579 ALA A N 1
ATOM 4296 C CA . ALA A 1 579 ? 13.193 19.948 -32.133 1.00 39.44 579 ALA A CA 1
ATOM 4297 C C . ALA A 1 579 ? 13.911 19.288 -33.355 1.00 39.44 579 ALA A C 1
ATOM 4299 O O . ALA A 1 579 ? 13.255 18.839 -34.286 1.00 39.44 579 ALA A O 1
ATOM 4300 N N . LEU A 1 580 ? 15.254 19.239 -33.393 1.00 47.19 580 LEU A N 1
ATOM 4301 C CA . LEU A 1 580 ? 16.088 18.778 -34.520 1.00 47.19 580 LEU A CA 1
ATOM 4302 C C . LEU A 1 580 ? 17.131 17.693 -34.153 1.00 47.19 580 LEU A C 1
ATOM 4304 O O . LEU A 1 580 ? 18.131 17.549 -34.868 1.00 47.19 580 LEU A O 1
ATOM 4308 N N . ARG A 1 581 ? 16.998 16.970 -33.029 1.00 55.47 581 ARG A N 1
ATOM 4309 C CA . ARG A 1 581 ? 18.119 16.158 -32.493 1.00 55.47 581 ARG A CA 1
ATOM 4310 C C . ARG A 1 581 ? 17.996 14.630 -32.556 1.00 55.47 581 ARG A C 1
ATOM 4312 O O . ARG A 1 581 ? 19.040 13.999 -32.440 1.00 55.47 581 ARG A O 1
ATOM 4319 N N . LEU A 1 582 ? 16.825 14.045 -32.825 1.00 61.50 582 LEU A N 1
ATOM 4320 C CA . LEU A 1 582 ? 16.652 12.582 -32.941 1.00 61.50 582 LEU A CA 1
ATOM 4321 C C . LEU A 1 582 ? 15.856 12.167 -34.191 1.00 61.50 582 LEU A C 1
ATOM 4323 O O . LEU A 1 582 ? 14.919 11.378 -34.116 1.00 61.50 582 LEU A O 1
ATOM 4327 N N . SER A 1 583 ? 16.236 12.713 -35.347 1.00 67.56 583 SER A N 1
ATOM 4328 C CA . SER A 1 583 ? 15.940 12.117 -36.654 1.00 67.56 583 SER A CA 1
ATOM 4329 C C . SER A 1 583 ? 17.170 11.371 -37.162 1.00 67.56 583 SER A C 1
ATOM 4331 O O . SER A 1 583 ? 18.298 11.720 -36.794 1.00 67.56 583 SER A O 1
ATOM 4333 N N . ASP A 1 584 ? 16.950 10.386 -38.030 1.00 76.00 584 ASP A N 1
ATOM 4334 C CA . ASP A 1 584 ? 18.017 9.630 -38.696 1.00 76.00 584 ASP A CA 1
ATOM 4335 C C . ASP A 1 584 ? 18.873 8.822 -37.706 1.00 76.00 584 ASP A C 1
ATOM 4337 O O . ASP A 1 584 ? 20.093 8.719 -37.835 1.00 76.00 584 ASP A O 1
ATOM 4341 N N . ILE A 1 585 ? 18.225 8.250 -36.687 1.00 82.25 585 ILE A N 1
ATOM 4342 C CA . ILE A 1 585 ? 18.874 7.423 -35.671 1.00 82.25 585 ILE A CA 1
ATOM 4343 C C . ILE A 1 585 ? 18.921 5.967 -36.124 1.00 82.25 585 ILE A C 1
ATOM 4345 O O . ILE A 1 585 ? 17.902 5.383 -36.483 1.00 82.25 585 ILE A O 1
ATOM 4349 N N . ARG A 1 586 ? 20.099 5.355 -36.048 1.00 85.88 586 ARG A N 1
ATOM 4350 C CA . ARG A 1 586 ? 20.294 3.913 -36.161 1.00 85.88 586 ARG A CA 1
ATOM 4351 C C . ARG A 1 586 ? 20.697 3.343 -34.811 1.00 85.88 586 ARG A C 1
ATOM 4353 O O . ARG A 1 586 ? 21.612 3.857 -34.169 1.00 85.88 586 ARG A O 1
ATOM 4360 N N . VAL A 1 587 ? 20.059 2.248 -34.422 1.00 89.38 587 VAL A N 1
ATOM 4361 C CA . VAL A 1 587 ? 20.419 1.464 -33.242 1.00 89.38 587 VAL A CA 1
ATOM 4362 C C . VAL A 1 587 ? 20.994 0.128 -33.682 1.00 89.38 587 VAL A C 1
ATOM 4364 O O . VAL A 1 587 ? 20.408 -0.575 -34.504 1.00 89.38 587 VAL A O 1
ATOM 4367 N N . GLU A 1 588 ? 22.145 -0.230 -33.132 1.00 94.06 588 GLU A N 1
ATOM 4368 C CA . GLU A 1 588 ? 22.849 -1.472 -33.429 1.00 94.06 588 GLU A CA 1
ATOM 4369 C C . GLU A 1 588 ? 23.121 -2.257 -32.150 1.00 94.06 588 GLU A C 1
ATOM 4371 O O . GLU A 1 588 ? 23.479 -1.688 -31.119 1.00 94.06 588 GLU A O 1
ATOM 4376 N N . ILE A 1 589 ? 23.014 -3.579 -32.249 1.00 94.56 589 ILE A N 1
ATOM 4377 C CA . ILE A 1 589 ? 23.509 -4.514 -31.237 1.00 94.56 589 ILE A CA 1
ATOM 4378 C C . ILE A 1 589 ? 24.776 -5.139 -31.802 1.00 94.56 589 ILE A C 1
ATOM 4380 O O . ILE A 1 589 ? 24.747 -5.665 -32.918 1.00 94.56 589 ILE A O 1
ATOM 4384 N N . LEU A 1 590 ? 25.876 -5.099 -31.049 1.00 96.06 590 LEU A N 1
ATOM 4385 C CA . LEU A 1 590 ? 27.166 -5.623 -31.494 1.00 96.06 590 LEU A CA 1
ATOM 4386 C C . LEU A 1 590 ? 27.676 -6.760 -30.610 1.00 96.06 590 LEU A C 1
ATOM 4388 O O . LEU A 1 590 ? 27.477 -6.778 -29.391 1.00 96.06 590 LEU A O 1
ATOM 4392 N N . ASP A 1 591 ? 28.365 -7.704 -31.242 1.00 94.38 591 ASP A N 1
ATOM 4393 C CA . ASP A 1 591 ? 29.094 -8.778 -30.570 1.00 94.38 591 ASP A CA 1
ATOM 4394 C C . ASP A 1 591 ? 30.384 -8.255 -29.881 1.00 94.38 591 ASP A C 1
ATOM 4396 O O . ASP A 1 591 ? 30.772 -7.098 -30.074 1.00 94.38 591 ASP A O 1
ATOM 4400 N N . PRO A 1 592 ? 31.099 -9.082 -29.089 1.00 95.38 592 PRO A N 1
ATOM 4401 C CA . PRO A 1 592 ? 32.366 -8.679 -28.465 1.00 95.38 592 PRO A CA 1
ATOM 4402 C C . PRO A 1 592 ? 33.475 -8.278 -29.457 1.00 95.38 592 PRO A C 1
ATOM 4404 O O . PRO A 1 592 ? 34.472 -7.674 -29.064 1.00 95.38 592 PRO A O 1
ATOM 4407 N N . ALA A 1 593 ? 33.332 -8.635 -30.736 1.00 94.62 593 ALA A N 1
ATOM 4408 C CA . ALA A 1 593 ? 34.242 -8.273 -31.817 1.00 94.62 593 ALA A CA 1
ATOM 4409 C C . ALA A 1 593 ? 33.795 -7.002 -32.570 1.00 94.62 593 ALA A C 1
ATOM 4411 O O . ALA A 1 593 ? 34.419 -6.651 -33.572 1.00 94.62 593 ALA A O 1
ATOM 4412 N N . MET A 1 594 ? 32.778 -6.289 -32.064 1.00 93.88 594 MET A N 1
ATOM 4413 C CA . MET A 1 594 ? 32.207 -5.063 -32.632 1.00 93.88 594 MET A CA 1
ATOM 4414 C C . MET A 1 594 ? 31.536 -5.252 -34.001 1.00 93.88 594 MET A C 1
ATOM 4416 O O . MET A 1 594 ? 31.394 -4.287 -34.756 1.00 93.88 594 MET A O 1
ATOM 4420 N N . ASN A 1 595 ? 31.100 -6.470 -34.333 1.00 91.69 595 ASN A N 1
ATOM 4421 C CA . ASN A 1 595 ? 30.284 -6.713 -35.520 1.00 91.69 595 ASN A CA 1
ATOM 4422 C C . ASN A 1 595 ? 28.800 -6.531 -35.177 1.00 91.69 595 ASN A C 1
ATOM 4424 O O . ASN A 1 595 ? 28.355 -7.063 -34.155 1.00 91.69 595 ASN A O 1
ATOM 4428 N N . PRO A 1 596 ? 28.016 -5.831 -36.015 1.00 88.75 596 PRO A N 1
ATOM 4429 C CA . PRO A 1 596 ? 26.582 -5.716 -35.803 1.00 88.75 596 PRO A CA 1
ATOM 4430 C C . PRO A 1 596 ? 25.915 -7.085 -35.997 1.00 88.75 596 PRO A C 1
ATOM 4432 O O . PRO A 1 596 ? 26.009 -7.693 -37.062 1.00 88.75 596 PRO A O 1
ATOM 4435 N N . VAL A 1 597 ? 25.227 -7.561 -34.962 1.00 86.25 597 VAL A N 1
ATOM 4436 C CA . VAL A 1 597 ? 24.326 -8.728 -35.020 1.00 86.25 597 VAL A CA 1
ATOM 4437 C C . VAL A 1 597 ? 22.875 -8.310 -35.274 1.00 86.25 597 VAL A C 1
ATOM 4439 O O . VAL A 1 597 ? 22.045 -9.129 -35.663 1.00 86.25 597 VAL A O 1
ATOM 4442 N N . TYR A 1 598 ? 22.576 -7.029 -35.065 1.00 87.25 598 TYR A N 1
ATOM 4443 C CA . TYR A 1 598 ? 21.327 -6.372 -35.422 1.00 87.25 598 TYR A CA 1
ATOM 4444 C C . TYR A 1 598 ? 21.596 -4.894 -35.702 1.00 87.25 598 TYR A C 1
ATOM 4446 O O . TYR A 1 598 ? 22.438 -4.281 -35.044 1.00 87.25 598 TYR A O 1
ATOM 4454 N N . ALA A 1 599 ? 20.866 -4.336 -36.662 1.00 80.56 599 ALA A N 1
ATOM 4455 C CA . ALA A 1 599 ? 20.858 -2.917 -36.974 1.00 80.56 599 ALA A CA 1
ATOM 4456 C C . ALA A 1 599 ? 19.432 -2.518 -37.359 1.00 80.56 599 ALA A C 1
ATOM 4458 O O . ALA A 1 599 ? 18.841 -3.129 -38.249 1.00 80.56 599 ALA A O 1
ATOM 4459 N N . SER A 1 600 ? 18.888 -1.496 -36.706 1.00 73.50 600 SER A N 1
ATOM 4460 C CA . SER A 1 600 ? 17.593 -0.936 -37.077 1.00 73.50 600 SER A CA 1
ATOM 4461 C C . SER A 1 600 ? 17.663 -0.240 -38.442 1.00 73.50 600 SER A C 1
ATOM 4463 O O . SER A 1 600 ? 18.742 0.118 -38.932 1.00 73.50 600 SER A O 1
ATOM 4465 N N . GLY A 1 601 ? 16.495 0.031 -39.031 1.00 71.88 601 GLY A N 1
ATOM 4466 C CA . GLY A 1 601 ? 16.360 1.113 -40.009 1.00 71.88 601 GLY A CA 1
ATOM 4467 C C . GLY A 1 601 ? 16.650 2.486 -39.382 1.00 71.88 601 GLY A C 1
ATOM 4468 O O . GLY A 1 601 ? 16.956 2.581 -38.192 1.00 71.88 601 GLY A O 1
ATOM 4469 N N . LEU A 1 602 ? 16.548 3.554 -40.178 1.00 72.94 602 LEU A N 1
ATOM 4470 C CA . LEU A 1 602 ? 16.599 4.919 -39.647 1.00 72.94 602 LEU A CA 1
ATOM 4471 C C . LEU A 1 602 ? 15.289 5.253 -38.929 1.00 72.94 602 LEU A C 1
ATOM 4473 O O . LEU A 1 602 ? 14.209 5.107 -39.503 1.00 72.94 602 LEU A O 1
ATOM 4477 N N . LEU A 1 603 ? 15.412 5.701 -37.686 1.00 74.44 603 LEU A N 1
ATOM 4478 C CA . LEU A 1 603 ? 14.326 6.004 -36.764 1.00 74.44 603 LEU A CA 1
ATOM 4479 C C . LEU A 1 603 ? 14.276 7.511 -36.486 1.00 74.44 603 LEU A C 1
ATOM 4481 O O . LEU A 1 603 ? 15.300 8.200 -36.523 1.00 74.44 603 LEU A O 1
ATOM 4485 N N . THR A 1 604 ? 13.079 8.005 -36.179 1.00 69.69 604 THR A N 1
ATOM 4486 C CA . THR A 1 604 ? 12.829 9.405 -35.817 1.00 69.69 604 THR A CA 1
ATOM 4487 C C . THR A 1 604 ? 11.878 9.455 -34.626 1.00 69.69 604 THR A C 1
ATOM 4489 O O . THR A 1 604 ? 10.868 8.756 -34.635 1.00 69.69 604 THR A O 1
ATOM 4492 N N . ILE A 1 605 ? 12.174 10.297 -33.634 1.00 63.00 605 ILE A N 1
ATOM 4493 C CA . ILE A 1 605 ? 11.280 10.592 -32.503 1.00 63.00 605 ILE A CA 1
ATOM 4494 C C . ILE A 1 605 ? 10.472 11.853 -32.821 1.00 63.00 605 ILE A C 1
ATOM 4496 O O . ILE A 1 605 ? 11.045 12.914 -33.074 1.00 63.00 605 ILE A O 1
ATOM 4500 N N . ASN A 1 606 ? 9.143 11.730 -32.829 1.00 51.91 606 ASN A N 1
ATOM 4501 C CA . ASN A 1 606 ? 8.211 12.780 -33.248 1.00 51.91 606 ASN A CA 1
ATOM 4502 C C . ASN A 1 606 ? 7.535 13.469 -32.045 1.00 51.91 606 ASN A C 1
ATOM 4504 O O . ASN A 1 606 ? 6.317 13.585 -32.022 1.00 51.91 606 ASN A O 1
ATOM 4508 N N . GLY A 1 607 ? 8.292 13.963 -31.061 1.00 49.31 607 GLY A N 1
ATOM 4509 C CA . GLY A 1 607 ? 7.686 14.631 -29.904 1.00 49.31 607 GLY A CA 1
ATOM 4510 C C . GLY A 1 607 ? 8.672 15.070 -28.825 1.00 49.31 607 GLY A C 1
ATOM 4511 O O . GLY A 1 607 ? 9.844 14.694 -28.848 1.00 49.31 607 GLY A O 1
ATOM 4512 N N . SER A 1 608 ? 8.195 15.911 -27.902 1.00 50.38 608 SER A N 1
ATOM 4513 C CA . SER A 1 608 ? 8.835 16.143 -26.601 1.00 50.38 608 SER A CA 1
ATOM 4514 C C . SER A 1 608 ? 8.397 15.044 -25.641 1.00 50.38 608 SER A C 1
ATOM 4516 O O . SER A 1 608 ? 7.192 14.888 -25.470 1.00 50.38 608 SER A O 1
ATOM 4518 N N . ASP A 1 609 ? 9.348 14.362 -25.000 1.00 56.03 609 ASP A N 1
ATOM 4519 C CA . ASP A 1 609 ? 9.113 13.357 -23.946 1.00 56.03 609 ASP A CA 1
ATOM 4520 C C . ASP A 1 609 ? 8.531 12.009 -24.434 1.00 56.03 609 ASP A C 1
ATOM 4522 O O . ASP A 1 609 ? 7.979 11.242 -23.646 1.00 56.03 609 ASP A O 1
ATOM 4526 N N . ASP A 1 610 ? 8.681 11.685 -25.725 1.00 59.41 610 ASP A N 1
ATOM 4527 C CA . ASP A 1 610 ? 8.308 10.372 -26.270 1.00 59.41 610 ASP A CA 1
ATOM 4528 C C . ASP A 1 610 ? 9.454 9.353 -26.145 1.00 59.4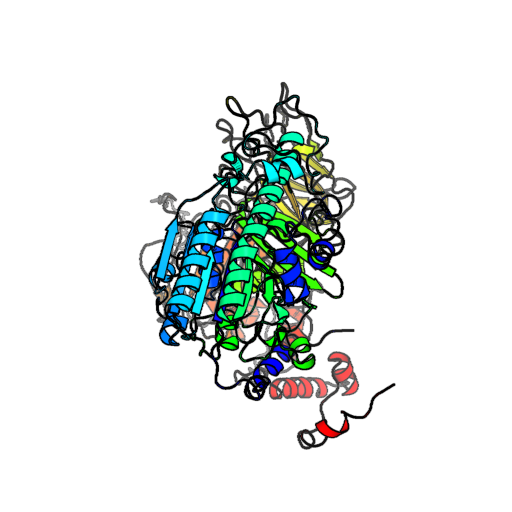1 610 ASP A C 1
ATOM 4530 O O . ASP A 1 610 ? 10.630 9.668 -26.371 1.00 59.41 610 ASP A O 1
ATOM 4534 N N . TRP A 1 611 ? 9.098 8.100 -25.849 1.00 70.31 611 TRP A N 1
ATOM 4535 C CA . TRP A 1 611 ? 10.006 6.954 -25.908 1.00 70.31 611 TRP A CA 1
ATOM 4536 C C . TRP A 1 611 ? 10.043 6.353 -27.320 1.00 70.31 611 TRP A C 1
ATOM 4538 O O . TRP A 1 611 ? 9.007 6.106 -27.936 1.00 70.31 611 TRP A O 1
ATOM 4548 N N . LEU A 1 612 ? 11.243 6.059 -27.822 1.00 75.56 612 LEU A N 1
ATOM 4549 C CA . LEU A 1 612 ? 11.458 5.204 -28.990 1.00 75.56 612 LEU A CA 1
ATOM 4550 C C . LEU A 1 612 ? 11.860 3.811 -28.527 1.00 75.56 612 LEU A C 1
ATOM 4552 O O . LEU A 1 612 ? 12.971 3.619 -28.031 1.00 75.56 612 LEU A O 1
ATOM 4556 N N . THR A 1 613 ? 10.983 2.842 -28.763 1.00 76.50 613 THR A N 1
ATOM 4557 C CA . THR A 1 613 ? 11.195 1.450 -28.364 1.00 76.50 613 THR A CA 1
ATOM 4558 C C . THR A 1 613 ? 11.451 0.558 -29.576 1.00 76.50 613 THR A C 1
ATOM 4560 O O . THR A 1 613 ? 10.782 0.645 -30.608 1.00 76.50 613 THR A O 1
ATOM 4563 N N . ILE A 1 614 ? 12.448 -0.315 -29.453 1.00 77.56 614 ILE A N 1
ATOM 4564 C CA . ILE A 1 614 ? 12.770 -1.372 -30.413 1.00 77.56 614 ILE A CA 1
ATOM 4565 C C . ILE A 1 614 ? 12.506 -2.708 -29.731 1.00 77.56 614 ILE A C 1
ATOM 4567 O O . ILE A 1 614 ? 13.400 -3.239 -29.070 1.00 77.56 614 ILE A O 1
ATOM 4571 N N . ASP A 1 615 ? 11.298 -3.241 -29.901 1.00 73.88 615 ASP A N 1
ATOM 4572 C CA . ASP A 1 615 ? 10.922 -4.546 -29.359 1.00 73.88 615 ASP A CA 1
ATOM 4573 C C . ASP A 1 615 ? 11.569 -5.686 -30.161 1.00 73.88 615 ASP A C 1
ATOM 4575 O O . ASP A 1 615 ? 11.435 -5.793 -31.382 1.00 73.88 615 ASP A O 1
ATOM 4579 N N . LEU A 1 616 ? 12.309 -6.533 -29.452 1.00 73.25 616 LEU A N 1
ATOM 4580 C CA . LEU A 1 616 ? 13.004 -7.710 -29.956 1.00 73.25 616 LEU A CA 1
ATOM 4581 C C . LEU A 1 616 ? 12.590 -8.974 -29.192 1.00 73.25 616 LEU A C 1
ATOM 4583 O O . LEU A 1 616 ? 13.243 -9.996 -29.363 1.00 73.25 616 LEU A O 1
ATOM 4587 N N . ASN A 1 617 ? 11.553 -8.966 -28.349 1.00 66.25 617 ASN A N 1
ATOM 4588 C CA . ASN A 1 617 ? 11.259 -10.092 -27.451 1.00 66.25 617 ASN A CA 1
ATOM 4589 C C . ASN A 1 617 ? 11.060 -11.415 -28.202 1.00 66.25 617 ASN A C 1
ATOM 4591 O O . ASN A 1 617 ? 11.648 -12.430 -27.828 1.00 66.25 617 ASN A O 1
ATOM 4595 N N . ASN A 1 618 ? 10.329 -11.382 -29.318 1.00 60.03 618 ASN A N 1
ATOM 4596 C CA . ASN A 1 618 ? 10.082 -12.561 -30.158 1.00 60.03 618 ASN A CA 1
ATOM 4597 C C . ASN A 1 618 ? 11.206 -12.853 -31.167 1.00 60.03 618 ASN A C 1
ATOM 4599 O O . ASN A 1 618 ? 11.151 -13.837 -31.901 1.00 60.03 618 ASN A O 1
ATOM 4603 N N . ASN A 1 619 ? 12.248 -12.019 -31.201 1.00 67.38 619 ASN A N 1
ATOM 4604 C CA . ASN A 1 619 ? 13.421 -12.189 -32.057 1.00 67.38 619 ASN A CA 1
ATOM 4605 C C . ASN A 1 619 ? 14.700 -11.714 -31.351 1.00 67.38 619 ASN A C 1
ATOM 4607 O O . ASN A 1 619 ? 15.491 -10.938 -31.905 1.00 67.38 619 ASN A O 1
ATOM 4611 N N . ALA A 1 620 ? 14.872 -12.162 -30.106 1.00 78.62 620 ALA A N 1
ATOM 4612 C CA . ALA A 1 620 ? 15.882 -11.627 -29.210 1.00 78.62 620 ALA A CA 1
ATOM 4613 C C . ALA A 1 620 ? 17.291 -11.799 -29.785 1.00 78.62 620 ALA A C 1
ATOM 4615 O O . ALA A 1 620 ? 17.619 -12.804 -30.424 1.00 78.62 620 ALA A O 1
ATOM 4616 N N . LYS A 1 621 ? 18.146 -10.802 -29.561 1.00 87.06 621 LYS A N 1
ATOM 4617 C CA . LYS A 1 621 ? 19.499 -10.764 -30.129 1.00 87.06 621 LYS A CA 1
ATOM 4618 C C . LYS A 1 621 ? 20.535 -10.911 -29.035 1.00 87.06 621 LYS A C 1
ATOM 4620 O O . LYS A 1 621 ? 20.384 -10.356 -27.955 1.00 87.06 621 LYS A O 1
ATOM 4625 N N . VAL A 1 622 ? 21.606 -11.644 -29.322 1.00 90.69 622 VAL A N 1
ATOM 4626 C CA . VAL A 1 622 ? 22.710 -11.823 -28.375 1.00 90.69 622 VAL A CA 1
ATOM 4627 C C . VAL A 1 622 ? 23.837 -10.864 -28.732 1.00 90.69 622 VAL A C 1
ATOM 4629 O O . VAL A 1 622 ? 24.449 -11.003 -29.788 1.00 90.69 622 VAL A O 1
ATOM 4632 N N . GLY A 1 623 ? 24.132 -9.912 -27.851 1.00 93.38 623 GLY A N 1
ATOM 4633 C CA . GLY A 1 623 ? 25.186 -8.918 -28.051 1.00 93.38 623 GLY A CA 1
ATOM 4634 C C . GLY A 1 623 ? 25.731 -8.371 -26.740 1.00 93.38 623 GLY A C 1
ATOM 4635 O O . GLY A 1 623 ? 25.149 -8.571 -25.681 1.00 93.38 623 GLY A O 1
ATOM 4636 N N . GLN A 1 624 ? 26.888 -7.721 -26.799 1.00 95.50 624 GLN A N 1
ATOM 4637 C CA . GLN A 1 624 ? 27.524 -7.082 -25.643 1.00 95.50 624 GLN A CA 1
ATOM 4638 C C . GLN A 1 624 ? 27.379 -5.559 -25.671 1.00 95.50 624 GLN A C 1
ATOM 4640 O O . GLN A 1 624 ? 27.327 -4.935 -24.613 1.00 95.50 624 GLN A O 1
ATOM 4645 N N . TYR A 1 625 ? 27.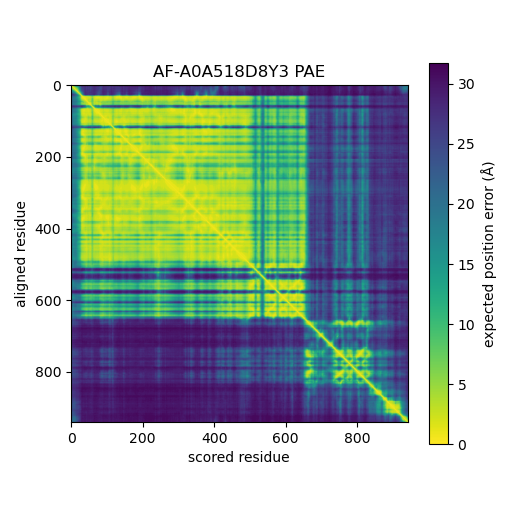314 -4.964 -26.861 1.00 96.56 625 TYR A N 1
ATOM 4646 C CA . TYR A 1 625 ? 27.247 -3.518 -27.015 1.00 96.56 625 TYR A CA 1
ATOM 4647 C C . TYR A 1 625 ? 25.929 -3.101 -27.649 1.00 96.56 625 TYR A C 1
ATOM 4649 O O . TYR A 1 625 ? 25.451 -3.762 -28.571 1.00 96.56 625 TYR A O 1
ATOM 4657 N N . VAL A 1 626 ? 25.385 -1.973 -27.199 1.00 96.88 626 VAL A N 1
ATOM 4658 C CA . VAL A 1 626 ? 24.286 -1.277 -27.879 1.00 96.88 626 VAL A CA 1
ATOM 4659 C C . VAL A 1 626 ? 24.788 0.093 -28.299 1.00 96.88 626 VAL A C 1
ATOM 4661 O O . VAL A 1 626 ? 25.224 0.870 -27.449 1.00 96.88 626 VAL A O 1
ATOM 4664 N N . ARG A 1 627 ? 24.757 0.379 -29.605 1.00 95.19 627 ARG A N 1
ATOM 4665 C CA . ARG A 1 627 ? 25.221 1.638 -30.198 1.00 95.19 627 ARG A CA 1
ATOM 4666 C C . ARG A 1 627 ? 24.058 2.397 -30.816 1.00 95.19 627 ARG A C 1
ATOM 4668 O O . ARG A 1 627 ? 23.304 1.838 -31.603 1.00 95.19 627 ARG A O 1
ATOM 4675 N N . VAL A 1 628 ? 23.966 3.681 -30.500 1.00 92.38 628 VAL A N 1
ATOM 4676 C CA . VAL A 1 628 ? 23.042 4.640 -31.106 1.00 92.38 628 VAL A CA 1
ATOM 4677 C C . VAL A 1 628 ? 23.866 5.601 -31.954 1.00 92.38 628 VAL A C 1
ATOM 4679 O O . VAL A 1 628 ? 24.763 6.269 -31.442 1.00 92.38 628 VAL A O 1
ATOM 4682 N N . THR A 1 629 ? 23.578 5.667 -33.248 1.00 90.19 629 THR A N 1
ATOM 4683 C CA . THR A 1 629 ? 24.276 6.529 -34.210 1.00 90.19 629 THR A CA 1
ATOM 4684 C C . THR A 1 629 ? 23.272 7.448 -34.876 1.00 90.19 629 THR A C 1
ATOM 4686 O O . THR A 1 629 ? 22.214 6.993 -35.299 1.00 90.19 629 THR A O 1
ATOM 4689 N N . ARG A 1 630 ? 23.603 8.729 -35.024 1.00 87.00 630 ARG A N 1
ATOM 4690 C CA . ARG A 1 630 ? 22.826 9.638 -35.869 1.00 87.00 630 ARG A CA 1
ATOM 4691 C C . ARG A 1 630 ? 23.469 9.728 -37.245 1.00 87.00 630 ARG A C 1
ATOM 4693 O O . ARG A 1 630 ? 24.548 10.293 -37.363 1.00 87.00 630 ARG A O 1
ATOM 4700 N N . GLU A 1 631 ? 22.822 9.222 -38.286 1.00 84.38 631 GLU A N 1
ATOM 4701 C CA . GLU A 1 631 ? 23.352 9.227 -39.657 1.00 84.38 631 GLU A CA 1
ATOM 4702 C C . GLU A 1 631 ? 23.123 10.581 -40.344 1.00 84.38 631 GLU A C 1
ATOM 4704 O O . GLU A 1 631 ? 22.276 10.735 -41.220 1.00 84.38 631 GLU A O 1
ATOM 4709 N N . SER A 1 632 ? 23.888 11.595 -39.934 1.00 78.25 632 SER A N 1
ATOM 4710 C CA . SER A 1 632 ? 23.829 12.940 -40.509 1.00 78.25 632 SER A CA 1
ATOM 4711 C C . SER A 1 632 ? 25.209 13.589 -40.577 1.00 78.25 632 SER A C 1
ATOM 4713 O O . SER A 1 632 ? 26.034 13.454 -39.669 1.00 78.25 632 SER A O 1
ATOM 4715 N N . ALA A 1 633 ? 25.425 14.379 -41.632 1.00 77.56 633 ALA A N 1
ATOM 4716 C CA . ALA A 1 633 ? 26.578 15.268 -41.732 1.00 77.56 633 ALA A CA 1
ATOM 4717 C C . ALA A 1 633 ? 26.438 16.437 -40.741 1.00 77.56 633 ALA A C 1
ATOM 4719 O O . ALA A 1 633 ? 25.344 16.987 -40.592 1.00 77.56 633 ALA A O 1
ATOM 4720 N N . ALA A 1 634 ? 27.539 16.815 -40.089 1.00 80.62 634 ALA A N 1
ATOM 4721 C CA . ALA A 1 634 ? 27.660 17.956 -39.176 1.00 80.62 634 ALA A CA 1
ATOM 4722 C C . ALA A 1 634 ? 26.505 18.088 -38.161 1.00 80.62 634 ALA A C 1
ATOM 4724 O O . ALA A 1 634 ? 25.813 19.108 -38.104 1.00 80.62 634 ALA A O 1
ATOM 4725 N N . SER A 1 635 ? 26.300 17.055 -37.348 1.00 78.25 635 SER A N 1
ATOM 4726 C CA . SER A 1 635 ? 25.181 16.948 -36.414 1.00 78.25 635 SER A CA 1
ATOM 4727 C C . SER A 1 635 ? 25.630 16.661 -34.977 1.00 78.25 635 SER A C 1
ATOM 4729 O O . SER A 1 635 ? 26.809 16.447 -34.711 1.00 78.25 635 SER A O 1
ATOM 4731 N N . VAL A 1 636 ? 24.681 16.703 -34.040 1.00 77.81 636 VAL A N 1
ATOM 4732 C CA . VAL A 1 636 ? 24.880 16.366 -32.620 1.00 77.81 636 VAL A CA 1
ATOM 4733 C C . VAL A 1 636 ? 23.944 15.218 -32.263 1.00 77.81 636 VAL A C 1
ATOM 4735 O O . VAL A 1 636 ? 22.784 15.237 -32.687 1.00 77.81 636 VAL A O 1
ATOM 4738 N N . LEU A 1 637 ? 24.421 14.268 -31.461 1.00 79.38 637 LEU A N 1
ATOM 4739 C CA . LEU A 1 637 ? 23.595 13.281 -30.774 1.00 79.38 637 LEU A CA 1
ATOM 4740 C C . LEU A 1 637 ? 23.414 13.719 -29.317 1.00 79.38 637 LEU A C 1
ATOM 4742 O O . LEU A 1 637 ? 24.389 14.054 -28.642 1.00 79.38 637 LEU A O 1
ATOM 4746 N N . ALA A 1 638 ? 22.165 13.741 -28.861 1.00 76.75 638 ALA A N 1
ATOM 4747 C CA . ALA A 1 638 ? 21.805 13.982 -27.471 1.00 76.75 638 ALA A CA 1
ATOM 4748 C C . ALA A 1 638 ? 20.829 12.889 -27.025 1.00 76.75 638 ALA A C 1
ATOM 4750 O O . ALA A 1 638 ? 19.835 12.654 -27.713 1.00 76.75 638 ALA A O 1
ATOM 4751 N N . LEU A 1 639 ? 21.131 12.221 -25.917 1.00 77.19 639 LEU A N 1
ATOM 4752 C CA . LEU A 1 639 ? 20.324 11.150 -25.335 1.00 77.19 639 LEU A CA 1
ATOM 4753 C C . LEU A 1 639 ? 20.167 11.428 -23.844 1.00 77.19 639 LEU A C 1
ATOM 4755 O O . LEU A 1 639 ? 21.178 11.575 -23.150 1.00 77.19 639 LEU A O 1
ATOM 4759 N N . ASP A 1 640 ? 18.926 11.479 -23.368 1.00 74.25 640 ASP A N 1
ATOM 4760 C CA . ASP A 1 640 ? 18.663 11.655 -21.939 1.00 74.25 640 ASP A CA 1
ATOM 4761 C C . ASP A 1 640 ? 18.642 10.302 -21.236 1.00 74.25 640 ASP A C 1
ATOM 4763 O O . ASP A 1 640 ? 19.201 10.169 -20.151 1.00 74.25 640 ASP A O 1
ATOM 4767 N N . GLU A 1 641 ? 18.062 9.284 -21.876 1.00 78.94 641 GLU A N 1
ATOM 4768 C CA . GLU A 1 641 ? 17.998 7.940 -21.315 1.00 78.94 641 GLU A CA 1
ATOM 4769 C C . GLU A 1 641 ? 18.026 6.846 -22.393 1.00 78.94 641 GLU A C 1
ATOM 4771 O O . GLU A 1 641 ? 17.428 6.970 -23.465 1.00 78.94 641 GLU A O 1
ATOM 4776 N N . VAL A 1 642 ? 18.761 5.773 -22.098 1.00 84.69 642 VAL A N 1
ATOM 4777 C CA . VAL A 1 642 ? 18.872 4.545 -22.883 1.00 84.69 642 VAL A CA 1
ATOM 4778 C C . VAL A 1 642 ? 18.727 3.354 -21.946 1.00 84.69 642 VAL A C 1
ATOM 4780 O O . VAL A 1 642 ? 19.571 3.116 -21.078 1.00 84.69 642 VAL A O 1
ATOM 4783 N N . GLN A 1 643 ? 17.685 2.565 -22.167 1.00 86.94 643 GLN A N 1
ATOM 4784 C CA . GLN A 1 643 ? 17.418 1.334 -21.435 1.00 86.94 643 GLN A CA 1
ATOM 4785 C C . GLN A 1 643 ? 17.602 0.134 -22.368 1.00 86.94 643 GLN A C 1
ATOM 4787 O O . GLN A 1 643 ? 17.237 0.179 -23.545 1.00 86.94 643 GLN A O 1
ATOM 4792 N N . VAL A 1 644 ? 18.191 -0.945 -21.850 1.00 89.94 644 VAL A N 1
ATOM 4793 C CA . VAL A 1 644 ? 18.395 -2.196 -22.597 1.00 89.94 644 VAL A CA 1
ATOM 4794 C C . VAL A 1 644 ? 17.901 -3.340 -21.738 1.00 89.94 644 VAL A C 1
ATOM 4796 O O . VAL A 1 644 ? 18.487 -3.627 -20.694 1.00 89.94 644 VAL A O 1
ATOM 4799 N N . PHE A 1 645 ? 16.845 -4.009 -22.181 1.00 86.69 645 PHE A N 1
ATOM 4800 C CA . PHE A 1 645 ? 16.154 -5.004 -21.375 1.00 86.69 645 PHE A CA 1
ATOM 4801 C C . PHE A 1 645 ? 16.434 -6.436 -21.838 1.00 86.69 645 PHE A C 1
ATOM 4803 O O . PHE A 1 645 ? 16.527 -6.707 -23.040 1.00 86.69 645 PHE A O 1
ATOM 4810 N N . THR A 1 646 ? 16.525 -7.378 -20.893 1.00 84.62 646 THR A N 1
ATOM 4811 C CA . THR A 1 646 ? 16.437 -8.821 -21.199 1.00 84.62 646 THR A CA 1
ATOM 4812 C C . THR A 1 646 ? 15.063 -9.157 -21.778 1.00 84.62 646 THR A C 1
ATOM 4814 O O . THR A 1 646 ? 14.113 -8.432 -21.473 1.00 84.62 646 THR A O 1
ATOM 4817 N N . PRO A 1 647 ? 14.900 -10.237 -22.575 1.00 77.00 647 PRO A N 1
ATOM 4818 C CA . PRO A 1 647 ? 13.578 -10.756 -22.906 1.00 77.00 647 PRO A CA 1
ATOM 4819 C C . PRO A 1 647 ? 12.761 -10.939 -21.634 1.00 77.00 647 PRO A C 1
ATOM 4821 O O . PRO A 1 647 ? 13.189 -11.631 -20.708 1.00 77.00 647 PRO A O 1
ATOM 4824 N N . GLY A 1 648 ? 11.639 -10.240 -21.576 1.00 67.38 648 GLY A N 1
ATOM 4825 C CA . GLY A 1 648 ? 10.859 -10.089 -20.360 1.00 67.38 648 GLY A CA 1
ATOM 4826 C C . GLY A 1 648 ? 9.409 -10.450 -20.588 1.00 67.38 648 GLY A C 1
ATOM 4827 O O . GLY A 1 648 ? 8.989 -10.746 -21.709 1.00 67.38 648 GLY A O 1
ATOM 4828 N N . TRP A 1 649 ? 8.655 -10.406 -19.500 1.00 67.19 649 TRP A N 1
ATOM 4829 C CA . TRP A 1 649 ? 7.209 -10.409 -19.570 1.00 67.19 649 TRP A CA 1
ATOM 4830 C C . TRP A 1 649 ? 6.734 -9.237 -20.440 1.00 67.19 649 TRP A C 1
ATOM 4832 O O . TRP A 1 649 ? 7.136 -8.087 -20.247 1.00 67.19 649 TRP A O 1
ATOM 4842 N N . VAL A 1 650 ? 5.899 -9.556 -21.423 1.00 57.03 650 VAL A N 1
ATOM 4843 C CA . VAL A 1 650 ? 5.166 -8.575 -22.220 1.00 57.03 650 VAL A CA 1
ATOM 4844 C C . VAL A 1 650 ? 3.758 -8.573 -21.666 1.00 57.03 650 VAL A C 1
ATOM 4846 O O . VAL A 1 650 ? 3.168 -9.647 -21.522 1.00 57.03 650 VAL A O 1
ATOM 4849 N N . ALA A 1 651 ? 3.240 -7.389 -21.339 1.00 51.91 651 ALA A N 1
ATOM 4850 C CA . ALA A 1 651 ? 1.874 -7.286 -20.866 1.00 51.91 651 ALA A CA 1
ATOM 4851 C C . ALA A 1 651 ? 0.937 -7.949 -21.880 1.00 51.91 651 ALA A C 1
ATOM 4853 O O . ALA A 1 651 ? 1.026 -7.631 -23.072 1.00 51.91 651 ALA A O 1
ATOM 4854 N N . PRO A 1 652 ? 0.054 -8.871 -21.455 1.00 45.84 652 PRO A N 1
ATOM 4855 C CA . PRO A 1 652 ? -1.041 -9.245 -22.319 1.00 45.84 652 PRO A CA 1
ATOM 4856 C C . PRO A 1 652 ? -1.810 -7.952 -22.640 1.00 45.84 652 PRO A C 1
ATOM 4858 O O . PRO A 1 652 ? -1.972 -7.107 -21.752 1.00 45.84 652 PRO A O 1
ATOM 4861 N N . PRO A 1 653 ? -2.241 -7.755 -23.895 1.00 42.84 653 PRO A N 1
ATOM 4862 C CA . PRO A 1 653 ? -3.080 -6.628 -24.264 1.00 42.84 653 PRO A CA 1
ATOM 4863 C C . PRO A 1 653 ? -4.232 -6.504 -23.284 1.00 42.84 653 PRO A C 1
ATOM 4865 O O . PRO A 1 653 ? -4.801 -7.520 -22.866 1.00 42.84 653 PRO A O 1
ATOM 4868 N N . ASP A 1 654 ? -4.575 -5.265 -22.933 1.00 42.50 654 ASP A N 1
ATOM 4869 C CA . ASP A 1 654 ? -5.831 -4.982 -22.249 1.00 42.50 654 ASP A CA 1
ATOM 4870 C C . ASP A 1 654 ? -6.950 -5.712 -23.007 1.00 42.50 654 ASP A C 1
ATOM 4872 O O . ASP A 1 654 ? -7.105 -5.469 -24.207 1.00 42.50 654 ASP A O 1
ATOM 4876 N N . PRO A 1 655 ? -7.711 -6.627 -22.376 1.00 39.16 655 PRO A N 1
ATOM 4877 C CA . PRO A 1 655 ? -8.851 -7.240 -23.026 1.00 39.16 655 PRO A CA 1
ATOM 4878 C C . PRO A 1 655 ? -9.956 -6.190 -23.165 1.00 39.16 655 PRO A C 1
ATOM 4880 O O . PRO A 1 655 ? -10.983 -6.230 -22.488 1.00 39.16 655 PRO A O 1
ATOM 4883 N N . GLN A 1 656 ? -9.789 -5.262 -24.104 1.00 44.41 656 GLN A N 1
ATOM 4884 C CA . GLN A 1 656 ? -10.942 -4.736 -24.801 1.00 44.41 656 GLN A CA 1
ATOM 4885 C C . GLN A 1 656 ? -11.575 -5.932 -25.512 1.00 44.41 656 GLN A C 1
ATOM 4887 O O . GLN A 1 656 ? -10.893 -6.665 -26.230 1.00 44.41 656 GLN A O 1
ATOM 4892 N N . ALA A 1 657 ? -12.860 -6.166 -25.241 1.00 42.47 657 ALA A N 1
ATOM 4893 C CA . ALA A 1 657 ? -13.603 -7.312 -25.755 1.00 42.47 657 ALA A CA 1
ATOM 4894 C C . ALA A 1 657 ? -13.287 -7.560 -27.245 1.00 42.47 657 ALA A C 1
ATOM 4896 O O . ALA A 1 657 ? -13.439 -6.660 -28.077 1.00 42.47 657 ALA A O 1
ATOM 4897 N N . GLY A 1 658 ? -12.798 -8.766 -27.551 1.00 45.75 658 GLY A N 1
ATOM 4898 C CA . GLY A 1 658 ? -12.569 -9.238 -28.914 1.00 45.75 658 GLY A CA 1
ATOM 4899 C C . GLY A 1 658 ? -11.128 -9.252 -29.444 1.00 45.75 658 GLY A C 1
ATOM 4900 O O . GLY A 1 658 ? -10.954 -9.695 -30.567 1.00 45.75 658 GLY A O 1
ATOM 4901 N N . GLU A 1 659 ? -10.064 -8.823 -28.762 1.00 54.38 659 GLU A N 1
ATOM 4902 C CA . GLU A 1 659 ? -8.715 -8.912 -29.376 1.00 54.38 659 GLU A CA 1
ATOM 4903 C C . GLU A 1 659 ? -8.207 -10.358 -29.587 1.00 54.38 659 GLU A C 1
ATOM 4905 O O . GLU A 1 659 ? -8.307 -11.204 -28.698 1.00 54.38 659 GLU A O 1
ATOM 4910 N N . VAL A 1 660 ? -7.654 -10.657 -30.775 1.00 49.62 660 VAL A N 1
ATOM 4911 C CA . VAL A 1 660 ? -7.199 -12.011 -31.169 1.00 49.62 660 VAL A CA 1
ATOM 4912 C C . VAL A 1 660 ? -5.720 -12.057 -31.565 1.00 49.62 660 VAL A C 1
ATOM 4914 O O . VAL A 1 660 ? -5.196 -11.146 -32.208 1.00 49.62 660 VAL A O 1
ATOM 4917 N N . ASN A 1 661 ? -5.042 -13.164 -31.234 1.00 53.94 661 ASN A N 1
ATOM 4918 C CA . ASN A 1 661 ? -3.670 -13.416 -31.681 1.00 53.94 661 ASN A CA 1
ATOM 4919 C C . ASN A 1 661 ? -3.655 -13.977 -33.106 1.00 53.94 661 ASN A C 1
ATOM 4921 O O . ASN A 1 661 ? -4.274 -15.011 -33.365 1.00 53.94 661 ASN A O 1
ATOM 4925 N N . ILE A 1 662 ? -2.889 -13.354 -34.002 1.00 56.28 662 ILE A N 1
ATOM 4926 C CA . ILE A 1 662 ? -2.662 -13.877 -35.349 1.00 56.28 662 ILE A CA 1
ATOM 4927 C C . ILE A 1 662 ? -1.285 -14.522 -35.414 1.00 56.28 662 ILE A C 1
ATOM 4929 O O . ILE A 1 662 ? -0.268 -13.872 -35.188 1.00 56.28 662 ILE A O 1
ATOM 4933 N N . GLN A 1 663 ? -1.240 -15.790 -35.814 1.00 56.59 663 GLN A N 1
ATOM 4934 C CA . GLN A 1 663 ? 0.010 -16.451 -36.174 1.00 56.59 663 GLN A CA 1
ATOM 4935 C C . GLN A 1 663 ? 0.389 -16.102 -37.611 1.00 56.59 663 GLN A C 1
ATOM 4937 O O . GLN A 1 663 ? -0.134 -16.703 -38.548 1.00 56.59 663 GLN A O 1
ATOM 4942 N N . TRP A 1 664 ? 1.276 -15.123 -37.787 1.00 58.25 664 TRP A N 1
ATOM 4943 C CA . TRP A 1 664 ? 1.765 -14.701 -39.100 1.00 58.25 664 TRP A CA 1
ATOM 4944 C C . TRP A 1 664 ? 2.830 -15.652 -39.663 1.00 58.25 664 TRP A C 1
ATOM 4946 O O . TRP A 1 664 ? 3.698 -16.142 -38.944 1.00 58.25 664 TRP A O 1
ATOM 4956 N N . ARG A 1 665 ? 2.808 -15.872 -40.980 1.00 56.47 665 ARG A N 1
ATOM 4957 C CA . ARG A 1 665 ? 3.937 -16.435 -41.737 1.00 56.47 665 ARG A CA 1
ATOM 4958 C C . ARG A 1 665 ? 4.838 -15.314 -42.244 1.00 56.47 665 ARG A C 1
ATOM 4960 O O . ARG A 1 665 ? 4.389 -14.182 -42.407 1.00 56.47 665 ARG A O 1
ATOM 4967 N N . SER A 1 666 ? 6.086 -15.654 -42.566 1.00 59.19 666 SER A N 1
ATOM 4968 C CA . SER A 1 666 ? 7.013 -14.733 -43.229 1.00 59.19 666 SER A CA 1
ATOM 4969 C C . SER A 1 666 ? 6.396 -14.139 -44.498 1.00 59.19 666 SER A C 1
ATOM 4971 O O . SER A 1 666 ? 5.748 -14.857 -45.268 1.00 59.19 666 SER A O 1
ATOM 4973 N N . ALA A 1 667 ? 6.623 -12.843 -44.720 1.00 64.00 667 ALA A N 1
ATOM 4974 C CA . ALA A 1 667 ? 6.121 -12.154 -45.897 1.00 64.00 667 ALA A CA 1
ATOM 4975 C C . ALA A 1 667 ? 6.689 -12.773 -47.184 1.00 64.00 667 ALA A C 1
ATOM 4977 O O . ALA A 1 667 ? 7.856 -13.171 -47.248 1.00 64.00 667 ALA A O 1
ATOM 4978 N N . GLN A 1 668 ? 5.857 -12.852 -48.219 1.00 60.59 668 GLN A N 1
ATOM 4979 C CA . GLN A 1 668 ? 6.205 -13.411 -49.521 1.00 60.59 668 GLN A CA 1
ATOM 4980 C C . GLN A 1 668 ? 6.149 -12.340 -50.607 1.00 60.59 668 GLN A C 1
ATOM 4982 O O . GLN A 1 668 ? 5.275 -11.476 -50.595 1.00 60.59 668 GLN A O 1
ATOM 4987 N N . ASN A 1 669 ? 7.068 -12.420 -51.572 1.00 62.72 669 ASN A N 1
ATOM 4988 C CA . ASN A 1 669 ? 7.047 -11.571 -52.761 1.00 62.72 669 ASN A CA 1
ATOM 4989 C C . ASN A 1 669 ? 5.877 -11.952 -53.669 1.00 62.72 669 ASN A C 1
ATOM 4991 O O . ASN A 1 669 ? 5.638 -13.132 -53.915 1.00 62.72 669 ASN A O 1
ATOM 4995 N N . THR A 1 670 ? 5.209 -10.947 -54.227 1.00 56.50 670 THR A N 1
ATOM 4996 C CA . THR A 1 670 ? 4.235 -11.152 -55.306 1.00 56.50 670 THR A CA 1
ATOM 4997 C C . THR A 1 670 ? 4.950 -11.521 -56.613 1.00 56.50 670 THR A C 1
ATOM 4999 O O . THR A 1 670 ? 5.964 -10.920 -56.977 1.00 56.50 670 THR A O 1
ATOM 5002 N N . ALA A 1 671 ? 4.428 -12.520 -57.321 1.00 52.47 671 ALA A N 1
ATOM 5003 C CA . ALA A 1 671 ? 4.906 -13.027 -58.607 1.00 52.47 671 ALA A CA 1
ATOM 5004 C C . ALA A 1 671 ? 3.909 -12.775 -59.763 1.00 52.47 671 ALA A C 1
ATOM 5006 O O . ALA A 1 671 ? 4.148 -13.215 -60.890 1.00 52.47 671 ALA A O 1
ATOM 5007 N N . GLY A 1 672 ? 2.800 -12.073 -59.500 1.00 48.66 672 GLY A N 1
ATOM 5008 C CA . GLY A 1 672 ? 1.805 -11.632 -60.483 1.00 48.66 672 GLY A CA 1
ATOM 5009 C C . GLY A 1 672 ? 0.393 -11.503 -59.890 1.00 48.66 672 GLY A C 1
ATOM 5010 O O . GLY A 1 672 ? 0.182 -11.726 -58.701 1.00 48.66 672 GLY A O 1
ATOM 5011 N N . LEU A 1 673 ? -0.608 -11.182 -60.725 1.00 42.47 673 LEU A N 1
ATOM 5012 C CA . LEU A 1 673 ? -2.010 -10.964 -60.301 1.00 42.47 673 LEU A CA 1
ATOM 5013 C C . LEU A 1 673 ? -2.675 -12.167 -59.598 1.00 42.47 673 LEU A C 1
ATOM 5015 O O . LEU A 1 673 ? -3.678 -11.984 -58.916 1.00 42.47 673 LEU A O 1
ATOM 5019 N N . GLY A 1 674 ? -2.151 -13.385 -59.774 1.00 43.75 674 GLY A N 1
ATOM 5020 C CA . GLY A 1 674 ? -2.681 -14.595 -59.132 1.00 43.75 674 GLY A CA 1
ATOM 5021 C C . GLY A 1 674 ? -2.536 -14.595 -57.607 1.00 43.75 674 GLY A C 1
ATOM 5022 O O . GLY A 1 674 ? -3.384 -15.164 -56.926 1.00 43.75 674 GLY A O 1
ATOM 5023 N N . ASP A 1 675 ? -1.543 -13.877 -57.078 1.00 43.38 675 ASP A N 1
ATOM 5024 C CA . ASP A 1 675 ? -1.244 -13.806 -55.639 1.00 43.38 675 ASP A CA 1
ATOM 5025 C C . ASP A 1 675 ? -2.147 -12.804 -54.885 1.00 43.38 675 ASP A C 1
ATOM 5027 O O . ASP A 1 675 ? -2.053 -12.645 -53.666 1.00 43.38 675 ASP A O 1
ATOM 5031 N N . LEU A 1 676 ? -3.041 -12.118 -55.612 1.00 42.16 676 LEU A N 1
ATOM 5032 C CA . LEU A 1 676 ? -4.064 -11.213 -55.069 1.00 42.16 676 LEU A CA 1
ATOM 5033 C C . LEU A 1 676 ? -5.397 -11.927 -54.779 1.00 42.16 676 LEU A C 1
ATOM 5035 O O . LEU A 1 676 ? -6.331 -11.308 -54.278 1.00 42.16 676 LEU A O 1
ATOM 5039 N N . THR A 1 677 ? -5.510 -13.216 -55.104 1.00 42.09 677 THR A N 1
ATOM 5040 C CA . THR A 1 677 ? -6.745 -13.995 -54.955 1.00 42.09 677 THR A CA 1
ATOM 5041 C C . THR A 1 677 ? -6.443 -15.380 -54.405 1.00 42.09 677 THR A C 1
ATOM 5043 O O . THR A 1 677 ? -6.109 -16.288 -55.162 1.00 42.09 677 THR A O 1
ATOM 5046 N N . LEU A 1 678 ? -6.618 -15.562 -53.099 1.00 38.44 678 LEU A N 1
ATOM 5047 C CA . LEU A 1 678 ? -6.738 -16.888 -52.501 1.00 38.44 678 LEU A CA 1
ATOM 5048 C C . LEU A 1 678 ? -8.217 -17.312 -52.546 1.00 38.44 678 LEU A C 1
ATOM 5050 O O . LEU A 1 678 ? -9.091 -16.567 -52.114 1.00 38.44 678 LEU A O 1
ATOM 5054 N N . ALA A 1 679 ? -8.470 -18.505 -53.092 1.00 37.72 679 ALA A N 1
ATOM 5055 C CA . ALA A 1 679 ? -9.758 -19.203 -53.217 1.00 37.72 679 ALA A CA 1
ATOM 5056 C C . ALA A 1 679 ? -10.664 -18.862 -54.421 1.00 37.72 679 ALA A C 1
ATOM 5058 O O . ALA A 1 679 ? -11.573 -18.029 -54.418 1.00 37.72 679 ALA A O 1
ATOM 5059 N N . LYS A 1 680 ? -10.523 -19.703 -55.444 1.00 37.62 680 LYS A N 1
ATOM 5060 C CA . LYS A 1 680 ? -11.515 -19.967 -56.485 1.00 37.62 680 LYS A CA 1
ATOM 5061 C C . LYS A 1 680 ? -12.722 -20.699 -55.855 1.00 37.62 680 LYS A C 1
ATOM 5063 O O . LYS A 1 680 ? -12.784 -21.916 -55.964 1.00 37.62 680 LYS A O 1
ATOM 5068 N N . SER A 1 681 ? -13.655 -19.994 -55.191 1.00 35.75 681 SER A N 1
ATOM 5069 C CA . SER A 1 681 ? -15.099 -20.350 -55.001 1.00 35.75 681 SER A CA 1
ATOM 5070 C C . SER A 1 681 ? -15.823 -19.726 -53.780 1.00 35.75 681 SER A C 1
ATOM 5072 O O . SER A 1 681 ? -16.976 -20.084 -53.528 1.00 35.75 681 SER A O 1
ATOM 5074 N N . GLY A 1 682 ? -15.230 -18.779 -53.049 1.00 32.06 682 GLY A N 1
ATOM 5075 C CA . GLY A 1 682 ? -15.908 -18.008 -51.989 1.00 32.06 682 GLY A CA 1
ATOM 5076 C C . GLY A 1 682 ? -16.014 -16.523 -52.342 1.00 32.06 682 GLY A C 1
ATOM 5077 O O . GLY A 1 682 ? -15.182 -16.022 -53.092 1.00 32.06 682 GLY A O 1
ATOM 5078 N N . ASN A 1 683 ? -17.049 -15.829 -51.858 1.00 31.23 683 ASN A N 1
ATOM 5079 C CA . ASN A 1 683 ? -17.240 -14.393 -52.089 1.00 31.23 683 ASN A CA 1
ATOM 5080 C C . ASN A 1 683 ? -15.992 -13.602 -51.664 1.00 31.23 683 ASN A C 1
ATOM 5082 O O . ASN A 1 683 ? -15.531 -13.722 -50.533 1.00 31.23 683 ASN A O 1
ATOM 5086 N N . ILE A 1 684 ? -15.482 -12.766 -52.569 1.00 32.53 684 ILE A N 1
ATOM 5087 C CA . ILE A 1 684 ? -14.489 -11.739 -52.250 1.00 32.53 684 ILE A CA 1
ATOM 5088 C C . ILE A 1 684 ? -15.195 -10.689 -51.383 1.00 32.53 684 ILE A C 1
ATOM 5090 O O . ILE A 1 684 ? -16.077 -9.984 -51.874 1.00 32.53 684 ILE A O 1
ATOM 5094 N N . VAL A 1 685 ? -14.817 -10.580 -50.111 1.00 31.03 685 VAL A N 1
ATOM 5095 C CA . VAL A 1 685 ? -15.219 -9.471 -49.232 1.00 31.03 685 VAL A CA 1
ATOM 5096 C C . VAL A 1 685 ? -14.097 -8.434 -49.325 1.00 31.03 685 VAL A C 1
ATOM 5098 O O . VAL A 1 685 ? -12.999 -8.666 -48.831 1.00 31.03 685 VAL A O 1
ATOM 5101 N N . ALA A 1 686 ? -14.307 -7.364 -50.094 1.00 30.11 686 ALA A N 1
ATOM 5102 C CA . ALA A 1 686 ? -13.250 -6.411 -50.448 1.00 30.11 686 ALA A CA 1
ATOM 5103 C C . ALA A 1 686 ? -13.025 -5.304 -49.396 1.00 30.11 686 ALA A C 1
ATOM 5105 O O . ALA A 1 686 ? -13.917 -4.979 -48.615 1.00 30.11 686 ALA A O 1
ATOM 5106 N N . ALA A 1 687 ? -11.827 -4.711 -49.463 1.00 32.00 687 ALA A N 1
ATOM 5107 C CA . ALA A 1 687 ? -11.314 -3.566 -48.704 1.00 32.00 687 ALA A CA 1
ATOM 5108 C C . ALA A 1 687 ? -12.198 -2.304 -48.751 1.00 32.00 687 ALA A C 1
ATOM 5110 O O . ALA A 1 687 ? -12.897 -2.090 -49.742 1.00 32.00 687 ALA A O 1
ATOM 5111 N N . TYR A 1 688 ? -12.081 -1.414 -47.749 1.00 38.38 688 TYR A N 1
ATOM 5112 C CA . TYR A 1 688 ? -12.547 -0.029 -47.898 1.00 38.38 688 TYR A CA 1
ATOM 5113 C C . TYR A 1 688 ? -11.727 1.046 -47.169 1.00 38.38 688 TYR A C 1
ATOM 5115 O O . TYR A 1 688 ? -11.113 0.820 -46.129 1.00 38.38 688 TYR A O 1
ATOM 5123 N N . THR A 1 689 ? -11.766 2.224 -47.796 1.00 31.73 689 THR A N 1
ATOM 5124 C CA . THR A 1 689 ? -11.054 3.487 -47.577 1.00 31.73 689 THR A CA 1
ATOM 5125 C C . THR A 1 689 ? -11.829 4.464 -46.676 1.00 31.73 689 THR A C 1
ATOM 5127 O O . THR A 1 689 ? -13.056 4.432 -46.598 1.00 31.73 689 THR A O 1
ATOM 5130 N N . GLY A 1 690 ? -11.104 5.363 -45.999 1.00 33.53 690 GLY A N 1
ATOM 5131 C CA . GLY A 1 690 ? -11.614 6.275 -44.966 1.00 33.53 690 GLY A CA 1
ATOM 5132 C C . GLY A 1 690 ? -12.707 7.266 -45.394 1.00 33.53 690 GLY A C 1
ATOM 5133 O O . GLY A 1 690 ? -12.417 8.378 -45.834 1.00 33.53 690 GLY A O 1
ATOM 5134 N N . GLY A 1 691 ? -13.966 6.903 -45.137 1.00 34.06 691 GLY A N 1
ATOM 5135 C CA . GLY A 1 691 ? -15.126 7.797 -45.090 1.00 34.06 691 GLY A CA 1
ATOM 5136 C C . GLY A 1 691 ? -15.999 7.520 -43.849 1.00 34.06 691 GLY A C 1
ATOM 5137 O O . GLY A 1 691 ? -15.904 6.438 -43.276 1.00 34.06 691 GLY A O 1
ATOM 5138 N N . PRO A 1 692 ? -16.848 8.468 -43.404 1.00 32.06 692 PRO A N 1
ATOM 5139 C CA . PRO A 1 692 ? -17.504 8.433 -42.090 1.00 32.06 692 PRO A CA 1
ATOM 5140 C C . PRO A 1 692 ? -18.812 7.617 -42.057 1.00 32.06 692 PRO A C 1
ATOM 5142 O O . PRO A 1 692 ? -19.794 8.058 -41.462 1.00 32.06 692 PRO A O 1
ATOM 5145 N N . SER A 1 693 ? -18.885 6.461 -42.718 1.00 34.78 693 SER A N 1
ATOM 5146 C CA . SER A 1 693 ? -20.130 5.679 -42.756 1.00 34.78 693 SER A CA 1
ATOM 5147 C C . SER A 1 693 ? -19.904 4.174 -42.738 1.00 34.78 693 SER A C 1
ATOM 5149 O O . SER A 1 693 ? -19.130 3.667 -43.547 1.00 34.78 693 SER A O 1
ATOM 5151 N N . ASP A 1 694 ? -20.657 3.504 -41.862 1.00 38.34 694 ASP A N 1
ATOM 5152 C CA . ASP A 1 694 ? -20.768 2.052 -41.715 1.00 38.34 694 ASP A CA 1
ATOM 5153 C C . ASP A 1 694 ? -20.944 1.355 -43.073 1.00 38.34 694 ASP A C 1
ATOM 5155 O O . ASP A 1 694 ? -21.816 1.723 -43.870 1.00 38.34 694 ASP A O 1
ATOM 5159 N N . VAL A 1 695 ? -20.143 0.321 -43.330 1.00 35.22 695 VAL A N 1
ATOM 5160 C CA . VAL A 1 695 ? -20.261 -0.515 -44.535 1.00 35.22 695 VAL A CA 1
ATOM 5161 C C . VAL A 1 695 ? -20.796 -1.880 -44.131 1.00 35.22 695 VAL A C 1
ATOM 5163 O O . VAL A 1 695 ? -20.284 -2.472 -43.192 1.00 35.22 695 VAL A O 1
ATOM 5166 N N . VAL A 1 696 ? -21.811 -2.391 -44.835 1.00 35.62 696 VAL A N 1
ATOM 5167 C CA . VAL A 1 696 ? -22.375 -3.729 -44.590 1.00 35.62 696 VAL A CA 1
ATOM 5168 C C . VAL A 1 696 ? -22.132 -4.630 -45.796 1.00 35.62 696 VAL A C 1
ATOM 5170 O O . VAL A 1 696 ? -22.610 -4.318 -46.889 1.00 35.62 696 VAL A O 1
ATOM 5173 N N . VAL A 1 697 ? -21.440 -5.756 -45.607 1.00 30.47 697 VAL A N 1
ATOM 5174 C CA . VAL A 1 697 ? -21.205 -6.774 -46.651 1.00 30.47 697 VAL A CA 1
ATOM 5175 C C . VAL A 1 697 ? -21.673 -8.134 -46.139 1.00 30.47 697 VAL A C 1
ATOM 5177 O O . VAL A 1 697 ? -21.305 -8.540 -45.045 1.00 30.47 697 VAL A O 1
ATOM 5180 N N . ASP A 1 698 ? -22.547 -8.809 -46.892 1.00 29.83 698 ASP A N 1
ATOM 5181 C CA . ASP A 1 698 ? -23.162 -10.099 -46.521 1.00 29.83 698 ASP A CA 1
ATOM 5182 C C . ASP A 1 698 ? -23.789 -10.140 -45.104 1.00 29.83 698 ASP A C 1
ATOM 5184 O O . ASP A 1 698 ? -23.869 -11.183 -44.461 1.00 29.83 698 ASP A O 1
ATOM 5188 N N . GLY A 1 699 ? -24.311 -8.998 -44.635 1.00 31.25 699 GLY A N 1
ATOM 5189 C CA . GLY A 1 699 ? -24.990 -8.861 -43.338 1.00 31.25 699 GLY A CA 1
ATOM 5190 C C . GLY A 1 699 ? -24.087 -8.448 -42.172 1.00 31.25 699 GLY A C 1
ATOM 5191 O O . GLY A 1 699 ? -24.588 -8.292 -41.061 1.00 31.25 699 GLY A O 1
ATOM 5192 N N . VAL A 1 700 ? -22.796 -8.231 -42.427 1.00 31.97 700 VAL A N 1
ATOM 5193 C CA . VAL A 1 700 ? -21.781 -7.848 -41.438 1.00 31.97 700 VAL A CA 1
ATOM 5194 C C . VAL A 1 700 ? -21.437 -6.365 -41.591 1.00 31.97 700 VAL A C 1
ATOM 5196 O O . VAL A 1 700 ? -21.035 -5.954 -42.679 1.00 31.97 700 VAL A O 1
ATOM 5199 N N . SER A 1 701 ? -21.626 -5.568 -40.532 1.00 36.06 701 SER A N 1
ATOM 5200 C CA . SER A 1 701 ? -21.328 -4.125 -40.492 1.00 36.06 701 SER A CA 1
ATOM 5201 C C . SER A 1 701 ? -19.902 -3.850 -40.002 1.00 36.06 701 SER A C 1
ATOM 5203 O O . SER A 1 701 ? -19.497 -4.381 -38.970 1.00 36.06 701 SER A O 1
ATOM 5205 N N . PHE A 1 702 ? -19.181 -2.958 -40.681 1.00 36.88 702 PHE A N 1
ATOM 5206 C CA . PHE A 1 702 ? -17.812 -2.545 -40.361 1.00 36.88 702 PHE A CA 1
ATOM 5207 C C . PHE A 1 702 ? -17.766 -1.069 -39.938 1.00 36.88 702 PHE A C 1
ATOM 5209 O O . PHE A 1 702 ? -18.312 -0.211 -40.637 1.00 36.88 702 PHE A O 1
ATOM 5216 N N . VAL A 1 703 ? -17.083 -0.782 -38.821 1.00 37.91 703 VAL A N 1
ATOM 5217 C CA . VAL A 1 703 ? -16.879 0.564 -38.253 1.00 37.91 703 VAL A CA 1
ATOM 5218 C C . VAL A 1 703 ? -15.380 0.790 -38.034 1.00 37.91 703 VAL A C 1
ATOM 5220 O O . VAL A 1 703 ? -14.723 -0.017 -37.385 1.00 37.91 703 VAL A O 1
ATOM 5223 N N . VAL A 1 704 ? -14.826 1.888 -38.557 1.00 38.62 704 VAL A N 1
ATOM 5224 C CA . VAL A 1 704 ? -13.420 2.276 -38.333 1.00 38.62 704 VAL A CA 1
ATOM 5225 C C . VAL A 1 704 ? -13.369 3.335 -37.234 1.00 38.62 704 VAL A C 1
ATOM 5227 O O . VAL A 1 704 ? -13.806 4.465 -37.447 1.00 38.62 704 VAL A O 1
ATOM 5230 N N . ASN A 1 705 ? -12.814 2.990 -36.073 1.00 33.31 705 ASN A N 1
ATOM 5231 C CA . ASN A 1 705 ? -12.594 3.927 -34.971 1.00 33.31 705 ASN A CA 1
ATOM 5232 C C . ASN A 1 705 ? -11.087 4.232 -34.842 1.00 33.31 705 ASN A C 1
ATOM 5234 O O . ASN A 1 705 ? -10.281 3.310 -34.805 1.00 33.31 705 ASN A O 1
ATOM 5238 N N . ASN A 1 706 ? -10.726 5.520 -34.741 1.00 33.69 706 ASN A N 1
ATOM 5239 C CA . ASN A 1 706 ? -9.377 6.068 -34.472 1.00 33.69 706 ASN A CA 1
ATOM 5240 C C . ASN A 1 706 ? -8.365 6.192 -35.633 1.00 33.69 706 ASN A C 1
ATOM 5242 O O . ASN A 1 706 ? -7.236 5.719 -35.532 1.00 33.69 706 ASN A O 1
ATOM 5246 N N . LEU A 1 707 ? -8.687 6.968 -36.675 1.00 33.66 707 LEU A N 1
ATOM 5247 C CA . LEU A 1 707 ? -7.639 7.649 -37.457 1.00 33.66 707 LEU A CA 1
ATOM 5248 C C . LEU A 1 707 ? -7.454 9.090 -36.932 1.00 33.66 707 LEU A C 1
ATOM 5250 O O . LEU A 1 707 ? -8.458 9.770 -36.704 1.00 33.66 707 LEU A O 1
ATOM 5254 N N . PRO A 1 708 ? -6.216 9.588 -36.728 1.00 29.12 708 PRO A N 1
ATOM 5255 C CA . PRO A 1 708 ? -5.985 10.957 -36.269 1.00 29.12 708 PRO A CA 1
ATOM 5256 C C . PRO A 1 708 ? -6.574 11.988 -37.242 1.00 29.12 708 PRO A C 1
ATOM 5258 O O . PRO A 1 708 ? -6.293 11.972 -38.441 1.00 29.12 708 PRO A O 1
ATOM 5261 N N . ASN A 1 709 ? -7.366 12.928 -36.722 1.00 30.77 709 ASN A N 1
ATOM 5262 C CA . ASN A 1 709 ? -7.841 14.079 -37.489 1.00 30.77 709 ASN A CA 1
ATOM 5263 C C . ASN A 1 709 ? -6.647 14.976 -37.862 1.00 30.77 709 ASN A C 1
ATOM 5265 O O . ASN A 1 709 ? -6.155 15.720 -37.016 1.00 30.77 709 ASN A O 1
ATOM 5269 N N . GLY A 1 710 ? -6.192 14.934 -39.119 1.00 31.86 710 GLY A N 1
ATOM 5270 C CA . GLY A 1 710 ? -5.141 15.843 -39.600 1.00 31.86 710 GLY A CA 1
ATOM 5271 C C . GLY A 1 710 ? -4.323 15.396 -40.814 1.00 31.86 710 GLY A C 1
ATOM 5272 O O . GLY A 1 710 ? -3.626 16.229 -41.391 1.00 31.86 710 GLY A O 1
ATOM 5273 N N . SER A 1 711 ? -4.409 14.139 -41.251 1.00 29.12 711 SER A N 1
ATOM 5274 C CA . SER A 1 711 ? -3.709 13.661 -42.454 1.00 29.12 711 SER A CA 1
ATOM 5275 C C . SER A 1 711 ? -4.415 14.179 -43.708 1.00 29.12 711 SER A C 1
ATOM 5277 O O . SER A 1 711 ? -5.517 13.746 -44.038 1.00 29.12 711 SER A O 1
ATOM 5279 N N . ALA A 1 712 ? -3.814 15.164 -44.373 1.00 26.06 712 ALA A N 1
ATOM 5280 C CA . ALA A 1 712 ? -4.406 15.867 -45.503 1.00 26.06 712 ALA A CA 1
ATOM 5281 C C . ALA A 1 712 ? -4.842 14.916 -46.634 1.00 26.06 712 ALA A C 1
ATOM 5283 O O . ALA A 1 712 ? -4.034 14.227 -47.254 1.00 26.06 712 ALA A O 1
ATOM 5284 N N . SER A 1 713 ? -6.140 14.946 -46.930 1.00 31.08 713 SER A N 1
ATOM 5285 C CA . SER A 1 713 ? -6.740 14.415 -48.144 1.00 31.08 713 SER A CA 1
ATOM 5286 C C . SER A 1 713 ? -6.399 15.317 -49.336 1.00 31.08 713 SER A C 1
ATOM 5288 O O . SER A 1 713 ? -7.094 16.299 -49.588 1.00 31.08 713 SER A O 1
ATOM 5290 N N . GLU A 1 714 ? -5.370 14.969 -50.099 1.00 30.70 714 GLU A N 1
ATOM 5291 C CA . GLU A 1 714 ? -5.277 15.320 -51.522 1.00 30.70 714 GLU A CA 1
ATOM 5292 C C . GLU A 1 714 ? -4.783 14.088 -52.293 1.00 30.70 714 GLU A C 1
ATOM 5294 O O . GLU A 1 714 ? -3.628 13.994 -52.700 1.00 30.70 714 GLU A O 1
ATOM 5299 N N . ALA A 1 715 ? -5.674 13.107 -52.477 1.00 30.47 715 ALA A N 1
ATOM 5300 C CA . ALA A 1 715 ? -5.471 12.068 -53.481 1.00 30.47 715 ALA A CA 1
ATOM 5301 C C . ALA A 1 715 ? -5.431 12.733 -54.871 1.00 30.47 715 ALA A C 1
ATOM 5303 O O . ALA A 1 715 ? -6.270 13.576 -55.203 1.00 30.47 715 ALA A O 1
ATOM 5304 N N . LEU A 1 716 ? -4.407 12.392 -55.652 1.00 32.81 716 LEU A N 1
ATOM 5305 C CA . LEU A 1 716 ? -4.043 12.975 -56.944 1.00 32.81 716 LEU A CA 1
ATOM 5306 C C . LEU A 1 716 ? -5.215 12.991 -57.941 1.00 32.81 716 LEU A C 1
ATOM 5308 O O . LEU A 1 716 ? -5.406 12.055 -58.716 1.00 32.81 716 LEU A O 1
ATOM 5312 N N . GLN A 1 717 ? -5.953 14.098 -58.018 1.00 29.20 717 GLN A N 1
ATOM 5313 C CA . GLN A 1 717 ? -6.859 14.328 -59.140 1.00 29.20 717 GLN A CA 1
ATOM 5314 C C . GLN A 1 717 ? -6.046 14.565 -60.425 1.00 29.20 717 GLN A C 1
ATOM 5316 O O . GLN A 1 717 ? -5.635 15.687 -60.717 1.00 29.20 717 GLN A O 1
ATOM 5321 N N . GLY A 1 718 ? -5.841 13.503 -61.215 1.00 33.00 718 GLY A N 1
ATOM 5322 C CA . GLY A 1 718 ? -5.516 13.608 -62.645 1.00 33.00 718 GLY A CA 1
ATOM 5323 C C . GLY A 1 718 ? -4.216 12.971 -63.150 1.00 33.00 718 GLY A C 1
ATOM 5324 O O . GLY A 1 718 ? -3.875 13.207 -64.309 1.00 33.00 718 GLY A O 1
ATOM 5325 N N . ALA A 1 719 ? -3.492 12.175 -62.358 1.00 32.84 719 ALA A N 1
ATOM 5326 C CA . ALA A 1 719 ? -2.362 11.387 -62.866 1.00 32.84 719 ALA A CA 1
ATOM 5327 C C . ALA A 1 719 ? -2.826 9.977 -63.284 1.00 32.84 719 ALA A C 1
ATOM 5329 O O . ALA A 1 719 ? -3.556 9.333 -62.543 1.00 32.84 719 ALA A O 1
ATOM 5330 N N . SER A 1 720 ? -2.411 9.513 -64.468 1.00 35.00 720 SER A N 1
ATOM 5331 C CA . SER A 1 720 ? -2.701 8.167 -64.992 1.00 35.00 720 SER A CA 1
ATOM 5332 C C . SER A 1 720 ? -1.398 7.389 -65.135 1.00 35.00 720 SER A C 1
ATOM 5334 O O . SER A 1 720 ? -0.408 7.927 -65.640 1.00 35.00 720 SER A O 1
ATOM 5336 N N . SER A 1 721 ? -1.409 6.124 -64.720 1.00 35.94 721 SER A N 1
ATOM 5337 C CA . SER A 1 721 ? -0.316 5.170 -64.956 1.00 35.94 721 SER A CA 1
ATOM 5338 C C . SER A 1 721 ? -0.218 4.739 -66.427 1.00 35.94 721 SER A C 1
ATOM 5340 O O . SER A 1 721 ? 0.788 4.169 -66.847 1.00 35.94 721 SER A O 1
ATOM 5342 N N . GLY A 1 722 ? -1.245 5.047 -67.226 1.00 34.69 722 GLY A N 1
ATOM 5343 C CA . GLY A 1 722 ? -1.384 4.601 -68.608 1.00 34.69 722 GLY A CA 1
ATOM 5344 C C . GLY A 1 722 ? -2.010 3.212 -68.757 1.00 34.69 722 GLY A C 1
ATOM 5345 O O . GLY A 1 722 ? -2.142 2.758 -69.893 1.00 34.69 722 GLY A O 1
ATOM 5346 N N . ASP A 1 723 ? -2.432 2.564 -67.663 1.00 33.78 723 ASP A N 1
ATOM 5347 C CA . ASP A 1 723 ? -3.023 1.224 -67.683 1.00 33.78 723 ASP A CA 1
ATOM 5348 C C . ASP A 1 723 ? -4.353 1.182 -66.896 1.00 33.78 723 ASP A C 1
ATOM 5350 O O . ASP A 1 723 ? -4.408 1.230 -65.666 1.00 33.78 723 ASP A O 1
ATOM 5354 N N . ALA A 1 724 ? -5.465 1.137 -67.638 1.00 35.00 724 ALA A N 1
ATOM 5355 C CA . ALA A 1 724 ? -6.828 1.382 -67.144 1.00 35.00 724 ALA A CA 1
ATOM 5356 C C . ALA A 1 724 ? -7.338 0.474 -65.996 1.00 35.00 724 ALA A C 1
ATOM 5358 O O . ALA A 1 724 ? -8.191 0.938 -65.238 1.00 35.00 724 ALA A O 1
ATOM 5359 N N . PRO A 1 725 ? -6.884 -0.785 -65.825 1.00 39.88 725 PRO A N 1
ATOM 5360 C CA . PRO A 1 725 ? -7.267 -1.604 -64.670 1.00 39.88 725 PRO A CA 1
ATOM 5361 C C . PRO A 1 725 ? -6.603 -1.161 -63.360 1.00 39.88 725 PRO A C 1
ATOM 5363 O O . PRO A 1 725 ? -7.110 -1.477 -62.287 1.00 39.88 725 PRO A O 1
ATOM 5366 N N . TYR A 1 726 ? -5.476 -0.450 -63.445 1.00 39.75 726 TYR A N 1
ATOM 5367 C CA . TYR A 1 726 ? -4.636 -0.100 -62.300 1.00 39.75 726 TYR A CA 1
ATOM 5368 C C . TYR A 1 726 ? -4.876 1.320 -61.796 1.00 39.75 726 TYR A C 1
ATOM 5370 O O . TYR A 1 726 ? -4.653 1.581 -60.619 1.00 39.75 726 TYR A O 1
ATOM 5378 N N . ASP A 1 727 ? -5.446 2.204 -62.621 1.00 37.56 727 ASP A N 1
ATOM 5379 C CA . ASP A 1 727 ? -5.864 3.540 -62.180 1.00 37.56 727 ASP A CA 1
ATOM 5380 C C . ASP A 1 727 ? -6.963 3.488 -61.080 1.00 37.56 727 ASP A C 1
ATOM 5382 O O . ASP A 1 727 ? -7.151 4.463 -60.360 1.00 37.56 727 ASP A O 1
ATOM 5386 N N . GLY A 1 728 ? -7.643 2.343 -60.884 1.00 37.97 728 GLY A N 1
ATOM 5387 C CA . GLY A 1 728 ? -8.599 2.102 -59.785 1.00 37.97 728 GLY A CA 1
ATOM 5388 C C . GLY A 1 728 ? -7.999 1.581 -58.466 1.00 37.97 728 GLY A C 1
ATOM 5389 O O . GLY A 1 728 ? -8.696 1.569 -57.457 1.00 37.97 728 GLY A O 1
ATOM 5390 N N . LEU A 1 729 ? -6.728 1.161 -58.459 1.00 33.25 729 LEU A N 1
ATOM 5391 C CA . LEU A 1 729 ? -5.974 0.730 -57.266 1.00 33.25 729 LEU A CA 1
ATOM 5392 C C . LEU A 1 729 ? -5.120 1.867 -56.669 1.00 33.25 729 LEU A C 1
ATOM 5394 O O . LEU A 1 729 ? -4.502 1.688 -55.624 1.00 33.25 729 LEU A O 1
ATOM 5398 N N . LEU A 1 730 ? -5.073 3.029 -57.332 1.00 34.59 730 LEU A N 1
ATOM 5399 C CA . LEU A 1 730 ? -4.224 4.173 -56.974 1.00 34.59 730 LEU A CA 1
ATOM 5400 C C . LEU A 1 730 ? -4.807 5.093 -55.881 1.00 34.59 730 LEU A C 1
ATOM 5402 O O . LEU A 1 730 ? -4.152 6.070 -55.520 1.00 34.59 730 LEU A O 1
ATOM 5406 N N . ASP A 1 731 ? -5.969 4.777 -55.298 1.00 36.72 731 ASP A N 1
ATOM 5407 C CA . ASP A 1 731 ? -6.457 5.425 -54.066 1.00 36.72 731 ASP A CA 1
ATOM 5408 C C . ASP A 1 731 ? -5.767 4.801 -52.839 1.00 36.72 731 ASP A C 1
ATOM 5410 O O . ASP A 1 731 ? -6.341 4.073 -52.030 1.00 36.72 731 ASP A O 1
ATOM 5414 N N . SER A 1 732 ? -4.465 5.048 -52.747 1.00 36.97 732 SER A N 1
ATOM 5415 C CA . SER A 1 732 ? -3.565 4.488 -51.748 1.00 36.97 732 SER A CA 1
ATOM 5416 C C . SER A 1 732 ? -3.566 5.333 -50.461 1.00 36.97 732 SER A C 1
ATOM 5418 O O . SER A 1 732 ? -3.383 6.547 -50.546 1.00 36.97 732 SER A O 1
ATOM 5420 N N . PHE A 1 733 ? -3.710 4.727 -49.274 1.00 38.41 733 PHE A N 1
ATOM 5421 C CA . PHE A 1 733 ? -3.498 5.422 -47.991 1.00 38.41 733 PHE A CA 1
ATOM 5422 C C . PHE A 1 733 ? -2.056 5.247 -47.510 1.00 38.41 733 PHE A C 1
ATOM 5424 O O . PHE A 1 733 ? -1.496 4.156 -47.589 1.00 38.41 733 PHE A O 1
ATOM 5431 N N . THR A 1 734 ? -1.469 6.326 -47.003 1.00 39.62 734 THR A N 1
ATOM 5432 C CA . THR A 1 734 ? -0.119 6.352 -46.442 1.00 39.62 734 THR A CA 1
ATOM 5433 C C . THR A 1 734 ? -0.197 6.160 -44.931 1.00 39.62 734 THR A C 1
ATOM 5435 O O . THR A 1 734 ? -0.741 7.013 -44.232 1.00 39.62 734 THR A O 1
ATOM 5438 N N . TYR A 1 735 ? 0.362 5.059 -44.429 1.00 39.28 735 TYR A N 1
ATOM 5439 C CA . TYR A 1 735 ? 0.518 4.799 -43.000 1.00 39.28 735 TYR A CA 1
ATOM 5440 C C . TYR A 1 735 ? 2.008 4.761 -42.634 1.00 39.28 735 TYR A C 1
ATOM 5442 O O . TYR A 1 735 ? 2.817 4.152 -43.337 1.00 39.28 735 TYR A O 1
ATOM 5450 N N . GLY A 1 736 ? 2.389 5.448 -41.557 1.00 38.25 736 GLY A N 1
ATOM 5451 C CA . GLY A 1 736 ? 3.774 5.519 -41.103 1.00 38.25 736 GLY A CA 1
ATOM 5452 C C . GLY A 1 736 ? 3.958 6.433 -39.893 1.00 38.25 736 GLY A C 1
ATOM 5453 O O . GLY A 1 736 ? 3.150 7.327 -39.655 1.00 38.25 736 GLY A O 1
ATOM 5454 N N . GLY A 1 737 ? 5.034 6.204 -39.135 1.00 40.88 737 GLY A N 1
ATOM 5455 C CA . GLY A 1 737 ? 5.440 7.051 -38.006 1.00 40.88 737 GLY A CA 1
ATOM 5456 C C . GLY A 1 737 ? 5.313 6.450 -36.602 1.00 40.88 737 GLY A C 1
ATOM 5457 O O . GLY A 1 737 ? 5.380 7.213 -35.645 1.00 40.88 737 GLY A O 1
ATOM 5458 N N . GLY A 1 738 ? 5.148 5.129 -36.453 1.00 43.34 738 GLY A N 1
ATOM 5459 C CA . GLY A 1 738 ? 5.104 4.473 -35.134 1.00 43.34 738 GLY A CA 1
ATOM 5460 C C . GLY A 1 738 ? 3.766 4.595 -34.395 1.00 43.34 738 GLY A C 1
ATOM 5461 O O . GLY A 1 738 ? 3.690 4.316 -33.206 1.00 43.34 738 GLY A O 1
ATOM 5462 N N . THR A 1 739 ? 2.700 5.019 -35.077 1.00 42.75 739 THR A N 1
ATOM 5463 C CA . THR A 1 739 ? 1.339 5.005 -34.519 1.00 42.75 739 THR A CA 1
ATOM 5464 C C . THR A 1 739 ? 0.780 3.579 -34.570 1.00 42.75 739 THR A C 1
ATOM 5466 O O . THR A 1 739 ? 1.091 2.858 -35.509 1.00 42.75 739 THR A O 1
ATOM 5469 N N . GLN A 1 740 ? -0.038 3.176 -33.596 1.00 49.16 740 GLN A N 1
ATOM 5470 C CA . GLN A 1 740 ? -0.780 1.905 -33.572 1.00 49.16 740 GLN A CA 1
ATOM 5471 C C . GLN A 1 740 ? -2.153 2.092 -34.251 1.00 49.16 740 GLN A C 1
ATOM 5473 O O . GLN A 1 740 ? -2.745 3.171 -34.168 1.00 49.16 740 GLN A O 1
ATOM 5478 N N . THR A 1 741 ? -2.673 1.088 -34.961 1.00 48.53 741 THR A N 1
ATOM 5479 C CA . THR A 1 741 ? -4.049 1.085 -35.505 1.00 48.53 741 THR A CA 1
ATOM 5480 C C . THR A 1 741 ? -4.726 -0.262 -35.248 1.00 48.53 741 THR A C 1
ATOM 5482 O O . THR A 1 741 ? -4.050 -1.229 -34.913 1.00 48.53 741 THR A O 1
ATOM 5485 N N . SER A 1 742 ? -6.054 -0.355 -35.369 1.00 51.69 742 SER A N 1
ATOM 5486 C CA . SER A 1 742 ? -6.784 -1.616 -35.170 1.00 51.69 742 SER A CA 1
ATOM 5487 C C . SER A 1 742 ? -7.782 -1.886 -36.291 1.00 51.69 742 SER A C 1
ATOM 5489 O O . SER A 1 742 ? -8.509 -0.981 -36.702 1.00 51.69 742 SER A O 1
ATOM 5491 N N . LEU A 1 743 ? -7.863 -3.141 -36.725 1.00 52.94 743 LEU A N 1
ATOM 5492 C CA . LEU A 1 743 ? -8.917 -3.674 -37.585 1.00 52.94 743 LEU A CA 1
ATOM 5493 C C . LEU A 1 743 ? -9.921 -4.453 -36.737 1.00 52.94 743 LEU A C 1
ATOM 5495 O O . LEU A 1 743 ? -9.520 -5.242 -35.888 1.00 52.94 743 LEU A O 1
ATOM 5499 N N . GLU A 1 744 ? -11.213 -4.266 -36.981 1.00 53.09 744 GLU A N 1
ATOM 5500 C CA . GLU A 1 744 ? -12.278 -5.023 -36.319 1.00 53.09 744 GLU A CA 1
ATOM 5501 C C . GLU A 1 744 ? -13.001 -5.913 -37.338 1.00 53.09 744 GLU A C 1
ATOM 5503 O O . GLU A 1 744 ? -13.493 -5.445 -38.366 1.00 53.09 744 GLU A O 1
ATOM 5508 N N . PHE A 1 745 ? -13.046 -7.210 -37.048 1.00 54.59 745 PHE A N 1
ATOM 5509 C CA . PHE A 1 745 ? -13.774 -8.243 -37.770 1.00 54.59 745 PHE A CA 1
ATOM 5510 C C . PHE A 1 745 ? -15.031 -8.582 -36.975 1.00 54.59 745 PHE A C 1
ATOM 5512 O O . PHE A 1 745 ? -14.931 -9.050 -35.850 1.00 54.59 745 PHE A O 1
ATOM 5519 N N . THR A 1 746 ? -16.214 -8.380 -37.538 1.00 49.34 746 THR A N 1
ATOM 5520 C CA . THR A 1 746 ? -17.490 -8.732 -36.893 1.00 49.34 746 THR A CA 1
ATOM 5521 C C . THR A 1 746 ? -18.143 -9.917 -37.615 1.00 49.34 746 THR A C 1
ATOM 5523 O O . THR A 1 746 ? -17.751 -10.276 -38.727 1.00 49.34 746 THR A O 1
ATOM 5526 N N . GLY A 1 747 ? -19.132 -10.562 -36.991 1.00 51.97 747 GLY A N 1
ATOM 5527 C CA . GLY A 1 747 ? -19.860 -11.691 -37.589 1.00 51.97 747 GLY A CA 1
ATOM 5528 C C . GLY A 1 747 ? -19.110 -13.027 -37.549 1.00 51.97 747 GLY A C 1
ATOM 5529 O O . GLY A 1 747 ? -19.409 -13.931 -38.330 1.00 51.97 747 GLY A O 1
ATOM 5530 N N . LEU A 1 748 ? -18.133 -13.154 -36.653 1.00 54.66 748 LEU A N 1
ATOM 5531 C CA . LEU A 1 748 ? -17.394 -14.387 -36.427 1.00 54.66 748 LEU A CA 1
ATOM 5532 C C . LEU A 1 748 ? -18.227 -15.377 -35.609 1.00 54.66 748 LEU A C 1
ATOM 5534 O O . LEU A 1 748 ? -19.186 -15.030 -34.929 1.00 54.66 748 LEU A O 1
ATOM 5538 N N . THR A 1 749 ? -17.844 -16.645 -35.671 1.00 49.22 749 THR A N 1
ATOM 5539 C CA . THR A 1 749 ? -18.367 -17.685 -34.779 1.00 49.22 749 THR A CA 1
ATOM 5540 C C . THR A 1 749 ? -17.287 -18.053 -33.773 1.00 49.22 749 THR A C 1
ATOM 5542 O O . THR A 1 749 ? -16.229 -18.539 -34.180 1.00 49.22 749 THR A O 1
ATOM 5545 N N . ALA A 1 750 ? -17.567 -17.852 -32.483 1.00 49.00 750 ALA A N 1
ATOM 5546 C CA . ALA A 1 750 ? -16.681 -18.257 -31.397 1.00 49.00 750 ALA A CA 1
ATOM 5547 C C . ALA A 1 750 ? -16.308 -19.750 -31.513 1.00 49.00 750 ALA A C 1
ATOM 5549 O O . ALA A 1 750 ? -17.154 -20.592 -31.815 1.00 49.00 750 ALA A O 1
ATOM 5550 N N . GLY A 1 751 ? -15.031 -20.069 -31.309 1.00 43.34 751 GLY A N 1
ATOM 5551 C CA . GLY A 1 751 ? -14.458 -21.408 -31.453 1.00 43.34 751 GLY A CA 1
ATOM 5552 C C . GLY A 1 751 ? -14.034 -21.792 -32.877 1.00 43.34 751 GLY A C 1
ATOM 5553 O O . GLY A 1 751 ? -13.440 -22.852 -33.055 1.00 43.34 751 GLY A O 1
ATOM 5554 N N . LYS A 1 752 ? -14.287 -20.963 -33.904 1.00 46.84 752 LYS A N 1
ATOM 5555 C CA . LYS A 1 752 ? -13.863 -21.254 -35.286 1.00 46.84 752 LYS A CA 1
ATOM 5556 C C . LYS A 1 752 ? -12.525 -20.615 -35.661 1.00 46.84 752 LYS A C 1
ATOM 5558 O O . LYS A 1 752 ? -12.199 -19.514 -35.223 1.00 46.84 752 LYS A O 1
ATOM 5563 N N . LEU A 1 753 ? -11.785 -21.310 -36.526 1.00 47.66 753 LEU A N 1
ATOM 5564 C CA . LEU A 1 753 ? -10.511 -20.875 -37.097 1.00 47.66 753 LEU A CA 1
ATOM 5565 C C . LEU A 1 753 ? -10.733 -20.011 -38.344 1.00 47.66 753 LEU A C 1
ATOM 5567 O O . LEU A 1 753 ? -11.455 -20.410 -39.259 1.00 47.66 753 LEU A O 1
ATOM 5571 N N . TYR A 1 754 ? -10.051 -18.873 -38.400 1.00 52.47 754 TYR A N 1
ATOM 5572 C CA . TYR A 1 754 ? -10.064 -17.934 -39.515 1.00 52.47 7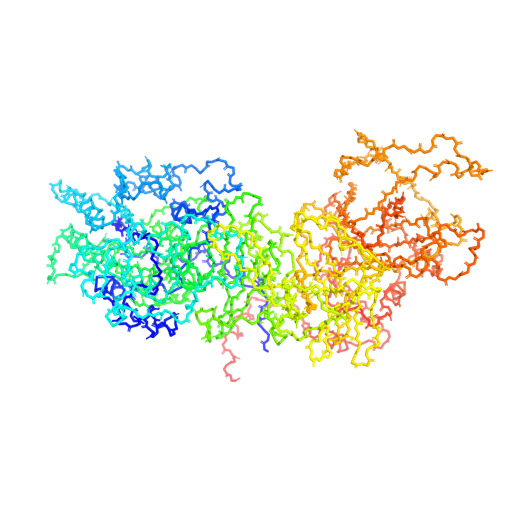54 TYR A CA 1
ATOM 5573 C C . TYR A 1 754 ? -8.640 -17.701 -40.026 1.00 52.47 754 TYR A C 1
ATOM 5575 O O . TYR A 1 754 ? -7.683 -17.665 -39.250 1.00 52.47 754 TYR A O 1
ATOM 5583 N N . ALA A 1 755 ? -8.491 -17.539 -41.339 1.00 51.75 755 ALA A N 1
ATOM 5584 C CA . ALA A 1 755 ? -7.249 -17.079 -41.961 1.00 51.75 755 ALA A CA 1
ATOM 5585 C C . ALA A 1 755 ? -7.361 -15.596 -42.326 1.00 51.75 755 ALA A C 1
ATOM 5587 O O . ALA A 1 755 ? -8.429 -15.169 -42.751 1.00 51.75 755 ALA A O 1
ATOM 5588 N N . VAL A 1 756 ? -6.266 -14.846 -42.177 1.00 58.50 756 VAL A N 1
ATOM 5589 C CA . VAL A 1 756 ? -6.118 -13.434 -42.545 1.00 58.50 756 VAL A CA 1
ATOM 5590 C C . VAL A 1 756 ? -4.976 -13.249 -43.542 1.00 58.50 756 VAL A C 1
ATOM 5592 O O . VAL A 1 756 ? -3.888 -13.771 -43.335 1.00 58.50 756 VAL A O 1
ATOM 5595 N N . GLN A 1 757 ? -5.193 -12.504 -44.627 1.00 57.38 757 GLN A N 1
ATOM 5596 C CA . GLN A 1 757 ? -4.132 -12.120 -45.569 1.00 57.38 757 GLN A CA 1
ATOM 5597 C C . GLN A 1 757 ? -4.004 -10.600 -45.638 1.00 57.38 757 GLN A C 1
ATOM 5599 O O . GLN A 1 757 ? -5.006 -9.919 -45.824 1.00 57.38 757 GLN A O 1
ATOM 5604 N N . ALA A 1 758 ? -2.780 -10.093 -45.498 1.00 60.56 758 ALA A N 1
ATOM 5605 C CA . ALA A 1 758 ? -2.420 -8.681 -45.544 1.00 60.56 758 ALA A CA 1
ATOM 5606 C C . ALA A 1 758 ? -1.476 -8.396 -46.723 1.00 60.56 758 ALA A C 1
ATOM 5608 O O . ALA A 1 758 ? -0.514 -9.136 -46.933 1.00 60.56 758 ALA A O 1
ATOM 5609 N N . TRP A 1 759 ? -1.721 -7.318 -47.474 1.00 57.38 759 TRP A N 1
ATOM 5610 C CA . TRP A 1 759 ? -0.899 -6.923 -48.630 1.00 57.38 759 TRP A CA 1
ATOM 5611 C C . TRP A 1 759 ? -0.193 -5.585 -48.424 1.00 57.38 759 TRP A C 1
ATOM 5613 O O . TRP A 1 759 ? -0.808 -4.610 -47.982 1.00 57.38 759 TRP A O 1
ATOM 5623 N N . PHE A 1 760 ? 1.064 -5.526 -48.869 1.00 60.97 760 PHE A N 1
ATOM 5624 C CA . PHE A 1 760 ? 1.972 -4.392 -48.722 1.00 60.97 760 PHE A CA 1
ATOM 5625 C C . PHE A 1 760 ? 2.532 -3.985 -50.089 1.00 60.97 760 PHE A C 1
ATOM 5627 O O . PHE A 1 760 ? 3.267 -4.746 -50.723 1.00 60.97 760 PHE A O 1
ATOM 5634 N N . THR A 1 761 ? 2.184 -2.787 -50.560 1.00 51.88 761 THR A N 1
ATOM 5635 C CA . THR A 1 761 ? 2.629 -2.259 -51.867 1.00 51.88 761 THR A CA 1
ATOM 5636 C C . THR A 1 761 ? 3.546 -1.047 -51.703 1.00 51.88 761 THR A C 1
ATOM 5638 O O . THR A 1 761 ? 3.661 -0.487 -50.617 1.00 51.88 761 THR A O 1
ATOM 5641 N N . ASP A 1 762 ? 4.170 -0.624 -52.808 1.00 52.06 762 ASP A N 1
ATOM 5642 C CA . ASP A 1 762 ? 5.090 0.525 -52.892 1.00 52.06 762 ASP A CA 1
ATOM 5643 C C . ASP A 1 762 ? 6.493 0.317 -52.266 1.00 52.06 762 ASP A C 1
ATOM 5645 O O . ASP A 1 762 ? 7.075 1.194 -51.631 1.00 52.06 762 ASP A O 1
ATOM 5649 N N . LEU A 1 763 ? 7.094 -0.853 -52.514 1.00 51.22 763 LEU A N 1
ATOM 5650 C CA . LEU A 1 763 ? 8.480 -1.186 -52.140 1.00 51.22 763 LEU A CA 1
ATOM 5651 C C . LEU A 1 763 ? 9.499 -0.770 -53.235 1.00 51.22 763 LEU A C 1
ATOM 5653 O O . LEU A 1 763 ? 10.246 -1.605 -53.747 1.00 51.22 763 LEU A O 1
ATOM 5657 N N . ARG A 1 764 ? 9.491 0.503 -53.668 1.00 48.66 764 ARG A N 1
ATOM 5658 C CA . ARG A 1 764 ? 10.380 1.050 -54.733 1.00 48.66 764 ARG A CA 1
ATOM 5659 C C . ARG A 1 764 ? 11.879 1.020 -54.358 1.00 48.66 764 ARG A C 1
ATOM 5661 O O . ARG A 1 764 ? 12.220 0.997 -53.187 1.00 48.66 764 ARG A O 1
ATOM 5668 N N . GLU A 1 765 ? 12.788 1.154 -55.336 1.00 41.06 765 GLU A N 1
ATOM 5669 C CA . GLU A 1 765 ? 14.269 1.147 -55.159 1.00 41.06 765 GLU A CA 1
ATOM 5670 C C . GLU A 1 765 ? 14.824 2.035 -54.013 1.00 41.06 765 GLU A C 1
ATOM 5672 O O . GLU A 1 765 ? 15.910 1.774 -53.508 1.00 41.06 765 GLU A O 1
ATOM 5677 N N . ALA A 1 766 ? 14.098 3.063 -53.553 1.00 42.03 766 ALA A N 1
ATOM 5678 C CA . ALA A 1 766 ? 14.504 3.914 -52.425 1.00 42.03 766 ALA A CA 1
ATOM 5679 C C . ALA A 1 766 ? 14.408 3.240 -51.032 1.00 42.03 766 ALA A C 1
ATOM 5681 O O . ALA A 1 766 ? 14.765 3.866 -50.028 1.00 42.03 766 ALA A O 1
ATOM 5682 N N . VAL A 1 767 ? 13.920 1.995 -50.955 1.00 44.22 767 VAL A N 1
ATOM 5683 C CA . VAL A 1 767 ? 13.725 1.232 -49.708 1.00 44.22 767 VAL A CA 1
ATOM 5684 C C . VAL A 1 767 ? 14.611 -0.013 -49.569 1.00 44.22 767 VAL A C 1
ATOM 5686 O O . VAL A 1 767 ? 14.379 -0.826 -48.678 1.00 44.22 767 VAL A O 1
ATOM 5689 N N . ASP A 1 768 ? 15.631 -0.147 -50.420 1.00 44.31 768 ASP A N 1
ATOM 5690 C CA . ASP A 1 768 ? 16.580 -1.269 -50.415 1.00 44.31 768 ASP A CA 1
ATOM 5691 C C . ASP A 1 768 ? 17.227 -1.473 -49.023 1.00 44.31 768 ASP A C 1
ATOM 5693 O O . ASP A 1 768 ? 17.723 -0.525 -48.402 1.00 44.31 768 ASP A O 1
ATOM 5697 N N . GLY A 1 769 ? 17.160 -2.705 -48.504 1.00 47.06 769 GLY A N 1
ATOM 5698 C CA . GLY A 1 769 ? 17.714 -3.102 -47.203 1.00 47.06 769 GLY A CA 1
ATOM 5699 C C . GLY A 1 769 ? 16.928 -2.662 -45.958 1.00 47.06 769 GLY A C 1
ATOM 5700 O O . GLY A 1 769 ? 17.459 -2.761 -44.852 1.00 47.06 769 GLY A O 1
ATOM 5701 N N . ARG A 1 770 ? 15.693 -2.160 -46.100 1.00 47.62 770 ARG A N 1
ATOM 5702 C CA . ARG A 1 770 ? 14.843 -1.735 -44.969 1.00 47.62 770 ARG A CA 1
ATOM 5703 C C . ARG A 1 770 ? 13.827 -2.821 -44.591 1.00 47.62 770 ARG A C 1
ATOM 5705 O O . ARG A 1 770 ? 13.208 -3.406 -45.479 1.00 47.62 770 ARG A O 1
ATOM 5712 N N . THR A 1 771 ? 13.635 -3.038 -43.288 1.00 51.44 771 THR A N 1
ATOM 5713 C CA . THR A 1 771 ? 12.680 -4.001 -42.709 1.00 51.44 771 THR A CA 1
ATOM 5714 C C . THR A 1 771 ? 11.543 -3.260 -42.016 1.00 51.44 771 THR A C 1
ATOM 5716 O O . THR A 1 771 ? 11.806 -2.328 -41.259 1.00 51.44 771 THR A O 1
ATOM 5719 N N . MET A 1 772 ? 10.306 -3.687 -42.260 1.00 52.38 772 MET A N 1
ATOM 5720 C CA . MET A 1 772 ? 9.109 -3.223 -41.568 1.00 52.38 772 MET A CA 1
ATOM 5721 C C . MET A 1 772 ? 8.460 -4.379 -40.821 1.00 52.38 772 MET A C 1
ATOM 5723 O O . MET A 1 772 ? 8.110 -5.384 -41.433 1.00 52.38 772 MET A O 1
ATOM 5727 N N . THR A 1 773 ? 8.275 -4.217 -39.518 1.00 53.50 773 THR A N 1
ATOM 5728 C CA . THR A 1 773 ? 7.716 -5.256 -38.652 1.00 53.50 773 THR A CA 1
ATOM 5729 C C . THR A 1 773 ? 6.251 -4.943 -38.365 1.00 53.50 773 THR A C 1
ATOM 5731 O O . THR A 1 773 ? 5.947 -3.857 -37.875 1.00 53.50 773 THR A O 1
ATOM 5734 N N . PHE A 1 774 ? 5.359 -5.883 -38.683 1.00 52.88 774 PHE A N 1
ATOM 5735 C CA . PHE A 1 774 ? 3.942 -5.843 -38.312 1.00 52.88 774 PHE A CA 1
ATOM 5736 C C . PHE A 1 774 ? 3.712 -6.703 -37.092 1.00 52.88 774 PHE A C 1
ATOM 5738 O O . PHE A 1 774 ? 3.925 -7.900 -37.215 1.00 52.88 774 PHE A O 1
ATOM 5745 N N . ALA A 1 775 ? 3.251 -6.150 -35.974 1.00 50.84 775 ALA A N 1
ATOM 5746 C CA . ALA A 1 775 ? 2.899 -6.938 -34.794 1.00 50.84 775 ALA A CA 1
ATOM 5747 C C . ALA A 1 775 ? 1.378 -7.054 -34.620 1.00 50.84 775 ALA A C 1
ATOM 5749 O O . ALA A 1 775 ? 0.640 -6.121 -34.932 1.00 50.84 775 ALA A O 1
ATOM 5750 N N . SER A 1 776 ? 0.927 -8.211 -34.129 1.00 51.94 776 SER A N 1
ATOM 5751 C CA . SER A 1 776 ? -0.384 -8.350 -33.480 1.00 51.94 776 SER A CA 1
ATOM 5752 C C . SER A 1 776 ? -0.278 -7.999 -31.994 1.00 51.94 776 SER A C 1
ATOM 5754 O O . SER A 1 776 ? 0.820 -8.016 -31.440 1.00 51.94 776 SER A O 1
ATOM 5756 N N . ALA A 1 777 ? -1.421 -7.763 -31.346 1.00 41.94 777 ALA A N 1
ATOM 5757 C CA . ALA A 1 777 ? -1.538 -7.420 -29.926 1.00 41.94 777 ALA A CA 1
ATOM 5758 C C . ALA A 1 777 ? -0.661 -8.295 -28.997 1.00 41.94 777 ALA A C 1
ATOM 5760 O O . ALA A 1 777 ? -0.075 -7.816 -28.038 1.00 41.94 777 ALA A O 1
ATOM 5761 N N . LEU A 1 778 ? -0.509 -9.585 -29.316 1.00 43.34 778 LEU A N 1
ATOM 5762 C CA . LEU A 1 778 ? 0.201 -10.578 -28.499 1.00 43.34 778 LEU A CA 1
ATOM 5763 C C . LEU A 1 778 ? 1.623 -10.901 -29.007 1.00 43.34 778 LEU A C 1
ATOM 5765 O O . LEU A 1 778 ? 2.167 -11.965 -28.715 1.00 43.34 778 LEU A O 1
ATOM 5769 N N . GLY A 1 779 ? 2.229 -10.006 -29.792 1.00 46.16 779 GLY A N 1
ATOM 5770 C CA . GLY A 1 779 ? 3.659 -10.028 -30.117 1.00 46.16 779 GLY A CA 1
ATOM 5771 C C . GLY A 1 779 ? 4.074 -10.833 -31.356 1.00 46.16 779 GLY A C 1
ATOM 5772 O O . GLY A 1 779 ? 5.220 -10.719 -31.791 1.00 46.16 779 GLY A O 1
ATOM 5773 N N . ASN A 1 780 ? 3.190 -11.606 -31.993 1.00 51.41 780 ASN A N 1
ATOM 5774 C CA . ASN A 1 780 ? 3.536 -12.238 -33.272 1.00 51.41 780 ASN A CA 1
ATOM 5775 C C . ASN A 1 780 ? 3.779 -11.171 -34.335 1.00 51.41 780 ASN A C 1
ATOM 5777 O O . ASN A 1 780 ? 2.884 -10.351 -34.569 1.00 51.41 780 ASN A O 1
ATOM 5781 N N . SER A 1 781 ? 4.943 -11.223 -34.992 1.00 56.34 781 SER A N 1
ATOM 5782 C CA . SER A 1 781 ? 5.301 -10.247 -36.008 1.00 56.34 781 SER A CA 1
ATOM 5783 C C . SER A 1 781 ? 5.754 -10.820 -37.347 1.00 56.34 781 SER A C 1
ATOM 5785 O O . SER A 1 781 ? 6.256 -11.940 -37.436 1.00 56.34 781 SER A O 1
ATOM 5787 N N . VAL A 1 782 ? 5.547 -10.044 -38.414 1.00 61.12 782 VAL A N 1
ATOM 5788 C CA . VAL A 1 782 ? 6.061 -10.345 -39.754 1.00 61.12 782 VAL A CA 1
ATOM 5789 C C . VAL A 1 782 ? 6.911 -9.197 -40.278 1.00 61.12 782 VAL A C 1
ATOM 5791 O O . VAL A 1 782 ? 6.477 -8.046 -40.309 1.00 61.12 782 VAL A O 1
ATOM 5794 N N . ASP A 1 783 ? 8.117 -9.545 -40.717 1.00 60.50 783 ASP A N 1
ATOM 5795 C CA . ASP A 1 783 ? 9.041 -8.631 -41.374 1.00 60.50 783 ASP A CA 1
ATOM 5796 C C . ASP A 1 783 ? 8.749 -8.565 -42.878 1.00 60.50 783 ASP A C 1
ATOM 5798 O O . ASP A 1 783 ? 8.755 -9.577 -43.584 1.00 60.50 783 ASP A O 1
ATOM 5802 N N . VAL A 1 784 ? 8.526 -7.351 -43.366 1.00 59.66 784 VAL A N 1
ATOM 5803 C CA . VAL A 1 784 ? 8.378 -6.999 -44.778 1.00 59.66 784 VAL A CA 1
ATOM 5804 C C . VAL A 1 784 ? 9.643 -6.261 -45.197 1.00 59.66 784 VAL A C 1
ATOM 5806 O O . VAL A 1 784 ? 10.016 -5.259 -44.589 1.00 59.66 784 VAL A O 1
ATOM 5809 N N . VAL A 1 785 ? 10.334 -6.766 -46.215 1.00 58.47 785 VAL A N 1
ATOM 5810 C CA . VAL A 1 785 ? 11.657 -6.271 -46.619 1.00 58.47 785 VAL A CA 1
ATOM 5811 C C . VAL A 1 785 ? 11.563 -5.587 -47.979 1.00 58.47 785 VAL A C 1
ATOM 5813 O O . VAL A 1 785 ? 11.080 -6.172 -48.951 1.00 58.47 785 VAL A O 1
ATOM 5816 N N . GLY A 1 786 ? 12.052 -4.347 -48.066 1.00 55.53 786 GLY A N 1
ATOM 5817 C CA . GLY A 1 786 ? 12.222 -3.644 -49.341 1.00 55.53 786 GLY A CA 1
ATOM 5818 C C . GLY A 1 786 ? 13.206 -4.394 -50.248 1.00 55.53 786 GLY A C 1
ATOM 5819 O O . GLY A 1 786 ? 14.253 -4.830 -49.778 1.00 55.53 786 GLY A O 1
ATOM 5820 N N . ASN A 1 787 ? 12.854 -4.585 -51.527 1.00 54.84 787 ASN A N 1
ATOM 5821 C CA . ASN A 1 787 ? 13.526 -5.522 -52.442 1.00 54.84 787 ASN A CA 1
ATOM 5822 C C . ASN A 1 787 ? 15.075 -5.392 -52.432 1.00 54.84 787 ASN A C 1
ATOM 5824 O O . ASN A 1 787 ? 15.578 -4.374 -52.902 1.00 54.84 787 ASN A O 1
ATOM 5828 N N . PRO A 1 788 ? 15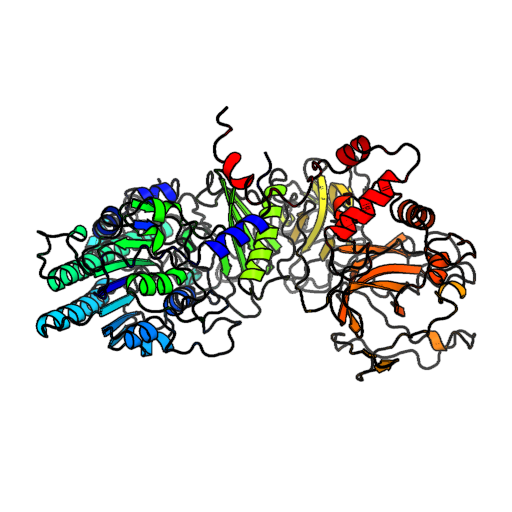.826 -6.432 -52.002 1.00 44.75 788 PRO A N 1
ATOM 5829 C CA . PRO A 1 788 ? 17.292 -6.431 -51.974 1.00 44.75 788 PRO A CA 1
ATOM 5830 C C . PRO A 1 788 ? 17.970 -6.810 -53.307 1.00 44.75 788 PRO A C 1
ATOM 5832 O O . PRO A 1 788 ? 19.191 -6.977 -53.358 1.00 44.75 788 PRO A O 1
ATOM 5835 N N . ALA A 1 789 ? 17.212 -7.030 -54.390 1.00 43.00 789 ALA A N 1
ATOM 5836 C CA . ALA A 1 789 ? 17.726 -7.648 -55.612 1.00 43.00 789 ALA A CA 1
ATOM 5837 C C . ALA A 1 789 ? 17.289 -6.938 -56.909 1.00 43.00 789 ALA A C 1
ATOM 5839 O O . ALA A 1 789 ? 16.366 -7.381 -57.589 1.00 43.00 789 ALA A O 1
ATOM 5840 N N . GLY A 1 790 ? 18.046 -5.912 -57.316 1.00 51.78 790 GLY A N 1
ATOM 5841 C CA . GLY A 1 790 ? 18.128 -5.428 -58.706 1.00 51.78 790 GLY A CA 1
ATOM 5842 C C . GLY A 1 790 ? 16.839 -4.848 -59.325 1.00 51.78 790 GLY A C 1
ATOM 5843 O O . GLY A 1 790 ? 15.814 -4.752 -58.657 1.00 51.78 790 GLY A O 1
ATOM 5844 N N . PRO A 1 791 ? 16.877 -4.428 -60.611 1.00 51.94 791 PRO A N 1
ATOM 5845 C CA . PRO A 1 791 ? 15.733 -3.796 -61.268 1.00 51.94 791 PRO A CA 1
ATOM 5846 C C . PRO A 1 791 ? 14.526 -4.742 -61.280 1.00 51.94 791 PRO A C 1
ATOM 5848 O O . PRO A 1 791 ? 14.631 -5.875 -61.757 1.00 51.94 791 PRO A O 1
ATOM 5851 N N . ASN A 1 792 ? 13.397 -4.263 -60.746 1.00 47.84 792 ASN A N 1
ATOM 5852 C CA . ASN A 1 792 ? 12.181 -5.049 -60.538 1.00 47.84 792 ASN A CA 1
ATOM 5853 C C . ASN A 1 792 ? 11.737 -5.782 -61.823 1.00 47.84 792 ASN A C 1
ATOM 5855 O O . ASN A 1 792 ? 11.718 -5.173 -62.901 1.00 47.84 792 ASN A O 1
ATOM 5859 N N . PRO A 1 793 ? 11.317 -7.061 -61.735 1.00 52.25 793 PRO A N 1
ATOM 5860 C CA . PRO A 1 793 ? 10.545 -7.694 -62.796 1.00 52.25 793 PRO A CA 1
ATOM 5861 C C . PRO A 1 793 ? 9.301 -6.844 -63.116 1.00 52.25 793 PRO A C 1
ATOM 5863 O O . PRO A 1 793 ? 8.754 -6.232 -62.197 1.00 52.25 793 PRO A O 1
ATOM 5866 N N . PRO A 1 794 ? 8.803 -6.836 -64.367 1.00 50.59 794 PRO A N 1
ATOM 5867 C CA . PRO A 1 794 ? 7.616 -6.063 -64.759 1.00 50.59 794 PRO A CA 1
ATOM 5868 C C . PRO A 1 794 ? 6.357 -6.346 -63.920 1.00 50.59 794 PRO A C 1
ATOM 5870 O O . PRO A 1 794 ? 5.452 -5.520 -63.900 1.00 50.59 794 PRO A O 1
ATOM 5873 N N . ASP A 1 795 ? 6.328 -7.486 -63.222 1.00 51.84 795 ASP A N 1
ATOM 5874 C CA . ASP A 1 795 ? 5.155 -8.030 -62.534 1.00 51.84 795 ASP A CA 1
ATOM 5875 C C . ASP A 1 795 ? 5.283 -8.036 -60.993 1.00 51.84 795 ASP A C 1
ATOM 5877 O O . ASP A 1 795 ? 4.444 -8.623 -60.310 1.00 51.84 795 ASP A O 1
ATOM 5881 N N . TYR A 1 796 ? 6.326 -7.414 -60.422 1.00 54.91 796 TYR A N 1
ATOM 5882 C CA . TYR A 1 796 ? 6.484 -7.297 -58.965 1.00 54.91 796 TYR A CA 1
ATOM 5883 C C . TYR A 1 796 ? 5.643 -6.138 -58.414 1.00 54.91 796 TYR A C 1
ATOM 5885 O O . TYR A 1 796 ? 5.898 -4.975 -58.733 1.00 54.91 796 TYR A O 1
ATOM 5893 N N . LEU A 1 797 ? 4.661 -6.452 -57.564 1.00 53.75 797 LEU A N 1
ATOM 5894 C CA . LEU A 1 797 ? 3.693 -5.487 -57.026 1.00 53.75 797 LEU A CA 1
ATOM 5895 C C . LEU A 1 797 ? 3.918 -5.164 -55.534 1.00 53.75 797 LEU A C 1
ATOM 5897 O O . LEU A 1 797 ? 3.358 -4.192 -55.030 1.00 53.75 797 LEU A O 1
ATOM 5901 N N . GLY A 1 798 ? 4.757 -5.936 -54.833 1.00 64.94 798 GLY A N 1
ATOM 5902 C CA . GLY A 1 798 ? 5.017 -5.808 -53.394 1.00 64.94 798 GLY A CA 1
ATOM 5903 C C . GLY A 1 798 ? 5.146 -7.158 -52.678 1.00 64.94 798 GLY A C 1
ATOM 5904 O O . GLY A 1 798 ? 5.455 -8.173 -53.314 1.00 64.94 798 GLY A O 1
ATOM 5905 N N . GLN A 1 799 ? 4.881 -7.173 -51.370 1.00 64.81 799 GLN A N 1
ATOM 5906 C CA . GLN A 1 799 ? 4.855 -8.377 -50.532 1.00 64.81 799 GLN A CA 1
ATOM 5907 C C . GLN A 1 799 ? 3.473 -8.594 -49.901 1.00 64.81 799 GLN A C 1
ATOM 5909 O O . GLN A 1 799 ? 2.679 -7.664 -49.779 1.00 64.81 799 GLN A O 1
ATOM 5914 N N . TYR A 1 800 ? 3.182 -9.818 -49.472 1.00 64.38 800 TYR A N 1
ATOM 5915 C CA . TYR A 1 800 ? 1.993 -10.134 -48.682 1.00 64.38 800 TYR A CA 1
ATOM 5916 C C . TYR A 1 800 ? 2.338 -11.069 -47.521 1.00 64.38 800 TYR A C 1
ATOM 5918 O O . TYR A 1 800 ? 3.289 -11.846 -47.606 1.00 64.38 800 TYR A O 1
ATOM 5926 N N . ALA A 1 801 ? 1.561 -11.005 -46.444 1.00 61.66 801 ALA A N 1
ATOM 5927 C CA . ALA A 1 801 ? 1.646 -11.914 -45.308 1.00 61.66 801 ALA A CA 1
ATOM 5928 C C . ALA A 1 801 ? 0.302 -12.606 -45.087 1.00 61.66 801 ALA A C 1
ATOM 5930 O O . ALA A 1 801 ? -0.757 -12.028 -45.325 1.00 61.66 801 ALA A O 1
ATOM 5931 N N . VAL A 1 802 ? 0.347 -13.849 -44.620 1.00 58.34 802 VAL A N 1
ATOM 5932 C CA . VAL A 1 802 ? -0.841 -14.627 -44.254 1.00 58.34 802 VAL A CA 1
ATOM 5933 C C . VAL A 1 802 ? -0.687 -15.049 -42.805 1.00 58.34 802 VAL A C 1
ATOM 5935 O O . VAL A 1 802 ? 0.392 -15.494 -42.414 1.00 58.34 802 VAL A O 1
ATOM 5938 N N . GLY A 1 803 ? -1.749 -14.930 -42.021 1.00 58.88 803 GLY A N 1
ATOM 5939 C CA . GLY A 1 803 ? -1.809 -15.450 -40.669 1.00 58.88 803 GLY A CA 1
ATOM 5940 C C . GLY A 1 803 ? -3.136 -16.124 -40.346 1.00 58.88 803 GLY A C 1
ATOM 5941 O O . GLY A 1 803 ? -4.047 -16.149 -41.170 1.00 58.88 803 GLY A O 1
ATOM 5942 N N . MET A 1 804 ? -3.237 -16.726 -39.164 1.00 55.50 804 MET A N 1
ATOM 5943 C CA . MET A 1 804 ? -4.439 -17.439 -38.714 1.00 55.50 804 MET A CA 1
ATOM 5944 C C . MET A 1 804 ? -4.766 -17.121 -37.254 1.00 55.50 804 MET A C 1
ATOM 5946 O O . MET A 1 804 ? -3.847 -16.915 -36.462 1.00 55.50 804 MET A O 1
ATOM 5950 N N . PHE A 1 805 ? -6.055 -17.110 -36.900 1.00 54.62 805 PHE A N 1
ATOM 5951 C CA . PHE A 1 805 ? -6.539 -16.912 -35.528 1.00 54.62 805 PHE A CA 1
ATOM 5952 C C . PHE A 1 805 ? -7.832 -17.697 -35.253 1.00 54.62 805 PHE A C 1
ATOM 5954 O O . PHE A 1 805 ? -8.591 -17.996 -36.175 1.00 54.62 805 PHE A O 1
ATOM 5961 N N . VAL A 1 806 ? -8.100 -18.027 -33.987 1.00 51.00 806 VAL A N 1
ATOM 5962 C CA . VAL A 1 806 ? -9.386 -18.599 -33.543 1.00 51.00 806 VAL A CA 1
ATOM 5963 C C . VAL A 1 806 ? -10.224 -17.482 -32.937 1.00 51.00 806 VAL A C 1
ATOM 5965 O O . VAL A 1 806 ? -9.748 -16.762 -32.062 1.00 51.00 806 VAL A O 1
ATOM 5968 N N . ALA A 1 807 ? -11.461 -17.321 -33.400 1.00 51.47 807 ALA A N 1
ATOM 5969 C CA . ALA A 1 807 ? -12.371 -16.333 -32.833 1.00 51.47 807 ALA A CA 1
ATOM 5970 C C . ALA A 1 807 ? -12.843 -16.796 -31.447 1.00 51.47 807 ALA A C 1
ATOM 5972 O O . ALA A 1 807 ? -13.321 -17.919 -31.303 1.00 51.47 807 ALA A O 1
ATOM 5973 N N . THR A 1 808 ? -12.724 -15.951 -30.429 1.00 49.00 808 THR A N 1
ATOM 5974 C CA . THR A 1 808 ? -13.232 -16.223 -29.070 1.00 49.00 808 THR A CA 1
ATOM 5975 C C . THR A 1 808 ? -14.640 -15.668 -28.859 1.00 49.00 808 THR A C 1
ATOM 5977 O O . THR A 1 808 ? -15.391 -16.188 -28.038 1.00 49.00 808 THR A O 1
ATOM 5980 N N . GLU A 1 809 ? -15.017 -14.662 -29.648 1.00 57.88 809 GLU A N 1
ATOM 5981 C CA . GLU A 1 809 ? -16.311 -13.980 -29.636 1.00 57.88 809 GLU A CA 1
ATOM 5982 C C . GLU A 1 809 ? -16.819 -13.764 -31.077 1.00 57.88 809 GLU A C 1
ATOM 5984 O O . GLU A 1 809 ? -16.182 -14.176 -32.050 1.00 57.88 809 GLU A O 1
ATOM 5989 N N . GLU A 1 810 ? -17.984 -13.126 -31.233 1.00 55.12 810 GLU A N 1
ATOM 5990 C CA . GLU A 1 810 ? -18.547 -12.764 -32.549 1.00 55.12 810 GLU A CA 1
ATOM 5991 C C . GLU A 1 810 ? -17.815 -11.590 -33.221 1.00 55.12 810 GLU A C 1
ATOM 5993 O O . GLU A 1 810 ? -17.997 -11.330 -34.415 1.00 55.12 810 GLU A O 1
ATOM 5998 N N . THR A 1 811 ? -16.962 -10.910 -32.458 1.00 53.38 811 THR A N 1
ATOM 5999 C CA . THR A 1 811 ? -16.104 -9.823 -32.911 1.00 53.38 811 THR A CA 1
ATOM 6000 C C . THR A 1 811 ? -14.656 -10.163 -32.580 1.00 53.38 811 THR A C 1
ATOM 6002 O O . THR A 1 811 ? -14.363 -10.604 -31.472 1.00 53.38 811 THR A O 1
ATOM 6005 N N . ALA A 1 812 ? -13.753 -9.946 -33.535 1.00 53.91 812 ALA A N 1
ATOM 6006 C CA . ALA A 1 812 ? -12.319 -10.005 -33.328 1.00 53.91 812 ALA A CA 1
ATOM 6007 C C . ALA A 1 812 ? -11.657 -8.674 -33.683 1.00 53.91 812 ALA A C 1
ATOM 6009 O O . ALA A 1 812 ? -11.874 -8.140 -34.766 1.00 53.91 812 ALA A O 1
ATOM 6010 N N . ARG A 1 813 ? -10.797 -8.157 -32.817 1.00 56.28 813 ARG A N 1
ATOM 6011 C CA . ARG A 1 813 ? -9.970 -6.981 -33.072 1.00 56.28 813 ARG A CA 1
ATOM 6012 C C . ARG A 1 813 ? -8.521 -7.397 -33.272 1.00 56.28 813 ARG A C 1
ATOM 6014 O O . ARG A 1 813 ? -7.995 -8.261 -32.576 1.00 56.28 813 ARG A O 1
ATOM 6021 N N . VAL A 1 814 ? -7.884 -6.788 -34.261 1.00 56.19 814 VAL A N 1
ATOM 6022 C CA . VAL A 1 814 ? -6.496 -7.026 -34.643 1.00 56.19 814 VAL A CA 1
ATOM 6023 C C . VAL A 1 814 ? -5.771 -5.701 -34.613 1.00 56.19 814 VAL A C 1
ATOM 6025 O O . VAL A 1 814 ? -6.021 -4.826 -35.441 1.00 56.19 814 VAL A O 1
ATOM 6028 N N . LEU A 1 815 ? -4.866 -5.565 -33.653 1.00 53.47 815 LEU A N 1
ATOM 6029 C CA . LEU A 1 815 ? -3.931 -4.453 -33.602 1.00 53.47 815 LEU A CA 1
ATOM 6030 C C . LEU A 1 815 ? -2.864 -4.626 -34.684 1.00 53.47 815 LEU A C 1
ATOM 6032 O O . LEU A 1 815 ? -2.392 -5.735 -34.937 1.00 53.47 815 LEU A O 1
ATOM 6036 N N . LEU A 1 816 ? -2.527 -3.517 -35.330 1.00 52.69 816 LEU A N 1
ATOM 6037 C CA . LEU A 1 816 ? -1.462 -3.395 -36.307 1.00 52.69 816 LEU A CA 1
ATOM 6038 C C . LEU A 1 816 ? -0.511 -2.305 -35.824 1.00 52.69 816 LEU A C 1
ATOM 6040 O O . LEU A 1 816 ? -0.872 -1.128 -35.749 1.00 52.69 816 LEU A O 1
ATOM 6044 N N . GLU A 1 817 ? 0.715 -2.708 -35.533 1.00 50.47 817 GLU A N 1
ATOM 6045 C CA . GLU A 1 817 ? 1.823 -1.800 -35.257 1.00 50.47 817 GLU A CA 1
ATOM 6046 C C . GLU A 1 817 ? 2.831 -1.891 -36.386 1.00 50.47 817 GLU A C 1
ATOM 6048 O O . GLU A 1 817 ? 3.195 -2.990 -36.798 1.00 50.47 817 GLU A O 1
ATOM 6053 N N . THR A 1 818 ? 3.288 -0.744 -36.888 1.00 50.97 818 THR A N 1
ATOM 6054 C CA . THR A 1 818 ? 4.375 -0.694 -37.868 1.00 50.97 818 THR A CA 1
ATOM 6055 C C . THR A 1 818 ? 5.552 0.057 -37.278 1.00 50.97 818 THR A C 1
ATOM 6057 O O . THR A 1 818 ? 5.456 1.264 -37.035 1.00 50.97 818 THR A O 1
ATOM 6060 N N . ASN A 1 819 ? 6.677 -0.632 -37.094 1.00 46.81 819 ASN A N 1
ATOM 6061 C CA . ASN A 1 819 ? 7.928 0.014 -36.716 1.00 46.81 819 ASN A CA 1
ATOM 6062 C C . ASN A 1 819 ? 8.781 0.262 -37.969 1.00 46.81 819 ASN A C 1
ATOM 6064 O O . ASN A 1 819 ? 9.104 -0.670 -38.706 1.00 46.81 819 ASN A O 1
ATOM 6068 N N . GLY A 1 820 ? 9.113 1.532 -38.213 1.00 50.81 820 GLY A N 1
ATOM 6069 C CA . GLY A 1 820 ? 10.019 1.952 -39.279 1.00 50.81 820 GLY A CA 1
ATOM 6070 C C . GLY A 1 820 ? 9.401 2.054 -40.675 1.00 50.81 820 GLY A C 1
ATOM 6071 O O . GLY A 1 820 ? 9.697 1.230 -41.518 1.00 50.81 820 GLY A O 1
ATOM 6072 N N . PHE A 1 821 ? 8.627 3.110 -40.945 1.00 48.59 821 PHE A N 1
ATOM 6073 C CA . PHE A 1 821 ? 8.506 3.808 -42.242 1.00 48.59 821 PHE A CA 1
ATOM 6074 C C . PHE A 1 821 ? 7.661 5.078 -42.056 1.00 48.59 821 PHE A C 1
ATOM 6076 O O . PHE A 1 821 ? 6.831 5.145 -41.154 1.00 48.59 821 PHE A O 1
ATOM 6083 N N . GLY A 1 822 ? 7.858 6.083 -42.919 1.00 37.72 822 GLY A N 1
ATOM 6084 C CA . GLY A 1 822 ? 6.939 7.221 -43.058 1.00 37.72 822 GLY A CA 1
ATOM 6085 C C . GLY A 1 822 ? 5.787 6.961 -44.038 1.00 37.72 822 GLY A C 1
ATOM 6086 O O . GLY A 1 822 ? 4.743 7.577 -43.889 1.00 37.72 822 GLY A O 1
ATOM 6087 N N . ASN A 1 823 ? 5.958 6.032 -44.994 1.00 42.62 823 ASN A N 1
ATOM 6088 C CA . ASN A 1 823 ? 5.006 5.778 -46.083 1.00 42.62 823 ASN A CA 1
ATOM 6089 C C . ASN A 1 823 ? 4.965 4.287 -46.489 1.00 42.62 823 ASN A C 1
ATOM 6091 O O . ASN A 1 823 ? 5.552 3.913 -47.504 1.00 42.62 823 ASN A O 1
ATOM 6095 N N . ALA A 1 824 ? 4.293 3.432 -45.722 1.00 41.00 824 ALA A N 1
ATOM 6096 C CA . ALA A 1 824 ? 3.937 2.081 -46.157 1.00 41.00 824 ALA A CA 1
ATOM 6097 C C . ALA A 1 824 ? 2.424 1.983 -46.400 1.00 41.00 824 ALA A C 1
ATOM 6099 O O . ALA A 1 824 ? 1.627 2.640 -45.728 1.00 41.00 824 ALA A O 1
ATOM 6100 N N . HIS A 1 825 ? 2.030 1.181 -47.390 1.00 48.12 825 HIS A N 1
ATOM 6101 C CA . HIS A 1 825 ? 0.643 1.081 -47.841 1.00 48.12 825 HIS A CA 1
ATOM 6102 C C . HIS A 1 825 ? 0.065 -0.286 -47.463 1.00 48.12 825 HIS A C 1
ATOM 6104 O O . HIS A 1 825 ? 0.477 -1.310 -48.011 1.00 48.12 825 HIS A O 1
ATOM 6110 N N . TYR A 1 826 ? -0.876 -0.289 -46.512 1.00 48.25 826 TYR A N 1
ATOM 6111 C CA . TYR A 1 826 ? -1.704 -1.446 -46.169 1.00 48.25 826 TYR A CA 1
ATOM 6112 C C . TYR A 1 826 ? -2.963 -1.434 -47.037 1.00 48.25 826 TYR A C 1
ATOM 6114 O O . TYR A 1 826 ? -3.746 -0.488 -46.962 1.00 48.25 826 TYR A O 1
ATOM 6122 N N . ASN A 1 827 ? -3.155 -2.460 -47.868 1.00 47.16 827 ASN A N 1
ATOM 6123 C CA . ASN A 1 827 ? -4.172 -2.393 -48.927 1.00 47.16 827 ASN A CA 1
ATOM 6124 C C . ASN A 1 827 ? -5.455 -3.182 -48.637 1.00 47.16 827 ASN A C 1
ATOM 6126 O O . ASN A 1 827 ? -6.522 -2.769 -49.086 1.00 47.16 827 ASN A O 1
ATOM 6130 N N . ALA A 1 828 ? -5.374 -4.313 -47.925 1.00 45.25 828 ALA A N 1
ATOM 6131 C CA . ALA A 1 828 ? -6.533 -5.154 -47.609 1.00 45.25 828 ALA A CA 1
ATOM 6132 C C . ALA A 1 828 ? -6.230 -6.191 -46.510 1.00 45.25 828 ALA A C 1
ATOM 6134 O O . ALA A 1 828 ? -5.083 -6.618 -46.372 1.00 45.25 828 ALA A O 1
ATOM 6135 N N . ALA A 1 829 ? -7.285 -6.618 -45.802 1.00 46.78 829 ALA A N 1
ATOM 6136 C CA . ALA A 1 829 ? -7.335 -7.775 -44.904 1.00 46.78 829 ALA A CA 1
ATOM 6137 C C . ALA A 1 829 ? -8.538 -8.653 -45.284 1.00 46.78 829 ALA A C 1
ATOM 6139 O O . ALA A 1 829 ? -9.610 -8.110 -45.547 1.00 46.78 829 ALA A O 1
ATOM 6140 N N . LEU A 1 830 ? -8.406 -9.982 -45.271 1.00 52.31 830 LEU A N 1
ATOM 6141 C CA . LEU A 1 830 ? -9.521 -10.911 -45.521 1.00 52.31 830 LEU A CA 1
ATOM 6142 C C . LEU A 1 830 ? -9.600 -11.967 -44.419 1.00 52.31 830 LEU A C 1
ATOM 6144 O O . LEU A 1 830 ? -8.700 -12.788 -44.373 1.00 52.31 830 LEU A O 1
ATOM 6148 N N . ALA A 1 831 ? -10.664 -11.997 -43.607 1.00 44.88 831 ALA A N 1
ATOM 6149 C CA . ALA A 1 831 ? -10.932 -13.086 -42.658 1.00 44.88 831 ALA A CA 1
ATOM 6150 C C . ALA A 1 831 ? -11.924 -14.104 -43.252 1.00 44.88 831 ALA A C 1
ATOM 6152 O O . ALA A 1 831 ? -13.021 -13.723 -43.660 1.00 44.88 831 ALA A O 1
ATOM 6153 N N . PHE A 1 832 ? -11.568 -15.391 -43.309 1.00 47.16 832 PHE A N 1
ATOM 6154 C CA . PHE A 1 832 ? -12.447 -16.441 -43.850 1.00 47.16 832 PHE A CA 1
ATOM 6155 C C . PHE A 1 832 ? -12.309 -17.779 -43.116 1.00 47.16 832 PHE A C 1
ATOM 6157 O O . PHE A 1 832 ? -11.224 -18.118 -42.646 1.00 47.16 832 PHE A O 1
ATOM 6164 N N . GLU A 1 833 ? -13.400 -18.555 -43.060 1.00 41.47 833 GLU A N 1
ATOM 6165 C CA . GLU A 1 833 ? -13.360 -19.965 -42.648 1.00 41.47 833 GLU A CA 1
ATOM 6166 C C . GLU A 1 833 ? -12.667 -20.785 -43.756 1.00 41.47 833 GLU A C 1
ATOM 6168 O O . GLU A 1 833 ? -13.205 -20.877 -44.868 1.00 41.47 833 GLU A O 1
ATOM 6173 N N . PRO A 1 834 ? -11.484 -21.378 -43.517 1.00 41.06 834 PRO A N 1
ATOM 6174 C CA . PRO A 1 834 ? -10.745 -22.068 -44.567 1.00 41.06 834 PRO A CA 1
ATOM 6175 C C . PRO A 1 834 ? -11.479 -23.341 -45.016 1.00 41.06 834 PRO A C 1
ATOM 6177 O O . PRO A 1 834 ? -11.758 -24.231 -44.212 1.00 41.06 834 PRO A O 1
ATOM 6180 N N . ARG A 1 835 ? -11.758 -23.477 -46.322 1.00 38.38 835 ARG A N 1
ATOM 6181 C CA . ARG A 1 835 ? -12.151 -24.764 -46.922 1.00 38.38 835 ARG A CA 1
ATOM 6182 C C . ARG A 1 835 ? -10.888 -25.486 -47.392 1.00 38.38 835 ARG A C 1
ATOM 6184 O O . ARG A 1 835 ? -9.994 -24.874 -47.958 1.00 38.38 835 ARG A O 1
ATOM 6191 N N . LEU A 1 836 ? -10.806 -26.805 -47.204 1.00 37.72 836 LEU A N 1
ATOM 6192 C CA . LEU A 1 836 ? -9.596 -27.602 -47.497 1.00 37.72 836 LEU A CA 1
ATOM 6193 C C . LEU A 1 836 ? -9.106 -27.544 -48.960 1.00 37.72 836 LEU A C 1
ATOM 6195 O O . LEU A 1 836 ? -7.938 -27.818 -49.216 1.00 37.72 836 LEU A O 1
ATOM 6199 N N . GLY A 1 837 ? -9.958 -27.139 -49.910 1.00 38.31 837 GLY A N 1
ATOM 6200 C CA . GLY A 1 837 ? -9.548 -26.855 -51.292 1.00 38.31 837 GLY A CA 1
ATOM 6201 C C . GLY A 1 837 ? -8.716 -25.576 -51.457 1.00 38.31 837 GLY A C 1
ATOM 6202 O O . GLY A 1 837 ? -7.988 -25.461 -52.435 1.00 38.31 837 GLY A O 1
ATOM 6203 N N . ASP A 1 838 ? -8.783 -24.658 -50.492 1.00 38.59 838 ASP A N 1
ATOM 6204 C CA . ASP A 1 838 ? -8.094 -23.363 -50.501 1.00 38.59 838 ASP A CA 1
ATOM 6205 C C . ASP A 1 838 ? -6.728 -23.434 -49.787 1.00 38.59 838 ASP A C 1
ATOM 6207 O O . ASP A 1 838 ? -5.881 -22.559 -49.945 1.00 38.59 838 ASP A O 1
ATOM 6211 N N . LEU A 1 839 ? -6.471 -24.515 -49.038 1.00 39.62 839 LEU A N 1
ATOM 6212 C CA . LEU A 1 839 ? -5.211 -24.747 -48.322 1.00 39.62 839 LEU A CA 1
ATOM 6213 C C . LEU A 1 839 ? -4.062 -25.203 -49.238 1.00 39.62 839 LEU A C 1
ATOM 6215 O O . LEU A 1 839 ? -2.906 -25.156 -48.813 1.00 39.62 839 LEU A O 1
ATOM 6219 N N . SER A 1 840 ? -4.326 -25.609 -50.487 1.00 38.66 840 SER A N 1
ATOM 6220 C CA . SER A 1 840 ? -3.271 -26.001 -51.437 1.00 38.66 840 SER A CA 1
ATOM 6221 C C . SER A 1 840 ? -2.400 -24.823 -51.875 1.00 38.66 840 SER A C 1
ATOM 6223 O O . SER A 1 840 ? -1.193 -24.994 -52.039 1.00 38.66 840 SER A O 1
ATOM 6225 N N . ASP A 1 841 ? -2.993 -23.633 -51.998 1.00 40.12 841 ASP A N 1
ATOM 6226 C CA . ASP A 1 841 ? -2.288 -22.404 -52.385 1.00 40.12 841 ASP A CA 1
ATOM 6227 C C . ASP A 1 841 ? -1.573 -21.759 -51.180 1.00 40.12 841 ASP A C 1
ATOM 6229 O O . ASP A 1 841 ? -0.562 -21.084 -51.342 1.00 40.12 841 ASP A O 1
ATOM 6233 N N . VAL A 1 842 ? -2.027 -22.051 -49.952 1.00 36.75 842 VAL A N 1
ATOM 6234 C CA . VAL A 1 842 ? -1.399 -21.596 -48.695 1.00 36.75 842 VAL A CA 1
ATOM 6235 C C . VAL A 1 842 ? -0.242 -22.507 -48.260 1.00 36.75 842 VAL A C 1
ATOM 6237 O O . VAL A 1 842 ? 0.748 -22.040 -47.697 1.00 36.75 842 VAL A O 1
ATOM 6240 N N . THR A 1 843 ? -0.331 -23.819 -48.502 1.00 38.28 843 THR A N 1
ATOM 6241 C CA . THR A 1 843 ? 0.649 -24.813 -48.010 1.00 38.28 843 THR A CA 1
ATOM 6242 C C . THR A 1 843 ? 1.594 -25.355 -49.088 1.00 38.28 843 THR A C 1
ATOM 6244 O O . THR A 1 843 ? 2.598 -25.977 -48.747 1.00 38.28 843 THR A O 1
ATOM 6247 N N . GLY A 1 844 ? 1.312 -25.118 -50.376 1.00 38.19 844 GLY A N 1
ATOM 6248 C CA . GLY A 1 844 ? 2.127 -25.590 -51.503 1.00 38.19 844 GLY A CA 1
ATOM 6249 C C . GLY A 1 844 ? 1.989 -27.086 -51.819 1.00 38.19 844 GLY A C 1
ATOM 6250 O O . GLY A 1 844 ? 2.787 -27.625 -52.587 1.00 38.19 844 GLY A O 1
ATOM 6251 N N . VAL A 1 845 ? 0.997 -27.780 -51.249 1.00 37.81 845 VAL A N 1
ATOM 6252 C CA . VAL A 1 845 ? 0.809 -29.229 -51.419 1.00 37.81 845 VAL A CA 1
ATOM 6253 C C . VAL A 1 845 ? -0.481 -29.522 -52.191 1.00 37.81 845 VAL A C 1
ATOM 6255 O O . VAL A 1 845 ? -1.577 -29.149 -51.783 1.00 37.81 845 VAL A O 1
ATOM 6258 N N . THR A 1 846 ? -0.368 -30.238 -53.312 1.00 36.94 846 THR A N 1
ATOM 6259 C CA . THR A 1 846 ? -1.524 -30.722 -54.083 1.00 36.94 846 THR A CA 1
ATOM 6260 C C . THR A 1 846 ? -2.211 -31.881 -53.350 1.00 36.94 846 THR A C 1
ATOM 6262 O O . THR A 1 846 ? -1.654 -32.981 -53.287 1.00 36.94 846 THR A O 1
ATOM 6265 N N . GLY A 1 847 ? -3.412 -31.649 -52.813 1.00 38.50 847 GLY A N 1
ATOM 6266 C CA . GLY A 1 847 ? -4.258 -32.680 -52.199 1.00 38.50 847 GLY A CA 1
ATOM 6267 C C . GLY A 1 847 ? -4.790 -33.709 -53.208 1.00 38.50 847 GLY A C 1
ATOM 6268 O O . GLY A 1 847 ? -4.916 -33.428 -54.404 1.00 38.50 847 GLY A O 1
ATOM 6269 N N . ARG A 1 848 ? -5.083 -34.931 -52.740 1.00 40.38 848 ARG A N 1
ATOM 6270 C CA . ARG A 1 848 ? -5.676 -35.999 -53.565 1.00 40.38 848 ARG A CA 1
ATOM 6271 C C . ARG A 1 848 ? -7.193 -35.803 -53.756 1.00 40.38 848 ARG A C 1
ATOM 6273 O O . ARG A 1 848 ? -7.822 -35.100 -52.974 1.00 40.38 848 ARG A O 1
ATOM 6280 N N . PRO A 1 849 ? -7.802 -36.412 -54.795 1.00 34.78 849 PRO A N 1
ATOM 6281 C CA . PRO A 1 849 ? -9.171 -36.099 -55.219 1.00 34.78 849 PRO A CA 1
ATOM 6282 C C . PRO A 1 849 ? -10.290 -36.848 -54.469 1.00 34.78 849 PRO A C 1
ATOM 6284 O O . PRO A 1 849 ? -11.421 -36.858 -54.952 1.00 34.78 849 PRO A O 1
ATOM 6287 N N . ASP A 1 850 ? -10.009 -37.546 -53.369 1.00 39.25 850 ASP A N 1
ATOM 6288 C CA . ASP A 1 850 ? -10.959 -38.460 -52.715 1.00 39.25 850 ASP A CA 1
ATOM 6289 C C . ASP A 1 850 ? -11.849 -37.813 -51.643 1.00 39.25 850 ASP A C 1
ATOM 6291 O O . ASP A 1 850 ? -12.860 -38.409 -51.274 1.00 39.25 850 ASP A O 1
ATOM 6295 N N . GLY A 1 851 ? -11.562 -36.578 -51.220 1.00 35.25 851 GLY A N 1
ATOM 6296 C CA . GLY A 1 851 ? -12.503 -35.735 -50.468 1.00 35.25 851 GLY A CA 1
ATOM 6297 C C . GLY A 1 851 ? -12.890 -36.246 -49.074 1.00 35.25 851 GLY A C 1
ATOM 6298 O O . GLY A 1 851 ? -13.851 -35.737 -48.498 1.00 35.25 851 GLY A O 1
ATOM 6299 N N . ALA A 1 852 ? -12.169 -37.227 -48.528 1.00 34.53 852 ALA A N 1
ATOM 6300 C CA . ALA A 1 852 ? -12.302 -37.697 -47.153 1.00 34.53 852 ALA A CA 1
ATOM 6301 C C . ALA A 1 852 ? -11.016 -37.386 -46.381 1.00 34.53 852 ALA A C 1
ATOM 6303 O O . ALA A 1 852 ? -9.927 -37.578 -46.908 1.00 34.53 852 ALA A O 1
ATOM 6304 N N . ILE A 1 853 ? -11.168 -36.908 -45.146 1.00 36.19 853 ILE A N 1
ATOM 6305 C CA . ILE A 1 853 ? -10.063 -36.543 -44.253 1.00 36.19 853 ILE A CA 1
ATOM 6306 C C . ILE A 1 853 ? -9.496 -37.819 -43.625 1.00 36.19 853 ILE A C 1
ATOM 6308 O O . ILE A 1 853 ? -10.250 -38.564 -42.991 1.00 36.19 853 ILE A O 1
ATOM 6312 N N . ASP A 1 854 ? -8.188 -38.064 -43.753 1.00 43.53 854 ASP A N 1
ATOM 6313 C CA . ASP A 1 854 ? -7.520 -39.166 -43.058 1.00 43.53 854 ASP A CA 1
ATOM 6314 C C . ASP A 1 854 ? -6.273 -38.750 -42.249 1.00 43.53 854 ASP A C 1
ATOM 6316 O O . ASP A 1 854 ? -5.807 -37.609 -42.249 1.00 43.53 854 ASP A O 1
ATOM 6320 N N . ALA A 1 855 ? -5.736 -39.707 -41.489 1.00 38.03 855 ALA A N 1
ATOM 6321 C CA . ALA A 1 855 ? -4.607 -39.488 -40.589 1.00 38.03 855 ALA A CA 1
ATOM 6322 C C . ALA A 1 855 ? -3.299 -39.071 -41.301 1.00 38.03 855 ALA A C 1
ATOM 6324 O O . ALA A 1 855 ? -2.397 -38.529 -40.657 1.00 38.03 855 ALA A O 1
ATOM 6325 N N . ASN A 1 856 ? -3.156 -39.314 -42.608 1.00 40.41 856 ASN A N 1
ATOM 6326 C CA . ASN A 1 856 ? -2.000 -38.862 -43.382 1.00 40.41 856 ASN A CA 1
ATOM 6327 C C . ASN A 1 856 ? -2.118 -37.401 -43.808 1.00 40.41 856 ASN A C 1
ATOM 6329 O O . ASN A 1 856 ? -1.089 -36.726 -43.837 1.00 40.41 856 ASN A O 1
ATOM 6333 N N . ASP A 1 857 ? -3.323 -36.905 -44.088 1.00 43.25 857 ASP A N 1
ATOM 6334 C CA . ASP A 1 857 ? -3.543 -35.483 -44.374 1.00 43.25 857 ASP A CA 1
ATOM 6335 C C . ASP A 1 857 ? -3.188 -34.637 -43.148 1.00 43.25 857 ASP A C 1
ATOM 6337 O O . ASP A 1 857 ? -2.503 -33.616 -43.259 1.00 43.25 857 ASP A O 1
ATOM 6341 N N . TRP A 1 858 ? -3.523 -35.140 -41.953 1.00 42.78 858 TRP A N 1
ATOM 6342 C CA . TRP A 1 858 ? -3.174 -34.458 -40.709 1.00 42.78 858 TRP A CA 1
ATOM 6343 C C . TRP A 1 858 ? -1.668 -34.443 -40.429 1.00 42.78 858 TRP A C 1
ATOM 6345 O O . TRP A 1 858 ? -1.102 -33.445 -39.978 1.00 42.78 858 TRP A O 1
ATOM 6355 N N . ARG A 1 859 ? -0.989 -35.547 -40.757 1.00 41.12 859 ARG A N 1
ATOM 6356 C CA . ARG A 1 859 ? 0.469 -35.664 -40.668 1.00 41.12 859 ARG A CA 1
ATOM 6357 C C . ARG A 1 859 ? 1.173 -34.649 -41.574 1.00 41.12 859 ARG A C 1
ATOM 6359 O O . ARG A 1 859 ? 2.181 -34.090 -41.167 1.00 41.12 859 ARG A O 1
ATOM 6366 N N . ILE A 1 860 ? 0.640 -34.382 -42.767 1.00 41.44 860 ILE A N 1
ATOM 6367 C CA . ILE A 1 860 ? 1.212 -33.431 -43.735 1.00 41.44 860 ILE A CA 1
ATOM 6368 C C . ILE A 1 860 ? 1.034 -31.974 -43.279 1.00 41.44 860 ILE A C 1
ATOM 6370 O O . ILE A 1 860 ? 1.954 -31.177 -43.469 1.00 41.44 860 ILE A O 1
ATOM 6374 N N . LEU A 1 861 ? -0.097 -31.629 -42.653 1.00 40.16 861 LEU A N 1
ATOM 6375 C CA . LEU A 1 861 ? -0.325 -30.293 -42.082 1.00 40.16 861 LEU A CA 1
ATOM 6376 C C . LEU A 1 861 ? 0.602 -30.040 -40.882 1.00 40.16 861 LEU A C 1
ATOM 6378 O O . LEU A 1 861 ? 1.253 -28.999 -40.807 1.00 40.16 861 LEU A O 1
ATOM 6382 N N . ARG A 1 862 ? 0.762 -31.047 -40.015 1.00 40.88 862 ARG A N 1
ATOM 6383 C CA . ARG A 1 862 ? 1.715 -31.030 -38.899 1.00 40.88 862 ARG A CA 1
ATOM 6384 C C . ARG A 1 862 ? 3.173 -30.914 -39.370 1.00 40.88 862 ARG A C 1
ATOM 6386 O O . ARG A 1 862 ? 3.931 -30.108 -38.844 1.00 40.88 862 ARG A O 1
ATOM 6393 N N . ASP A 1 863 ? 3.568 -31.709 -40.362 1.00 40.19 863 ASP A N 1
ATOM 6394 C CA . ASP A 1 863 ? 4.957 -31.786 -40.826 1.00 40.19 863 ASP A CA 1
ATOM 6395 C C . ASP A 1 863 ? 5.387 -30.549 -41.655 1.00 40.19 863 ASP A C 1
ATOM 6397 O O . ASP A 1 863 ? 6.582 -30.372 -41.844 1.00 40.19 863 ASP A O 1
ATOM 6401 N N . ASN A 1 864 ? 4.466 -29.692 -42.138 1.00 37.69 864 ASN A N 1
ATOM 6402 C CA . ASN A 1 864 ? 4.787 -28.477 -42.922 1.00 37.69 864 ASN A CA 1
ATOM 6403 C C . ASN A 1 864 ? 4.488 -27.139 -42.213 1.00 37.69 864 ASN A C 1
ATOM 6405 O O . ASN A 1 864 ? 5.045 -26.119 -42.614 1.00 37.69 864 ASN A O 1
ATOM 6409 N N . MET A 1 865 ? 3.624 -27.100 -41.189 1.00 36.84 865 MET A N 1
ATOM 6410 C CA . MET A 1 865 ? 3.442 -25.896 -40.355 1.00 36.84 865 MET A CA 1
ATOM 6411 C C . MET A 1 865 ? 4.458 -25.805 -39.211 1.00 36.84 865 MET A C 1
ATOM 6413 O O . MET A 1 865 ? 4.735 -24.706 -38.742 1.00 36.84 865 MET A O 1
ATOM 6417 N N . PHE A 1 866 ? 5.041 -26.933 -38.786 1.00 43.12 866 PHE A N 1
ATOM 6418 C CA . PHE A 1 866 ? 5.839 -27.020 -37.555 1.00 43.12 866 PHE A CA 1
ATOM 6419 C C . PHE A 1 866 ? 7.228 -27.655 -37.768 1.00 43.12 866 PHE A C 1
ATOM 6421 O O . PHE A 1 866 ? 7.798 -28.234 -36.846 1.00 43.12 866 PHE A O 1
ATOM 6428 N N . SER A 1 867 ? 7.778 -27.592 -38.989 1.00 35.25 867 SER A N 1
ATOM 6429 C CA . SER A 1 867 ? 9.056 -28.241 -39.337 1.00 35.25 867 SER A CA 1
ATOM 6430 C C . SER A 1 867 ? 10.314 -27.514 -38.867 1.00 35.25 867 SER A C 1
ATOM 6432 O O . SER A 1 867 ? 11.390 -28.107 -38.939 1.00 35.25 867 SER A O 1
ATOM 6434 N N . ASP A 1 868 ? 10.217 -26.267 -38.401 1.00 31.91 868 ASP A N 1
ATOM 6435 C CA . ASP A 1 868 ? 11.365 -25.590 -37.800 1.00 31.91 868 ASP A CA 1
ATOM 6436 C C . ASP A 1 868 ? 11.363 -25.800 -36.289 1.00 31.91 868 ASP A C 1
ATOM 6438 O O . ASP A 1 868 ? 10.443 -25.409 -35.574 1.00 31.91 868 ASP A O 1
ATOM 6442 N N . ALA A 1 869 ? 12.448 -26.397 -35.801 1.00 31.42 869 ALA A N 1
ATOM 6443 C CA . ALA A 1 869 ? 12.726 -26.688 -34.396 1.00 31.42 869 ALA A CA 1
ATOM 6444 C C . ALA A 1 869 ? 12.894 -25.428 -33.507 1.00 31.42 869 ALA A C 1
ATOM 6446 O O . ALA A 1 869 ? 13.542 -25.496 -32.465 1.00 31.42 869 ALA A O 1
ATOM 6447 N N . ALA A 1 870 ? 12.342 -24.283 -33.919 1.00 29.42 870 ALA A N 1
ATOM 6448 C CA . ALA A 1 870 ? 12.461 -22.982 -33.270 1.00 29.42 870 ALA A CA 1
ATOM 6449 C C . ALA A 1 870 ? 11.167 -22.494 -32.593 1.00 29.42 870 ALA A C 1
ATOM 6451 O O . ALA A 1 870 ? 11.201 -21.460 -31.935 1.00 29.42 870 ALA A O 1
ATOM 6452 N N . VAL A 1 871 ? 10.042 -23.209 -32.708 1.00 33.03 871 VAL A N 1
ATOM 6453 C CA . VAL A 1 871 ? 8.761 -22.750 -32.143 1.00 33.03 871 VAL A CA 1
ATOM 6454 C C . VAL A 1 871 ? 8.313 -23.707 -31.040 1.00 33.03 871 VAL A C 1
ATOM 6456 O O . VAL A 1 871 ? 7.793 -24.792 -31.294 1.00 33.03 871 VAL A O 1
ATOM 6459 N N . GLY A 1 872 ? 8.617 -23.328 -29.799 1.00 32.47 872 GLY A N 1
ATOM 6460 C CA . GLY A 1 872 ? 8.447 -24.134 -28.592 1.00 32.47 872 GLY A CA 1
ATOM 6461 C C . GLY A 1 872 ? 7.003 -24.252 -28.110 1.00 32.47 872 GLY A C 1
ATOM 6462 O O . GLY A 1 872 ? 6.668 -23.673 -27.087 1.00 32.47 872 GLY A O 1
ATOM 6463 N N . LEU A 1 873 ? 6.185 -25.052 -28.795 1.00 35.88 873 LEU A N 1
ATOM 6464 C CA . LEU A 1 873 ? 4.949 -25.590 -28.218 1.00 35.88 873 LEU A CA 1
ATOM 6465 C C . LEU A 1 873 ? 5.134 -27.071 -27.869 1.00 35.88 873 LEU A C 1
ATOM 6467 O O . LEU A 1 873 ? 5.626 -27.876 -28.664 1.00 35.88 873 LEU A O 1
ATOM 6471 N N . SER A 1 874 ? 4.739 -27.438 -26.658 1.00 35.38 874 SER A N 1
ATOM 6472 C CA . SER A 1 874 ? 4.688 -28.809 -26.170 1.00 35.38 874 SER A CA 1
ATOM 6473 C C . SER A 1 874 ? 3.511 -29.582 -26.791 1.00 35.38 874 SER A C 1
ATOM 6475 O O . SER A 1 874 ? 2.497 -28.998 -27.179 1.00 35.38 874 SER A O 1
ATOM 6477 N N . PRO A 1 875 ? 3.568 -30.926 -26.832 1.00 36.09 875 PRO A N 1
ATOM 6478 C CA . PRO A 1 875 ? 2.439 -31.758 -27.265 1.00 36.09 875 PRO A CA 1
ATOM 6479 C C . PRO A 1 875 ? 1.133 -31.532 -26.476 1.00 36.09 875 PRO A C 1
ATOM 6481 O O . PRO A 1 875 ? 0.062 -31.862 -26.977 1.00 36.09 875 PRO A O 1
ATOM 6484 N N . ILE A 1 876 ? 1.212 -30.970 -25.263 1.00 36.91 876 ILE A N 1
ATOM 6485 C CA . ILE A 1 876 ? 0.062 -30.589 -24.427 1.00 36.91 876 ILE A CA 1
ATOM 6486 C C . ILE A 1 876 ? -0.586 -29.288 -24.924 1.00 36.91 876 ILE A C 1
ATOM 6488 O O . ILE A 1 876 ? -1.808 -29.187 -24.949 1.00 36.91 876 ILE A O 1
ATOM 6492 N N . GLU A 1 877 ? 0.201 -28.323 -25.394 1.00 38.88 877 GLU A N 1
ATOM 6493 C CA . GLU A 1 877 ? -0.320 -27.087 -25.999 1.00 38.88 877 GLU A CA 1
ATOM 6494 C C . GLU A 1 877 ? -0.933 -27.356 -27.377 1.00 38.88 877 GLU A C 1
ATOM 6496 O O . GLU A 1 877 ? -1.925 -26.736 -27.743 1.00 38.88 877 GLU A O 1
ATOM 6501 N N . ALA A 1 878 ? -0.432 -28.367 -28.092 1.00 42.16 878 ALA A N 1
ATOM 6502 C CA . ALA A 1 878 ? -1.079 -28.884 -29.297 1.00 42.16 878 ALA A CA 1
ATOM 6503 C C . ALA A 1 878 ? -2.391 -29.646 -29.004 1.00 42.16 878 ALA A C 1
ATOM 6505 O O . ALA A 1 878 ? -3.276 -29.691 -29.854 1.00 42.16 878 ALA A O 1
ATOM 6506 N N . TYR A 1 879 ? -2.527 -30.237 -27.810 1.00 39.78 879 TYR A N 1
ATOM 6507 C CA . TYR A 1 879 ? -3.739 -30.923 -27.344 1.00 39.78 879 TYR A CA 1
ATOM 6508 C C . TYR A 1 879 ? -4.833 -29.941 -26.885 1.00 39.78 879 TYR A C 1
ATOM 6510 O O . TYR A 1 879 ? -6.012 -30.199 -27.104 1.00 39.78 879 TYR A O 1
ATOM 6518 N N . LEU A 1 880 ? -4.460 -28.784 -26.326 1.00 38.12 880 LEU A N 1
ATOM 6519 C CA . LEU A 1 880 ? -5.389 -27.709 -25.929 1.00 38.12 880 LEU A CA 1
ATOM 6520 C C . LEU A 1 880 ? -6.081 -27.001 -27.110 1.00 38.12 880 LEU A C 1
ATOM 6522 O O . LEU A 1 880 ? -7.018 -26.239 -26.904 1.00 38.12 880 LEU A O 1
ATOM 6526 N N . LEU A 1 881 ? -5.663 -27.286 -28.343 1.00 43.88 881 LEU A N 1
ATOM 6527 C CA . LEU A 1 881 ? -6.324 -26.846 -29.578 1.00 43.88 881 LEU A CA 1
ATOM 6528 C C . LEU A 1 881 ? -7.502 -27.772 -29.977 1.00 43.88 881 LEU A C 1
ATOM 6530 O O . LEU A 1 881 ? -8.038 -27.638 -31.076 1.00 43.88 881 LEU A O 1
ATOM 6534 N N . GLY A 1 882 ? -7.828 -28.762 -29.129 1.00 45.78 882 GLY A N 1
ATOM 6535 C CA . GLY A 1 882 ? -8.459 -30.031 -29.485 1.00 45.78 882 GLY A CA 1
ATOM 6536 C C . GLY A 1 882 ? -9.935 -30.205 -29.136 1.00 45.78 882 GLY A C 1
ATOM 6537 O O . GLY A 1 882 ? -10.266 -30.640 -28.043 1.00 45.78 882 GLY A O 1
ATOM 6538 N N . ASP A 1 883 ? -10.780 -30.050 -30.148 1.00 47.53 883 ASP A N 1
ATOM 6539 C CA . ASP A 1 883 ? -12.073 -30.733 -30.242 1.00 47.53 883 ASP A CA 1
ATOM 6540 C C . ASP A 1 883 ? -11.968 -31.790 -31.360 1.00 47.53 883 ASP A C 1
ATOM 6542 O O . ASP A 1 883 ? -12.151 -31.515 -32.548 1.00 47.53 883 ASP A O 1
ATOM 6546 N N . LEU A 1 884 ? -11.525 -32.994 -30.992 1.00 49.69 884 LEU A N 1
ATOM 6547 C CA . LEU A 1 884 ? -11.272 -34.109 -31.914 1.00 49.69 884 LEU A CA 1
ATOM 6548 C C . LEU A 1 884 ? -12.553 -34.862 -32.274 1.00 49.69 884 LEU A C 1
ATOM 6550 O O . LEU A 1 884 ? -12.594 -35.547 -33.302 1.00 49.69 884 LEU A O 1
ATOM 6554 N N . THR A 1 885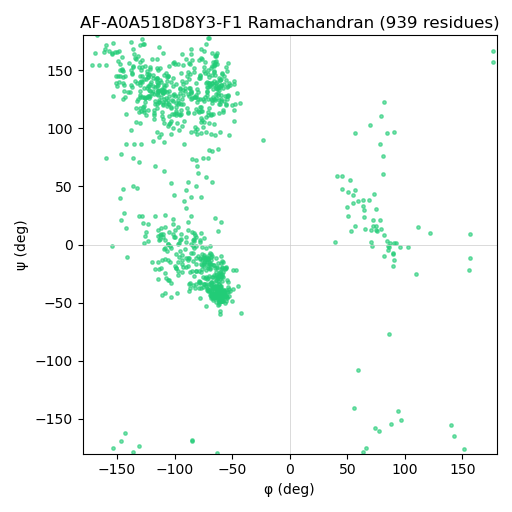 ? -13.575 -34.763 -31.433 1.00 49.84 885 THR A N 1
ATOM 6555 C CA . THR A 1 885 ? -14.891 -35.356 -31.664 1.00 49.84 885 THR A CA 1
ATOM 6556 C C . THR A 1 885 ? -15.837 -34.428 -32.435 1.00 49.84 885 THR A C 1
ATOM 6558 O O . THR A 1 885 ? -16.820 -34.916 -33.001 1.00 49.84 885 THR A O 1
ATOM 6561 N N . LEU A 1 886 ? -15.466 -33.150 -32.586 1.00 40.34 886 LEU A N 1
ATOM 6562 C CA . LEU A 1 886 ? -16.198 -32.083 -33.278 1.00 40.34 886 LEU A CA 1
ATOM 6563 C C . LEU A 1 886 ? -17.546 -31.758 -32.623 1.00 40.34 886 LEU A C 1
ATOM 6565 O O . LEU A 1 886 ? -18.519 -31.446 -33.321 1.00 40.34 886 LEU A O 1
ATOM 6569 N N . ASP A 1 887 ? -17.627 -31.873 -31.301 1.00 47.41 887 ASP A N 1
ATOM 6570 C CA . ASP A 1 887 ? -18.849 -31.626 -30.534 1.00 47.41 887 ASP A CA 1
ATOM 6571 C C . ASP A 1 887 ? -18.853 -30.284 -29.779 1.00 47.41 887 ASP A C 1
ATOM 6573 O O . ASP A 1 887 ? -19.869 -29.895 -29.194 1.00 47.41 887 ASP A O 1
ATOM 6577 N N . GLY A 1 888 ? -17.762 -29.527 -29.884 1.00 36.59 888 GLY A N 1
ATOM 6578 C CA . GLY A 1 888 ? -17.568 -28.217 -29.281 1.00 36.59 888 GLY A CA 1
ATOM 6579 C C . GLY A 1 888 ? -17.147 -28.255 -27.812 1.00 36.59 888 GLY A C 1
ATOM 6580 O O . GLY A 1 888 ? -17.137 -27.193 -27.183 1.00 36.59 888 GLY A O 1
ATOM 6581 N N . VAL A 1 889 ? -16.822 -29.424 -27.244 1.00 40.88 889 VAL A N 1
ATOM 6582 C CA . VAL A 1 889 ? -16.448 -29.588 -25.833 1.00 40.88 889 VAL A CA 1
ATOM 6583 C C . VAL A 1 889 ? -15.148 -30.381 -25.717 1.00 40.88 889 VAL A C 1
ATOM 6585 O O . VAL A 1 889 ? -15.097 -31.548 -26.052 1.00 40.88 889 VAL A O 1
ATOM 6588 N N . ILE A 1 890 ? -14.102 -29.763 -25.161 1.00 47.34 890 ILE A N 1
ATOM 6589 C CA . ILE A 1 890 ? -12.814 -30.439 -24.938 1.00 47.34 890 ILE A CA 1
ATOM 6590 C C . ILE A 1 890 ? -12.919 -31.348 -23.706 1.00 47.34 890 ILE A C 1
ATOM 6592 O O . ILE A 1 890 ? -12.907 -30.854 -22.570 1.00 47.34 890 ILE A O 1
ATOM 6596 N N . ASP A 1 891 ? -13.005 -32.665 -23.897 1.00 51.44 891 ASP A N 1
ATOM 6597 C CA . ASP A 1 891 ? -13.190 -33.619 -22.801 1.00 51.44 891 ASP A CA 1
ATOM 6598 C C . ASP A 1 891 ? -12.431 -34.966 -22.943 1.00 51.44 891 ASP A C 1
ATOM 6600 O O . ASP A 1 891 ? -11.400 -35.098 -23.610 1.00 51.44 891 ASP A O 1
ATOM 6604 N N . ILE A 1 892 ? -12.855 -35.970 -22.167 1.00 48.41 892 ILE A N 1
ATOM 6605 C CA . ILE A 1 892 ? -12.225 -37.297 -22.093 1.00 48.41 892 ILE A CA 1
ATOM 6606 C C . ILE A 1 892 ? -12.419 -38.118 -23.382 1.00 48.41 892 ILE A C 1
ATOM 6608 O O . ILE A 1 892 ? -11.649 -39.054 -23.643 1.00 48.41 892 ILE A O 1
ATOM 6612 N N . ASP A 1 893 ? -13.423 -37.792 -24.189 1.00 53.66 893 ASP A N 1
ATOM 6613 C CA . ASP A 1 893 ? -13.727 -38.481 -25.435 1.00 53.66 893 ASP A CA 1
ATOM 6614 C C . ASP A 1 893 ? -12.758 -38.039 -26.545 1.00 53.66 893 ASP A C 1
ATOM 6616 O O . ASP A 1 893 ? -12.278 -38.895 -27.298 1.00 53.66 893 ASP A O 1
ATOM 6620 N N . ASP A 1 894 ? -12.305 -36.779 -26.548 1.00 56.25 894 ASP A N 1
ATOM 6621 C CA . ASP A 1 894 ? -11.209 -36.298 -27.408 1.00 56.25 894 ASP A CA 1
ATOM 6622 C C . ASP A 1 894 ? -9.880 -36.976 -27.075 1.00 56.25 894 ASP A C 1
ATOM 6624 O O . ASP A 1 894 ? -9.152 -37.443 -27.960 1.00 56.25 894 ASP A O 1
ATOM 6628 N N . PHE A 1 895 ? -9.585 -37.115 -25.779 1.00 50.06 895 PHE A N 1
ATOM 6629 C CA . PHE A 1 895 ? -8.420 -37.865 -25.310 1.00 50.06 895 PHE A CA 1
ATOM 6630 C C . PHE A 1 895 ? -8.473 -39.327 -25.770 1.00 50.06 895 PHE A C 1
ATOM 6632 O O . PHE A 1 895 ? -7.469 -39.913 -26.198 1.00 50.06 895 PHE A O 1
ATOM 6639 N N . SER A 1 896 ? -9.659 -39.930 -25.699 1.00 59.28 896 SER A N 1
ATOM 6640 C CA . SER A 1 896 ? -9.892 -41.312 -26.112 1.00 59.28 896 SER A CA 1
ATOM 6641 C C . SER A 1 896 ? -9.735 -41.484 -27.626 1.00 59.28 896 SER A C 1
ATOM 6643 O O . SER A 1 896 ? -9.116 -42.461 -28.065 1.00 59.28 896 SER A O 1
ATOM 6645 N N . ALA A 1 897 ? -10.206 -40.519 -28.420 1.00 56.44 897 ALA A N 1
ATOM 6646 C CA . ALA A 1 897 ? -10.023 -40.473 -29.867 1.00 56.44 897 ALA A CA 1
ATOM 6647 C C . ALA A 1 897 ? -8.540 -40.331 -30.249 1.00 56.44 897 ALA A C 1
ATOM 6649 O O . ALA A 1 897 ? -8.034 -41.093 -31.081 1.00 56.44 897 ALA A O 1
ATOM 6650 N N . PHE A 1 898 ? -7.810 -39.438 -29.576 1.00 54.66 898 PHE A N 1
ATOM 6651 C CA . PHE A 1 898 ? -6.374 -39.238 -29.774 1.00 54.66 898 PHE A CA 1
ATOM 6652 C C . PHE A 1 898 ? -5.564 -40.511 -29.493 1.00 54.66 898 PHE A C 1
ATOM 6654 O O . PHE A 1 898 ? -4.752 -40.961 -30.308 1.00 54.66 898 PHE A O 1
ATOM 6661 N N . LYS A 1 899 ? -5.824 -41.148 -28.350 1.00 58.28 899 LYS A N 1
ATOM 6662 C CA . LYS A 1 899 ? -5.154 -42.386 -27.948 1.00 58.28 899 LYS A CA 1
ATOM 6663 C C . LYS A 1 899 ? -5.456 -43.550 -28.895 1.00 58.28 899 LYS A C 1
ATOM 6665 O O . LYS A 1 899 ? -4.550 -44.308 -29.249 1.00 58.28 899 LYS A O 1
ATOM 6670 N N . ALA A 1 900 ? -6.709 -43.702 -29.322 1.00 58.06 900 ALA A N 1
ATOM 6671 C CA . ALA A 1 900 ? -7.099 -44.733 -30.282 1.00 58.06 900 ALA A CA 1
ATOM 6672 C C . ALA A 1 900 ? -6.388 -44.544 -31.634 1.00 58.06 900 ALA A C 1
ATOM 6674 O O . ALA A 1 900 ? -5.904 -45.517 -32.218 1.00 58.06 900 ALA A O 1
ATOM 6675 N N . ALA A 1 901 ? -6.250 -43.295 -32.089 1.00 50.44 901 ALA A N 1
ATOM 6676 C CA . ALA A 1 901 ? -5.510 -42.961 -33.299 1.00 50.44 901 ALA A CA 1
ATOM 6677 C C . ALA A 1 901 ? -4.017 -43.311 -33.177 1.00 50.44 901 ALA A C 1
ATOM 6679 O O . ALA A 1 901 ? -3.465 -43.933 -34.089 1.00 50.44 901 ALA A O 1
ATOM 6680 N N . TYR A 1 902 ? -3.373 -43.008 -32.044 1.00 51.28 902 TYR A N 1
ATOM 6681 C CA . TYR A 1 902 ? -1.974 -43.383 -31.799 1.00 51.28 902 TYR A CA 1
ATOM 6682 C C . TYR A 1 902 ? -1.765 -44.904 -31.843 1.00 51.28 902 TYR A C 1
ATOM 6684 O O . TYR A 1 902 ? -0.879 -45.396 -32.541 1.00 51.28 902 TYR A O 1
ATOM 6692 N N . LEU A 1 903 ? -2.614 -45.667 -31.150 1.00 56.22 903 LEU A N 1
ATOM 6693 C CA . LEU A 1 903 ? -2.488 -47.126 -31.053 1.00 56.22 903 LEU A CA 1
ATOM 6694 C C . LEU A 1 903 ? -2.832 -47.866 -32.357 1.00 56.22 903 LEU A C 1
ATOM 6696 O O . LEU A 1 903 ? -2.522 -49.049 -32.486 1.00 56.22 903 LEU A O 1
ATOM 6700 N N . SER A 1 904 ? -3.442 -47.187 -33.333 1.00 51.75 904 SER A N 1
ATOM 6701 C CA . SER A 1 904 ? -3.734 -47.751 -34.657 1.00 51.75 904 SER A CA 1
ATOM 6702 C C . SER A 1 904 ? -2.524 -47.776 -35.609 1.00 51.75 904 SER A C 1
ATOM 6704 O O . SER A 1 904 ? -2.581 -48.407 -36.667 1.00 51.75 904 SER A O 1
ATOM 6706 N N . GLN A 1 905 ? -1.413 -47.123 -35.244 1.00 46.34 905 GLN A N 1
ATOM 6707 C CA . GLN A 1 905 ? -0.210 -47.031 -36.073 1.00 46.34 905 GLN A CA 1
ATOM 6708 C C . GLN A 1 905 ? 0.639 -48.311 -36.015 1.00 46.34 905 GLN A C 1
ATOM 6710 O O . GLN A 1 905 ? 0.807 -48.941 -34.970 1.00 46.34 905 GLN A O 1
ATOM 6715 N N . ALA A 1 906 ? 1.245 -48.689 -37.144 1.00 35.03 906 ALA A N 1
ATOM 6716 C CA . ALA A 1 906 ? 2.112 -49.862 -37.214 1.00 35.03 906 ALA A CA 1
ATOM 6717 C C . ALA A 1 906 ? 3.392 -49.661 -36.380 1.00 35.03 906 ALA A C 1
ATOM 6719 O O . ALA A 1 906 ? 4.252 -48.860 -36.736 1.00 35.03 906 ALA A O 1
ATOM 6720 N N . GLY A 1 907 ? 3.527 -50.421 -35.288 1.00 47.88 907 GLY A N 1
ATOM 6721 C CA . GLY A 1 907 ? 4.676 -50.356 -34.375 1.00 47.88 907 GLY A CA 1
ATOM 6722 C C . GLY A 1 907 ? 4.476 -49.461 -33.146 1.00 47.88 907 GLY A C 1
ATOM 6723 O O . GLY A 1 907 ? 5.367 -49.419 -32.301 1.00 47.88 907 GLY A O 1
ATOM 6724 N N . ALA A 1 908 ? 3.326 -48.794 -33.012 1.00 51.16 908 ALA A N 1
ATOM 6725 C CA . ALA A 1 908 ? 2.957 -48.098 -31.783 1.00 51.16 908 ALA A CA 1
ATOM 6726 C C . ALA A 1 908 ? 2.595 -49.104 -30.679 1.00 51.16 908 ALA A C 1
ATOM 6728 O O . ALA A 1 908 ? 1.943 -50.118 -30.942 1.00 51.16 908 ALA A O 1
ATOM 6729 N N . THR A 1 909 ? 3.010 -48.832 -29.439 1.00 66.81 909 THR A N 1
ATOM 6730 C CA . THR A 1 909 ? 2.644 -49.655 -28.276 1.00 66.81 909 THR A CA 1
ATOM 6731 C C . THR A 1 909 ? 2.021 -48.800 -27.175 1.00 66.81 909 THR A C 1
ATOM 6733 O O . THR A 1 909 ? 2.327 -47.607 -27.082 1.00 66.81 909 THR A O 1
ATOM 6736 N N . PRO A 1 910 ? 1.172 -49.384 -26.311 1.00 60.88 910 PRO A N 1
ATOM 6737 C CA . PRO A 1 910 ? 0.658 -48.697 -25.128 1.00 60.88 910 PRO A CA 1
ATOM 6738 C C . PRO A 1 910 ? 1.766 -48.119 -24.239 1.00 60.88 910 PRO A C 1
ATOM 6740 O O . PRO A 1 910 ? 1.623 -47.011 -23.730 1.00 60.88 910 PRO A O 1
ATOM 6743 N N . GLU A 1 911 ? 2.906 -48.807 -24.106 1.00 59.56 911 GLU A N 1
ATOM 6744 C CA . GLU A 1 911 ? 4.053 -48.286 -23.352 1.00 59.56 911 GLU A CA 1
ATOM 6745 C C . GLU A 1 911 ? 4.716 -47.085 -24.045 1.00 59.56 911 GLU A C 1
ATOM 6747 O O . GLU A 1 911 ? 5.159 -46.158 -23.370 1.00 59.56 911 GLU A O 1
ATOM 6752 N N . GLY A 1 912 ? 4.746 -47.070 -25.383 1.00 57.00 912 GLY A N 1
ATOM 6753 C CA . GLY A 1 912 ? 5.202 -45.924 -26.173 1.00 57.00 912 GLY A CA 1
ATOM 6754 C C . GLY A 1 912 ? 4.291 -44.703 -26.027 1.00 57.00 912 GLY A C 1
ATOM 6755 O O . GLY A 1 912 ? 4.790 -43.582 -25.950 1.00 57.00 912 GLY A O 1
ATOM 6756 N N . PHE A 1 913 ? 2.975 -44.915 -25.911 1.00 51.47 913 PHE A N 1
ATOM 6757 C CA . PHE A 1 913 ? 2.015 -43.843 -25.637 1.00 51.47 913 PHE A CA 1
ATOM 6758 C C . PHE A 1 913 ? 2.185 -43.280 -24.222 1.00 51.47 913 PHE A C 1
ATOM 6760 O O . PHE A 1 913 ? 2.267 -42.070 -24.040 1.00 51.47 913 PHE A O 1
ATOM 6767 N N . ALA A 1 914 ? 2.307 -44.157 -23.221 1.00 49.69 914 ALA A N 1
ATOM 6768 C CA . ALA A 1 914 ? 2.493 -43.769 -21.823 1.00 49.69 914 ALA A CA 1
ATOM 6769 C C . ALA A 1 914 ? 3.817 -43.019 -21.583 1.00 49.69 914 ALA A C 1
ATOM 6771 O O . ALA A 1 914 ? 3.887 -42.133 -20.731 1.00 49.69 914 ALA A O 1
ATOM 6772 N N . ALA A 1 915 ? 4.865 -43.335 -22.352 1.00 49.88 915 ALA A N 1
ATOM 6773 C CA . ALA A 1 915 ? 6.123 -42.589 -22.338 1.00 49.88 915 ALA A CA 1
ATOM 6774 C C . ALA A 1 915 ? 6.004 -41.194 -22.984 1.00 49.88 915 ALA A C 1
ATOM 6776 O O . ALA A 1 915 ? 6.733 -40.288 -22.589 1.00 49.88 915 ALA A O 1
ATOM 6777 N N . LEU A 1 916 ? 5.093 -41.022 -23.951 1.00 44.03 916 LEU A N 1
ATOM 6778 C CA . LEU A 1 916 ? 4.833 -39.757 -24.648 1.00 44.03 916 LEU A CA 1
ATOM 6779 C C . LEU A 1 916 ? 4.066 -38.754 -23.771 1.00 44.03 916 LEU A C 1
ATOM 6781 O O . LEU A 1 916 ? 4.277 -37.552 -23.887 1.00 44.03 916 LEU A O 1
ATOM 6785 N N . THR A 1 917 ? 3.169 -39.245 -22.912 1.00 46.44 917 THR A N 1
ATOM 6786 C CA . THR A 1 917 ? 2.256 -38.409 -22.113 1.00 46.44 917 THR A CA 1
ATOM 6787 C C . THR A 1 917 ? 2.672 -38.285 -20.649 1.00 46.44 917 THR A C 1
ATOM 6789 O O . THR A 1 917 ? 2.181 -37.401 -19.956 1.00 46.44 917 THR A O 1
ATOM 6792 N N . SER A 1 918 ? 3.580 -39.132 -20.146 1.00 38.22 918 SER A N 1
ATOM 6793 C CA . SER A 1 918 ? 4.058 -39.161 -18.747 1.00 38.22 918 SER A CA 1
ATOM 6794 C C . SER A 1 918 ? 2.970 -39.242 -17.656 1.00 38.22 918 SER A C 1
ATOM 6796 O O . SER A 1 918 ? 3.272 -39.122 -16.470 1.00 38.22 918 SER A O 1
ATOM 6798 N N . VAL A 1 919 ? 1.717 -39.523 -18.027 1.00 36.28 919 VAL A N 1
ATOM 6799 C CA . VAL A 1 919 ? 0.571 -39.669 -17.119 1.00 36.28 919 VAL A CA 1
ATOM 6800 C C . VAL A 1 919 ? 0.087 -41.128 -17.170 1.00 36.28 919 VAL A C 1
ATOM 6802 O O . VAL A 1 919 ? -0.141 -41.645 -18.265 1.00 36.28 919 VAL A O 1
ATOM 6805 N N . PRO A 1 920 ? -0.079 -41.833 -16.032 1.00 35.34 920 PRO A N 1
ATOM 6806 C CA . PRO A 1 920 ? -0.610 -43.195 -16.034 1.00 35.34 920 PRO A CA 1
ATOM 6807 C C . PRO A 1 920 ? -2.093 -43.220 -16.430 1.00 35.34 920 PRO A C 1
ATOM 6809 O O . PRO A 1 920 ? -2.881 -42.409 -15.948 1.00 35.34 920 PRO A O 1
ATOM 6812 N N . GLU A 1 921 ? -2.491 -44.188 -17.258 1.00 38.12 921 GLU A N 1
ATOM 6813 C CA . GLU A 1 921 ? -3.888 -44.370 -17.671 1.00 38.12 921 GLU A CA 1
ATOM 6814 C C . GLU A 1 921 ? -4.820 -44.695 -16.482 1.00 38.12 921 GLU A C 1
ATOM 6816 O O . GLU A 1 921 ? -4.560 -45.654 -15.746 1.00 38.12 921 GLU A O 1
ATOM 6821 N N . PRO A 1 922 ? -5.946 -43.980 -16.306 1.00 36.28 922 PRO A N 1
ATOM 6822 C CA . PRO A 1 922 ? -6.945 -44.333 -15.307 1.00 36.28 922 PRO A CA 1
ATOM 6823 C C . PRO A 1 922 ? -7.834 -45.483 -15.808 1.00 36.28 922 PRO A C 1
ATOM 6825 O O . PRO A 1 922 ? -8.596 -45.347 -16.763 1.00 36.28 922 PRO A O 1
ATOM 6828 N N . ALA A 1 923 ? -7.764 -46.641 -15.147 1.00 33.59 923 ALA A N 1
ATOM 6829 C CA . ALA A 1 923 ? -8.632 -47.777 -15.442 1.00 33.59 923 ALA A CA 1
ATOM 6830 C C . ALA A 1 923 ? -9.997 -47.653 -14.729 1.00 33.59 923 ALA A C 1
ATOM 6832 O O . ALA A 1 923 ? -10.080 -47.798 -13.513 1.00 33.59 923 ALA A O 1
ATOM 6833 N N . GLY A 1 924 ? -11.068 -47.470 -15.511 1.00 34.81 924 GLY A N 1
ATOM 6834 C CA . GLY A 1 924 ? -12.430 -47.951 -15.227 1.00 34.81 924 GLY A CA 1
ATOM 6835 C C . GLY A 1 924 ? -13.216 -47.293 -14.079 1.00 34.81 924 GLY A C 1
ATOM 6836 O O . GLY A 1 924 ? -13.093 -47.658 -12.909 1.00 34.81 924 GLY A O 1
ATOM 6837 N N . LEU A 1 925 ? -14.151 -46.413 -14.446 1.00 29.09 925 LEU A N 1
ATOM 6838 C CA . LEU A 1 925 ? -15.181 -45.794 -13.599 1.00 29.09 925 LEU A CA 1
ATOM 6839 C C . LEU A 1 925 ? -16.164 -46.820 -12.991 1.00 29.09 925 LEU A C 1
ATOM 6841 O O . LEU A 1 925 ? -17.265 -47.031 -13.488 1.00 29.09 925 LEU A O 1
ATOM 6845 N N . ALA A 1 926 ? -15.775 -47.454 -11.883 1.00 30.44 926 ALA A N 1
ATOM 6846 C CA . ALA A 1 926 ? -16.708 -48.046 -10.909 1.00 30.44 926 ALA A CA 1
ATOM 6847 C C . ALA A 1 926 ? -16.142 -48.163 -9.474 1.00 30.44 926 ALA A C 1
ATOM 6849 O O . ALA A 1 926 ? -16.856 -48.586 -8.569 1.00 30.44 926 ALA A O 1
ATOM 6850 N N . ALA A 1 927 ? -14.888 -47.763 -9.223 1.00 31.92 927 ALA A N 1
ATOM 6851 C CA . ALA A 1 927 ? -14.240 -47.880 -7.907 1.00 31.92 927 ALA A CA 1
ATOM 6852 C C . ALA A 1 927 ? -13.963 -46.535 -7.198 1.00 31.92 927 ALA A C 1
ATOM 6854 O O . ALA A 1 927 ? -13.310 -46.513 -6.152 1.00 31.92 927 ALA A O 1
ATOM 6855 N N . ILE A 1 928 ? -14.482 -45.416 -7.719 1.00 38.66 928 ILE A N 1
ATOM 6856 C CA . ILE A 1 928 ? -14.146 -44.062 -7.234 1.00 38.66 928 ILE A CA 1
ATOM 6857 C C . ILE A 1 928 ? -14.733 -43.750 -5.842 1.00 38.66 928 ILE A C 1
ATOM 6859 O O . ILE A 1 928 ? -14.200 -42.906 -5.132 1.00 38.66 928 ILE A O 1
ATOM 6863 N N . VAL A 1 929 ? -15.740 -44.485 -5.358 1.00 31.78 929 VAL A N 1
ATOM 6864 C CA . VAL A 1 929 ? -16.317 -44.216 -4.021 1.00 31.78 929 VAL A CA 1
ATOM 6865 C C . VAL A 1 929 ? -15.669 -45.044 -2.895 1.00 31.78 929 VAL A C 1
ATOM 6867 O O . VAL A 1 929 ? -15.723 -44.647 -1.737 1.00 31.78 929 VAL A O 1
ATOM 6870 N N . VAL A 1 930 ? -14.988 -46.158 -3.198 1.00 30.70 930 VAL A N 1
ATOM 6871 C CA . VAL A 1 930 ? -14.378 -47.031 -2.164 1.00 30.70 930 VAL A CA 1
ATOM 6872 C C . VAL A 1 930 ? -12.842 -46.941 -2.146 1.00 30.70 930 VAL A C 1
ATOM 6874 O O . VAL A 1 930 ? -12.233 -47.126 -1.094 1.00 30.70 930 VAL A O 1
ATOM 6877 N N . GLY A 1 931 ? -12.201 -46.560 -3.259 1.00 30.56 931 GLY A N 1
ATOM 6878 C CA . GLY A 1 931 ? -10.748 -46.342 -3.325 1.00 30.56 931 GLY A CA 1
ATOM 6879 C C . GLY A 1 931 ? -10.265 -45.068 -2.620 1.00 30.56 931 GLY A C 1
ATOM 6880 O O . GLY A 1 931 ? -9.207 -45.086 -1.989 1.00 30.56 931 GLY A O 1
ATOM 6881 N N . CYS A 1 932 ? -11.069 -43.997 -2.631 1.00 33.53 932 CYS A N 1
ATOM 6882 C CA . CYS A 1 932 ? -10.729 -42.730 -1.968 1.00 33.53 932 CYS A CA 1
ATOM 6883 C C . CYS A 1 932 ? -10.636 -42.852 -0.436 1.00 33.53 932 CYS A C 1
ATOM 6885 O O . CYS A 1 932 ? -9.958 -42.054 0.198 1.00 33.53 932 CYS A O 1
ATOM 6887 N N . LEU A 1 933 ? -11.238 -43.883 0.167 1.00 32.22 933 LEU A N 1
ATOM 6888 C CA . LEU A 1 933 ? -11.159 -44.145 1.610 1.00 32.22 933 LEU A CA 1
ATOM 6889 C C . LEU A 1 933 ? -9.982 -45.051 2.019 1.00 32.22 933 LEU A C 1
ATOM 6891 O O . LEU A 1 933 ? -9.584 -45.025 3.181 1.00 32.22 933 LEU A O 1
ATOM 6895 N N . ALA A 1 934 ? -9.388 -45.826 1.102 1.00 31.27 934 ALA A N 1
ATOM 6896 C CA . ALA A 1 934 ? -8.323 -46.782 1.439 1.00 31.27 934 ALA A CA 1
ATOM 6897 C C . ALA A 1 934 ? -6.894 -46.251 1.196 1.00 31.27 934 ALA A C 1
ATOM 6899 O O . ALA A 1 934 ? -5.958 -46.715 1.846 1.00 31.27 934 ALA A O 1
ATOM 6900 N N . ALA A 1 935 ? -6.708 -45.250 0.328 1.00 35.94 935 ALA A N 1
ATOM 6901 C CA . ALA A 1 935 ? -5.403 -44.604 0.120 1.00 35.94 935 ALA A CA 1
ATOM 6902 C C . ALA A 1 935 ? -5.068 -43.524 1.176 1.00 35.94 935 ALA A C 1
ATOM 6904 O O . ALA A 1 935 ? -3.916 -43.120 1.299 1.00 35.94 935 ALA A O 1
ATOM 6905 N N . LEU A 1 936 ? -6.042 -43.122 2.002 1.00 39.53 936 LEU A N 1
ATOM 6906 C CA . LEU A 1 936 ? -5.892 -42.130 3.079 1.00 39.53 936 LEU A CA 1
ATOM 6907 C C . LEU A 1 936 ? -5.214 -42.669 4.362 1.00 39.53 936 LEU A C 1
ATOM 6909 O O . LEU A 1 936 ? -5.060 -41.928 5.326 1.00 39.53 936 LEU A O 1
ATOM 6913 N N . VAL A 1 937 ? -4.771 -43.938 4.401 1.00 37.59 937 VAL A N 1
ATOM 6914 C CA . VAL A 1 937 ? -4.136 -44.542 5.602 1.00 37.59 937 VAL A CA 1
ATOM 6915 C C . VAL A 1 937 ? -2.760 -45.186 5.325 1.00 37.59 937 VAL A C 1
ATOM 6917 O O . VAL A 1 937 ? -2.113 -45.684 6.244 1.00 37.59 937 VAL A O 1
ATOM 6920 N N . GLY A 1 938 ? -2.232 -45.150 4.097 1.00 35.72 938 GLY A N 1
ATOM 6921 C CA . GLY A 1 938 ? -1.146 -46.061 3.716 1.00 35.72 938 GLY A CA 1
ATOM 6922 C C . GLY A 1 938 ? 0.036 -45.500 2.934 1.00 35.72 938 GLY A C 1
ATOM 6923 O O . GLY A 1 938 ? 0.381 -46.139 1.956 1.00 35.72 938 GLY A O 1
ATOM 6924 N N . TYR A 1 939 ? 0.692 -44.405 3.348 1.00 26.27 939 TYR A N 1
ATOM 6925 C CA . TYR A 1 939 ? 2.136 -44.206 3.082 1.00 26.27 939 TYR A CA 1
ATOM 6926 C C . TYR A 1 939 ? 2.763 -43.176 4.050 1.00 26.27 939 TYR A C 1
ATOM 6928 O O . TYR A 1 939 ? 3.074 -42.042 3.707 1.00 26.27 939 TYR A O 1
ATOM 6936 N N . ARG A 1 940 ? 2.979 -43.592 5.308 1.00 35.94 940 ARG A N 1
ATOM 6937 C CA . ARG A 1 940 ? 4.206 -43.222 6.030 1.00 35.94 940 ARG A CA 1
ATOM 6938 C C . ARG A 1 940 ? 5.283 -44.208 5.582 1.00 35.94 940 ARG A C 1
ATOM 6940 O O . ARG A 1 940 ? 5.290 -45.336 6.081 1.00 35.94 940 ARG A O 1
ATOM 6947 N N . ARG A 1 941 ? 6.160 -43.786 4.674 1.00 31.73 941 ARG A N 1
ATOM 6948 C CA . ARG A 1 941 ? 7.599 -44.096 4.645 1.00 31.73 941 ARG A CA 1
ATOM 6949 C C . ARG A 1 941 ? 8.286 -43.370 3.507 1.00 31.73 941 ARG A C 1
ATOM 6951 O O . ARG A 1 941 ? 7.770 -43.477 2.376 1.00 31.73 941 ARG A O 1
#